Protein 4KJG (pdb70)

Secondary structure (DSSP, 8-state):
---GGGGSHHHHHHHHHHHHHHHHH---B-B--SEEEEEEETT--HHHHHHHHHHHHHHTTS-STTSPPSGGG-SEEEEEE---SSBSS--HHHHHHHHHHSS---TT-BSB-TTS-TT-GGGGTT-B---HHHHHHHTT-EEEEEEEEETTSHHHHTTT--BS-TT-SSGGGS-HHHHHTT---HHHHHHHSS--SEEEEE--GGGSBTTPPPSS-TT-TTSS--BSS---HHHHHHTTSTTEEEE-SHHHHHHHHH-TT--EEEEE-SSSSPPPGGG--TTTS--HHHHHHHHHHHHTT-TT-EEEEEEETHHHHHHHTT-HHHHHHHHHHHHHHHHHHHHHS-TTTEEEEEEES-EESEEE-S-PBTT--TTSB-SS--TTSS--BSEEEEEETT---BTTB-----HHHHTSTT----EEEE-SSPPEE-S-EEEEEESBTGGG--SEEETTHHHHHHHHHTT-TT-TT--PBPP-S-----/---GGGGSHHHHHHHHHHHHHHHHH---B-B--SEEEEEEETT--HHHHHHHHHHHHHHTTS-STTSPPSGGG-SEEEEEE---SSBSS--HHHHHHHHHHSS---TT-BSB-TTS-TT-GGGGTT-B---HHHHHHHTT-EEEEEEEEETTSHHHHTTT--BS-TT-SSGGGS-HHHHHTT---HHHHHHHSS--SEEEEE-GGGGSBTTPPPSS-TT-TTSS--BSS---HHHHHHTTSTTEEEE-SHHHHHHHHH-TT--EEEEE-SSSSPPPGGG--TTTS--HHHHHHHHHHHHTT-TT-EEEEEEETHHHHHHHTT-HHHHHHHHHHHHHHHHHHHHHS-TTTEEEEEEES-EESEEE-S-PBTT--TTSB-SS--TTSS--BSEEEEEETT---GGG------HHHHTSTT----EEEE-SSPPEE-S-EEEEEESBTGGG--SEEETTHHHHHHHHHTT-TT-TT--PBPP-S---

Solvent-accessible surface area: 29716 Å² total; per-residue (Å²): 100,48,14,117,98,5,34,77,36,101,62,0,53,86,62,2,90,94,23,4,65,64,5,106,49,27,81,53,0,103,6,11,3,63,11,0,0,0,0,0,0,4,0,4,0,1,6,3,1,6,0,0,1,0,14,56,2,44,119,54,71,99,48,0,4,34,28,70,3,13,0,14,94,4,0,27,4,0,0,0,13,2,6,2,0,24,50,3,0,0,8,6,0,0,0,0,0,1,1,0,6,0,4,1,1,4,26,59,0,0,0,0,1,0,34,0,72,87,78,105,5,103,24,7,98,76,34,55,12,95,5,1,0,59,22,0,43,87,53,33,15,12,0,0,0,0,0,11,1,34,0,0,29,0,0,0,0,1,0,7,1,32,4,0,10,28,64,6,26,0,10,46,66,16,63,93,66,3,76,94,81,30,11,114,6,0,0,9,9,0,7,68,59,16,19,0,10,0,0,0,0,0,0,2,44,9,0,30,31,160,46,45,84,6,54,43,70,86,84,55,92,108,46,14,6,35,1,111,60,84,85,54,0,5,95,59,4,49,78,71,95,177,21,28,79,44,1,70,24,65,71,64,0,54,55,0,8,132,37,121,72,2,70,41,0,0,0,0,1,8,6,37,28,8,63,28,37,59,88,64,69,67,93,25,2,1,6,6,14,41,0,0,58,5,0,2,102,8,0,54,108,40,120,102,0,2,1,0,0,0,1,3,2,32,0,11,37,0,0,36,31,1,4,0,49,17,0,0,17,12,0,24,36,0,0,36,0,2,76,60,2,46,112,68,28,78,43,50,34,2,0,12,0,0,0,1,0,0,2,4,3,4,7,0,0,3,43,4,72,2,28,52,53,1,13,8,51,9,66,138,90,7,111,54,52,40,10,11,6,3,0,2,2,3,1,0,40,4,44,64,63,108,76,26,71,9,41,88,18,67,95,84,90,1,34,71,54,109,35,83,3,12,6,7,0,9,19,93,49,1,4,8,0,4,2,1,0,6,1,1,0,36,0,0,4,0,37,1,2,17,2,20,15,18,0,1,2,1,1,5,0,0,0,6,0,9,33,1,106,72,24,102,127,20,80,42,56,104,44,60,111,78,71,0,81,94,102,57,29,126,60,10,34,77,39,102,66,0,53,84,62,2,92,95,23,4,44,92,4,106,158,37,43,58,1,116,15,12,3,64,10,0,0,0,0,0,0,4,0,4,0,0,6,3,1,5,0,0,2,1,14,56,1,43,120,53,72,99,48,0,4,33,29,69,2,14,0,14,115,4,13,27,4,0,0,0,13,2,6,2,0,24,49,2,0,0,8,6,0,0,0,0,0,2,1,0,5,0,4,1,0,4,25,60,0,0,0,0,2,0,34,0,72,85,76,96,5,102,22,7,104,76,36,54,12,94,5,1,0,43,21,0,43,141,53,33,16,14,0,0,0,0,0,12,1,34,0,0,28,0,1,0,0,1,0,6,1,30,4,0,10,29,64,6,26,0,10,41,64,16,61,76,62,3,78,149,86,41,11,104,4,0,0,2,8,0,7,69,58,15,19,0,10,0,0,0,0,0,0,2,43,9,0,29,32,157,46,46,84,6,54,44,68,88,85,56,97,102,46,12,6,37,2,110,61,86,74,54,0,5,48,63,4,56,89,74,95,175,22,28,80,45,2,70,24,65,137,59,0,54,53,0,15,141,37,122,73,2,70,39,0,0,0,0,0,8,5,35,27,8,67,28,37,60,89,61,80,65,94,30,2,2,6,5,13,40,0,0,46,4,0,2,114,9,1,54,112,34,119,104,0,2,1,0,0,0,0,3,2,32,0,11,36,0,0,35,31,1,4,0,50,17,0,0,15,10,0,24,35,0,0,35,0,2,76,59,2,44,111,52,28,77,48,60,32,2,0,12,0,0,1,2,0,0,2,4,3,5,6,0,0,3,44,4,75,2,27,53,52,2,13,8,51,9,65,138,88,7,114,58,50,51,11,12,5,2,1,2,1,3,1,0,43,7,47,52,48,92,98,20,88,10,43,89,18,67,94,86,91,1,37,73,57,111,32,82,3,11,6,7,0,10,20,93,53,1,4,7,0,4,1,1,0,6,1,1,0,37,0,0,4,0,36,0,3,13,2,21,15,17,1,1,3,1,1,5,0,0,0,6,0,9,33,1,79,79,29,101,103,18,81,44,55,104,48,68,83,54,48,39

CATH classification: 3.40.720.10

B-factor: mean 23.27, std 10.59, range [5.1, 88.35]

Radius of gyration: 28.43 Å; Cα contacts (8 Å, |Δi|>4): 2744; chains: 2; bounding box: 60×91×64 Å

Nearest PDB structures (foldseek):
  4kjg-assembly1_B  TM=1.002E+00  e=0.000E+00  Rattus norvegicus
  3mk0-assembly1_A  TM=9.983E-01  e=1.165E-90  Homo sapiens
  4kjd-assembly1_B  TM=9.950E-01  e=2.840E-85  Rattus norvegicus
  7yiv-assembly1_H  TM=9.861E-01  e=5.791E-73  Homo sapiens
  1k7h-assembly1_B  TM=9.470E-01  e=1.227E-57  Pandalus borealis

Sequence (970 aa):
VIPVEEENPVFWNQKAKEALDVAKKLQPIQTSAKNLILFLGDGMGVPTVTATRILKGQLGGHLGPETPLAMDHFPFTALSKTYNVDRQVPDSAGTATAYLCGVKANYKTIGVSAAARFNQCNSTFGNEVFSVMHRAKKAGKSVGVVTTTRVQHASPAGTYAHTVNRDWYSDADMPSSALQEGCKDIATQLISNMDIDVILGGGRKFMFPKGTPDPEYPGDSDQSGVRLDSRNLVEEWLAKYQGTRYVWNREQLMQASQDPAVTRLMGLFEPTEMKYDVNRNASADPSLAEMTEVAVRLLSRNPQGFYLFVEGGRIDQGHHAGTAYLALTEAVMFDSAIEKASQLTNEKDTLTLITADHSHVFAFGGYTLRGTSIFGLAPLNAQDGKSYTSILYGNGPGYVLNSGNRPNVTDAESGDVNYKQQAAVPLSSETHGGEDVAIFARGPQAHLVHGVQEQNYIAHVMAFAGCLEPYTDCGLAPPADEHHHHVIPVEEENPVFWNQKAKEALDVAKKLQPIQTSAKNLILFLGDGMGVPTVTATRILKGQLGGHLGPETPLAMDHFPFTALSKTYNVDRQVPDSAGTATAYLCGVKANYKTIGVSAAARFNQCNSTFGNEVFSVMHRAKKAGKSVGVVTTTRVQHASPAGTYAHTVNRDWYSDADMPSSALQEGCKDIATQLISNMDIDVILGGGRKFMFPKGTPDPEYPGDSDQSGVRLDSRNLVEEWLAKYQGTRYVWNREQLMQASQDPAVTRLMGLFEPTEMKYDVNRNASADPSLAEMTEVAVRLLSRNPQGFYLFVEGGRIDQGHHAGTAYLALTEAVMFDSAIEKASQLTNEKDTLTLITADHSHVFAFGGYTLRGTSIFGLAPLNAQDGKSYTSILYGNGPGYVLNSGNRPNVTDAESGDVNYKQQAAVPLSSETHGGEDVAIFARGPQAHLVHGVQEQNYIAHVMAFAGCLEPYTDCGLAPPADEHH

Foldseek 3Di:
DDDPCVVDVCSVVVVVVVVVVLVVLFDAQFFFFLAEEEQAEAQCFPQLVQLLQQVLQVVVVHLGNVHDFLLNPFPDKEWAQQQAPPGLQADLQQLLLQLFQLAGADHQWAQFHNQAAAPPLVSQPPGGTAGLQQLCVVLPAAEEEAEQWACLARNNLNNFDGGSHSQQQAVLSDDPVNVVSPDHGSLLSVQPRDQHQYAYYAAQQRQADQLAADPVGRPDNVLHRHHPVRHRNQVSNPVPDFQEDEAQWDVSLVVLLPDPSHLGYHYHHGSTGHDQPVPDDVRGHDALLRSLLSRLSNSVVRSSYYYYYRYLNCLQVCQQQLNNLSNSSSVNSSSSSSVSVPVSDDLLNYKYKYKYSFHFQKHFAQPDDRSDNQLAWRPAAPPVRAIAHRIEGQEEQLADCPPVDDDRDHRVQSPDRSHRHHHDYYDPTGGTDSDIRMMRITHHQSNVRDYHYHSSVNSVSSCLSSCTPPRVVSVGHHGDPDHGSD/DDDPCVVDVCSVVVVVVVVVVCVVPDDAQFFFFLAEEEQAEAQCFPQLLQLLQQVLQVVVVHLGNVHDFLLNPFDAKEWAQQQAPPGLQADLQQLLLQLFQLAGADHQWAQFHNQAAAPPLVSQPPGGTAGLQQLCVVLPAAEEEAEQWACLARNNLNNFDGGSHSQQQACLSDDPVNVVSPDHGSLLSVQPRDQHQYAYYAAQQRQADQLAADPVGRPDNVLHHDYPVRHRNQVSSPVPDFQEDEAQWDVSLVVLLPDPSHQGYHYHHGSTGHDQPVPDDVRTHDALLRSLLSRLSNSVPRPSYYYYYRYLNCLQVCVQLLNNLSNSSSVNSSSSSSVSVPVSDDQLRYKYKYKYSFHFQKHFAQPDDRSDNQLAWRPAADPVRAIAHRIEGAEEQQADPPVPDDDRDHRVQSPDRSHRHHHDYYDPTGGTDSDIRMMRITHHQSNVRDYHYHSSVNSVSSCLSSCTPPRVVSVGHHRDPDGD

Structure (mmCIF, N/CA/C/O backbone):
data_4KJG
#
_entry.id   4KJG
#
_cell.length_a   90.306
_cell.length_b   167.170
_cell.length_c   71.843
_cell.angle_alpha   90.00
_cell.angle_beta   90.00
_cell.angle_gamma   90.00
#
_symmetry.space_group_name_H-M   'P 21 21 21'
#
loop_
_entity.id
_entity.type
_entity.pdbx_description
1 polymer 'Intestinal-type alkaline phosphatase 1'
2 branched 2-acetamido-2-deoxy-beta-D-glucopyranose-(1-6)-2-acetamido-2-deoxy-beta-D-glucopyranose-(1-4)-2-acetamido-2-deoxy-beta-D-glucopyranose-(1-4)-2-acetamido-2-deoxy-beta-D-glucopyranose
3 branched 2-acetamido-2-deoxy-beta-D-glucopyranose-(1-4)-[2-acetamido-2-deoxy-beta-D-glucopyranose-(1-6)]2-acetamido-2-deoxy-beta-D-glucopyranose
4 non-polymer 'ZINC ION'
5 non-polymer 'MAGNESIUM ION'
6 non-polymer '4-NITROPHENYL PHOSPHATE'
7 non-polymer 2-acetamido-2-deoxy-beta-D-glucopyranose
8 water water
#
loop_
_atom_site.group_PDB
_atom_site.id
_atom_site.type_symbol
_atom_site.label_atom_id
_atom_site.label_alt_id
_atom_site.label_comp_id
_atom_site.label_asym_id
_atom_site.label_entity_id
_atom_site.label_seq_id
_atom_site.pdbx_PDB_ins_code
_atom_site.Cartn_x
_atom_site.Cartn_y
_atom_site.Cartn_z
_atom_site.occupancy
_atom_site.B_iso_or_equiv
_atom_site.auth_seq_id
_atom_site.auth_comp_id
_atom_site.auth_asym_id
_atom_site.auth_atom_id
_atom_site.pdbx_PDB_model_num
ATOM 1 N N . VAL A 1 1 ? -7.193 -49.252 -0.408 1.00 34.37 1 VAL A N 1
ATOM 2 C CA . VAL A 1 1 ? -8.516 -49.785 -0.704 1.00 33.67 1 VAL A CA 1
ATOM 3 C C . VAL A 1 1 ? -8.408 -50.780 -1.861 1.00 35.28 1 VAL A C 1
ATOM 4 O O . VAL A 1 1 ? -7.840 -50.441 -2.905 1.00 36.29 1 VAL A O 1
ATOM 8 N N . ILE A 1 2 ? -8.971 -51.997 -1.677 1.00 28.25 2 ILE A N 1
ATOM 9 C CA . ILE A 1 2 ? -9.021 -53.006 -2.731 1.00 26.00 2 ILE A CA 1
ATOM 10 C C . ILE A 1 2 ? -10.432 -53.066 -3.300 1.00 28.50 2 ILE A C 1
ATOM 11 O O . ILE A 1 2 ? -11.311 -53.712 -2.716 1.00 28.61 2 ILE A O 1
ATOM 16 N N . PRO A 1 3 ? -10.691 -52.400 -4.436 1.00 23.91 3 PRO A N 1
ATOM 17 C CA . PRO A 1 3 ? -12.039 -52.506 -5.024 1.00 23.83 3 PRO A CA 1
ATOM 18 C C . PRO A 1 3 ? -12.296 -53.961 -5.461 1.00 28.16 3 PRO A C 1
ATOM 19 O O . PRO A 1 3 ? -11.507 -54.522 -6.240 1.00 26.46 3 PRO A O 1
ATOM 23 N N . VAL A 1 4 ? -13.352 -54.589 -4.885 1.00 24.88 4 VAL A N 1
ATOM 24 C CA . VAL A 1 4 ? -13.747 -55.976 -5.152 1.00 25.00 4 VAL A CA 1
ATOM 25 C C . VAL A 1 4 ? -13.826 -56.334 -6.622 1.00 27.19 4 VAL A C 1
ATOM 26 O O . VAL A 1 4 ? -13.238 -57.327 -7.013 1.00 28.80 4 VAL A O 1
ATOM 30 N N . GLU A 1 5 ? -14.482 -55.526 -7.443 1.00 21.96 5 GLU A N 1
ATOM 31 C CA . GLU A 1 5 ? -14.574 -55.812 -8.883 1.00 22.27 5 GLU A CA 1
ATOM 32 C C . GLU A 1 5 ? -13.178 -56.083 -9.561 1.00 24.79 5 GLU A C 1
ATOM 33 O O . GLU A 1 5 ? -13.101 -56.885 -10.488 1.00 23.25 5 GLU A O 1
ATOM 39 N N . GLU A 1 6 ? -12.097 -55.427 -9.057 1.00 20.54 6 GLU A N 1
ATOM 40 C CA . GLU A 1 6 ? -10.716 -55.533 -9.555 1.00 19.61 6 GLU A CA 1
ATOM 41 C C . GLU A 1 6 ? -9.994 -56.797 -9.062 1.00 24.70 6 GLU A C 1
ATOM 42 O O . GLU A 1 6 ? -8.897 -57.122 -9.570 1.00 23.67 6 GLU A O 1
ATOM 48 N N . GLU A 1 7 ? -10.642 -57.542 -8.108 1.00 19.69 7 GLU A N 1
ATOM 49 C CA . GLU A 1 7 ? -10.102 -58.799 -7.587 1.00 19.34 7 GLU A CA 1
ATOM 50 C C . GLU A 1 7 ? -10.240 -59.937 -8.643 1.00 22.00 7 GLU A C 1
ATOM 51 O O . GLU A 1 7 ? -9.505 -60.916 -8.611 1.00 20.73 7 GLU A O 1
ATOM 57 N N . ASN A 1 8 ? -11.176 -59.783 -9.565 1.00 18.52 8 ASN A N 1
ATOM 58 C CA . ASN A 1 8 ? -11.481 -60.755 -10.586 1.00 19.23 8 ASN A CA 1
ATOM 59 C C . ASN A 1 8 ? -10.651 -60.527 -11.854 1.00 23.91 8 ASN A C 1
ATOM 60 O O . ASN A 1 8 ? -10.776 -59.459 -12.445 1.00 23.77 8 ASN A O 1
ATOM 65 N N . PRO A 1 9 ? -9.887 -61.537 -12.344 1.00 20.42 9 PRO A N 1
ATOM 66 C CA . PRO A 1 9 ? -9.124 -61.350 -13.605 1.00 19.97 9 PRO A CA 1
ATOM 67 C C . PRO A 1 9 ? -10.002 -60.979 -14.800 1.00 25.05 9 PRO A C 1
ATOM 68 O O . PRO A 1 9 ? -9.515 -60.302 -15.705 1.00 24.91 9 PRO A O 1
ATOM 72 N N . VAL A 1 10 ? -11.299 -61.422 -14.801 1.00 21.45 10 VAL A N 1
ATOM 73 C CA . VAL A 1 10 ? -12.282 -61.143 -15.868 1.00 21.42 10 VAL A CA 1
ATOM 74 C C . VAL A 1 10 ? -12.430 -59.626 -16.064 1.00 24.87 10 VAL A C 1
ATOM 75 O O . VAL A 1 10 ? -12.547 -59.178 -17.207 1.00 25.89 10 VAL A O 1
ATOM 79 N N . PHE A 1 11 ? -12.354 -58.838 -14.963 1.00 19.05 11 PHE A N 1
ATOM 80 C CA . PHE A 1 11 ? -12.442 -57.373 -15.013 1.00 18.55 11 PHE A CA 1
ATOM 81 C C . PHE A 1 11 ? -11.337 -56.784 -15.888 1.00 23.16 11 PHE A C 1
ATOM 82 O O . PHE A 1 11 ? -11.611 -55.953 -16.763 1.00 23.85 11 PHE A O 1
ATOM 90 N N . TRP A 1 12 ? -10.093 -57.244 -15.646 1.00 17.72 12 TRP A N 1
ATOM 91 C CA . TRP A 1 12 ? -8.899 -56.803 -16.356 1.00 16.73 12 TRP A CA 1
ATOM 92 C C . TRP A 1 12 ? -8.831 -57.312 -17.768 1.00 19.60 12 TRP A C 1
ATOM 93 O O . TRP A 1 12 ? -8.407 -56.569 -18.647 1.00 19.62 12 TRP A O 1
ATOM 104 N N . ASN A 1 13 ? -9.260 -58.568 -18.001 1.00 17.33 13 ASN A N 1
ATOM 105 C CA . ASN A 1 13 ? -9.248 -59.190 -19.326 1.00 17.78 13 ASN A CA 1
ATOM 106 C C . ASN A 1 13 ? -10.271 -58.553 -20.241 1.00 22.70 13 ASN A C 1
ATOM 107 O O . ASN A 1 13 ? -9.990 -58.341 -21.427 1.00 20.67 13 ASN A O 1
ATOM 112 N N . GLN A 1 14 ? -11.428 -58.163 -19.661 1.00 21.26 14 GLN A N 1
ATOM 113 C CA . GLN A 1 14 ? -12.503 -57.496 -20.396 1.00 21.05 14 GLN A CA 1
ATOM 114 C C . GLN A 1 14 ? -12.097 -56.066 -20.775 1.00 21.34 14 GLN A C 1
ATOM 115 O O . GLN A 1 14 ? -12.299 -55.652 -21.918 1.00 20.15 14 GLN A O 1
ATOM 121 N N . LYS A 1 15 ? -11.482 -55.338 -19.827 1.00 18.08 15 LYS A N 1
ATOM 122 C CA . LYS A 1 15 ? -10.999 -53.959 -20.029 1.00 17.09 15 LYS A CA 1
ATOM 123 C C . LYS A 1 15 ? -9.956 -53.907 -21.177 1.00 20.49 15 LYS A C 1
ATOM 124 O O . LYS A 1 15 ? -10.049 -53.045 -22.059 1.00 20.92 15 LYS A O 1
ATOM 130 N N . ALA A 1 16 ? -9.007 -54.859 -21.176 1.00 15.94 16 ALA A N 1
ATOM 131 C CA . ALA A 1 16 ? -7.935 -54.961 -22.168 1.00 15.98 16 ALA A CA 1
ATOM 132 C C . ALA A 1 16 ? -8.478 -55.336 -23.551 1.00 22.41 16 ALA A C 1
ATOM 133 O O . ALA A 1 16 ? -8.073 -54.729 -24.550 1.00 22.48 16 ALA A O 1
ATOM 135 N N . LYS A 1 17 ? -9.456 -56.273 -23.586 1.00 20.81 17 LYS A N 1
ATOM 136 C CA . LYS A 1 17 ? -10.191 -56.715 -24.781 1.00 20.30 17 LYS A CA 1
ATOM 137 C C . LYS A 1 17 ? -10.897 -55.516 -25.414 1.00 21.98 17 LYS A C 1
ATOM 138 O O . LYS A 1 17 ? -10.825 -55.347 -26.629 1.00 22.52 17 LYS A O 1
ATOM 144 N N . GLU A 1 18 ? -11.557 -54.671 -24.591 1.00 17.20 18 GLU A N 1
ATOM 145 C CA . GLU A 1 18 ? -12.238 -53.458 -25.055 1.00 16.43 18 GLU A CA 1
ATOM 146 C C . GLU A 1 18 ? -11.232 -52.452 -25.599 1.00 18.99 18 GLU A C 1
ATOM 147 O O . GLU A 1 18 ? -11.491 -51.846 -26.633 1.00 19.06 18 GLU A O 1
ATOM 153 N N . ALA A 1 19 ? -10.052 -52.311 -24.942 1.00 15.05 19 ALA A N 1
ATOM 154 C CA . ALA A 1 19 ? -9.008 -51.393 -25.407 1.00 13.36 19 ALA A CA 1
ATOM 155 C C . ALA A 1 19 ? -8.417 -51.874 -26.746 1.00 16.67 19 ALA A C 1
ATOM 156 O O . ALA A 1 19 ? -8.157 -51.054 -27.621 1.00 17.06 19 ALA A O 1
ATOM 158 N N . LEU A 1 20 ? -8.275 -53.193 -26.925 1.00 11.99 20 LEU A N 1
ATOM 159 C CA . LEU A 1 20 ? -7.808 -53.774 -28.178 1.00 13.37 20 LEU A CA 1
ATOM 160 C C . LEU A 1 20 ? -8.816 -53.501 -29.293 1.00 18.62 20 LEU A C 1
ATOM 161 O O . LEU A 1 20 ? -8.402 -53.214 -30.414 1.00 18.96 20 LEU A O 1
ATOM 166 N N . ASP A 1 21 ? -10.129 -53.581 -28.977 1.00 15.95 21 ASP A N 1
ATOM 167 C CA . ASP A 1 21 ? -11.184 -53.307 -29.950 1.00 17.13 21 ASP A CA 1
ATOM 168 C C . ASP A 1 21 ? -11.117 -51.857 -30.408 1.00 21.37 21 ASP A C 1
ATOM 169 O O . ASP A 1 21 ? -11.236 -51.595 -31.616 1.00 21.52 21 ASP A O 1
ATOM 174 N N . VAL A 1 22 ? -10.878 -50.919 -29.459 1.00 15.59 22 VAL A N 1
ATOM 175 C CA . VAL A 1 22 ? -10.729 -49.492 -29.789 1.00 14.63 22 VAL A CA 1
ATOM 176 C C . VAL A 1 22 ? -9.486 -49.312 -30.698 1.00 17.34 22 VAL A C 1
ATOM 177 O O . VAL A 1 22 ? -9.592 -48.717 -31.774 1.00 16.55 22 VAL A O 1
ATOM 181 N N . ALA A 1 23 ? -8.333 -49.886 -30.303 1.00 14.58 23 ALA A N 1
ATOM 182 C CA . ALA A 1 23 ? -7.087 -49.787 -31.082 1.00 14.08 23 ALA A CA 1
ATOM 183 C C . ALA A 1 23 ? -7.196 -50.357 -32.508 1.00 20.22 23 ALA A C 1
ATOM 184 O O . ALA A 1 23 ? -6.714 -49.728 -33.444 1.00 20.16 23 ALA A O 1
ATOM 186 N N . LYS A 1 24 ? -7.842 -51.536 -32.680 1.00 18.45 24 LYS A N 1
ATOM 187 C CA . LYS A 1 24 ? -8.019 -52.191 -33.988 1.00 17.32 24 LYS A CA 1
ATOM 188 C C . LYS A 1 24 ? -8.917 -51.399 -34.928 1.00 21.47 24 LYS A C 1
ATOM 189 O O . LYS A 1 24 ? -8.690 -51.419 -36.132 1.00 22.93 24 LYS A O 1
ATOM 195 N N . LYS A 1 25 ? -9.928 -50.721 -34.386 1.00 18.15 25 LYS A N 1
ATOM 196 C CA . LYS A 1 25 ? -10.892 -49.902 -35.136 1.00 18.40 25 LYS A CA 1
ATOM 197 C C . LYS A 1 25 ? -10.426 -48.448 -35.367 1.00 23.13 25 LYS A C 1
ATOM 198 O O . LYS A 1 25 ? -11.038 -47.754 -36.173 1.00 24.49 25 LYS A O 1
ATOM 200 N N . LEU A 1 26 ? -9.381 -47.987 -34.655 1.00 19.08 26 LEU A N 1
ATOM 201 C CA . LEU A 1 26 ? -8.836 -46.626 -34.766 1.00 18.01 26 LEU A CA 1
ATOM 202 C C . LEU A 1 26 ? -8.392 -46.287 -36.191 1.00 19.44 26 LEU A C 1
ATOM 203 O O . LEU A 1 26 ? -7.599 -47.013 -36.785 1.00 18.20 26 LEU A O 1
ATOM 208 N N . GLN A 1 27 ? -8.913 -45.174 -36.720 1.00 14.11 27 GLN A N 1
ATOM 209 C CA . GLN A 1 27 ? -8.571 -44.726 -38.047 1.00 13.81 27 GLN A CA 1
ATOM 210 C C . GLN A 1 27 ? -7.957 -43.341 -38.039 1.00 21.75 27 GLN A C 1
ATOM 211 O O . GLN A 1 27 ? -8.429 -42.438 -37.334 1.00 22.97 27 GLN A O 1
ATOM 217 N N . PRO A 1 28 ? -6.917 -43.132 -38.861 1.00 17.62 28 PRO A N 1
ATOM 218 C CA . PRO A 1 28 ? -6.370 -41.773 -39.002 1.00 17.04 28 PRO A CA 1
ATOM 219 C C . PRO A 1 28 ? -7.298 -40.889 -39.878 1.00 22.17 28 PRO A C 1
ATOM 220 O O . PRO A 1 28 ? -8.002 -41.418 -40.718 1.00 22.76 28 PRO A O 1
ATOM 224 N N . ILE A 1 29 ? -7.346 -39.561 -39.660 1.00 18.87 29 ILE A N 1
ATOM 225 C CA . ILE A 1 29 ? -8.151 -38.649 -40.490 1.00 17.36 29 ILE A CA 1
ATOM 226 C C . ILE A 1 29 ? -7.137 -38.041 -41.477 1.00 20.11 29 ILE A C 1
ATOM 227 O O . ILE A 1 29 ? -6.187 -37.365 -41.070 1.00 17.23 29 ILE A O 1
ATOM 232 N N . GLN A 1 30 ? -7.273 -38.410 -42.758 1.00 19.98 30 GLN A N 1
ATOM 233 C CA . GLN A 1 30 ? -6.313 -38.083 -43.820 1.00 20.11 30 GLN A CA 1
ATOM 234 C C . GLN A 1 30 ? -6.588 -36.808 -44.633 1.00 27.22 30 GLN A C 1
ATOM 235 O O . GLN A 1 30 ? -6.097 -36.661 -45.748 1.00 30.09 30 GLN A O 1
ATOM 241 N N . THR A 1 31 ? -7.315 -35.867 -44.062 1.00 23.20 31 THR A N 1
ATOM 242 C CA . THR A 1 31 ? -7.621 -34.585 -44.699 1.00 21.97 31 THR A CA 1
ATOM 243 C C . THR A 1 31 ? -6.796 -33.512 -43.988 1.00 25.47 31 THR A C 1
ATOM 244 O O . THR A 1 31 ? -6.094 -33.804 -43.013 1.00 25.91 31 THR A O 1
ATOM 248 N N . SER A 1 32 ? -6.894 -32.269 -44.460 1.00 20.46 32 SER A N 1
ATOM 249 C CA . SER A 1 32 ? -6.299 -31.122 -43.782 1.00 19.29 32 SER A CA 1
ATOM 250 C C . SER A 1 32 ? -7.240 -30.754 -42.619 1.00 23.99 32 SER A C 1
ATOM 251 O O . SER A 1 32 ? -8.368 -31.281 -42.527 1.00 25.27 32 SER A O 1
ATOM 254 N N . ALA A 1 33 ? -6.793 -29.843 -41.742 1.00 18.85 33 ALA A N 1
ATOM 255 C CA . ALA A 1 33 ? -7.631 -29.395 -40.630 1.00 17.73 33 ALA A CA 1
ATOM 256 C C . ALA A 1 33 ? -8.052 -27.964 -40.880 1.00 22.08 33 ALA A C 1
ATOM 257 O O . ALA A 1 33 ? -7.228 -27.116 -41.271 1.00 22.21 33 ALA A O 1
ATOM 259 N N . LYS A 1 34 ? -9.337 -27.693 -40.667 1.00 18.01 34 LYS A N 1
ATOM 260 C CA . LYS A 1 34 ? -9.912 -26.347 -40.791 1.00 16.72 34 LYS A CA 1
ATOM 261 C C . LYS A 1 34 ? -9.424 -25.548 -39.577 1.00 19.98 34 LYS A C 1
ATOM 262 O O . LYS A 1 34 ? -8.892 -24.442 -39.742 1.00 19.25 34 LYS A O 1
ATOM 268 N N . ASN A 1 35 ? -9.545 -26.151 -38.360 1.00 15.50 35 ASN A N 1
ATOM 269 C CA . ASN A 1 35 ? -9.150 -25.523 -37.098 1.00 14.89 35 ASN A CA 1
ATOM 270 C C . ASN A 1 35 ? -7.935 -26.187 -36.489 1.00 19.48 35 ASN A C 1
ATOM 271 O O . ASN A 1 35 ? -7.764 -27.405 -36.587 1.00 21.61 35 ASN A O 1
ATOM 276 N N . LEU A 1 36 ? -7.098 -25.388 -35.843 1.00 14.70 36 LEU A N 1
ATOM 277 C CA . LEU A 1 36 ? -5.866 -25.851 -35.191 1.00 13.81 36 LEU A CA 1
ATOM 278 C C . LEU A 1 36 ? -5.883 -25.372 -33.776 1.00 14.77 36 LEU A C 1
ATOM 279 O O . LEU A 1 36 ? -6.047 -24.178 -33.533 1.00 15.15 36 LEU A O 1
ATOM 284 N N . ILE A 1 37 ? -5.816 -26.300 -32.834 1.00 10.29 37 ILE A N 1
ATOM 285 C CA . ILE A 1 37 ? -5.881 -25.953 -31.418 1.00 9.94 37 ILE A CA 1
ATOM 286 C C . ILE A 1 37 ? -4.698 -26.546 -30.681 1.00 16.79 37 ILE A C 1
ATOM 287 O O . ILE A 1 37 ? -4.443 -27.751 -30.773 1.00 15.36 37 ILE A O 1
ATOM 292 N N . LEU A 1 38 ? -3.986 -25.697 -29.938 1.00 15.76 38 LEU A N 1
ATOM 293 C CA . LEU A 1 38 ? -2.892 -26.168 -29.112 1.00 16.53 38 LEU A CA 1
ATOM 294 C C . LEU A 1 38 ? -3.159 -25.816 -27.639 1.00 19.39 38 LEU A C 1
ATOM 295 O O . LEU A 1 38 ? -3.271 -24.632 -27.296 1.00 18.44 38 LEU A O 1
ATOM 300 N N . PHE A 1 39 ? -3.291 -26.855 -26.796 1.00 14.88 39 PHE A N 1
ATOM 301 C CA . PHE A 1 39 ? -3.452 -26.732 -25.340 1.00 14.58 39 PHE A CA 1
ATOM 302 C C . PHE A 1 39 ? -2.069 -26.990 -24.739 1.00 19.05 39 PHE A C 1
ATOM 303 O O . PHE A 1 39 ? -1.482 -28.046 -24.984 1.00 18.23 39 PHE A O 1
ATOM 311 N N . LEU A 1 40 ? -1.528 -26.004 -24.025 1.00 16.02 40 LEU A N 1
ATOM 312 C CA . LEU A 1 40 ? -0.206 -26.097 -23.411 1.00 16.13 40 LEU A CA 1
ATOM 313 C C . LEU A 1 40 ? -0.324 -26.051 -21.889 1.00 20.45 40 LEU A C 1
ATOM 314 O O . LEU A 1 40 ? -0.708 -25.024 -21.320 1.00 20.57 40 LEU A O 1
ATOM 319 N N . GLY A 1 41 ? 0.017 -27.159 -21.248 1.00 16.57 41 GLY A N 1
ATOM 320 C CA . GLY A 1 41 ? 0.054 -27.231 -19.797 1.00 16.48 41 GLY A CA 1
ATOM 321 C C . GLY A 1 41 ? 1.441 -26.778 -19.394 1.00 20.18 41 GLY A C 1
ATOM 322 O O . GLY A 1 41 ? 2.408 -27.519 -19.565 1.00 17.36 41 GLY A O 1
ATOM 323 N N . ASP A 1 42 ? 1.578 -25.526 -18.961 1.00 19.28 42 ASP A N 1
ATOM 324 C CA . ASP A 1 42 ? 2.902 -25.012 -18.609 1.00 19.49 42 ASP A CA 1
ATOM 325 C C . ASP A 1 42 ? 3.487 -25.743 -17.390 1.00 21.68 42 ASP A C 1
ATOM 326 O O . ASP A 1 42 ? 2.910 -25.707 -16.316 1.00 22.43 42 ASP A O 1
ATOM 331 N N . GLY A 1 43 ? 4.597 -26.427 -17.602 1.00 16.93 43 GLY A N 1
ATOM 332 C CA . GLY A 1 43 ? 5.275 -27.209 -16.574 1.00 16.69 43 GLY A CA 1
ATOM 333 C C . GLY A 1 43 ? 4.634 -28.552 -16.288 1.00 20.41 43 GLY A C 1
ATOM 334 O O . GLY A 1 43 ? 5.042 -29.234 -15.347 1.00 20.03 43 GLY A O 1
ATOM 335 N N . MET A 1 44 ? 3.618 -28.946 -17.096 1.00 17.15 44 MET A N 1
ATOM 336 C CA . MET A 1 44 ? 2.835 -30.175 -16.932 1.00 15.77 44 MET A CA 1
ATOM 337 C C . MET A 1 44 ? 3.521 -31.447 -17.501 1.00 20.61 44 MET A C 1
ATOM 338 O O . MET A 1 44 ? 3.049 -32.075 -18.473 1.00 21.01 44 MET A O 1
ATOM 343 N N . GLY A 1 45 ? 4.606 -31.848 -16.858 1.00 15.90 45 GLY A N 1
ATOM 344 C CA . GLY A 1 45 ? 5.307 -33.060 -17.256 1.00 16.43 45 GLY A CA 1
ATOM 345 C C . GLY A 1 45 ? 4.485 -34.293 -16.916 1.00 21.86 45 GLY A C 1
ATOM 346 O O . GLY A 1 45 ? 3.400 -34.193 -16.318 1.00 20.12 45 GLY A O 1
ATOM 347 N N . VAL A 1 46 ? 5.006 -35.474 -17.278 1.00 19.61 46 VAL A N 1
ATOM 348 C CA . VAL A 1 46 ? 4.348 -36.751 -16.984 1.00 18.35 46 VAL A CA 1
ATOM 349 C C . VAL A 1 46 ? 3.997 -36.918 -15.471 1.00 20.55 46 VAL A C 1
ATOM 350 O O . VAL A 1 46 ? 2.838 -37.266 -15.203 1.00 19.83 46 VAL A O 1
ATOM 354 N N . PRO A 1 47 ? 4.881 -36.583 -14.469 1.00 16.63 47 PRO A N 1
ATOM 355 C CA . PRO A 1 47 ? 4.454 -36.710 -13.049 1.00 16.18 47 PRO A CA 1
ATOM 356 C C . PRO A 1 47 ? 3.215 -35.870 -12.714 1.00 19.33 47 PRO A C 1
ATOM 357 O O . PRO A 1 47 ? 2.329 -36.360 -12.028 1.00 18.70 47 PRO A O 1
ATOM 361 N N . THR A 1 48 ? 3.131 -34.633 -13.253 1.00 15.85 48 THR A N 1
ATOM 362 C CA . THR A 1 48 ? 1.997 -33.736 -13.060 1.00 15.13 48 THR A CA 1
ATOM 363 C C . THR A 1 48 ? 0.739 -34.358 -13.652 1.00 17.63 48 THR A C 1
ATOM 364 O O . THR A 1 48 ? -0.287 -34.344 -12.983 1.00 16.97 48 THR A O 1
ATOM 368 N N . VAL A 1 49 ? 0.822 -34.939 -14.874 1.00 14.36 49 VAL A N 1
ATOM 369 C CA . VAL A 1 49 ? -0.329 -35.584 -15.534 1.00 14.35 49 VAL A CA 1
ATOM 370 C C . VAL A 1 49 ? -0.959 -36.672 -14.648 1.00 19.94 49 VAL A C 1
ATOM 371 O O . VAL A 1 49 ? -2.173 -36.649 -14.432 1.00 19.91 49 VAL A O 1
ATOM 375 N N . THR A 1 50 ? -0.131 -37.595 -14.109 1.00 17.04 50 THR A N 1
ATOM 376 C CA . THR A 1 50 ? -0.631 -38.675 -13.260 1.00 16.06 50 THR A CA 1
ATOM 377 C C . THR A 1 50 ? -1.222 -38.159 -11.968 1.00 19.35 50 THR A C 1
ATOM 378 O O . THR A 1 50 ? -2.324 -38.580 -11.623 1.00 20.34 50 THR A O 1
ATOM 382 N N . ALA A 1 51 ? -0.510 -37.259 -11.261 1.00 14.75 51 ALA A N 1
ATOM 383 C CA . ALA A 1 51 ? -0.970 -36.675 -10.000 1.00 14.93 51 ALA A CA 1
ATOM 384 C C . ALA A 1 51 ? -2.311 -35.912 -10.206 1.00 19.39 51 ALA A C 1
ATOM 385 O O . ALA A 1 51 ? -3.198 -36.000 -9.360 1.00 17.78 51 ALA A O 1
ATOM 387 N N . THR A 1 52 ? -2.472 -35.236 -11.372 1.00 16.69 52 THR A N 1
ATOM 388 C CA . THR A 1 52 ? -3.696 -34.522 -11.748 1.00 17.34 52 THR A CA 1
ATOM 389 C C . THR A 1 52 ? -4.815 -35.537 -11.996 1.00 22.18 52 THR A C 1
ATOM 390 O O . THR A 1 52 ? -5.965 -35.266 -11.625 1.00 23.00 52 THR A O 1
ATOM 394 N N . ARG A 1 53 ? -4.474 -36.711 -12.593 1.00 15.95 53 ARG A N 1
ATOM 395 C CA . ARG A 1 53 ? -5.463 -37.754 -12.865 1.00 15.01 53 ARG A CA 1
ATOM 396 C C . ARG A 1 53 ? -6.052 -38.274 -11.560 1.00 17.89 53 ARG A C 1
ATOM 397 O O . ARG A 1 53 ? -7.268 -38.422 -11.465 1.00 17.65 53 ARG A O 1
ATOM 405 N N . ILE A 1 54 ? -5.189 -38.515 -10.559 1.00 13.92 54 ILE A N 1
ATOM 406 C CA . ILE A 1 54 ? -5.555 -38.994 -9.237 1.00 14.24 54 ILE A CA 1
ATOM 407 C C . ILE A 1 54 ? -6.437 -37.956 -8.551 1.00 21.32 54 ILE A C 1
ATOM 408 O O . ILE A 1 54 ? -7.532 -38.295 -8.089 1.00 21.93 54 ILE A O 1
ATOM 413 N N . LEU A 1 55 ? -5.984 -36.687 -8.535 1.00 18.33 55 LEU A N 1
ATOM 414 C CA . LEU A 1 55 ? -6.731 -35.597 -7.922 1.00 17.29 55 LEU A CA 1
ATOM 415 C C . LEU A 1 55 ? -8.115 -35.409 -8.550 1.00 21.08 55 LEU A C 1
ATOM 416 O O . LEU A 1 55 ? -9.099 -35.420 -7.813 1.00 19.95 55 LEU A O 1
ATOM 421 N N . LYS A 1 56 ? -8.194 -35.247 -9.900 1.00 17.24 56 LYS A N 1
ATOM 422 C CA . LYS A 1 56 ? -9.464 -35.066 -10.592 1.00 15.81 56 LYS A CA 1
ATOM 423 C C . LYS A 1 56 ? -10.408 -36.260 -10.361 1.00 21.42 56 LYS A C 1
ATOM 424 O O . LYS A 1 56 ? -11.606 -36.055 -10.142 1.00 22.44 56 LYS A O 1
ATOM 430 N N . GLY A 1 57 ? -9.857 -37.476 -10.378 1.00 18.63 57 GLY A N 1
ATOM 431 C CA . GLY A 1 57 ? -10.603 -38.711 -10.131 1.00 19.31 57 GLY A CA 1
ATOM 432 C C . GLY A 1 57 ? -11.259 -38.745 -8.762 1.00 25.17 57 GLY A C 1
ATOM 433 O O . GLY A 1 57 ? -12.451 -39.061 -8.659 1.00 25.92 57 GLY A O 1
ATOM 434 N N . GLN A 1 58 ? -10.481 -38.383 -7.708 1.00 19.81 58 GLN A N 1
ATOM 435 C CA . GLN A 1 58 ? -10.922 -38.329 -6.321 1.00 19.30 58 GLN A CA 1
ATOM 436 C C . GLN A 1 58 ? -11.912 -37.213 -6.078 1.00 25.41 58 GLN A C 1
ATOM 437 O O . GLN A 1 58 ? -12.850 -37.419 -5.306 1.00 26.14 58 GLN A O 1
ATOM 443 N N . LEU A 1 59 ? -11.755 -36.049 -6.766 1.00 20.48 59 LEU A N 1
ATOM 444 C CA . LEU A 1 59 ? -12.716 -34.952 -6.649 1.00 18.19 59 LEU A CA 1
ATOM 445 C C . LEU A 1 59 ? -14.071 -35.391 -7.183 1.00 24.54 59 LEU A C 1
ATOM 446 O O . LEU A 1 59 ? -15.093 -34.942 -6.667 1.00 27.15 59 LEU A O 1
ATOM 451 N N . GLY A 1 60 ? -14.069 -36.285 -8.170 1.00 19.06 60 GLY A N 1
ATOM 452 C CA . GLY A 1 60 ? -15.282 -36.808 -8.789 1.00 18.71 60 GLY A CA 1
ATOM 453 C C . GLY A 1 60 ? -15.912 -38.002 -8.085 1.00 23.79 60 GLY A C 1
ATOM 454 O O . GLY A 1 60 ? -16.839 -38.616 -8.619 1.00 22.58 60 GLY A O 1
ATOM 455 N N . GLY A 1 61 ? -15.381 -38.353 -6.913 1.00 21.55 61 GLY A N 1
ATOM 456 C CA . GLY A 1 61 ? -15.859 -39.467 -6.111 1.00 22.02 61 GLY A CA 1
ATOM 457 C C . GLY A 1 61 ? -15.256 -40.818 -6.429 1.00 28.63 61 GLY A C 1
ATOM 458 O O . GLY A 1 61 ? -15.752 -41.825 -5.927 1.00 30.11 61 GLY A O 1
ATOM 459 N N . HIS A 1 62 ? -14.178 -40.870 -7.243 1.00 24.43 62 HIS A N 1
ATOM 460 C CA . HIS A 1 62 ? -13.529 -42.137 -7.594 1.00 22.47 62 HIS A CA 1
ATOM 461 C C . HIS A 1 62 ? -12.255 -42.359 -6.805 1.00 25.20 62 HIS A C 1
ATOM 462 O O . HIS A 1 62 ? -11.831 -41.473 -6.073 1.00 25.04 62 HIS A O 1
ATOM 469 N N . LEU A 1 63 ? -11.616 -43.538 -6.973 1.00 21.42 63 LEU A N 1
ATOM 470 C CA . LEU A 1 63 ? -10.379 -43.865 -6.273 1.00 19.63 63 LEU A CA 1
ATOM 471 C C . LEU A 1 63 ? -9.189 -43.053 -6.824 1.00 24.26 63 LEU A C 1
ATOM 472 O O . LEU A 1 63 ? -8.245 -42.768 -6.077 1.00 22.81 63 LEU A O 1
ATOM 477 N N . GLY A 1 64 ? -9.261 -42.679 -8.108 1.00 20.78 64 GLY A N 1
ATOM 478 C CA . GLY A 1 64 ? -8.274 -41.803 -8.726 1.00 20.44 64 GLY A CA 1
ATOM 479 C C . GLY A 1 64 ? -7.552 -42.261 -9.974 1.00 22.52 64 GLY A C 1
ATOM 480 O O . GLY A 1 64 ? -7.900 -41.815 -11.074 1.00 20.72 64 GLY A O 1
ATOM 481 N N . PRO A 1 65 ? -6.500 -43.109 -9.825 1.00 18.19 65 PRO A N 1
ATOM 482 C CA . PRO A 1 65 ? -5.660 -43.473 -10.991 1.00 17.62 65 PRO A CA 1
ATOM 483 C C . PRO A 1 65 ? -6.333 -44.192 -12.156 1.00 21.62 65 PRO A C 1
ATOM 484 O O . PRO A 1 65 ? -5.810 -44.160 -13.263 1.00 22.27 65 PRO A O 1
ATOM 488 N N . GLU A 1 66 ? -7.468 -44.831 -11.909 1.00 17.79 66 GLU A N 1
ATOM 489 C CA . GLU A 1 66 ? -8.227 -45.551 -12.924 1.00 18.34 66 GLU A CA 1
ATOM 490 C C . GLU A 1 66 ? -9.093 -44.627 -13.777 1.00 22.40 66 GLU A C 1
ATOM 491 O O . GLU A 1 66 ? -9.514 -45.031 -14.859 1.00 23.30 66 GLU A O 1
ATOM 497 N N . THR A 1 67 ? -9.410 -43.427 -13.261 1.00 18.31 67 THR A N 1
ATOM 498 C CA . THR A 1 67 ? -10.323 -42.466 -13.889 1.00 17.89 67 THR A CA 1
ATOM 499 C C . THR A 1 67 ? -9.659 -41.634 -14.990 1.00 22.18 67 THR A C 1
ATOM 500 O O . THR A 1 67 ? -8.751 -40.859 -14.709 1.00 21.76 67 THR A O 1
ATOM 504 N N . PRO A 1 68 ? -10.155 -41.732 -16.238 1.00 18.73 68 PRO A N 1
ATOM 505 C CA . PRO A 1 68 ? -9.523 -40.966 -17.324 1.00 17.75 68 PRO A CA 1
ATOM 506 C C . PRO A 1 68 ? -9.717 -39.460 -17.248 1.00 21.18 68 PRO A C 1
ATOM 507 O O . PRO A 1 68 ? -10.757 -38.968 -16.814 1.00 21.06 68 PRO A O 1
ATOM 511 N N . LEU A 1 69 ? -8.673 -38.734 -17.656 1.00 16.84 69 LEU A N 1
ATOM 512 C CA . LEU A 1 69 ? -8.682 -37.284 -17.805 1.00 15.74 69 LEU A CA 1
ATOM 513 C C . LEU A 1 69 ? -9.276 -37.048 -19.194 1.00 20.30 69 LEU A C 1
ATOM 514 O O . LEU A 1 69 ? -9.339 -37.997 -19.988 1.00 20.34 69 LEU A O 1
ATOM 519 N N . ALA A 1 70 ? -9.700 -35.801 -19.509 1.00 16.40 70 ALA A N 1
ATOM 520 C CA . ALA A 1 70 ? -10.196 -35.485 -20.861 1.00 15.89 70 ALA A CA 1
ATOM 521 C C . ALA A 1 70 ? -9.041 -35.767 -21.867 1.00 18.48 70 ALA A C 1
ATOM 522 O O . ALA A 1 70 ? -9.262 -36.411 -22.885 1.00 17.97 70 ALA A O 1
ATOM 524 N N . MET A 1 71 ? -7.796 -35.400 -21.499 1.00 15.07 71 MET A N 1
ATOM 525 C CA . MET A 1 71 ? -6.599 -35.660 -22.314 1.00 15.13 71 MET A CA 1
ATOM 526 C C . MET A 1 71 ? -6.283 -37.144 -22.540 1.00 17.85 71 MET A C 1
ATOM 527 O O . MET A 1 71 ? -5.707 -37.470 -23.569 1.00 19.24 71 MET A O 1
ATOM 532 N N . ASP A 1 72 ? -6.681 -38.039 -21.613 1.00 13.73 72 ASP A N 1
ATOM 533 C CA . ASP A 1 72 ? -6.439 -39.490 -21.729 1.00 14.21 72 ASP A CA 1
ATOM 534 C C . ASP A 1 72 ? -7.265 -40.133 -22.845 1.00 21.04 72 ASP A C 1
ATOM 535 O O . ASP A 1 72 ? -7.003 -41.281 -23.213 1.00 20.61 72 ASP A O 1
ATOM 540 N N . HIS A 1 73 ? -8.262 -39.400 -23.382 1.00 19.13 73 HIS A N 1
ATOM 541 C CA . HIS A 1 73 ? -9.125 -39.902 -24.446 1.00 19.23 73 HIS A CA 1
ATOM 542 C C . HIS A 1 73 ? -8.563 -39.626 -25.834 1.00 20.61 73 HIS A C 1
ATOM 543 O O . HIS A 1 73 ? -9.132 -40.080 -26.811 1.00 19.11 73 HIS A O 1
ATOM 550 N N . PHE A 1 74 ? -7.463 -38.859 -25.922 1.00 16.27 74 PHE A N 1
ATOM 551 C CA . PHE A 1 74 ? -6.818 -38.508 -27.195 1.00 14.48 74 PHE A CA 1
ATOM 552 C C . PHE A 1 74 ? -6.191 -39.772 -27.815 1.00 18.09 74 PHE A C 1
ATOM 553 O O . PHE A 1 74 ? -5.565 -40.549 -27.092 1.00 17.04 74 PHE A O 1
ATOM 561 N N . PRO A 1 75 ? -6.499 -40.094 -29.093 1.00 13.82 75 PRO A N 1
ATOM 562 C CA . PRO A 1 75 ? -6.009 -41.369 -29.662 1.00 12.46 75 PRO A CA 1
ATOM 563 C C . PRO A 1 75 ? -4.500 -41.501 -29.892 1.00 16.12 75 PRO A C 1
ATOM 564 O O . PRO A 1 75 ? -3.970 -42.608 -29.747 1.00 14.37 75 PRO A O 1
ATOM 568 N N . PHE A 1 76 ? -3.812 -40.393 -30.257 1.00 13.27 76 PHE A N 1
ATOM 569 C CA . PHE A 1 76 ? -2.378 -40.406 -30.606 1.00 12.90 76 PHE A CA 1
ATOM 570 C C . PHE A 1 76 ? -1.472 -39.722 -29.579 1.00 17.92 76 PHE A C 1
ATOM 571 O O . PHE A 1 76 ? -1.752 -38.614 -29.145 1.00 18.03 76 PHE A O 1
ATOM 579 N N . THR A 1 77 ? -0.407 -40.416 -29.188 1.00 16.55 77 THR A N 1
ATOM 580 C CA . THR A 1 77 ? 0.583 -40.042 -28.174 1.00 17.09 77 THR A CA 1
ATOM 581 C C . THR A 1 77 ? 2.008 -40.036 -28.745 1.00 19.66 77 THR A C 1
ATOM 582 O O . THR A 1 77 ? 2.346 -40.866 -29.583 1.00 19.21 77 THR A O 1
ATOM 586 N N . ALA A 1 78 ? 2.859 -39.146 -28.224 1.00 15.20 78 ALA A N 1
ATOM 587 C CA . ALA A 1 78 ? 4.282 -39.095 -28.542 1.00 13.49 78 ALA A CA 1
ATOM 588 C C . ALA A 1 78 ? 5.015 -38.450 -27.386 1.00 18.50 78 ALA A C 1
ATOM 589 O O . ALA A 1 78 ? 4.388 -37.873 -26.494 1.00 17.38 78 ALA A O 1
ATOM 591 N N . LEU A 1 79 ? 6.353 -38.581 -27.377 1.00 16.02 79 LEU A N 1
ATOM 592 C CA . LEU A 1 79 ? 7.209 -37.917 -26.413 1.00 14.12 79 LEU A CA 1
ATOM 593 C C . LEU A 1 79 ? 7.873 -36.744 -27.127 1.00 16.20 79 LEU A C 1
ATOM 594 O O . LEU A 1 79 ? 8.140 -36.818 -28.340 1.00 14.39 79 LEU A O 1
ATOM 599 N N . SER A 1 80 ? 8.048 -35.633 -26.390 1.00 11.85 80 SER A N 1
ATOM 600 C CA . SER A 1 80 ? 8.620 -34.405 -26.915 1.00 10.68 80 SER A CA 1
ATOM 601 C C . SER A 1 80 ? 9.923 -34.100 -26.178 1.00 16.72 80 SER A C 1
ATOM 602 O O . SER A 1 80 ? 9.926 -34.075 -24.948 1.00 17.74 80 SER A O 1
ATOM 605 N N . LYS A 1 81 ? 11.020 -33.895 -26.919 1.00 13.83 81 LYS A N 1
ATOM 606 C CA . LYS A 1 81 ? 12.363 -33.555 -26.389 1.00 14.29 81 LYS A CA 1
ATOM 607 C C . LYS A 1 81 ? 12.433 -32.037 -26.282 1.00 18.42 81 LYS A C 1
ATOM 608 O O . LYS A 1 81 ? 12.409 -31.355 -27.302 1.00 17.67 81 LYS A O 1
ATOM 614 N N . THR A 1 82 ? 12.485 -31.524 -25.049 1.00 16.35 82 THR A N 1
ATOM 615 C CA . THR A 1 82 ? 12.346 -30.105 -24.697 1.00 17.57 82 THR A CA 1
ATOM 616 C C . THR A 1 82 ? 13.576 -29.181 -24.658 1.00 22.06 82 THR A C 1
ATOM 617 O O . THR A 1 82 ? 13.416 -27.962 -24.540 1.00 23.15 82 THR A O 1
ATOM 621 N N . TYR A 1 83 ? 14.772 -29.733 -24.698 1.00 16.97 83 TYR A N 1
ATOM 622 C CA . TYR A 1 83 ? 15.997 -28.944 -24.586 1.00 15.22 83 TYR A CA 1
ATOM 623 C C . TYR A 1 83 ? 16.030 -27.676 -25.436 1.00 17.72 83 TYR A C 1
ATOM 624 O O . TYR A 1 83 ? 15.598 -27.680 -26.588 1.00 17.39 83 TYR A O 1
ATOM 633 N N . ASN A 1 84 ? 16.572 -26.596 -24.873 1.00 13.61 84 ASN A N 1
ATOM 634 C CA . ASN A 1 84 ? 16.824 -25.363 -25.612 1.00 12.99 84 ASN A CA 1
ATOM 635 C C . ASN A 1 84 ? 18.159 -25.591 -26.302 1.00 18.34 84 ASN A C 1
ATOM 636 O O . ASN A 1 84 ? 18.934 -26.452 -25.855 1.00 18.40 84 ASN A O 1
ATOM 641 N N . VAL A 1 85 ? 18.447 -24.822 -27.359 1.00 15.04 85 VAL A N 1
ATOM 642 C CA . VAL A 1 85 ? 19.721 -24.941 -28.066 1.00 15.72 85 VAL A CA 1
ATOM 643 C C . VAL A 1 85 ? 20.920 -24.813 -27.089 1.00 20.06 85 VAL A C 1
ATOM 644 O O . VAL A 1 85 ? 21.805 -25.675 -27.10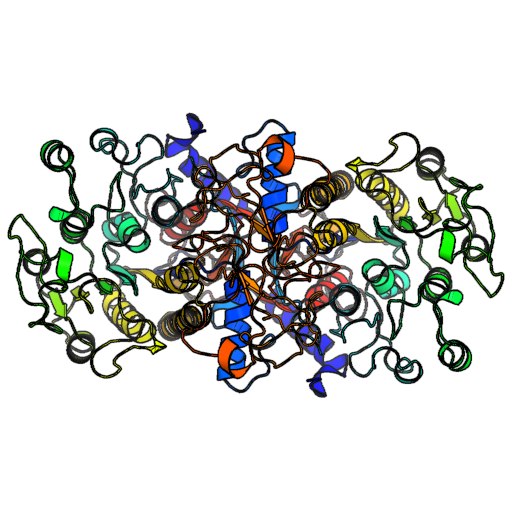7 1.00 19.68 85 VAL A O 1
ATOM 648 N N . ASP A 1 86 ? 20.881 -23.816 -26.193 1.00 17.22 86 ASP A N 1
ATOM 649 C CA . ASP A 1 86 ? 21.955 -23.513 -25.224 1.00 18.29 86 ASP A CA 1
ATOM 650 C C . ASP A 1 86 ? 21.790 -24.152 -23.830 1.00 22.74 86 ASP A C 1
ATOM 651 O O . ASP A 1 86 ? 22.753 -24.191 -23.079 1.00 23.32 86 ASP A O 1
ATOM 656 N N . ARG A 1 87 ? 20.584 -24.597 -23.462 1.00 20.10 87 ARG A N 1
ATOM 657 C CA . ARG A 1 87 ? 20.343 -25.188 -22.137 1.00 19.73 87 ARG A CA 1
ATOM 658 C C . ARG A 1 87 ? 19.577 -26.483 -22.231 1.00 23.47 87 ARG A C 1
ATOM 659 O O . ARG A 1 87 ? 18.496 -26.499 -22.812 1.00 23.41 87 ARG A O 1
ATOM 667 N N . G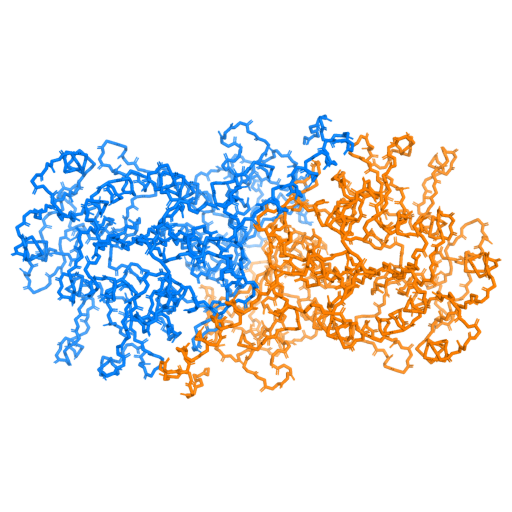LN A 1 88 ? 20.117 -27.565 -21.647 1.00 20.28 88 GLN A N 1
ATOM 668 C CA . GLN A 1 88 ? 19.440 -28.875 -21.641 1.00 19.73 88 GLN A CA 1
ATOM 669 C C . GLN A 1 88 ? 18.269 -28.955 -20.658 1.00 22.45 88 GLN A C 1
ATOM 670 O O . GLN A 1 88 ? 17.391 -29.787 -20.851 1.00 22.78 88 GLN A O 1
ATOM 676 N N . VAL A 1 89 ? 18.243 -28.087 -19.624 1.00 17.86 89 VAL A N 1
ATOM 677 C CA . VAL A 1 89 ? 17.079 -27.942 -18.734 1.00 16.16 89 VAL A CA 1
ATOM 678 C C . VAL A 1 89 ? 16.475 -26.582 -19.182 1.00 22.63 89 VAL A C 1
ATOM 679 O O . VAL A 1 89 ? 17.114 -25.544 -19.017 1.00 22.56 89 VAL A O 1
ATOM 683 N N . PRO A 1 90 ? 15.351 -26.605 -19.934 1.00 20.31 90 PRO A N 1
ATOM 684 C CA . PRO A 1 90 ? 14.876 -25.369 -20.580 1.00 19.52 90 PRO A CA 1
ATOM 685 C C . PRO A 1 90 ? 13.996 -24.419 -19.769 1.00 22.71 90 PRO A C 1
ATOM 686 O O . PRO A 1 90 ? 13.522 -24.757 -18.695 1.00 21.21 90 PRO A O 1
ATOM 690 N N . ASP A 1 91 ? 13.724 -23.247 -20.354 1.00 19.76 91 ASP A N 1
ATOM 691 C CA . ASP A 1 91 ? 12.814 -22.237 -19.817 1.00 19.53 91 ASP A CA 1
ATOM 692 C C . ASP A 1 91 ? 11.531 -22.183 -20.689 1.00 22.60 91 ASP A C 1
ATOM 693 O O . ASP A 1 91 ? 11.431 -22.916 -21.673 1.00 20.73 91 ASP A O 1
ATOM 698 N N . SER A 1 92 ? 10.558 -21.324 -20.313 1.00 19.48 92 SER A N 1
ATOM 699 C CA . SER A 1 92 ? 9.293 -21.149 -21.031 1.00 17.90 92 SER A CA 1
ATOM 700 C C . SER A 1 92 ? 9.446 -20.424 -22.357 1.00 20.32 92 SER A C 1
ATOM 701 O O . SER A 1 92 ? 8.690 -20.717 -23.272 1.00 20.60 92 SER A O 1
ATOM 704 N N . ALA A 1 93 ? 10.378 -19.456 -22.453 1.00 16.00 93 ALA A N 1
ATOM 705 C CA . ALA A 1 93 ? 10.587 -18.643 -23.655 1.00 15.61 93 ALA A CA 1
ATOM 706 C C . ALA A 1 93 ? 11.191 -19.435 -24.797 1.00 19.26 93 ALA A C 1
ATOM 707 O O . ALA A 1 93 ? 10.609 -19.453 -25.890 1.00 19.59 93 ALA A O 1
ATOM 709 N N . GLY A 1 94 ? 12.327 -20.105 -24.533 1.00 12.96 94 GLY A N 1
ATOM 710 C CA . GLY A 1 94 ? 13.012 -20.926 -25.520 1.00 12.47 94 GLY A CA 1
ATOM 711 C C . GLY A 1 94 ? 12.135 -22.048 -26.046 1.00 19.41 94 GLY A C 1
ATOM 712 O O . GLY A 1 94 ? 12.130 -22.320 -27.252 1.00 18.27 94 GLY A O 1
ATOM 713 N N . THR A 1 95 ? 11.368 -22.704 -25.140 1.00 17.67 95 THR A N 1
ATOM 714 C CA . THR A 1 95 ? 10.436 -23.770 -25.536 1.00 16.33 95 THR A CA 1
ATOM 715 C C . THR A 1 95 ? 9.302 -23.204 -26.392 1.00 17.47 95 THR A C 1
ATOM 716 O O . THR A 1 95 ? 8.975 -23.796 -27.406 1.00 17.13 95 THR A O 1
ATOM 720 N N . ALA A 1 96 ? 8.749 -22.027 -26.021 1.00 13.06 96 ALA A N 1
ATOM 721 C CA . ALA A 1 96 ? 7.666 -21.355 -26.772 1.00 12.20 96 ALA A CA 1
ATOM 722 C C . ALA A 1 96 ? 8.029 -21.191 -28.271 1.00 18.24 96 ALA A C 1
ATOM 723 O O . ALA A 1 96 ? 7.222 -21.516 -29.134 1.00 17.76 96 ALA A O 1
ATOM 725 N N . THR A 1 97 ? 9.266 -20.793 -28.569 1.00 15.95 97 THR A N 1
ATOM 726 C CA . THR A 1 97 ? 9.741 -20.655 -29.941 1.00 15.69 97 THR A CA 1
ATOM 727 C C . THR A 1 97 ? 9.682 -22.003 -30.684 1.00 19.69 97 THR A C 1
ATOM 728 O O . THR A 1 97 ? 9.317 -22.035 -31.874 1.00 18.48 97 THR A O 1
ATOM 732 N N . ALA A 1 98 ? 10.032 -23.110 -29.987 1.00 13.43 98 ALA A N 1
ATOM 733 C CA . ALA A 1 98 ? 9.997 -24.422 -30.605 1.00 12.73 98 ALA A CA 1
ATOM 734 C C . ALA A 1 98 ? 8.580 -24.890 -30.977 1.00 15.98 98 ALA A C 1
ATOM 735 O O . ALA A 1 98 ? 8.308 -25.070 -32.158 1.00 14.00 98 ALA A O 1
ATOM 737 N N . TYR A 1 99 ? 7.664 -25.035 -30.008 1.00 13.37 99 TYR A N 1
ATOM 738 C CA . TYR A 1 99 ? 6.312 -25.532 -30.348 1.00 12.76 99 TYR A CA 1
ATOM 739 C C . TYR A 1 99 ? 5.371 -24.532 -31.045 1.00 16.71 99 TYR A C 1
ATOM 740 O O . TYR A 1 99 ? 4.342 -24.950 -31.585 1.00 16.68 99 TYR A O 1
ATOM 749 N N . LEU A 1 100 ? 5.715 -23.227 -31.033 1.00 12.09 100 LEU A N 1
ATOM 750 C CA . LEU A 1 100 ? 4.898 -22.178 -31.666 1.00 11.88 100 LEU A CA 1
ATOM 751 C C . LEU A 1 100 ? 5.430 -21.656 -32.984 1.00 18.74 100 LEU A C 1
ATOM 752 O O . LEU A 1 100 ? 4.628 -21.234 -33.831 1.00 20.27 100 LEU A O 1
ATOM 757 N N . CYS A 1 101 ? 6.769 -21.693 -33.171 1.00 15.19 101 CYS A N 1
ATOM 758 C CA . CYS A 1 101 ? 7.438 -21.234 -34.391 1.00 14.99 101 CYS A CA 1
ATOM 759 C C . CYS A 1 101 ? 8.053 -22.359 -35.208 1.00 20.52 101 CYS A C 1
ATOM 760 O O . CYS A 1 101 ? 8.204 -22.204 -36.412 1.00 22.52 101 CYS A O 1
ATOM 763 N N . GLY A 1 102 ? 8.378 -23.476 -34.574 1.00 17.56 102 GLY A N 1
ATOM 764 C CA . GLY A 1 102 ? 8.947 -24.630 -35.267 1.00 18.02 102 GLY A CA 1
ATOM 765 C C . GLY A 1 102 ? 10.449 -24.595 -35.415 1.00 22.26 102 GLY A C 1
ATOM 766 O O . GLY A 1 102 ? 11.011 -25.330 -36.231 1.00 22.68 102 GLY A O 1
ATOM 767 N N . VAL A 1 103 ? 11.101 -23.755 -34.598 1.00 18.90 103 VAL A N 1
ATOM 768 C CA . VAL A 1 103 ? 12.547 -23.551 -34.559 1.00 18.65 103 VAL A CA 1
ATOM 769 C C . VAL A 1 103 ? 12.990 -23.584 -33.104 1.00 20.46 103 VAL A C 1
ATOM 770 O O . VAL A 1 103 ? 12.429 -22.856 -32.292 1.00 18.41 103 VAL A O 1
ATOM 774 N N . LYS A 1 104 ? 14.012 -24.401 -32.775 1.00 16.93 104 LYS A N 1
ATOM 775 C CA . LYS A 1 104 ? 14.530 -24.413 -31.414 1.00 16.40 104 LYS A CA 1
ATOM 776 C C . LYS A 1 104 ? 15.367 -23.165 -31.182 1.00 20.64 104 LYS A C 1
ATOM 777 O O . LYS A 1 104 ? 15.911 -22.585 -32.129 1.00 18.71 104 LYS A O 1
ATOM 783 N N . ALA A 1 105 ? 15.370 -22.677 -29.944 1.00 17.48 105 ALA A N 1
ATOM 784 C CA . ALA A 1 105 ? 16.021 -21.413 -29.675 1.00 16.57 105 ALA A CA 1
ATOM 785 C C . ALA A 1 105 ? 16.764 -21.398 -28.354 1.00 19.51 105 ALA A C 1
ATOM 786 O O . ALA A 1 105 ? 16.834 -22.414 -27.655 1.00 20.15 105 ALA A O 1
ATOM 788 N N . ASN A 1 106 ? 17.315 -20.225 -28.021 1.00 14.30 106 ASN A N 1
ATOM 789 C CA . ASN A 1 106 ? 18.062 -20.016 -26.807 1.00 14.33 106 ASN A CA 1
ATOM 790 C C . ASN A 1 106 ? 17.170 -19.603 -25.684 1.00 16.90 106 ASN A C 1
ATOM 791 O O . ASN A 1 106 ? 16.206 -18.870 -25.886 1.00 15.16 106 ASN A O 1
ATOM 796 N N . TYR A 1 107 ? 17.513 -20.100 -24.488 1.00 12.90 107 TYR A N 1
ATOM 797 C CA . TYR A 1 107 ? 16.962 -19.836 -23.167 1.00 12.29 107 TYR A CA 1
ATOM 798 C C . TYR A 1 107 ? 16.699 -18.306 -22.980 1.00 18.22 107 TYR A C 1
ATOM 799 O O . TYR A 1 107 ? 17.579 -17.476 -23.276 1.00 17.00 107 TYR A O 1
ATOM 808 N N . LYS A 1 108 ? 15.475 -17.953 -22.535 1.00 15.64 108 LYS A N 1
ATOM 809 C CA . LYS A 1 108 ? 14.998 -16.574 -22.259 1.00 15.60 108 LYS A CA 1
ATOM 810 C C . LYS A 1 108 ? 14.698 -15.647 -23.454 1.00 20.28 108 LYS A C 1
ATOM 811 O O . LYS A 1 108 ? 14.355 -14.479 -23.251 1.00 20.60 108 LYS A O 1
ATOM 817 N N . THR A 1 109 ? 14.750 -16.175 -24.689 1.00 17.37 109 THR A N 1
ATOM 818 C CA . THR A 1 109 ? 14.448 -15.402 -25.908 1.00 16.27 109 THR A CA 1
ATOM 819 C C . THR A 1 109 ? 13.160 -15.944 -26.520 1.00 20.93 109 THR A C 1
ATOM 820 O O . THR A 1 109 ? 12.878 -17.136 -26.365 1.00 21.50 109 THR A O 1
ATOM 824 N N . ILE A 1 110 ? 12.392 -15.089 -27.249 1.00 16.55 110 ILE A N 1
ATOM 825 C CA . ILE A 1 110 ? 11.107 -15.472 -27.869 1.00 15.22 110 ILE A CA 1
ATOM 826 C C . ILE A 1 110 ? 11.064 -15.108 -29.368 1.00 19.24 110 ILE A C 1
ATOM 827 O O . ILE A 1 110 ? 11.416 -13.996 -29.713 1.00 20.05 110 ILE A O 1
ATOM 832 N N . GLY A 1 111 ? 10.550 -16.010 -30.212 1.00 14.51 111 GLY A N 1
ATOM 833 C CA . GLY A 1 111 ? 10.370 -15.783 -31.644 1.00 14.13 111 GLY A CA 1
ATOM 834 C C . GLY A 1 111 ? 11.599 -15.361 -32.420 1.00 19.02 111 GLY A C 1
ATOM 835 O O . GLY A 1 111 ? 11.496 -14.663 -33.427 1.00 19.94 111 GLY A O 1
ATOM 836 N N . VAL A 1 112 ? 12.769 -15.806 -31.969 1.00 15.55 112 VAL A N 1
ATOM 837 C CA . VAL A 1 112 ? 14.058 -15.539 -32.625 1.00 14.46 112 VAL A CA 1
ATOM 838 C C . VAL A 1 112 ? 14.837 -16.858 -32.725 1.00 19.55 112 VAL A C 1
ATOM 839 O O . VAL A 1 112 ? 14.695 -17.721 -31.855 1.00 18.89 112 VAL A O 1
ATOM 843 N N . SER A 1 113 ? 15.648 -17.021 -33.779 1.00 16.69 113 SER A N 1
ATOM 844 C CA . SER A 1 113 ? 16.495 -18.210 -33.919 1.00 16.11 113 SER A CA 1
ATOM 845 C C . SER A 1 113 ? 17.621 -18.204 -32.837 1.00 20.59 113 SER A C 1
ATOM 846 O O . SER A 1 113 ? 17.844 -17.177 -32.166 1.00 19.87 113 SER A O 1
ATOM 849 N N . ALA A 1 114 ? 18.361 -19.328 -32.706 1.00 16.31 114 ALA A N 1
ATOM 850 C CA . ALA A 1 114 ? 19.459 -19.395 -31.742 1.00 15.68 114 ALA A CA 1
ATOM 851 C C . ALA A 1 114 ? 20.705 -18.573 -32.186 1.00 20.99 114 ALA A C 1
ATOM 852 O O . ALA A 1 114 ? 21.700 -18.528 -31.457 1.00 21.28 114 ALA A O 1
ATOM 854 N N . ALA A 1 115 ? 20.614 -17.847 -33.337 1.00 17.50 115 ALA A N 1
ATOM 855 C CA . ALA A 1 115 ? 21.645 -16.908 -33.810 1.00 17.35 115 ALA A CA 1
ATOM 856 C C . ALA A 1 115 ? 21.579 -15.654 -32.933 1.00 23.73 115 ALA A C 1
ATOM 857 O O . ALA A 1 115 ? 22.577 -14.944 -32.774 1.00 25.40 115 ALA A O 1
ATOM 859 N N . ALA A 1 116 ? 20.399 -15.401 -32.335 1.00 19.72 116 ALA A N 1
ATOM 860 C CA . ALA A 1 116 ? 20.190 -14.280 -31.435 1.00 17.67 116 ALA A CA 1
ATOM 861 C C . ALA A 1 116 ? 20.838 -14.560 -30.081 1.00 20.39 116 ALA A C 1
ATOM 862 O O . ALA A 1 116 ? 21.175 -15.703 -29.776 1.00 19.37 116 ALA A O 1
ATOM 864 N N . ARG A 1 117 ? 21.079 -13.510 -29.296 1.00 16.68 117 ARG A N 1
ATOM 865 C CA . ARG A 1 117 ? 21.700 -13.660 -28.001 1.00 16.80 117 ARG A CA 1
ATOM 866 C C . ARG A 1 117 ? 20.855 -12.972 -26.973 1.00 21.91 117 ARG A C 1
ATOM 867 O O . ARG A 1 117 ? 20.395 -11.850 -27.202 1.00 23.34 117 ARG A O 1
ATOM 875 N N . PHE A 1 118 ? 20.647 -13.639 -25.836 1.00 18.28 118 PHE A N 1
ATOM 876 C CA . PHE A 1 118 ? 19.860 -13.116 -24.723 1.00 18.29 118 PHE A CA 1
ATOM 877 C C . PHE A 1 118 ? 20.332 -11.711 -24.318 1.00 25.12 118 PHE A C 1
ATOM 878 O O . PHE A 1 118 ? 21.550 -11.475 -24.195 1.00 24.50 118 PHE A O 1
ATOM 886 N N . ASN A 1 119 ? 19.358 -10.789 -24.129 1.00 22.38 119 ASN A N 1
ATOM 887 C CA . ASN A 1 119 ? 19.581 -9.399 -23.697 1.00 23.52 119 ASN A CA 1
ATOM 888 C C . ASN A 1 119 ? 20.499 -8.549 -24.616 1.00 26.89 119 ASN A C 1
ATOM 889 O O . ASN A 1 119 ? 21.026 -7.535 -24.177 1.00 27.37 119 ASN A O 1
ATOM 894 N N . GLN A 1 120 ? 20.676 -8.961 -25.874 1.00 23.24 120 GLN A N 1
ATOM 895 C CA . GLN A 1 120 ? 21.460 -8.237 -26.877 1.00 23.29 120 GLN A CA 1
ATOM 896 C C . GLN A 1 120 ? 20.477 -7.838 -27.981 1.00 29.39 120 GLN A C 1
ATOM 897 O O . GLN A 1 120 ? 20.244 -8.606 -28.921 1.00 28.82 120 GLN A O 1
ATOM 903 N N . CYS A 1 121 ? 19.852 -6.656 -27.820 1.00 27.96 121 CYS A N 1
ATOM 904 C CA . CYS A 1 121 ? 18.846 -6.108 -28.730 1.00 29.07 121 CYS A CA 1
ATOM 905 C C . CYS A 1 121 ? 19.220 -6.166 -30.208 1.00 31.56 121 CYS A C 1
ATOM 906 O O . CYS A 1 121 ? 18.372 -6.549 -31.012 1.00 30.30 121 CYS A O 1
ATOM 909 N N . ASN A 1 122 ? 20.481 -5.853 -30.563 1.00 29.59 122 ASN A N 1
ATOM 910 C CA . ASN A 1 122 ? 20.939 -5.888 -31.959 1.00 29.98 122 ASN A CA 1
ATOM 911 C C . ASN A 1 122 ? 20.894 -7.261 -32.621 1.00 31.79 122 ASN A C 1
ATOM 912 O O . ASN A 1 122 ? 20.713 -7.340 -33.840 1.00 32.88 122 ASN A O 1
ATOM 917 N N . SER A 1 123 ? 21.023 -8.348 -31.825 1.00 24.93 123 SER A N 1
ATOM 918 C CA . SER A 1 123 ? 20.977 -9.730 -32.332 1.00 24.29 123 SER A CA 1
ATOM 919 C C . SER A 1 123 ? 19.561 -10.184 -32.790 1.00 28.90 123 SER A C 1
ATOM 920 O O . SER A 1 123 ? 19.442 -11.251 -33.411 1.00 28.12 123 SER A O 1
ATOM 923 N N . THR A 1 124 ? 18.506 -9.353 -32.524 1.00 24.66 124 THR A N 1
ATOM 924 C CA . THR A 1 124 ? 17.121 -9.651 -32.933 1.00 24.61 124 THR A CA 1
ATOM 925 C C . THR A 1 124 ? 16.971 -9.641 -34.456 1.00 28.42 124 THR A C 1
ATOM 926 O O . THR A 1 124 ? 16.425 -10.589 -35.034 1.00 27.87 124 THR A O 1
ATOM 930 N N . PHE A 1 125 ? 17.424 -8.534 -35.080 1.00 24.53 125 PHE A N 1
ATOM 931 C CA . PHE A 1 125 ? 17.248 -8.183 -36.494 1.00 23.45 125 PHE A CA 1
ATOM 932 C C . PHE A 1 125 ? 17.873 -9.132 -37.491 1.00 27.06 125 PHE A C 1
ATOM 933 O O . PHE A 1 125 ? 19.082 -9.355 -37.480 1.00 28.75 125 PHE A O 1
ATOM 941 N N . GLY A 1 126 ? 17.009 -9.733 -38.296 1.00 20.91 126 GLY A N 1
ATOM 942 C CA . GLY A 1 126 ? 17.358 -10.749 -39.273 1.00 20.18 126 GLY A CA 1
ATOM 943 C C . GLY A 1 126 ? 17.211 -12.154 -38.705 1.00 25.64 126 GLY A C 1
ATOM 944 O O . GLY A 1 126 ? 17.259 -13.135 -39.461 1.00 25.05 126 GLY A O 1
ATOM 945 N N . ASN A 1 127 ? 17.024 -12.267 -37.361 1.00 21.01 127 ASN A N 1
ATOM 946 C CA . ASN A 1 127 ? 16.916 -13.553 -36.676 1.00 20.75 127 ASN A CA 1
ATOM 947 C C . ASN A 1 127 ? 15.513 -13.931 -36.208 1.00 25.37 127 ASN A C 1
ATOM 948 O O . ASN A 1 127 ? 15.354 -14.949 -35.532 1.00 24.90 127 ASN A O 1
ATOM 953 N N . GLU A 1 128 ? 14.496 -13.128 -36.579 1.00 21.11 128 GLU A N 1
ATOM 954 C CA . GLU A 1 128 ? 13.108 -13.365 -36.194 1.00 19.50 128 GLU A CA 1
ATOM 955 C C . GLU A 1 128 ? 12.602 -14.618 -36.884 1.00 23.41 128 GLU A C 1
ATOM 956 O O . GLU A 1 128 ? 12.932 -14.852 -38.047 1.00 23.63 128 GLU A O 1
ATOM 962 N N . VAL A 1 129 ? 11.797 -15.415 -36.176 1.00 18.54 129 VAL A N 1
ATOM 963 C CA . VAL A 1 129 ? 11.124 -16.595 -36.726 1.00 18.04 129 VAL A CA 1
ATOM 964 C C . VAL A 1 129 ? 9.624 -16.380 -36.538 1.00 22.69 129 VAL A C 1
ATOM 965 O O . VAL A 1 129 ? 9.217 -15.711 -35.587 1.00 23.03 129 VAL A O 1
ATOM 969 N N . PHE A 1 130 ? 8.815 -16.865 -37.472 1.00 19.09 130 PHE A N 1
ATOM 970 C CA . PHE A 1 130 ? 7.384 -16.596 -37.449 1.00 17.89 130 PHE A CA 1
ATOM 971 C C . PHE A 1 130 ? 6.539 -17.746 -37.000 1.00 20.57 130 PHE A C 1
ATOM 972 O O . PHE A 1 130 ? 6.725 -18.883 -37.435 1.00 20.47 130 PHE A O 1
ATOM 980 N N . SER A 1 131 ? 5.589 -17.441 -36.118 1.00 16.95 131 SER A N 1
ATOM 981 C CA . SER A 1 131 ? 4.705 -18.441 -35.541 1.00 16.17 131 SER A CA 1
ATOM 982 C C . SER A 1 131 ? 3.715 -19.026 -36.540 1.00 18.53 131 SER A C 1
ATOM 983 O O . SER A 1 131 ? 3.444 -18.430 -37.591 1.00 16.25 131 SER A O 1
ATOM 986 N N . VAL A 1 132 ? 3.198 -20.222 -36.200 1.00 15.39 132 VAL A N 1
ATOM 987 C CA . VAL A 1 132 ? 2.147 -20.918 -36.930 1.00 15.08 132 VAL A CA 1
ATOM 988 C C . VAL A 1 132 ? 0.911 -20.026 -36.851 1.00 18.65 132 VAL A C 1
ATOM 989 O O . VAL A 1 132 ? 0.196 -19.919 -37.850 1.00 18.32 132 VAL A O 1
ATOM 993 N N . MET A 1 133 ? 0.699 -19.334 -35.694 1.00 14.95 133 MET A N 1
ATOM 994 C CA . MET A 1 133 ? -0.431 -18.417 -35.540 1.00 14.60 133 MET A CA 1
ATOM 995 C C . MET A 1 133 ? -0.341 -17.257 -36.552 1.00 17.94 133 MET A C 1
ATOM 996 O O . MET A 1 133 ? -1.340 -16.951 -37.209 1.00 15.58 133 MET A O 1
ATOM 1001 N N . HIS A 1 134 ? 0.868 -16.663 -36.710 1.00 15.71 134 HIS A N 1
ATOM 1002 C CA . HIS A 1 134 ? 1.120 -15.594 -37.681 1.00 16.49 134 HIS A CA 1
ATOM 1003 C C . HIS A 1 134 ? 0.776 -16.118 -39.094 1.00 19.52 134 HIS A C 1
ATOM 1004 O O . HIS A 1 134 ? 0.033 -15.475 -39.835 1.00 18.98 134 HIS A O 1
ATOM 1011 N N . ARG A 1 135 ? 1.290 -17.311 -39.430 1.00 16.10 135 ARG A N 1
ATOM 1012 C CA . ARG A 1 135 ? 1.072 -17.979 -40.710 1.00 15.84 135 ARG A CA 1
ATOM 1013 C C . ARG A 1 135 ? -0.402 -18.366 -40.944 1.00 21.53 135 ARG A C 1
ATOM 1014 O O . ARG A 1 135 ? -0.860 -18.271 -42.084 1.00 21.53 135 ARG A O 1
ATOM 1022 N N . ALA A 1 136 ? -1.157 -18.716 -39.857 1.00 17.73 136 ALA A N 1
ATOM 1023 C CA . ALA A 1 136 ? -2.594 -19.035 -39.904 1.00 16.82 136 ALA A CA 1
ATOM 1024 C C . ALA A 1 136 ? -3.362 -17.777 -40.291 1.00 20.75 136 ALA A C 1
ATOM 1025 O O . ALA A 1 136 ? -4.264 -17.832 -41.132 1.00 18.59 136 ALA A O 1
ATOM 1027 N N . LYS A 1 137 ? -2.978 -16.637 -39.682 1.00 17.34 137 LYS A N 1
ATOM 1028 C CA . LYS A 1 137 ? -3.566 -15.339 -39.968 1.00 16.94 137 LYS A CA 1
ATOM 1029 C C . LYS A 1 137 ? -3.351 -14.959 -41.459 1.00 21.54 137 LYS A C 1
ATOM 1030 O O . LYS A 1 137 ? -4.309 -14.579 -42.117 1.00 23.82 137 LYS A O 1
ATOM 1036 N N . LYS A 1 138 ? -2.115 -15.095 -41.982 1.00 16.41 138 LYS A N 1
ATOM 1037 C CA . LYS A 1 138 ? -1.776 -14.805 -43.382 1.00 15.63 138 LYS A CA 1
ATOM 1038 C C . LYS A 1 138 ? -2.651 -15.607 -44.351 1.00 20.60 138 LYS A C 1
ATOM 1039 O O . LYS A 1 138 ? -3.009 -15.092 -45.397 1.00 20.93 138 LYS A O 1
ATOM 1041 N N . ALA A 1 139 ? -3.034 -16.841 -43.966 1.00 17.03 139 ALA A N 1
ATOM 1042 C CA . ALA A 1 139 ? -3.882 -17.714 -44.756 1.00 17.48 139 ALA A CA 1
ATOM 1043 C C . ALA A 1 139 ? -5.392 -17.387 -44.630 1.00 22.54 139 ALA A C 1
ATOM 1044 O O . ALA A 1 139 ? -6.217 -18.079 -45.228 1.00 24.97 139 ALA A O 1
ATOM 1046 N N . GLY A 1 140 ? -5.738 -16.360 -43.858 1.00 17.82 140 GLY A N 1
ATOM 1047 C CA . GLY A 1 140 ? -7.125 -15.943 -43.667 1.00 17.85 140 GLY A CA 1
ATOM 1048 C C . GLY A 1 140 ? -7.869 -16.584 -42.502 1.00 20.96 140 GLY A C 1
ATOM 1049 O O . GLY A 1 140 ? -9.070 -16.365 -42.347 1.00 20.88 140 GLY A O 1
ATOM 1050 N N . LYS A 1 141 ? -7.184 -17.353 -41.655 1.00 15.51 141 LYS A N 1
ATOM 1051 C CA . LYS A 1 141 ? -7.844 -17.947 -40.494 1.00 15.18 141 LYS A CA 1
ATOM 1052 C C . LYS A 1 141 ? -7.964 -16.919 -39.387 1.00 18.67 141 LYS A C 1
ATOM 1053 O O . LYS A 1 141 ? -7.220 -15.939 -39.384 1.00 17.79 141 LYS A O 1
ATOM 1059 N N . SER A 1 142 ? -8.900 -17.135 -38.441 1.00 15.11 142 SER A N 1
ATOM 1060 C CA . SER A 1 142 ? -9.029 -16.271 -37.267 1.00 12.95 142 SER A CA 1
ATOM 1061 C C . SER A 1 142 ? -8.047 -16.806 -36.233 1.00 16.17 142 SER A C 1
ATOM 1062 O O . SER A 1 142 ? -7.741 -17.993 -36.261 1.00 14.76 142 SER A O 1
ATOM 1065 N N . VAL A 1 143 ? -7.458 -15.935 -35.402 1.00 14.41 143 VAL A N 1
ATOM 1066 C CA . VAL A 1 143 ? -6.449 -16.370 -34.426 1.00 13.82 143 VAL A CA 1
ATOM 1067 C C . VAL A 1 143 ? -6.764 -15.957 -32.980 1.00 17.56 143 VAL A C 1
ATOM 1068 O O . VAL A 1 143 ? -7.300 -14.870 -32.743 1.00 17.69 143 VAL A O 1
ATOM 1072 N N . GLY A 1 144 ? -6.447 -16.835 -32.041 1.00 11.88 144 GLY A N 1
ATOM 1073 C CA . GLY A 1 144 ? -6.748 -16.609 -30.638 1.00 11.96 144 GLY A CA 1
ATOM 1074 C C . GLY A 1 144 ? -5.680 -17.067 -29.672 1.00 17.47 144 GLY A C 1
ATOM 1075 O O . GLY A 1 144 ? -5.036 -18.084 -29.900 1.00 16.57 144 GLY A O 1
ATOM 1076 N N . VAL A 1 145 ? -5.506 -16.309 -28.583 1.00 16.68 145 VAL A N 1
ATOM 1077 C CA . VAL A 1 145 ? -4.545 -16.558 -27.499 1.00 18.00 145 VAL A CA 1
ATOM 1078 C C . VAL A 1 145 ? -5.310 -16.499 -26.169 1.00 19.41 145 VAL A C 1
ATOM 1079 O O . VAL A 1 145 ? -5.895 -15.471 -25.837 1.00 18.21 145 VAL A O 1
ATOM 1083 N N . VAL A 1 146 ? -5.312 -17.607 -25.431 1.00 15.13 146 VAL A N 1
ATOM 1084 C CA . VAL A 1 146 ? -5.984 -17.729 -24.137 1.00 14.93 146 VAL A CA 1
ATOM 1085 C C . VAL A 1 146 ? -4.964 -18.230 -23.117 1.00 19.97 146 VAL A C 1
ATOM 1086 O O . VAL A 1 146 ? -4.326 -19.259 -23.336 1.00 20.27 146 VAL A O 1
ATOM 1090 N N . THR A 1 147 ? -4.805 -17.502 -22.008 1.00 16.72 147 THR A N 1
ATOM 1091 C CA . THR A 1 147 ? -3.875 -17.893 -20.941 1.00 16.11 147 THR A CA 1
ATOM 1092 C C . THR A 1 147 ? -4.346 -17.453 -19.548 1.00 19.71 147 THR A C 1
ATOM 1093 O O . THR A 1 147 ? -5.195 -16.573 -19.429 1.00 18.51 147 THR A O 1
ATOM 1097 N N . THR A 1 148 ? -3.798 -18.085 -18.503 1.00 16.26 148 THR A N 1
ATOM 1098 C CA . THR A 1 148 ? -4.102 -17.759 -17.110 1.00 15.74 148 THR A CA 1
ATOM 1099 C C . THR A 1 148 ? -3.005 -16.846 -16.518 1.00 21.50 148 THR A C 1
ATOM 1100 O O . THR A 1 148 ? -3.120 -16.354 -15.393 1.00 22.03 148 THR A O 1
ATOM 1104 N N . THR A 1 149 ? -1.945 -16.604 -17.284 1.00 18.38 149 THR A N 1
ATOM 1105 C CA . THR A 1 149 ? -0.897 -15.683 -16.851 1.00 17.53 149 THR A CA 1
ATOM 1106 C C . THR A 1 149 ? -1.163 -14.378 -17.597 1.00 19.54 149 THR A C 1
ATOM 1107 O O . THR A 1 149 ? -2.135 -14.289 -18.366 1.00 18.64 149 THR A O 1
ATOM 1111 N N . ARG A 1 150 ? -0.263 -13.391 -17.444 1.00 15.57 150 ARG A N 1
ATOM 1112 C CA . ARG A 1 150 ? -0.347 -12.169 -18.235 1.00 15.22 150 ARG A CA 1
ATOM 1113 C C . ARG A 1 150 ? -0.220 -12.584 -19.725 1.00 18.41 150 ARG A C 1
ATOM 1114 O O . ARG A 1 150 ? 0.497 -13.536 -20.045 1.00 19.60 150 ARG A O 1
ATOM 1122 N N . VAL A 1 151 ? -0.929 -11.905 -20.615 1.00 13.77 151 VAL A N 1
ATOM 1123 C CA . VAL A 1 151 ? -0.881 -12.224 -22.055 1.00 13.58 151 VAL A CA 1
ATOM 1124 C C . VAL A 1 151 ? 0.490 -11.909 -22.690 1.00 17.53 151 VAL A C 1
ATOM 1125 O O . VAL A 1 151 ? 0.760 -12.331 -23.809 1.00 17.87 151 VAL A O 1
ATOM 1129 N N . GLN A 1 152 ? 1.352 -11.200 -21.940 1.00 13.87 152 GLN A N 1
ATOM 1130 C CA . GLN A 1 152 ? 2.695 -10.785 -22.335 1.00 13.20 152 GLN A CA 1
ATOM 1131 C C . GLN A 1 152 ? 3.754 -11.778 -21.819 1.00 19.01 152 GLN A C 1
ATOM 1132 O O . GLN A 1 152 ? 4.950 -11.551 -22.019 1.00 18.72 152 GLN A O 1
ATOM 1138 N N . HIS A 1 153 ? 3.320 -12.883 -21.167 1.00 15.40 153 HIS A N 1
ATOM 1139 C CA . HIS A 1 153 ? 4.228 -13.921 -20.663 1.00 14.47 153 HIS A CA 1
ATOM 1140 C C . HIS A 1 153 ? 4.841 -14.716 -21.816 1.00 17.64 153 HIS A C 1
ATOM 1141 O O . HIS A 1 153 ? 4.322 -14.674 -22.932 1.00 15.80 153 HIS A O 1
ATOM 1148 N N . ALA A 1 154 ? 5.964 -15.402 -21.555 1.00 15.21 154 ALA A N 1
ATOM 1149 C CA . ALA A 1 154 ? 6.742 -16.127 -22.564 1.00 15.07 154 ALA A CA 1
ATOM 1150 C C . ALA A 1 154 ? 5.968 -17.050 -23.485 1.00 18.14 154 ALA A C 1
ATOM 1151 O O . ALA A 1 154 ? 6.162 -16.966 -24.708 1.00 17.42 154 ALA A O 1
ATOM 1153 N N . SER A 1 155 ? 5.106 -17.923 -22.922 1.00 14.01 155 SER A N 1
ATOM 1154 C CA . SER A 1 155 ? 4.318 -18.866 -23.730 1.00 14.47 155 SER A CA 1
ATOM 1155 C C . SER A 1 155 ? 3.353 -18.148 -24.686 1.00 19.34 155 SER A C 1
ATOM 1156 O O . SER A 1 155 ? 3.553 -18.298 -25.887 1.00 18.87 155 SER A O 1
ATOM 1159 N N . PRO A 1 156 ? 2.365 -17.327 -24.228 1.00 16.25 156 PRO A N 1
ATOM 1160 C CA . PRO A 1 156 ? 1.501 -16.632 -25.195 1.00 16.66 156 PRO A CA 1
ATOM 1161 C C . PRO A 1 156 ? 2.296 -15.686 -26.122 1.00 20.60 156 PRO A C 1
ATOM 1162 O O . PRO A 1 156 ? 1.986 -15.627 -27.306 1.00 18.81 156 PRO A O 1
ATOM 1166 N N . ALA A 1 157 ? 3.371 -15.028 -25.607 1.00 17.78 157 ALA A N 1
ATOM 1167 C CA . ALA A 1 157 ? 4.215 -14.134 -26.417 1.00 17.98 157 ALA A CA 1
ATOM 1168 C C . ALA A 1 157 ? 4.841 -14.841 -27.624 1.00 23.24 157 ALA A C 1
ATOM 1169 O O . ALA A 1 157 ? 5.029 -14.198 -28.653 1.00 23.96 157 ALA A O 1
ATOM 1171 N N . GLY A 1 158 ? 5.076 -16.154 -27.516 1.00 17.82 158 GLY A N 1
ATOM 1172 C CA . GLY A 1 158 ? 5.643 -16.953 -28.597 1.00 17.29 158 GLY A CA 1
ATOM 1173 C C . GLY A 1 158 ? 4.807 -16.985 -29.865 1.00 21.03 158 GLY A C 1
ATOM 1174 O O . GLY A 1 158 ? 5.327 -17.275 -30.945 1.00 19.63 158 GLY A O 1
ATOM 1175 N N . THR A 1 159 ? 3.490 -16.707 -29.741 1.00 17.23 159 THR A N 1
ATOM 1176 C CA . THR A 1 159 ? 2.591 -16.698 -30.891 1.00 15.92 159 THR A CA 1
ATOM 1177 C C . THR A 1 159 ? 2.708 -15.412 -31.693 1.00 17.53 159 THR A C 1
ATOM 1178 O O . THR A 1 159 ? 2.287 -15.407 -32.842 1.00 14.63 159 THR A O 1
ATOM 1182 N N . TYR A 1 160 ? 3.252 -14.321 -31.103 1.00 16.76 160 TYR A N 1
ATOM 1183 C CA . TYR A 1 160 ? 3.288 -13.012 -31.804 1.00 17.33 160 TYR A CA 1
ATOM 1184 C C . TYR A 1 160 ? 4.566 -12.201 -31.728 1.00 21.14 160 TYR A C 1
ATOM 1185 O O . TYR A 1 160 ? 4.774 -11.348 -32.595 1.00 20.81 160 TYR A O 1
ATOM 1194 N N . ALA A 1 161 ? 5.349 -12.373 -30.646 1.00 17.25 161 ALA A N 1
ATOM 1195 C CA . ALA A 1 161 ? 6.540 -11.563 -30.353 1.00 16.38 161 ALA A CA 1
ATOM 1196 C C . ALA A 1 161 ? 7.880 -12.125 -30.789 1.00 19.32 161 ALA A C 1
ATOM 1197 O O . ALA A 1 161 ? 8.038 -13.340 -30.973 1.00 17.46 161 ALA A O 1
ATOM 1199 N N . HIS A 1 162 ? 8.838 -11.192 -30.964 1.00 16.46 162 HIS A N 1
ATOM 1200 C CA . HIS A 1 162 ? 10.241 -11.422 -31.306 1.00 16.77 162 HIS A CA 1
ATOM 1201 C C . HIS A 1 162 ? 11.057 -10.596 -30.327 1.00 22.45 162 HIS A C 1
ATOM 1202 O O . HIS A 1 162 ? 11.109 -9.364 -30.460 1.00 23.66 162 HIS A O 1
ATOM 1209 N N . THR A 1 163 ? 11.625 -11.251 -29.294 1.00 17.00 163 THR A N 1
ATOM 1210 C CA . THR A 1 163 ? 12.410 -10.558 -28.264 1.00 16.61 163 THR A CA 1
ATOM 1211 C C . THR A 1 163 ? 13.592 -11.404 -27.769 1.00 20.59 163 THR A C 1
ATOM 1212 O O . THR A 1 163 ? 13.481 -12.617 -27.660 1.00 18.45 163 THR A O 1
ATOM 1216 N N . VAL A 1 164 ? 14.706 -10.740 -27.453 1.00 17.10 164 VAL A N 1
ATOM 1217 C CA . VAL A 1 164 ? 15.919 -11.366 -26.928 1.00 16.33 164 VAL A CA 1
ATOM 1218 C C . VAL A 1 164 ? 15.873 -11.367 -25.402 1.00 22.40 164 VAL A C 1
ATOM 1219 O O . VAL A 1 164 ? 16.788 -11.878 -24.764 1.00 24.98 164 VAL A O 1
ATOM 1223 N N . ASN A 1 165 ? 14.820 -10.781 -24.811 1.00 18.89 165 ASN A N 1
ATOM 1224 C CA . ASN A 1 165 ? 14.657 -10.775 -23.356 1.00 19.35 165 ASN A CA 1
ATOM 1225 C C . ASN A 1 165 ? 13.175 -10.884 -22.979 1.00 23.87 165 ASN A C 1
ATOM 1226 O O . ASN A 1 165 ? 12.412 -9.942 -23.159 1.00 23.06 165 ASN A O 1
ATOM 1231 N N . ARG A 1 166 ? 12.778 -12.054 -22.450 1.00 22.01 166 ARG A N 1
ATOM 1232 C CA . ARG A 1 166 ? 11.394 -12.339 -22.044 1.00 20.84 166 ARG A CA 1
ATOM 1233 C C . ARG A 1 166 ? 10.868 -11.450 -20.909 1.00 22.61 166 ARG A C 1
ATOM 1234 O O . ARG A 1 166 ? 9.663 -11.417 -20.698 1.00 23.34 166 ARG A O 1
ATOM 1242 N N . ASP A 1 167 ? 11.749 -10.730 -20.195 1.00 19.57 167 ASP A N 1
ATOM 1243 C CA . ASP A 1 167 ? 11.360 -9.839 -19.081 1.00 19.56 167 ASP A CA 1
ATOM 1244 C C . ASP A 1 167 ? 10.876 -8.465 -19.531 1.00 22.61 167 ASP A C 1
ATOM 1245 O O . ASP A 1 167 ? 10.495 -7.659 -18.679 1.00 23.55 167 ASP A O 1
ATOM 1250 N N . TRP A 1 168 ? 10.901 -8.187 -20.851 1.00 17.63 168 TRP A N 1
ATOM 1251 C CA . TRP A 1 168 ? 10.525 -6.888 -21.419 1.00 17.69 168 TRP A CA 1
ATOM 1252 C C . TRP A 1 168 ? 9.021 -6.755 -21.691 1.00 22.34 168 TRP A C 1
ATOM 1253 O O . TRP A 1 168 ? 8.617 -6.568 -22.842 1.00 22.60 168 TRP A O 1
ATOM 1264 N N . TYR A 1 169 ? 8.197 -6.844 -20.618 1.00 18.49 169 TYR A N 1
ATOM 1265 C CA . TYR A 1 169 ? 6.729 -6.802 -20.684 1.00 18.29 169 TYR A CA 1
ATOM 1266 C C . TYR A 1 169 ? 6.208 -5.464 -21.163 1.00 21.71 169 TYR A C 1
ATOM 1267 O O . TYR A 1 169 ? 5.353 -5.433 -22.041 1.00 21.57 169 TYR A O 1
ATOM 1276 N N . SER A 1 170 ? 6.741 -4.368 -20.607 1.00 17.56 170 SER A N 1
ATOM 1277 C CA . SER A 1 170 ? 6.402 -3.002 -20.982 1.00 17.28 170 SER A CA 1
ATOM 1278 C C . SER A 1 170 ? 7.720 -2.266 -21.180 1.00 24.30 170 SER A C 1
ATOM 1279 O O . SER A 1 170 ? 8.788 -2.849 -20.950 1.00 24.83 170 SER A O 1
ATOM 1282 N N . ASP A 1 171 ? 7.646 -0.997 -21.633 1.00 22.36 171 ASP A N 1
ATOM 1283 C CA . ASP A 1 171 ? 8.800 -0.116 -21.865 1.00 22.56 171 ASP A CA 1
ATOM 1284 C C . ASP A 1 171 ? 9.498 0.222 -20.549 1.00 25.49 171 ASP A C 1
ATOM 1285 O O . ASP A 1 171 ? 10.692 0.478 -20.561 1.00 27.76 171 ASP A O 1
ATOM 1290 N N . ALA A 1 172 ? 8.769 0.164 -19.420 1.00 19.73 172 ALA A N 1
ATOM 1291 C CA . ALA A 1 172 ? 9.292 0.373 -18.060 1.00 18.97 172 ALA A CA 1
ATOM 1292 C C . ALA A 1 172 ? 10.335 -0.709 -17.664 1.00 24.83 172 ALA A C 1
ATOM 1293 O O . ALA A 1 172 ? 11.201 -0.449 -16.822 1.00 25.39 172 ALA A O 1
ATOM 1295 N N . ASP A 1 173 ? 10.256 -1.907 -18.273 1.00 20.41 173 ASP A N 1
ATOM 1296 C CA . ASP A 1 173 ? 11.172 -3.024 -18.006 1.00 19.69 173 ASP A CA 1
ATOM 1297 C C . ASP A 1 173 ? 12.432 -2.985 -18.877 1.00 25.05 173 ASP A C 1
ATOM 1298 O O . ASP A 1 173 ? 13.345 -3.784 -18.675 1.00 24.52 173 ASP A O 1
ATOM 1303 N N . MET A 1 174 ? 12.478 -2.077 -19.853 1.00 23.34 174 MET A N 1
ATOM 1304 C CA . MET A 1 174 ? 13.575 -2.029 -20.811 1.00 23.94 174 MET A CA 1
ATOM 1305 C C . MET A 1 174 ? 14.678 -1.030 -20.539 1.00 31.66 174 MET A C 1
ATOM 1306 O O . MET A 1 174 ? 14.392 0.117 -20.174 1.00 32.30 174 MET A O 1
ATOM 1311 N N . PRO A 1 175 ? 15.951 -1.421 -20.820 1.00 28.66 175 PRO A N 1
ATOM 1312 C CA . PRO A 1 175 ? 17.043 -0.443 -20.720 1.00 28.01 175 PRO A CA 1
ATOM 1313 C C . PRO A 1 175 ? 16.890 0.554 -21.875 1.00 32.20 175 PRO A C 1
ATOM 1314 O O . PRO A 1 175 ? 16.285 0.215 -22.904 1.00 30.50 175 PRO A O 1
ATOM 1318 N N . SER A 1 176 ? 17.391 1.794 -21.689 1.00 30.16 176 SER A N 1
ATOM 1319 C CA . SER A 1 176 ? 17.297 2.871 -22.681 1.00 30.13 176 SER A CA 1
ATOM 1320 C C . SER A 1 176 ? 17.976 2.513 -23.999 1.00 33.00 176 SER A C 1
ATOM 1321 O O . SER A 1 176 ? 17.447 2.849 -25.065 1.00 32.12 176 SER A O 1
ATOM 1324 N N . SER A 1 177 ? 19.114 1.785 -23.927 1.00 29.71 177 SER A N 1
ATOM 1325 C CA . SER A 1 177 ? 19.868 1.330 -25.107 1.00 29.42 177 SER A CA 1
ATOM 1326 C C . SER A 1 177 ? 19.035 0.446 -26.024 1.00 34.04 177 SER A C 1
ATOM 1327 O O . SER A 1 177 ? 19.126 0.609 -27.244 1.00 33.89 177 SER A O 1
ATOM 1330 N N . ALA A 1 178 ? 18.209 -0.474 -25.442 1.00 29.32 178 ALA A N 1
ATOM 1331 C CA . ALA A 1 178 ? 17.347 -1.391 -26.197 1.00 28.38 178 ALA A CA 1
ATOM 1332 C C . ALA A 1 178 ? 16.215 -0.624 -26.870 1.00 31.69 178 ALA A C 1
ATOM 1333 O O . ALA A 1 178 ? 15.922 -0.879 -28.040 1.00 31.35 178 ALA A O 1
ATOM 1335 N N . LEU A 1 179 ? 15.620 0.354 -26.156 1.00 29.55 179 LEU A N 1
ATOM 1336 C CA . LEU A 1 179 ? 14.561 1.224 -26.699 1.00 29.58 179 LEU A CA 1
ATOM 1337 C C . LEU A 1 179 ? 15.082 2.025 -27.888 1.00 34.72 179 LEU A C 1
ATOM 1338 O O . LEU A 1 179 ? 14.423 2.053 -28.925 1.00 34.41 179 LEU A O 1
ATOM 1343 N N . GLN A 1 180 ? 16.298 2.607 -27.751 1.00 33.04 180 GLN A N 1
ATOM 1344 C CA . GLN A 1 180 ? 16.993 3.383 -28.789 1.00 33.67 180 GLN A CA 1
ATOM 1345 C C . GLN A 1 180 ? 17.432 2.524 -29.993 1.00 37.93 180 GLN A C 1
ATOM 1346 O O . GLN A 1 180 ? 17.349 3.002 -31.132 1.00 37.44 180 GLN A O 1
ATOM 1348 N N . GLU A 1 181 ? 17.875 1.256 -29.750 1.00 34.06 181 GLU A N 1
ATOM 1349 C CA . GLU A 1 181 ? 18.308 0.329 -30.815 1.00 33.10 181 GLU A CA 1
ATOM 1350 C C . GLU A 1 181 ? 17.145 -0.233 -31.654 1.00 34.91 181 GLU A C 1
ATOM 1351 O O . GLU A 1 181 ? 17.386 -0.950 -32.631 1.00 33.56 181 GLU A O 1
ATOM 1357 N N . GLY A 1 182 ? 15.908 0.096 -31.264 1.00 31.83 182 GLY A N 1
ATOM 1358 C CA . GLY A 1 182 ? 14.698 -0.301 -31.984 1.00 31.46 182 GLY A CA 1
ATOM 1359 C C . GLY A 1 182 ? 13.897 -1.475 -31.455 1.00 34.20 182 GLY A C 1
ATOM 1360 O O . GLY A 1 182 ? 12.946 -1.905 -32.119 1.00 32.54 182 GLY A O 1
ATOM 1361 N N . CYS A 1 183 ? 14.257 -2.003 -30.263 1.00 30.46 183 CYS A N 1
ATOM 1362 C CA . CYS A 1 183 ? 13.519 -3.113 -29.661 1.00 30.03 183 CYS A CA 1
ATOM 1363 C C . CYS A 1 183 ? 12.207 -2.648 -29.064 1.00 30.39 183 CYS A C 1
ATOM 1364 O O . CYS A 1 183 ? 12.110 -1.535 -28.552 1.00 29.66 183 CYS A O 1
ATOM 1367 N N . LYS A 1 184 ? 11.185 -3.488 -29.181 1.00 23.98 184 LYS A N 1
ATOM 1368 C CA . LYS A 1 184 ? 9.858 -3.193 -28.692 1.00 22.52 184 LYS A CA 1
ATOM 1369 C C . LYS A 1 184 ? 9.490 -4.110 -27.538 1.00 24.17 184 LYS A C 1
ATOM 1370 O O . LYS A 1 184 ? 9.782 -5.306 -27.561 1.00 24.14 184 LYS A O 1
ATOM 1376 N N . ASP A 1 185 ? 8.827 -3.547 -26.541 1.00 19.03 185 ASP A N 1
ATOM 1377 C CA . ASP A 1 185 ? 8.334 -4.284 -25.392 1.00 18.73 185 ASP A CA 1
ATOM 1378 C C . ASP A 1 185 ? 7.210 -5.236 -25.864 1.00 23.47 185 ASP A C 1
ATOM 1379 O O . ASP A 1 185 ? 6.564 -4.965 -26.879 1.00 23.08 185 ASP A O 1
ATOM 1384 N N . ILE A 1 186 ? 7.030 -6.369 -25.162 1.00 20.07 186 ILE A N 1
ATOM 1385 C CA . ILE A 1 186 ? 6.062 -7.418 -25.502 1.00 18.93 186 ILE A CA 1
ATOM 1386 C C . ILE A 1 186 ? 4.624 -6.887 -25.638 1.00 19.72 186 ILE A C 1
ATOM 1387 O O . ILE A 1 186 ? 3.974 -7.194 -26.623 1.00 19.47 186 ILE A O 1
ATOM 1392 N N . ALA A 1 187 ? 4.170 -6.047 -24.694 1.00 14.48 187 ALA A N 1
ATOM 1393 C CA . ALA A 1 187 ? 2.844 -5.431 -24.719 1.00 12.96 187 ALA A CA 1
ATOM 1394 C C . ALA A 1 187 ? 2.568 -4.691 -26.029 1.00 15.35 187 ALA A C 1
ATOM 1395 O O . ALA A 1 187 ? 1.474 -4.817 -26.572 1.00 12.87 187 ALA A O 1
ATOM 1397 N N . THR A 1 188 ? 3.566 -3.961 -26.554 1.00 14.09 188 THR A N 1
ATOM 1398 C CA . THR A 1 188 ? 3.458 -3.231 -27.830 1.00 14.88 188 THR A CA 1
ATOM 1399 C C . THR A 1 188 ? 3.393 -4.222 -29.011 1.00 19.29 188 THR A C 1
ATOM 1400 O O . THR A 1 188 ? 2.590 -4.038 -29.924 1.00 20.07 188 THR A O 1
ATOM 1404 N N . GLN A 1 189 ? 4.228 -5.270 -28.978 1.00 16.07 189 GLN A N 1
ATOM 1405 C CA . GLN A 1 189 ? 4.260 -6.307 -30.022 1.00 15.91 189 GLN A CA 1
ATOM 1406 C C . GLN A 1 189 ? 2.922 -7.042 -30.127 1.00 19.18 189 GLN A C 1
ATOM 1407 O O . GLN A 1 189 ? 2.511 -7.429 -31.225 1.00 20.57 189 GLN A O 1
ATOM 1413 N N . LEU A 1 190 ? 2.233 -7.174 -28.991 1.00 13.17 190 LEU A N 1
ATOM 1414 C CA . LEU A 1 190 ? 0.915 -7.789 -28.857 1.00 13.11 190 LEU A CA 1
ATOM 1415 C C . LEU A 1 190 ? -0.119 -7.146 -29.761 1.00 17.63 190 LEU A C 1
ATOM 1416 O O . LEU A 1 190 ? -0.886 -7.853 -30.414 1.00 19.39 190 LEU A O 1
ATOM 1421 N N . ILE A 1 191 ? -0.132 -5.809 -29.807 1.00 14.55 191 ILE A N 1
ATOM 1422 C CA . ILE A 1 191 ? -1.096 -5.039 -30.585 1.00 14.87 191 ILE A CA 1
ATOM 1423 C C . ILE A 1 191 ? -0.577 -4.671 -31.984 1.00 19.08 191 ILE A C 1
ATOM 1424 O O . ILE A 1 191 ? -1.373 -4.357 -32.869 1.00 17.13 191 ILE A O 1
ATOM 1429 N N . SER A 1 192 ? 0.742 -4.698 -32.196 1.00 17.59 192 SER A N 1
ATOM 1430 C CA . SER A 1 192 ? 1.239 -4.242 -33.487 1.00 17.94 192 SER A CA 1
ATOM 1431 C C . SER A 1 192 ? 1.810 -5.212 -34.496 1.00 21.85 192 SER A C 1
ATOM 1432 O O . SER A 1 192 ? 1.710 -4.912 -35.683 1.00 22.55 192 SER A O 1
ATOM 1435 N N . ASN A 1 193 ? 2.421 -6.327 -34.071 1.00 17.56 193 ASN A N 1
ATOM 1436 C CA . ASN A 1 193 ? 3.037 -7.258 -35.023 1.00 17.48 193 ASN A CA 1
ATOM 1437 C C . ASN A 1 193 ? 2.058 -7.887 -35.987 1.00 20.19 193 ASN A C 1
ATOM 1438 O O . ASN A 1 193 ? 2.380 -8.055 -37.160 1.00 22.65 193 ASN A O 1
ATOM 1443 N N . MET A 1 194 ? 0.876 -8.256 -35.495 1.00 13.25 194 MET A N 1
ATOM 1444 C CA . MET A 1 194 ? -0.140 -8.948 -36.285 1.00 11.61 194 MET A CA 1
ATOM 1445 C C . MET A 1 194 ? -1.515 -8.696 -35.723 1.00 15.40 194 MET A C 1
ATOM 1446 O O . MET A 1 194 ? -1.665 -8.187 -34.603 1.00 15.51 194 MET A O 1
ATOM 1451 N N . ASP A 1 195 ? -2.523 -9.106 -36.499 1.00 10.62 195 ASP A N 1
ATOM 1452 C CA . ASP A 1 195 ? -3.915 -9.018 -36.133 1.00 9.66 195 ASP A CA 1
ATOM 1453 C C . ASP A 1 195 ? -4.258 -10.256 -35.304 1.00 16.82 195 ASP A C 1
ATOM 1454 O O . ASP A 1 195 ? -4.129 -11.379 -35.803 1.00 17.39 195 ASP A O 1
ATOM 1459 N N . ILE A 1 196 ? -4.655 -10.059 -34.037 1.00 12.61 196 ILE A N 1
ATOM 1460 C CA . ILE A 1 196 ? -5.087 -11.159 -33.177 1.00 12.22 196 ILE A CA 1
ATOM 1461 C C . ILE A 1 196 ? -6.575 -10.931 -32.865 1.00 16.38 196 ILE A C 1
ATOM 1462 O O . ILE A 1 196 ? -6.939 -9.887 -32.327 1.00 16.59 196 ILE A O 1
ATOM 1467 N N . ASP A 1 197 ? -7.434 -11.889 -33.245 1.00 12.25 197 ASP A N 1
ATOM 1468 C CA . ASP A 1 197 ? -8.897 -11.772 -33.074 1.00 11.59 197 ASP A CA 1
ATOM 1469 C C . ASP A 1 197 ? -9.336 -11.882 -31.631 1.00 14.52 197 ASP A C 1
ATOM 1470 O O . ASP A 1 197 ? -10.194 -11.122 -31.201 1.00 15.48 197 ASP A O 1
ATOM 1475 N N . VAL A 1 198 ? -8.763 -12.826 -30.888 1.00 10.04 198 VAL A N 1
ATOM 1476 C CA . VAL A 1 198 ? -9.093 -13.060 -29.489 1.00 9.75 198 VAL A CA 1
ATOM 1477 C C . VAL A 1 198 ? -7.825 -13.091 -28.616 1.00 14.99 198 VAL A C 1
ATOM 1478 O O . VAL A 1 198 ? -6.904 -13.877 -28.875 1.00 14.58 198 VAL A O 1
ATOM 1482 N N . ILE A 1 199 ? -7.791 -12.235 -27.580 1.00 12.09 199 ILE A N 1
ATOM 1483 C CA . ILE A 1 199 ? -6.710 -12.152 -26.584 1.00 11.25 199 ILE A CA 1
ATOM 1484 C C . ILE A 1 199 ? -7.387 -12.252 -25.234 1.00 16.89 199 ILE A C 1
ATOM 1485 O O . ILE A 1 199 ? -8.169 -11.369 -24.893 1.00 18.94 199 ILE A O 1
ATOM 1490 N N . LEU A 1 200 ? -7.154 -13.333 -24.489 1.00 12.67 200 LEU A N 1
ATOM 1491 C CA . LEU A 1 200 ? -7.785 -13.510 -23.178 1.00 12.70 200 LEU A CA 1
ATOM 1492 C C . LEU A 1 200 ? -6.779 -13.975 -22.138 1.00 16.83 200 LEU A C 1
ATOM 1493 O O . LEU A 1 200 ? -6.049 -14.950 -22.368 1.00 16.48 200 LEU A O 1
ATOM 1498 N N . GLY A 1 201 ? -6.772 -13.295 -20.998 1.00 11.97 201 GLY A N 1
ATOM 1499 C CA . GLY A 1 201 ? -5.879 -13.605 -19.882 1.00 11.08 201 GLY A CA 1
ATOM 1500 C C . GLY A 1 201 ? -5.651 -12.410 -18.998 1.00 15.43 201 GLY A C 1
ATOM 1501 O O . GLY A 1 201 ? -6.548 -11.581 -18.868 1.00 15.82 201 GLY A O 1
ATOM 1502 N N . GLY A 1 202 ? -4.479 -12.328 -18.370 1.00 12.07 202 GLY A N 1
ATOM 1503 C CA . GLY A 1 202 ? -4.151 -11.200 -17.508 1.00 12.27 202 GLY A CA 1
ATOM 1504 C C . GLY A 1 202 ? -3.237 -10.207 -18.206 1.00 17.64 202 GLY A C 1
ATOM 1505 O O . GLY A 1 202 ? -3.051 -10.286 -19.420 1.00 17.86 202 GLY A O 1
ATOM 1506 N N . GLY A 1 203 ? -2.626 -9.300 -17.449 1.00 14.17 203 GLY A N 1
ATOM 1507 C CA . GLY A 1 203 ? -1.673 -8.349 -18.009 1.00 14.05 203 GLY A CA 1
ATOM 1508 C C . GLY A 1 203 ? -2.178 -6.955 -18.340 1.00 17.68 203 GLY A C 1
ATOM 1509 O O . GLY A 1 203 ? -1.628 -6.324 -19.236 1.00 17.72 203 GLY A O 1
ATOM 1510 N N . ARG A 1 204 ? -3.186 -6.447 -17.611 1.00 14.06 204 ARG A N 1
ATOM 1511 C CA . ARG A 1 204 ? -3.710 -5.089 -17.776 1.00 14.23 204 ARG A CA 1
ATOM 1512 C C . ARG A 1 204 ? -2.641 -4.009 -17.572 1.00 19.66 204 ARG A C 1
ATOM 1513 O O . ARG A 1 204 ? -2.541 -3.114 -18.397 1.00 19.69 204 ARG A O 1
ATOM 1521 N N . LYS A 1 205 ? -1.858 -4.062 -16.472 1.00 17.45 205 LYS A N 1
ATOM 1522 C CA . LYS A 1 205 ? -0.911 -2.986 -16.138 1.00 16.73 205 LYS A CA 1
ATOM 1523 C C . LYS A 1 205 ? 0.114 -2.577 -17.178 1.00 21.14 205 LYS A C 1
ATOM 1524 O O . LYS A 1 205 ? 0.490 -1.407 -17.218 1.00 22.67 205 LYS A O 1
ATOM 1530 N N . PHE A 1 206 ? 0.527 -3.513 -18.039 1.00 17.08 206 PHE A N 1
ATOM 1531 C CA . PHE A 1 206 ? 1.520 -3.282 -19.095 1.00 16.48 206 PHE A CA 1
ATOM 1532 C C . PHE A 1 206 ? 0.928 -2.611 -20.335 1.00 20.04 206 PHE A C 1
ATOM 1533 O O . PHE A 1 206 ? 1.669 -2.266 -21.249 1.00 20.77 206 PHE A O 1
ATOM 1541 N N . MET A 1 207 ? -0.396 -2.399 -20.356 1.00 15.89 207 MET A N 1
ATOM 1542 C CA . MET A 1 207 ? -1.135 -1.840 -21.496 1.00 14.08 207 MET A CA 1
ATOM 1543 C C . MET A 1 207 ? -1.553 -0.382 -21.286 1.00 20.25 207 MET A C 1
ATOM 1544 O O . MET A 1 207 ? -2.016 0.265 -22.232 1.00 21.10 207 MET A O 1
ATOM 1549 N N . PHE A 1 208 ? -1.450 0.121 -20.050 1.00 16.57 208 PHE A N 1
ATOM 1550 C CA . PHE A 1 208 ? -1.942 1.457 -19.695 1.00 15.70 208 PHE A CA 1
ATOM 1551 C C . PHE A 1 208 ? -0.885 2.426 -19.216 1.00 19.99 208 PHE A C 1
ATOM 1552 O O . PHE A 1 208 ? 0.102 1.976 -18.644 1.00 19.77 208 PHE A O 1
ATOM 1560 N N . PRO A 1 209 ? -1.049 3.754 -19.454 1.00 18.20 209 PRO A N 1
ATOM 1561 C CA . PRO A 1 209 ? -0.030 4.726 -18.979 1.00 18.28 209 PRO A CA 1
ATOM 1562 C C . PRO A 1 209 ? 0.241 4.683 -17.465 1.00 21.05 209 PRO A C 1
ATOM 1563 O O . PRO A 1 209 ? -0.640 4.296 -16.698 1.00 18.87 209 PRO A O 1
ATOM 1567 N N . LYS A 1 210 ? 1.439 5.116 -17.040 1.00 18.49 210 LYS A N 1
ATOM 1568 C CA . LYS A 1 210 ? 1.816 5.147 -15.625 1.00 18.92 210 LYS A CA 1
ATOM 1569 C C . LYS A 1 210 ? 0.759 5.845 -14.752 1.00 24.06 210 LYS A C 1
ATOM 1570 O O . LYS A 1 210 ? 0.343 6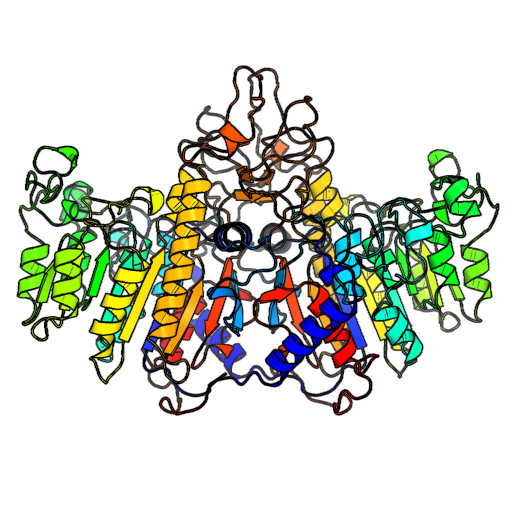.963 -15.052 1.00 22.71 210 LYS A O 1
ATOM 1576 N N . GLY A 1 211 ? 0.300 5.136 -13.725 1.00 21.39 211 GLY A N 1
ATOM 1577 C CA . GLY A 1 211 ? -0.682 5.647 -12.777 1.00 20.66 211 GLY A CA 1
ATOM 1578 C C . GLY A 1 211 ? -2.140 5.434 -13.095 1.00 22.98 211 GLY A C 1
ATOM 1579 O O . GLY A 1 211 ? -2.981 5.796 -12.273 1.00 24.81 211 GLY A O 1
ATOM 1580 N N . THR A 1 212 ? -2.465 4.877 -14.278 1.00 17.70 212 THR A N 1
ATOM 1581 C CA . THR A 1 212 ? -3.856 4.619 -14.678 1.00 17.48 212 THR A CA 1
ATOM 1582 C C . THR A 1 212 ? -4.426 3.644 -13.643 1.00 20.56 212 THR A C 1
ATOM 1583 O O . THR A 1 212 ? -3.870 2.555 -13.488 1.00 18.87 212 THR A O 1
ATOM 1587 N N . PRO A 1 213 ? -5.463 4.034 -12.865 1.00 17.70 213 PRO A N 1
ATOM 1588 C CA . PRO A 1 213 ? -6.001 3.100 -11.848 1.00 16.36 213 PRO A CA 1
ATOM 1589 C C . PRO A 1 213 ? -6.539 1.837 -12.487 1.00 19.49 213 PRO A C 1
ATOM 1590 O O . PRO A 1 213 ? -7.171 1.891 -13.559 1.00 20.22 213 PRO A O 1
ATOM 1594 N N . ASP A 1 214 ? -6.276 0.703 -11.831 1.00 14.40 214 ASP A N 1
ATOM 1595 C CA . ASP A 1 214 ? -6.751 -0.589 -12.278 1.00 14.50 214 ASP A CA 1
ATOM 1596 C C . ASP A 1 214 ? -8.257 -0.630 -12.019 1.00 20.82 214 ASP A C 1
ATOM 1597 O O . ASP A 1 214 ? -8.692 -0.169 -10.955 1.00 19.58 214 ASP A O 1
ATOM 1602 N N . PRO A 1 215 ? -9.078 -1.152 -12.958 1.00 18.92 215 PRO A N 1
ATOM 1603 C CA . PRO A 1 215 ? -10.528 -1.161 -12.716 1.00 18.88 215 PRO A CA 1
ATOM 1604 C C . PRO A 1 215 ? -10.966 -1.989 -11.516 1.00 23.93 215 PRO A C 1
ATOM 1605 O O . PRO A 1 215 ? -12.006 -1.705 -10.937 1.00 25.27 215 PRO A O 1
ATOM 1609 N N . GLU A 1 216 ? -10.190 -3.014 -11.148 1.00 18.94 216 GLU A N 1
ATOM 1610 C CA . GLU A 1 216 ? -10.517 -3.874 -10.010 1.00 18.13 216 GLU A CA 1
ATOM 1611 C C . GLU A 1 216 ? -9.871 -3.441 -8.683 1.00 22.16 216 GLU A C 1
ATOM 1612 O O . GLU A 1 216 ? -10.459 -3.666 -7.632 1.00 22.58 216 GLU A O 1
ATOM 1618 N N . TYR A 1 217 ? -8.675 -2.831 -8.730 1.00 19.54 217 TYR A N 1
ATOM 1619 C CA . TYR A 1 217 ? -7.922 -2.372 -7.565 1.00 20.45 217 TYR A CA 1
ATOM 1620 C C . TYR A 1 217 ? -7.537 -0.880 -7.743 1.00 29.69 217 TYR A C 1
ATOM 1621 O O . TYR A 1 217 ? -6.343 -0.569 -7.840 1.00 30.99 217 TYR A O 1
ATOM 1630 N N . PRO A 1 218 ? -8.515 0.064 -7.817 1.00 27.29 218 PRO A N 1
ATOM 1631 C CA . PRO A 1 218 ? -8.152 1.483 -8.051 1.00 27.83 218 PRO A CA 1
ATOM 1632 C C . PRO A 1 218 ? -7.300 2.157 -6.979 1.00 35.92 218 PRO A C 1
ATOM 1633 O O . PRO A 1 218 ? -6.523 3.059 -7.302 1.00 37.88 218 PRO A O 1
ATOM 1637 N N . GLY A 1 219 ? -7.450 1.729 -5.731 1.00 32.87 219 GLY A N 1
ATOM 1638 C CA . GLY A 1 219 ? -6.715 2.294 -4.605 1.00 32.76 219 GLY A CA 1
ATOM 1639 C C . GLY A 1 219 ? -5.319 1.748 -4.388 1.00 38.72 219 GLY A C 1
ATOM 1640 O O . GLY A 1 219 ? -4.619 2.226 -3.494 1.00 41.42 219 GLY A O 1
ATOM 1641 N N . ASP A 1 220 ? -4.894 0.743 -5.183 1.00 32.72 220 ASP A N 1
ATOM 1642 C CA . ASP A 1 220 ? -3.571 0.135 -5.047 1.00 30.52 220 ASP A CA 1
ATOM 1643 C C . ASP A 1 220 ? -2.645 0.571 -6.192 1.00 33.30 220 ASP A C 1
ATOM 1644 O O . ASP A 1 220 ? -2.820 0.158 -7.340 1.00 34.49 220 ASP A O 1
ATOM 1649 N N . SER A 1 221 ? -1.655 1.407 -5.861 1.00 28.71 221 SER A N 1
ATOM 1650 C CA . SER A 1 221 ? -0.649 1.967 -6.779 1.00 27.93 221 SER A CA 1
ATOM 1651 C C . SER A 1 221 ? 0.203 0.876 -7.444 1.00 30.55 221 SER A C 1
ATOM 1652 O O . SER A 1 221 ? 0.748 1.102 -8.531 1.00 28.99 221 SER A O 1
ATOM 1654 N N . ASP A 1 222 ? 0.324 -0.294 -6.783 1.00 27.53 222 ASP A N 1
ATOM 1655 C CA . ASP A 1 222 ? 1.090 -1.435 -7.286 1.00 27.70 222 ASP A CA 1
ATOM 1656 C C . ASP A 1 222 ? 0.348 -2.169 -8.405 1.00 29.27 222 ASP A C 1
ATOM 1657 O O . ASP A 1 222 ? 0.966 -2.945 -9.131 1.00 28.95 222 ASP A O 1
ATOM 1662 N N . GLN A 1 223 ? -0.960 -1.883 -8.577 1.00 24.02 223 GLN A N 1
ATOM 1663 C CA . GLN A 1 223 ? -1.791 -2.493 -9.623 1.00 23.21 223 GLN A CA 1
ATOM 1664 C C . GLN A 1 223 ? -2.012 -1.563 -10.819 1.00 27.56 223 GLN A C 1
ATOM 1665 O O . GLN A 1 223 ? -2.525 -1.997 -11.856 1.00 27.28 223 GLN A O 1
ATOM 1671 N N . SER A 1 224 ? -1.608 -0.284 -10.673 1.00 23.29 224 SER A N 1
ATOM 1672 C CA . SER A 1 224 ? -1.778 0.762 -11.687 1.00 22.22 224 SER A CA 1
ATOM 1673 C C . SER A 1 224 ? -0.988 0.510 -12.955 1.00 22.82 224 SER A C 1
ATOM 1674 O O . SER A 1 224 ? -0.015 -0.231 -12.930 1.00 22.40 224 SER A O 1
ATOM 1677 N N . GLY A 1 225 ? -1.395 1.162 -14.034 1.00 18.49 225 GLY A N 1
ATOM 1678 C CA . GLY A 1 225 ? -0.686 1.134 -15.306 1.00 18.60 225 GLY A CA 1
ATOM 1679 C C . GLY A 1 225 ? 0.767 1.504 -15.066 1.00 23.68 225 GLY A C 1
ATOM 1680 O O . GLY A 1 225 ? 1.068 2.256 -14.137 1.00 22.51 225 GLY A O 1
ATOM 1681 N N . VAL A 1 226 ? 1.685 0.942 -15.848 1.00 20.77 226 VAL A N 1
ATOM 1682 C CA . VAL A 1 226 ? 3.119 1.176 -15.644 1.00 19.83 226 VAL A CA 1
ATOM 1683 C C . VAL A 1 226 ? 3.821 1.860 -16.827 1.00 21.62 226 VAL A C 1
ATOM 1684 O O . VAL A 1 226 ? 4.981 2.238 -16.689 1.00 21.77 226 VAL A O 1
ATOM 1688 N N . ARG A 1 227 ? 3.174 1.923 -17.990 1.00 18.07 227 ARG A N 1
ATOM 1689 C CA . ARG A 1 227 ? 3.776 2.460 -19.215 1.00 19.46 227 ARG A CA 1
ATOM 1690 C C . ARG A 1 227 ? 4.374 3.832 -19.051 1.00 27.20 227 ARG A C 1
ATOM 1691 O O . ARG A 1 227 ? 3.762 4.715 -18.452 1.00 27.44 227 ARG A O 1
ATOM 1699 N N . LEU A 1 228 ? 5.582 3.998 -19.589 1.00 25.94 228 LEU A N 1
ATOM 1700 C CA . LEU A 1 228 ? 6.357 5.240 -19.534 1.00 25.84 228 LEU A CA 1
ATOM 1701 C C . LEU A 1 228 ? 6.117 6.134 -20.771 1.00 30.22 228 LEU A C 1
ATOM 1702 O O . LEU A 1 228 ? 6.336 7.343 -20.703 1.00 30.12 228 LEU A O 1
ATOM 1707 N N . ASP A 1 229 ? 5.644 5.541 -21.884 1.00 26.79 229 ASP A N 1
ATOM 1708 C CA . ASP A 1 229 ? 5.376 6.245 -23.142 1.00 25.84 229 ASP A CA 1
ATOM 1709 C C . ASP A 1 229 ? 3.971 6.851 -23.201 1.00 29.53 229 ASP A C 1
ATOM 1710 O O . ASP A 1 229 ? 3.594 7.410 -24.231 1.00 30.07 229 ASP A O 1
ATOM 1715 N N . SER A 1 230 ? 3.184 6.713 -22.108 1.00 25.55 230 SER A N 1
ATOM 1716 C CA . SER A 1 230 ? 1.811 7.219 -21.994 1.00 25.65 230 SER A CA 1
ATOM 1717 C C . SER A 1 230 ? 0.814 6.651 -23.024 1.00 27.83 230 SER A C 1
ATOM 1718 O O . SER A 1 230 ? -0.281 7.203 -23.190 1.00 27.24 230 SER A O 1
ATOM 1721 N N . ARG A 1 231 ? 1.182 5.550 -23.707 1.00 20.89 231 ARG A N 1
ATOM 1722 C CA . ARG A 1 231 ? 0.301 4.940 -24.693 1.00 19.40 231 ARG A CA 1
ATOM 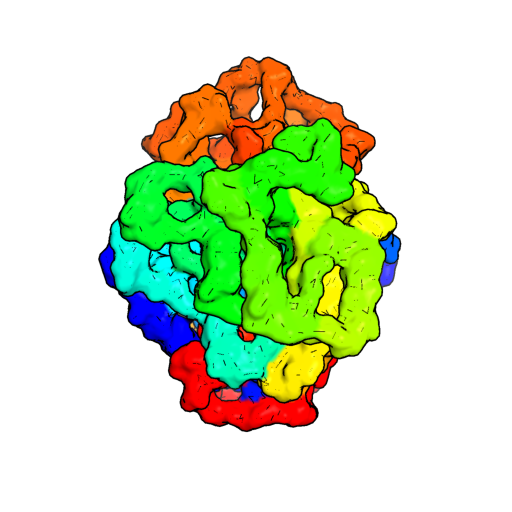1723 C C . ARG A 1 231 ? -0.730 4.054 -24.011 1.00 21.12 231 ARG A C 1
ATOM 1724 O O . ARG A 1 231 ? -0.428 3.377 -23.017 1.00 19.11 231 ARG A O 1
ATOM 1732 N N . ASN A 1 232 ? -1.952 4.068 -24.540 1.00 16.54 232 ASN A N 1
ATOM 1733 C CA . ASN A 1 232 ? -3.013 3.193 -24.078 1.00 16.35 232 ASN A CA 1
ATOM 1734 C C . ASN A 1 232 ? -3.083 2.137 -25.164 1.00 20.31 232 ASN A C 1
ATOM 1735 O O . ASN A 1 232 ? -3.720 2.339 -26.211 1.00 21.28 232 ASN A O 1
ATOM 1740 N N . LEU A 1 233 ? -2.385 1.023 -24.935 1.00 16.63 233 LEU A N 1
ATOM 1741 C CA . LEU A 1 233 ? -2.308 -0.083 -25.902 1.00 15.91 233 LEU A CA 1
ATOM 1742 C C . LEU A 1 233 ? -3.626 -0.816 -26.178 1.00 17.91 233 LEU A C 1
ATOM 1743 O O . LEU A 1 233 ? -3.804 -1.395 -27.256 1.00 16.96 233 LEU A O 1
ATOM 1748 N N . VAL A 1 234 ? -4.554 -0.755 -25.217 1.00 14.71 234 VAL A N 1
ATOM 1749 C CA . VAL A 1 234 ? -5.887 -1.323 -25.364 1.00 15.02 234 VAL A CA 1
ATOM 1750 C C . VAL A 1 234 ? -6.658 -0.467 -26.400 1.00 18.85 234 VAL A C 1
ATOM 1751 O O . VAL A 1 234 ? -7.174 -1.016 -27.391 1.00 17.09 234 VAL A O 1
ATOM 1755 N N . GLU A 1 235 ? -6.640 0.879 -26.219 1.00 15.58 235 GLU A N 1
ATOM 1756 C CA . GLU A 1 235 ? -7.264 1.832 -27.130 1.00 16.13 235 GLU A CA 1
ATOM 1757 C C . GLU A 1 235 ? -6.719 1.650 -28.542 1.00 24.25 235 GLU A C 1
ATOM 1758 O O . GLU A 1 235 ? -7.498 1.574 -29.495 1.00 25.46 235 GLU A O 1
ATOM 1764 N N . GLU A 1 236 ? -5.382 1.574 -28.679 1.00 20.46 236 GLU A N 1
ATOM 1765 C CA . GLU A 1 236 ? -4.751 1.386 -29.984 1.00 20.27 236 GLU A CA 1
ATOM 1766 C C . GLU A 1 236 ? -5.170 0.080 -30.649 1.00 23.72 236 GLU A C 1
ATOM 1767 O O . GLU A 1 236 ? -5.343 0.063 -31.855 1.00 25.00 236 GLU A O 1
ATOM 1773 N N . TRP A 1 237 ? -5.361 -0.992 -29.872 1.00 18.93 237 TRP A N 1
ATOM 1774 C CA . TRP A 1 237 ? -5.792 -2.281 -30.415 1.00 18.38 237 TRP A CA 1
ATOM 1775 C C . TRP A 1 237 ? -7.255 -2.209 -30.875 1.00 21.48 237 TRP A C 1
ATOM 1776 O O . TRP A 1 237 ? -7.566 -2.748 -31.928 1.00 21.62 237 TRP A O 1
ATOM 1787 N N . LEU A 1 238 ? -8.140 -1.536 -30.088 1.00 16.62 238 LEU A N 1
ATOM 1788 C CA . LEU A 1 238 ? -9.561 -1.390 -30.413 1.00 16.50 238 LEU A CA 1
ATOM 1789 C C . LEU A 1 238 ? -9.755 -0.662 -31.737 1.00 19.80 238 LEU A C 1
ATOM 1790 O O . LEU A 1 238 ? -10.569 -1.093 -32.547 1.00 16.90 238 LEU A O 1
ATOM 1795 N N . ALA A 1 239 ? -8.956 0.395 -31.967 1.00 17.24 239 ALA A N 1
ATOM 1796 C CA . ALA A 1 239 ? -8.977 1.272 -33.136 1.00 18.02 239 ALA A CA 1
ATOM 1797 C C . ALA A 1 239 ? -8.513 0.605 -34.451 1.00 24.27 239 ALA A C 1
ATOM 1798 O O . ALA A 1 239 ? -8.759 1.150 -35.530 1.00 25.40 239 ALA A O 1
ATOM 1800 N N . LYS A 1 240 ? -7.848 -0.546 -34.371 1.00 20.15 240 LYS A N 1
ATOM 1801 C CA . LYS A 1 240 ? -7.351 -1.270 -35.556 1.00 19.37 240 LYS A CA 1
ATOM 1802 C C . LYS A 1 240 ? -8.456 -1.758 -36.514 1.00 23.20 240 LYS A C 1
ATOM 1803 O O . LYS A 1 240 ? -8.236 -1.798 -37.707 1.00 24.81 240 LYS A O 1
ATOM 1809 N N . TYR A 1 241 ? -9.608 -2.188 -35.994 1.00 18.70 241 TYR A N 1
ATOM 1810 C CA . TYR A 1 241 ? -10.688 -2.764 -36.783 1.00 18.69 241 TYR A CA 1
ATOM 1811 C C . TYR A 1 241 ? -12.026 -2.421 -36.183 1.00 23.45 241 TYR A C 1
ATOM 1812 O O . TYR A 1 241 ? -12.126 -2.187 -34.977 1.00 22.33 241 TYR A O 1
ATOM 1821 N N . GLN A 1 242 ? -13.079 -2.484 -37.011 1.00 20.54 242 GLN A N 1
ATOM 1822 C CA . GLN A 1 242 ? -14.455 -2.345 -36.567 1.00 20.32 242 GLN A CA 1
ATOM 1823 C C . GLN A 1 242 ? -14.834 -3.672 -35.878 1.00 21.02 242 GLN A C 1
ATOM 1824 O O . GLN A 1 242 ? -14.377 -4.736 -36.309 1.00 20.45 242 GLN A O 1
ATOM 1830 N N . GLY A 1 243 ? -15.653 -3.599 -34.834 1.00 15.72 243 GLY A N 1
ATOM 1831 C CA . GLY A 1 243 ? -16.142 -4.773 -34.108 1.00 14.86 243 GLY A CA 1
ATOM 1832 C C . GLY A 1 243 ? -15.290 -5.293 -32.963 1.00 18.92 243 GLY A C 1
ATOM 1833 O O . GLY A 1 243 ? -15.529 -6.400 -32.465 1.00 19.79 243 GLY A O 1
ATOM 1834 N N . THR A 1 244 ? -14.288 -4.514 -32.546 1.00 16.32 244 THR A N 1
ATOM 1835 C CA . THR A 1 244 ? -13.386 -4.879 -31.441 1.00 15.93 244 THR A CA 1
ATOM 1836 C C . THR A 1 244 ? -14.058 -4.530 -30.151 1.00 20.03 244 THR A C 1
ATOM 1837 O O . THR A 1 244 ? -14.847 -3.572 -30.107 1.00 18.67 244 THR A O 1
ATOM 1841 N N . ARG A 1 245 ? -13.759 -5.297 -29.097 1.00 17.47 245 ARG A N 1
ATOM 1842 C CA . ARG A 1 245 ? -14.314 -5.073 -27.761 1.00 15.98 245 ARG A CA 1
ATOM 1843 C C . ARG A 1 245 ? -13.260 -5.403 -26.696 1.00 19.41 245 ARG A C 1
ATOM 1844 O O . ARG A 1 245 ? -12.526 -6.384 -26.835 1.00 17.94 245 ARG A O 1
ATOM 1852 N N . TYR A 1 246 ? -13.218 -4.592 -25.625 1.00 14.83 246 TYR A N 1
ATOM 1853 C CA . TYR A 1 246 ? -12.346 -4.788 -24.482 1.00 13.82 246 TYR A CA 1
ATOM 1854 C C . TYR A 1 246 ? -13.179 -5.040 -23.230 1.00 18.27 246 TYR A C 1
ATOM 1855 O O . TYR A 1 246 ? -14.110 -4.279 -22.925 1.00 15.81 246 TYR A O 1
ATOM 1864 N N . VAL A 1 247 ? -12.826 -6.125 -22.503 1.00 14.56 247 VAL A N 1
ATOM 1865 C CA . VAL A 1 247 ? -13.476 -6.528 -21.258 1.00 13.19 247 VAL A CA 1
ATOM 1866 C C . VAL A 1 247 ? -12.407 -6.730 -20.176 1.00 17.43 247 VAL A C 1
ATOM 1867 O O . VAL A 1 247 ? -11.260 -7.032 -20.498 1.00 16.00 247 VAL A O 1
ATOM 1871 N N . TRP A 1 248 ? -12.762 -6.525 -18.906 1.00 15.77 248 TRP A N 1
ATOM 1872 C CA . TRP A 1 248 ? -11.819 -6.705 -17.803 1.00 15.60 248 TRP A CA 1
ATOM 1873 C C . TRP A 1 248 ? -12.420 -7.532 -16.667 1.00 19.18 248 TRP A C 1
ATOM 1874 O O . TRP A 1 248 ? -11.762 -7.740 -15.627 1.00 18.72 248 TRP A O 1
ATOM 1885 N N . ASN A 1 249 ? -13.674 -8.003 -16.864 1.00 13.37 249 ASN A N 1
ATOM 1886 C CA . ASN A 1 249 ? -14.341 -8.855 -15.883 1.00 13.68 249 ASN A CA 1
ATOM 1887 C C . ASN A 1 249 ? -15.220 -9.896 -16.557 1.00 19.17 249 ASN A C 1
ATOM 1888 O O . ASN A 1 249 ? -15.521 -9.769 -17.751 1.00 19.10 249 ASN A O 1
ATOM 1893 N N . ARG A 1 250 ? -15.664 -10.906 -15.776 1.00 15.98 250 ARG A N 1
ATOM 1894 C CA . ARG A 1 250 ? -16.500 -12.025 -16.217 1.00 15.15 250 ARG A CA 1
ATOM 1895 C C . ARG A 1 250 ? -17.862 -11.600 -16.813 1.00 21.80 250 ARG A C 1
ATOM 1896 O O . ARG A 1 250 ? -18.215 -12.089 -17.887 1.00 23.71 250 ARG A O 1
ATOM 1904 N N . GLU A 1 251 ? -18.614 -10.699 -16.140 1.00 17.87 251 GLU A N 1
ATOM 1905 C CA . GLU A 1 251 ? -19.916 -10.205 -16.642 1.00 18.15 251 GLU A CA 1
ATOM 1906 C C . GLU A 1 251 ? -19.798 -9.564 -18.047 1.00 20.39 251 GLU A C 1
ATOM 1907 O O . GLU A 1 251 ? -20.589 -9.871 -18.941 1.00 19.98 251 GLU A O 1
ATOM 1909 N N . GLN A 1 252 ? -18.772 -8.725 -18.245 1.00 16.69 252 GLN A N 1
ATOM 1910 C CA . GLN A 1 252 ? -18.481 -8.082 -19.535 1.00 15.29 252 GLN A CA 1
ATOM 1911 C C . GLN A 1 252 ? -18.118 -9.124 -20.585 1.00 19.14 252 GLN A C 1
ATOM 1912 O O . GLN A 1 252 ? -18.555 -9.007 -21.734 1.00 17.18 252 GLN A O 1
ATOM 1918 N N . LEU A 1 253 ? -17.356 -10.177 -20.179 1.00 17.78 253 LEU A N 1
ATOM 1919 C CA . LEU A 1 253 ? -16.959 -11.273 -21.069 1.00 16.90 253 LEU A CA 1
ATOM 1920 C C . LEU A 1 253 ? -18.183 -12.056 -21.580 1.00 22.76 253 LEU A C 1
ATOM 1921 O O . LEU A 1 253 ? -18.300 -12.275 -22.793 1.00 21.36 253 LEU A O 1
ATOM 1926 N N . MET A 1 254 ? -19.083 -12.464 -20.656 1.00 20.62 254 MET A N 1
ATOM 1927 C CA . MET A 1 254 ? -20.311 -13.182 -20.992 1.00 22.66 254 MET A CA 1
ATOM 1928 C C . MET A 1 254 ? -21.202 -12.370 -21.932 1.00 26.63 254 MET A C 1
ATOM 1929 O O . MET A 1 254 ? -21.714 -12.921 -22.908 1.00 26.22 254 MET A O 1
ATOM 1934 N N . GLN A 1 255 ? -21.340 -11.056 -21.668 1.00 23.32 255 GLN A N 1
ATOM 1935 C CA . GLN A 1 255 ? -22.135 -10.164 -22.509 1.00 22.94 255 GLN A CA 1
ATOM 1936 C C . GLN A 1 255 ? -21.495 -10.039 -23.901 1.00 26.95 255 GLN A C 1
ATOM 1937 O O . GLN A 1 255 ? -22.202 -10.135 -24.902 1.00 26.86 255 GLN A O 1
ATOM 1939 N N . ALA A 1 256 ? -20.146 -9.916 -23.958 1.00 23.05 256 ALA A N 1
ATOM 1940 C CA . ALA A 1 256 ? -19.392 -9.799 -25.212 1.00 22.44 256 ALA A CA 1
ATOM 1941 C C . ALA A 1 256 ? -19.555 -11.057 -26.077 1.00 26.77 256 ALA A C 1
ATOM 1942 O O . ALA A 1 256 ? -19.785 -10.951 -27.279 1.00 26.00 256 ALA A O 1
ATOM 1944 N N . SER A 1 257 ? -19.482 -12.233 -25.445 1.00 23.83 257 SER A N 1
ATOM 1945 C CA . SER A 1 257 ? -19.655 -13.544 -26.067 1.00 24.74 257 SER A CA 1
ATOM 1946 C C . SER A 1 257 ? -20.992 -13.673 -26.845 1.00 30.78 257 SER A C 1
ATOM 1947 O O . SER A 1 257 ? -21.036 -14.354 -27.876 1.00 29.04 257 SER A O 1
ATOM 1950 N N . GLN A 1 258 ? -22.070 -13.031 -26.336 1.00 28.93 258 GLN A N 1
ATOM 1951 C CA . GLN A 1 258 ? -23.403 -13.079 -26.937 1.00 29.76 258 GLN A CA 1
ATOM 1952 C C . GLN A 1 258 ? -23.691 -11.908 -27.888 1.00 32.58 258 GLN A C 1
ATOM 1953 O O . GLN A 1 258 ? -24.681 -11.943 -28.608 1.00 32.30 258 GLN A O 1
ATOM 1959 N N . ASP A 1 259 ? -22.864 -10.858 -27.845 1.00 28.48 259 ASP A N 1
ATOM 1960 C CA . ASP A 1 259 ? -23.038 -9.655 -28.653 1.00 27.27 259 ASP A CA 1
ATOM 1961 C C . ASP A 1 259 ? -22.649 -9.894 -30.116 1.00 32.07 259 ASP A C 1
ATOM 1962 O O . ASP A 1 259 ? -21.499 -10.204 -30.390 1.00 30.15 259 ASP A O 1
ATOM 1967 N N . PRO A 1 260 ? -23.604 -9.759 -31.068 1.00 31.94 260 PRO A N 1
ATOM 1968 C CA . PRO A 1 260 ? -23.269 -9.981 -32.488 1.00 31.38 260 PRO A CA 1
ATOM 1969 C C . PRO A 1 260 ? -22.386 -8.880 -33.119 1.00 33.71 260 PRO A C 1
ATOM 1970 O O . PRO A 1 260 ? -21.720 -9.122 -34.127 1.00 34.44 260 PRO A O 1
ATOM 1974 N N . ALA A 1 261 ? -22.339 -7.698 -32.502 1.00 26.67 261 ALA A N 1
ATOM 1975 C CA . ALA A 1 261 ? -21.483 -6.594 -32.953 1.00 25.69 261 ALA A CA 1
ATOM 1976 C C . ALA A 1 261 ? -19.978 -6.834 -32.615 1.00 27.92 261 ALA A C 1
ATOM 1977 O O . ALA A 1 261 ? -19.094 -6.170 -33.168 1.00 27.83 261 ALA A O 1
ATOM 1979 N N . VAL A 1 262 ? -19.700 -7.785 -31.724 1.00 22.71 262 VAL A N 1
ATOM 1980 C CA . VAL A 1 262 ? -18.343 -8.131 -31.316 1.00 21.79 262 VAL A CA 1
ATOM 1981 C C . VAL A 1 262 ? -17.799 -9.231 -32.219 1.00 24.21 262 VAL A C 1
ATOM 1982 O O . VAL A 1 262 ? -18.385 -10.311 -32.286 1.00 22.95 262 VAL A O 1
ATOM 1986 N N . THR A 1 263 ? -16.687 -8.949 -32.917 1.00 20.63 263 THR A N 1
ATOM 1987 C CA . THR A 1 263 ? -16.025 -9.931 -33.790 1.00 20.46 263 THR A CA 1
ATOM 1988 C C . THR A 1 263 ? -14.585 -10.181 -33.345 1.00 24.78 263 THR A C 1
ATOM 1989 O O . THR A 1 263 ? -14.039 -11.239 -33.653 1.00 24.48 263 THR A O 1
ATOM 1993 N N . ARG A 1 264 ? -13.969 -9.192 -32.638 1.00 19.96 264 ARG A N 1
ATOM 1994 C CA . ARG A 1 264 ? -12.629 -9.281 -32.052 1.00 18.31 264 ARG A CA 1
ATOM 1995 C C . ARG A 1 264 ? -12.749 -8.926 -30.579 1.00 19.05 264 ARG A C 1
ATOM 1996 O O . ARG A 1 264 ? -13.463 -7.987 -30.230 1.00 16.21 264 ARG A O 1
ATOM 2004 N N . LEU A 1 265 ? -12.072 -9.695 -29.713 1.00 13.55 265 LEU A N 1
ATOM 2005 C CA . LEU A 1 265 ? -12.191 -9.479 -28.298 1.00 12.47 265 LEU A CA 1
ATOM 2006 C C . LEU A 1 265 ? -10.877 -9.543 -27.561 1.00 15.45 265 LEU A C 1
ATOM 2007 O O . LEU A 1 265 ? -10.128 -10.510 -27.708 1.00 15.02 265 LEU A O 1
ATOM 2012 N N . MET A 1 266 ? -10.628 -8.529 -26.723 1.00 11.57 266 MET A N 1
ATOM 2013 C CA . MET A 1 266 ? -9.497 -8.494 -25.808 1.00 11.50 266 MET A CA 1
ATOM 2014 C C . MET A 1 266 ? -10.071 -8.476 -24.378 1.00 15.70 266 MET A C 1
ATOM 2015 O O . MET A 1 266 ? -10.820 -7.563 -24.012 1.00 13.09 266 MET A O 1
ATOM 2020 N N . GLY A 1 267 ? -9.722 -9.483 -23.596 1.00 14.13 267 GLY A N 1
ATOM 2021 C CA . GLY A 1 267 ? -10.156 -9.595 -22.209 1.00 14.29 267 GLY A CA 1
ATOM 2022 C C . GLY A 1 267 ? -8.971 -9.742 -21.287 1.00 21.02 267 GLY A C 1
ATOM 2023 O O . GLY A 1 267 ? -8.271 -10.753 -21.354 1.00 22.42 267 GLY A O 1
ATOM 2024 N N . LEU A 1 268 ? -8.711 -8.716 -20.453 1.00 17.13 268 LEU A N 1
ATOM 2025 C CA . LEU A 1 268 ? -7.579 -8.672 -19.513 1.00 16.27 268 LEU A CA 1
ATOM 2026 C C . LEU A 1 268 ? -8.143 -8.610 -18.103 1.00 19.89 268 LEU A C 1
ATOM 2027 O O . LEU A 1 268 ? -8.699 -7.587 -17.693 1.00 20.17 268 LEU A O 1
ATOM 2032 N N . PHE A 1 269 ? -8.061 -9.740 -17.398 1.00 14.65 269 PHE A N 1
ATOM 2033 C CA . PHE A 1 269 ? -8.743 -9.976 -16.146 1.00 14.10 269 PHE A CA 1
ATOM 2034 C C . PHE A 1 269 ? -8.004 -9.713 -14.844 1.00 18.89 269 PHE A C 1
ATOM 2035 O O . PHE A 1 269 ? -8.600 -9.851 -13.783 1.00 18.73 269 PHE A O 1
ATOM 2043 N N . GLU A 1 270 ? -6.735 -9.308 -14.908 1.00 16.52 270 GLU A N 1
ATOM 2044 C CA . GLU A 1 270 ? -5.939 -8.983 -13.714 1.00 16.18 270 GLU A CA 1
ATOM 2045 C C . GLU A 1 270 ? -4.820 -8.015 -14.076 1.00 20.84 270 GLU A C 1
ATOM 2046 O O . GLU A 1 270 ? -4.430 -7.966 -15.245 1.00 21.07 270 GLU A O 1
ATOM 2052 N N . PRO A 1 271 ? -4.244 -7.273 -13.104 1.00 18.71 271 PRO A N 1
ATOM 2053 C CA . PRO A 1 271 ? -3.097 -6.408 -13.433 1.00 19.60 271 PRO A CA 1
ATOM 2054 C C . PRO A 1 271 ? -1.965 -7.224 -14.064 1.00 23.45 271 PRO A C 1
ATOM 2055 O O . PRO A 1 271 ? -1.407 -6.793 -15.074 1.00 23.68 271 PRO A O 1
ATOM 2059 N N . THR A 1 272 ? -1.635 -8.405 -13.476 1.00 19.07 272 THR A N 1
ATOM 2060 C CA . THR A 1 272 ? -0.626 -9.337 -14.017 1.00 19.11 272 THR A CA 1
ATOM 2061 C C . THR A 1 272 ? -1.283 -10.720 -14.250 1.00 22.73 272 THR A C 1
ATOM 2062 O O . THR A 1 272 ? -2.240 -10.793 -15.022 1.00 22.64 272 THR A O 1
ATOM 2066 N N . GLU A 1 273 ? -0.828 -11.783 -13.550 1.00 16.97 273 GLU A N 1
ATOM 2067 C CA . GLU A 1 273 ? -1.376 -13.143 -13.662 1.00 16.06 273 GLU A CA 1
ATOM 2068 C C . GLU A 1 273 ? -2.774 -13.186 -13.119 1.00 19.36 273 GLU A C 1
ATOM 2069 O O . GLU A 1 273 ? -3.095 -12.452 -12.176 1.00 19.03 273 GLU A O 1
ATOM 2075 N N . MET A 1 274 ? -3.590 -14.094 -13.663 1.00 15.26 274 MET A N 1
ATOM 2076 C CA . MET A 1 274 ? -4.930 -14.318 -13.151 1.00 14.61 274 MET A CA 1
ATOM 2077 C C . MET A 1 274 ? -4.790 -15.064 -11.821 1.00 20.62 274 MET A C 1
ATOM 2078 O O . MET A 1 274 ? -3.788 -15.748 -11.586 1.00 21.47 274 MET A O 1
ATOM 2083 N N . LYS A 1 275 ? -5.754 -14.898 -10.930 1.00 17.45 275 LYS A N 1
ATOM 2084 C CA . LYS A 1 275 ? -5.710 -15.587 -9.646 1.00 17.07 275 LYS A CA 1
ATOM 2085 C C . LYS A 1 275 ? -5.705 -17.099 -9.890 1.00 20.39 275 LYS A C 1
ATOM 2086 O O . LYS A 1 275 ? -6.259 -17.580 -10.895 1.00 18.19 275 LYS A O 1
ATOM 2092 N N . TYR A 1 276 ? -5.094 -17.856 -8.962 1.00 17.55 276 TYR A N 1
ATOM 2093 C CA . TYR A 1 276 ? -5.151 -19.320 -9.028 1.00 16.95 276 TYR A CA 1
ATOM 2094 C C . TYR A 1 276 ? -6.635 -19.669 -8.943 1.00 22.63 276 TYR A C 1
ATOM 2095 O O . TYR A 1 276 ? -7.361 -18.972 -8.229 1.00 23.55 276 TYR A O 1
ATOM 2104 N N . ASP A 1 277 ? -7.092 -20.693 -9.690 1.00 18.50 277 ASP A N 1
ATOM 2105 C CA . ASP A 1 277 ? -8.495 -21.085 -9.722 1.00 18.81 277 ASP A CA 1
ATOM 2106 C C . ASP A 1 277 ? -9.148 -21.252 -8.349 1.00 23.45 277 ASP A C 1
ATOM 2107 O O . ASP A 1 277 ? -10.270 -20.805 -8.166 1.00 24.88 277 ASP A O 1
ATOM 2112 N N . VAL A 1 278 ? -8.432 -21.815 -7.382 1.00 20.62 278 VAL A N 1
ATOM 2113 C CA . VAL A 1 278 ? -8.938 -22.006 -6.016 1.00 21.52 278 VAL A CA 1
ATOM 2114 C C . VAL A 1 278 ? -9.163 -20.678 -5.255 1.00 28.16 278 VAL A C 1
ATOM 2115 O O . VAL A 1 278 ? -9.892 -20.666 -4.266 1.00 28.54 278 VAL A O 1
ATOM 2119 N N . ASN A 1 279 ? -8.536 -19.579 -5.729 1.00 24.86 279 ASN A N 1
ATOM 2120 C CA . ASN A 1 279 ? -8.636 -18.233 -5.142 1.00 23.99 279 ASN A CA 1
ATOM 2121 C C . ASN A 1 279 ? -9.482 -17.296 -5.995 1.00 25.57 279 ASN A C 1
ATOM 2122 O O . ASN A 1 279 ? -9.657 -16.130 -5.649 1.00 26.14 279 ASN A O 1
ATOM 2127 N N . ARG A 1 280 ? -9.981 -17.810 -7.111 1.00 21.13 280 ARG A N 1
ATOM 2128 C CA . ARG A 1 280 ? -10.769 -17.083 -8.099 1.00 21.42 280 ARG A CA 1
ATOM 2129 C C . ARG A 1 280 ? -12.025 -16.478 -7.532 1.00 24.66 280 ARG A C 1
ATOM 2130 O O . ARG A 1 280 ? -12.738 -17.110 -6.761 1.00 25.51 280 ARG A O 1
ATOM 2138 N N . ASN A 1 281 ? -12.302 -15.262 -7.954 1.00 21.54 281 ASN A N 1
ATOM 2139 C CA . ASN A 1 281 ? -13.521 -14.558 -7.613 1.00 20.91 281 ASN A CA 1
ATOM 2140 C C . ASN A 1 281 ? -14.546 -14.954 -8.671 1.00 24.59 281 ASN A C 1
ATOM 2141 O O . ASN A 1 281 ? -14.528 -14.390 -9.755 1.00 23.30 281 ASN A O 1
ATOM 2146 N N . ALA A 1 282 ? -15.410 -15.941 -8.378 1.00 23.01 282 ALA A N 1
ATOM 2147 C CA . ALA A 1 282 ? -16.360 -16.478 -9.352 1.00 23.80 282 ALA A CA 1
ATOM 2148 C C . ALA A 1 282 ? -17.320 -15.476 -10.003 1.00 31.23 282 ALA A C 1
ATOM 2149 O O . ALA A 1 282 ? -17.817 -15.742 -11.102 1.00 33.94 282 ALA A O 1
ATOM 2151 N N . SER A 1 283 ? -17.573 -14.340 -9.357 1.00 27.99 283 SER A N 1
ATOM 2152 C CA . SER A 1 283 ? -18.459 -13.321 -9.949 1.00 27.88 283 SER A CA 1
ATOM 2153 C C . SER A 1 283 ? -17.655 -12.347 -10.839 1.00 28.99 283 SER A C 1
ATOM 2154 O O . SER A 1 283 ? -18.161 -11.907 -11.876 1.00 27.76 283 SER A O 1
ATOM 2157 N N . ALA A 1 284 ? -16.391 -12.062 -10.450 1.00 23.85 284 ALA A N 1
ATOM 2158 C CA . ALA A 1 284 ? -15.500 -11.161 -11.200 1.00 23.63 284 ALA A CA 1
ATOM 2159 C C . ALA A 1 284 ? -14.589 -11.836 -12.231 1.00 26.54 284 ALA A C 1
ATOM 2160 O O . ALA A 1 284 ? -14.374 -11.265 -13.300 1.00 27.69 284 ALA A O 1
ATOM 2162 N N . ASP A 1 285 ? -14.035 -13.012 -11.909 1.00 19.89 285 ASP A N 1
ATOM 2163 C CA . ASP A 1 285 ? -13.041 -13.704 -12.746 1.00 18.17 285 ASP A CA 1
ATOM 2164 C C . ASP A 1 285 ? -13.546 -14.881 -13.525 1.00 21.29 285 ASP A C 1
ATOM 2165 O O . ASP A 1 285 ? -14.121 -15.796 -12.940 1.00 22.73 285 ASP A O 1
ATOM 2170 N N . PRO A 1 286 ? -13.300 -14.918 -14.846 1.00 17.58 286 PRO A N 1
ATOM 2171 C CA . PRO A 1 286 ? -13.712 -16.101 -15.617 1.00 17.11 286 PRO A CA 1
ATOM 2172 C C . PRO A 1 286 ? -12.736 -17.264 -15.381 1.00 19.80 286 PRO A C 1
ATOM 2173 O O . PRO A 1 286 ? -11.565 -17.019 -15.080 1.00 18.46 286 PRO A O 1
ATOM 2177 N N . SER A 1 287 ? -13.213 -18.520 -15.505 1.00 15.58 287 SER A N 1
ATOM 2178 C CA . SER A 1 287 ? -12.345 -19.693 -15.365 1.00 15.40 287 SER A CA 1
ATOM 2179 C C . SER A 1 287 ? -11.652 -19.901 -16.699 1.00 19.83 287 SER A C 1
ATOM 2180 O O . SER A 1 287 ? -12.076 -19.326 -17.710 1.00 18.51 287 SER A O 1
ATOM 2183 N N . LEU A 1 288 ? -10.645 -20.775 -16.726 1.00 16.45 288 LEU A N 1
ATOM 2184 C CA . LEU A 1 288 ? -9.982 -21.086 -17.975 1.00 15.24 288 LEU A CA 1
ATOM 2185 C C . LEU A 1 288 ? -10.959 -21.755 -18.966 1.00 17.31 288 LEU A C 1
ATOM 2186 O O . LEU A 1 288 ? -10.991 -21.352 -20.112 1.00 17.81 288 LEU A O 1
ATOM 2191 N N . ALA A 1 289 ? -11.836 -22.644 -18.501 1.00 13.29 289 ALA A N 1
ATOM 2192 C CA . ALA A 1 289 ? -12.815 -23.301 -19.358 1.00 13.07 289 ALA A CA 1
ATOM 2193 C C . ALA A 1 289 ? -13.821 -22.302 -19.961 1.00 17.45 289 ALA A C 1
ATOM 2194 O O . ALA A 1 289 ? -14.187 -22.433 -21.127 1.00 16.87 289 ALA A O 1
ATOM 2196 N N . GLU A 1 290 ? -14.209 -21.271 -19.190 1.00 14.75 290 GLU A N 1
ATOM 2197 C CA . GLU A 1 290 ? -15.106 -20.204 -19.670 1.00 13.92 290 GLU A CA 1
ATOM 2198 C C . GLU A 1 290 ? -14.431 -19.381 -20.755 1.00 17.63 290 GLU A C 1
ATOM 2199 O O . GLU A 1 290 ? -15.037 -19.123 -21.788 1.00 18.77 290 GLU A O 1
ATOM 2205 N N . MET A 1 291 ? -13.162 -19.018 -20.550 1.00 14.70 291 MET A N 1
ATOM 2206 C CA . MET A 1 291 ? -12.382 -18.239 -21.531 1.00 14.27 291 MET A CA 1
ATOM 2207 C C . MET A 1 291 ? -12.231 -19.023 -22.821 1.00 17.16 291 MET A C 1
ATOM 2208 O O . MET A 1 291 ? -12.415 -18.456 -23.894 1.00 14.59 291 MET A O 1
ATOM 2213 N N . THR A 1 292 ? -11.985 -20.350 -22.708 1.00 16.03 292 THR A N 1
ATOM 2214 C CA . THR A 1 292 ? -11.850 -21.196 -23.885 1.00 15.88 292 THR A CA 1
ATOM 2215 C C . THR A 1 292 ? -13.116 -21.336 -24.626 1.00 17.56 292 THR A C 1
ATOM 2216 O O . THR A 1 292 ? -13.061 -21.270 -25.852 1.00 17.15 292 THR A O 1
ATOM 2220 N N . GLU A 1 293 ? -14.257 -21.408 -23.915 1.00 15.59 293 GLU A N 1
ATOM 2221 C CA . GLU A 1 293 ? -15.566 -21.464 -24.569 1.00 16.48 293 GLU A CA 1
ATOM 2222 C C . GLU A 1 293 ? -15.833 -20.198 -25.381 1.00 21.52 293 GLU A C 1
ATOM 2223 O O . GLU A 1 293 ? -16.202 -20.308 -26.562 1.00 20.94 293 GLU A O 1
ATOM 2229 N N . VAL A 1 294 ? -15.611 -19.005 -24.768 1.00 19.13 294 VAL A N 1
ATOM 2230 C CA . VAL A 1 294 ? -15.829 -17.712 -25.445 1.00 18.54 294 VAL A CA 1
ATOM 2231 C C . VAL A 1 294 ? -14.910 -17.611 -26.659 1.00 21.03 294 VAL A C 1
ATOM 2232 O O . VAL A 1 294 ? -15.383 -17.280 -27.743 1.00 21.38 294 VAL A O 1
ATOM 2236 N N . ALA A 1 295 ? -13.624 -17.991 -26.493 1.00 15.71 295 ALA A N 1
ATOM 2237 C CA . ALA A 1 295 ? -12.649 -17.961 -27.593 1.00 15.16 295 ALA A CA 1
ATOM 2238 C C . ALA A 1 295 ? -13.092 -18.829 -28.772 1.00 18.23 295 ALA A C 1
ATOM 2239 O O . ALA A 1 295 ? -13.087 -18.333 -29.892 1.00 18.46 295 ALA A O 1
ATOM 2241 N N . VAL A 1 296 ? -13.492 -20.102 -28.523 1.00 12.92 296 VAL A N 1
ATOM 2242 C CA . VAL A 1 296 ? -13.950 -21.009 -29.570 1.00 13.02 296 VAL A CA 1
ATOM 2243 C C . VAL A 1 296 ? -15.205 -20.442 -30.267 1.00 20.44 296 VAL A C 1
ATOM 2244 O O . VAL A 1 296 ? -15.251 -20.432 -31.490 1.00 20.55 296 VAL A O 1
ATOM 2248 N N . ARG A 1 297 ? -16.199 -19.952 -29.498 1.00 20.03 297 ARG A N 1
ATOM 2249 C CA . ARG A 1 297 ? -17.437 -19.370 -30.052 1.00 20.54 297 ARG A CA 1
ATOM 2250 C C . ARG A 1 297 ? -17.167 -18.207 -31.010 1.00 25.74 297 ARG A C 1
ATOM 2251 O O . ARG A 1 297 ? -17.735 -18.174 -32.104 1.00 26.99 297 ARG A O 1
ATOM 2259 N N . LEU A 1 298 ? -16.257 -17.295 -30.630 1.00 19.37 298 LEU A N 1
ATOM 2260 C CA . LEU A 1 298 ? -15.915 -16.155 -31.465 1.00 18.22 298 LEU A CA 1
ATOM 2261 C C . LEU A 1 298 ? -15.109 -16.518 -32.691 1.00 20.94 298 LEU A C 1
ATOM 2262 O O . LEU A 1 298 ? -15.371 -15.978 -33.781 1.00 19.27 298 LEU A O 1
ATOM 2267 N N . LEU A 1 299 ? -14.098 -17.401 -32.512 1.00 16.29 299 LEU A N 1
ATOM 2268 C CA . LEU A 1 299 ? -13.196 -17.814 -33.586 1.00 14.67 299 LEU A CA 1
ATOM 2269 C C . LEU A 1 299 ? -13.875 -18.703 -34.633 1.00 16.92 299 LEU A C 1
ATOM 2270 O O . LEU A 1 299 ? -13.487 -18.690 -35.806 1.00 16.68 299 LEU A O 1
ATOM 2275 N N . SER A 1 300 ? -14.879 -19.457 -34.204 1.00 12.87 300 SER A N 1
ATOM 2276 C CA . SER A 1 300 ? -15.686 -20.392 -35.001 1.00 13.03 300 SER A CA 1
ATOM 2277 C C . SER A 1 300 ? -16.477 -19.741 -36.112 1.00 19.72 300 SER A C 1
ATOM 2278 O O . SER A 1 300 ? -16.934 -20.448 -37.020 1.00 18.59 300 SER A O 1
ATOM 2281 N N . ARG A 1 301 ? -16.731 -18.418 -35.983 1.00 17.26 301 ARG A N 1
ATOM 2282 C CA . ARG A 1 301 ? -17.560 -17.658 -36.906 1.00 17.36 301 ARG A CA 1
ATOM 2283 C C . ARG A 1 301 ? -16.926 -17.499 -38.259 1.00 22.52 301 ARG A C 1
ATOM 2284 O O . ARG A 1 301 ? -17.646 -17.315 -39.238 1.00 22.38 301 ARG A O 1
ATOM 2292 N N . ASN A 1 302 ? -15.575 -17.528 -38.307 1.00 19.47 302 ASN A N 1
ATOM 2293 C CA . ASN A 1 302 ? -14.813 -17.381 -39.551 1.00 18.48 302 ASN A CA 1
ATOM 2294 C C . ASN A 1 302 ? -14.855 -18.745 -40.280 1.00 22.07 302 ASN A C 1
ATOM 2295 O O . ASN A 1 302 ? -14.221 -19.677 -39.805 1.00 21.15 302 ASN A O 1
ATOM 2300 N N . PRO A 1 303 ? -15.546 -18.876 -41.442 1.00 18.30 303 PRO A N 1
ATOM 2301 C CA . PRO A 1 303 ? -15.596 -20.193 -42.118 1.00 17.88 303 PRO A CA 1
ATOM 2302 C C . PRO A 1 303 ? -14.279 -20.705 -42.738 1.00 22.22 303 PRO A C 1
ATOM 2303 O O . PRO A 1 303 ? -14.184 -21.859 -43.173 1.00 20.81 303 PRO A O 1
ATOM 2307 N N . GLN A 1 304 ? -13.236 -19.882 -42.689 1.00 18.45 304 GLN A N 1
ATOM 2308 C CA . GLN A 1 304 ? -11.889 -20.227 -43.147 1.00 17.73 304 GLN A CA 1
ATOM 2309 C C . GLN A 1 304 ? -11.168 -21.140 -42.107 1.00 20.25 304 GLN A C 1
ATOM 2310 O O . GLN A 1 304 ? -10.246 -21.899 -42.446 1.00 18.62 304 GLN A O 1
ATOM 2316 N N . GLY A 1 305 ? -11.628 -21.048 -40.859 1.00 15.50 305 GLY A N 1
ATOM 2317 C CA . GLY A 1 305 ? -11.097 -21.775 -39.726 1.00 13.80 305 GLY A CA 1
ATOM 2318 C C . GLY A 1 305 ? -10.349 -20.876 -38.766 1.00 14.39 305 GLY A C 1
ATOM 2319 O O . GLY A 1 305 ? -10.254 -19.656 -38.960 1.00 13.57 305 GLY A O 1
ATOM 2320 N N . PHE A 1 306 ? -9.816 -21.474 -37.712 1.00 9.82 306 PHE A N 1
ATOM 2321 C CA . PHE A 1 306 ? -9.065 -20.709 -36.739 1.00 10.93 306 PHE A CA 1
ATOM 2322 C C . PHE A 1 306 ? -7.874 -21.464 -36.155 1.00 17.37 306 PHE A C 1
ATOM 2323 O O . PHE A 1 306 ? -7.837 -22.687 -36.188 1.00 16.23 306 PHE A O 1
ATOM 2331 N N . TYR A 1 307 ? -6.903 -20.711 -35.610 1.00 15.05 307 TYR A N 1
ATOM 2332 C CA . TYR A 1 307 ? -5.787 -21.259 -34.853 1.00 14.39 307 TYR A CA 1
ATOM 2333 C C . TYR A 1 307 ? -6.023 -20.746 -33.444 1.00 16.60 307 TYR A C 1
ATOM 2334 O O . TYR A 1 307 ? -6.170 -19.537 -33.266 1.00 18.29 307 TYR A O 1
ATOM 2343 N N . LEU A 1 308 ? -6.032 -21.637 -32.455 1.00 9.74 308 LEU A N 1
ATOM 2344 C CA . LEU A 1 308 ? -6.235 -21.235 -31.071 1.00 10.49 308 LEU A CA 1
ATOM 2345 C C . LEU A 1 308 ? -5.157 -21.809 -30.147 1.00 15.12 308 LEU A C 1
ATOM 2346 O O . LEU A 1 308 ? -4.919 -23.014 -30.148 1.00 14.53 308 LEU A O 1
ATOM 2351 N N . PHE A 1 309 ? -4.523 -20.939 -29.363 1.00 13.07 309 PHE A N 1
ATOM 2352 C CA . PHE A 1 309 ? -3.546 -21.334 -28.351 1.00 14.37 309 PHE A CA 1
ATOM 2353 C C . PHE A 1 309 ? -4.170 -21.154 -26.947 1.00 16.06 309 PHE A C 1
ATOM 2354 O O . PHE A 1 309 ? -4.569 -20.040 -26.615 1.00 14.02 309 PHE A O 1
ATOM 2362 N N . VAL A 1 310 ? -4.290 -22.247 -26.159 1.00 11.82 310 VAL A N 1
ATOM 2363 C CA . VAL A 1 310 ? -4.822 -22.224 -24.781 1.00 12.14 310 VAL A CA 1
ATOM 2364 C C . VAL A 1 310 ? -3.738 -22.682 -23.817 1.00 18.02 310 VAL A C 1
ATOM 2365 O O . VAL A 1 310 ? -3.235 -23.811 -23.942 1.00 18.50 310 VAL A O 1
ATOM 2369 N N . GLU A 1 311 ? -3.421 -21.839 -22.833 1.00 15.04 311 GLU A N 1
ATOM 2370 C CA . GLU A 1 311 ? -2.371 -22.132 -21.869 1.00 15.81 311 GLU A CA 1
ATOM 2371 C C . GLU A 1 311 ? -2.791 -22.209 -20.406 1.00 21.74 311 GLU A C 1
ATOM 2372 O O . GLU A 1 311 ? -3.279 -21.234 -19.858 1.00 23.04 311 GLU A O 1
ATOM 2378 N N . GLY A 1 312 ? -2.512 -23.344 -19.765 1.00 18.63 312 GLY A N 1
ATOM 2379 C CA . GLY A 1 312 ? -2.691 -23.521 -18.328 1.00 17.32 312 GLY A CA 1
ATOM 2380 C C . GLY A 1 312 ? -1.371 -23.084 -17.736 1.00 19.91 312 GLY A C 1
ATOM 2381 O O . GLY A 1 312 ? -0.529 -23.923 -17.404 1.00 19.38 312 GLY A O 1
ATOM 2382 N N . GLY A 1 313 ? -1.146 -21.767 -17.730 1.00 16.55 313 GLY A N 1
ATOM 2383 C CA . GLY A 1 313 ? 0.130 -21.166 -17.352 1.00 15.29 313 GLY A CA 1
ATOM 2384 C C . GLY A 1 313 ? 0.498 -21.167 -15.890 1.00 19.35 313 GLY A C 1
ATOM 2385 O O . GLY A 1 313 ? 1.674 -20.947 -15.556 1.00 19.16 313 GLY A O 1
ATOM 2386 N N . ARG A 1 314 ? -0.495 -21.366 -15.004 1.00 14.83 314 ARG A N 1
ATOM 2387 C CA . ARG A 1 314 ? -0.249 -21.327 -13.556 1.00 14.75 314 ARG A CA 1
ATOM 2388 C C . ARG A 1 314 ? 0.097 -22.664 -12.906 1.00 18.69 314 ARG A C 1
ATOM 2389 O O . ARG A 1 314 ? 0.473 -22.691 -11.734 1.00 18.52 314 ARG A O 1
ATOM 2397 N N . ILE A 1 315 ? 0.063 -23.754 -13.696 1.00 14.66 315 ILE A N 1
ATOM 2398 C CA . ILE A 1 315 ? 0.501 -25.081 -13.276 1.00 13.78 315 ILE A CA 1
ATOM 2399 C C . ILE A 1 315 ? 2.000 -24.903 -12.922 1.00 21.32 315 ILE A C 1
ATOM 2400 O O . ILE A 1 315 ? 2.440 -25.255 -11.818 1.00 21.90 315 ILE A O 1
ATOM 2405 N N . ASP A 1 316 ? 2.743 -24.274 -13.853 1.00 17.70 316 ASP A N 1
ATOM 2406 C CA . ASP A 1 316 ? 4.155 -23.947 -13.720 1.00 16.90 316 ASP A CA 1
ATOM 2407 C C . ASP A 1 316 ? 4.434 -23.162 -12.412 1.00 21.47 316 ASP A C 1
ATOM 2408 O O . ASP A 1 316 ? 5.280 -23.572 -11.609 1.00 22.30 316 ASP A O 1
ATOM 2413 N N . GLN A 1 317 ? 3.688 -22.070 -12.196 1.00 16.30 317 GLN A N 1
ATOM 2414 C CA . GLN A 1 317 ? 3.838 -21.173 -11.045 1.00 14.99 317 GLN A CA 1
ATOM 2415 C C . GLN A 1 317 ? 3.559 -21.822 -9.684 1.00 19.28 317 GLN A C 1
ATOM 2416 O O . GLN A 1 317 ? 4.244 -21.495 -8.720 1.00 19.01 317 GLN A O 1
ATOM 2422 N N . GLY A 1 318 ? 2.604 -22.763 -9.641 1.00 16.65 318 GLY A N 1
ATOM 2423 C CA . GLY A 1 318 ? 2.282 -23.568 -8.461 1.00 16.32 318 GLY A CA 1
ATOM 2424 C C . GLY A 1 318 ? 3.488 -24.410 -8.086 1.00 20.59 318 GLY A C 1
ATOM 2425 O O . GLY A 1 318 ? 3.930 -24.386 -6.929 1.00 20.65 318 GLY A O 1
ATOM 2426 N N . HIS A 1 319 ? 4.089 -25.089 -9.099 1.00 16.04 319 HIS A N 1
ATOM 2427 C CA . HIS A 1 319 ? 5.310 -25.887 -8.936 1.00 14.88 319 HIS A CA 1
ATOM 2428 C C . HIS A 1 319 ? 6.500 -25.017 -8.556 1.00 17.86 319 HIS A C 1
ATOM 2429 O O . HIS A 1 319 ? 7.271 -25.429 -7.696 1.00 18.49 319 HIS A O 1
ATOM 2436 N N . HIS A 1 320 ? 6.646 -23.818 -9.159 1.00 13.83 320 HIS A N 1
ATOM 2437 C CA . HIS A 1 320 ? 7.734 -22.894 -8.783 1.00 15.15 320 HIS A CA 1
ATOM 2438 C C . HIS A 1 320 ? 7.654 -22.501 -7.292 1.00 20.98 320 HIS A C 1
ATOM 2439 O O . HIS A 1 320 ? 8.683 -22.413 -6.641 1.00 21.02 320 HIS A O 1
ATOM 2446 N N . ALA A 1 321 ? 6.427 -22.357 -6.757 1.00 17.31 321 ALA A N 1
ATOM 2447 C CA . ALA A 1 321 ? 6.143 -22.005 -5.367 1.00 17.43 321 ALA A CA 1
ATOM 2448 C C . ALA A 1 321 ? 6.201 -23.220 -4.428 1.00 22.50 321 ALA A C 1
ATOM 2449 O O . ALA A 1 321 ? 5.854 -23.097 -3.243 1.00 21.99 321 ALA A O 1
ATOM 2451 N N . GLY A 1 322 ? 6.616 -24.375 -4.970 1.00 18.62 322 GLY A N 1
ATOM 2452 C CA . GLY A 1 322 ? 6.668 -25.646 -4.256 1.00 17.38 322 GLY A CA 1
ATOM 2453 C C . GLY A 1 322 ? 5.336 -26.041 -3.637 1.00 20.91 322 GLY A C 1
ATOM 2454 O O . GLY A 1 322 ? 5.306 -26.839 -2.706 1.00 19.84 322 GLY A O 1
ATOM 2455 N N . THR A 1 323 ? 4.221 -25.458 -4.126 1.00 19.29 323 THR A N 1
ATOM 2456 C CA . THR A 1 323 ? 2.867 -25.685 -3.601 1.00 18.79 323 THR A CA 1
ATOM 2457 C C . THR A 1 323 ? 2.069 -26.563 -4.558 1.00 20.94 323 THR A C 1
ATOM 2458 O O . THR A 1 323 ? 1.308 -26.056 -5.387 1.00 21.75 323 THR A O 1
ATOM 2462 N N . ALA A 1 324 ? 2.213 -27.880 -4.410 1.00 15.46 324 ALA A N 1
ATOM 2463 C CA . ALA A 1 324 ? 1.576 -28.859 -5.289 1.00 15.47 324 ALA A CA 1
ATOM 2464 C C . ALA A 1 324 ? 0.061 -28.754 -5.381 1.00 19.59 324 ALA A C 1
ATOM 2465 O O . ALA A 1 324 ? -0.496 -29.061 -6.437 1.00 18.57 324 ALA A O 1
ATOM 2467 N N . TYR A 1 325 ? -0.603 -28.270 -4.314 1.00 16.83 325 TYR A N 1
ATOM 2468 C CA . TYR A 1 325 ? -2.052 -28.095 -4.336 1.00 17.67 325 TYR A CA 1
ATOM 2469 C C . TYR A 1 325 ? -2.442 -27.112 -5.441 1.00 21.98 325 TYR A C 1
ATOM 2470 O O . TYR A 1 325 ? -3.397 -27.369 -6.170 1.00 20.13 325 TYR A O 1
ATOM 2479 N N . LEU A 1 326 ? -1.672 -26.006 -5.579 1.00 19.25 326 LEU A N 1
ATOM 2480 C CA . LEU A 1 326 ? -1.927 -24.981 -6.589 1.00 18.12 326 LEU A CA 1
ATOM 2481 C C . LEU A 1 326 ? -1.609 -25.497 -7.983 1.00 18.08 326 LEU A C 1
ATOM 2482 O O . LEU A 1 326 ? -2.425 -25.337 -8.891 1.00 16.66 326 LEU A O 1
ATOM 2487 N N . ALA A 1 327 ? -0.452 -26.148 -8.142 1.00 14.18 327 ALA A N 1
ATOM 2488 C CA . ALA A 1 327 ? -0.036 -26.696 -9.429 1.00 14.39 327 ALA A CA 1
ATOM 2489 C C . ALA A 1 327 ? -1.054 -27.690 -9.982 1.00 17.53 327 ALA A C 1
ATOM 2490 O O . ALA A 1 327 ? -1.477 -27.541 -11.129 1.00 17.72 327 ALA A O 1
ATOM 2492 N N . LEU A 1 328 ? -1.503 -28.643 -9.145 1.00 14.35 328 LEU A N 1
ATOM 2493 C CA . LEU A 1 328 ? -2.439 -29.701 -9.520 1.00 14.98 328 LEU A CA 1
ATOM 2494 C C . LEU A 1 328 ? -3.871 -29.231 -9.734 1.00 19.39 328 LEU A C 1
ATOM 2495 O O . LEU A 1 328 ? -4.530 -29.723 -10.659 1.00 18.86 328 LEU A O 1
ATOM 2500 N N . THR A 1 329 ? -4.350 -28.263 -8.911 1.00 15.08 329 THR A N 1
ATOM 2501 C CA . THR A 1 329 ? -5.697 -27.710 -9.081 1.00 14.75 329 THR A CA 1
ATOM 2502 C C . THR A 1 329 ? -5.796 -26.918 -10.390 1.00 20.00 329 THR A C 1
ATOM 2503 O O . THR A 1 329 ? -6.847 -26.933 -11.031 1.00 20.83 329 THR A O 1
ATOM 2507 N N . GLU A 1 330 ? -4.684 -26.258 -10.802 1.00 16.14 330 GLU A N 1
ATOM 2508 C CA . GLU A 1 330 ? -4.609 -25.516 -12.060 1.00 14.99 330 GLU A CA 1
ATOM 2509 C C . GLU A 1 330 ? -4.716 -26.499 -13.233 1.00 19.20 330 GLU A C 1
ATOM 2510 O O . GLU A 1 330 ? -5.443 -26.231 -14.192 1.00 18.44 330 GLU A O 1
ATOM 2516 N N . ALA A 1 331 ? -4.033 -27.664 -13.111 1.00 14.87 331 ALA A N 1
ATOM 2517 C CA . ALA A 1 331 ? -4.017 -28.727 -14.110 1.00 13.42 331 ALA A CA 1
ATOM 2518 C C . ALA A 1 331 ? -5.399 -29.370 -14.225 1.00 17.76 331 ALA A C 1
ATOM 2519 O O . ALA A 1 331 ? -5.822 -29.679 -15.335 1.00 17.69 331 ALA A O 1
ATOM 2521 N N . VAL A 1 332 ? -6.137 -29.483 -13.104 1.00 14.23 332 VAL A N 1
ATOM 2522 C CA . VAL A 1 332 ? -7.518 -29.989 -13.105 1.00 13.79 332 VAL A CA 1
ATOM 2523 C C . VAL A 1 332 ? -8.356 -29.076 -14.009 1.00 17.00 332 VAL A C 1
ATOM 2524 O O . VAL A 1 332 ? -9.004 -29.575 -14.930 1.00 17.10 332 VAL A O 1
ATOM 2528 N N . MET A 1 333 ? -8.271 -27.734 -13.795 1.00 13.68 333 MET A N 1
ATOM 2529 C CA . MET A 1 333 ? -8.991 -26.742 -14.593 1.00 13.52 333 MET A CA 1
ATOM 2530 C C . MET A 1 333 ? -8.533 -26.762 -16.068 1.00 19.57 333 MET A C 1
ATOM 2531 O O . MET A 1 333 ? -9.368 -26.638 -16.971 1.00 23.24 333 MET A O 1
ATOM 2536 N N . PHE A 1 334 ? -7.227 -26.998 -16.308 1.00 12.64 334 PHE A N 1
ATOM 2537 C CA . PHE A 1 334 ? -6.671 -27.116 -17.646 1.00 11.46 334 PHE A CA 1
ATOM 2538 C C . PHE A 1 334 ? -7.344 -28.289 -18.383 1.00 14.19 334 PHE A C 1
ATOM 2539 O O . PHE A 1 334 ? -7.822 -28.131 -19.503 1.00 12.74 334 PHE A O 1
ATOM 2547 N N . ASP A 1 335 ? -7.462 -29.433 -17.711 1.00 13.21 335 ASP A N 1
ATOM 2548 C CA . ASP A 1 335 ? -8.132 -30.620 -18.257 1.00 13.09 335 ASP A CA 1
ATOM 2549 C C . ASP A 1 335 ? -9.616 -30.358 -18.563 1.00 17.37 335 ASP A C 1
ATOM 2550 O O . ASP A 1 335 ? -10.109 -30.867 -19.564 1.00 17.67 335 ASP A O 1
ATOM 2555 N N . SER A 1 336 ? -10.296 -29.510 -17.760 1.00 13.61 336 SER A N 1
ATOM 2556 C CA . SER A 1 336 ? -11.699 -29.135 -17.993 1.00 13.65 336 SER A CA 1
ATOM 2557 C C . SER A 1 336 ? -11.847 -28.227 -19.201 1.00 17.96 336 SER A C 1
ATOM 2558 O O . SER A 1 336 ? -12.843 -28.315 -19.922 1.00 17.05 336 SER A O 1
ATOM 2561 N N . ALA A 1 337 ? -10.826 -27.404 -19.474 1.00 16.28 337 ALA A N 1
ATOM 2562 C CA . ALA A 1 337 ? -10.814 -26.531 -20.649 1.00 15.53 337 ALA A CA 1
ATOM 2563 C C . ALA A 1 337 ? -10.645 -27.389 -21.913 1.00 18.84 337 ALA A C 1
ATOM 2564 O O . ALA A 1 337 ? -11.262 -27.090 -22.933 1.00 19.05 337 ALA A O 1
ATOM 2566 N N . ILE A 1 338 ? -9.860 -28.492 -21.829 1.00 15.43 338 ILE A N 1
ATOM 2567 C CA . ILE A 1 338 ? -9.673 -29.451 -22.943 1.00 15.04 338 ILE A CA 1
ATOM 2568 C C . ILE A 1 338 ? -11.040 -30.078 -23.273 1.00 18.78 338 ILE A C 1
ATOM 2569 O O . ILE A 1 338 ? -11.458 -30.082 -24.437 1.00 17.68 338 ILE A O 1
ATOM 2574 N N . GLU A 1 339 ? -11.742 -30.550 -22.232 1.00 16.00 339 GLU A N 1
ATOM 2575 C CA . GLU A 1 339 ? -13.087 -31.123 -22.323 1.00 17.60 339 GLU A CA 1
ATOM 2576 C C . GLU A 1 339 ? -14.093 -30.149 -23.003 1.00 20.27 339 GLU A C 1
ATOM 2577 O O . GLU A 1 339 ? -14.803 -30.566 -23.908 1.00 19.63 339 GLU A O 1
ATOM 2583 N N . LYS A 1 340 ? -14.126 -28.869 -22.583 1.00 17.54 340 LYS A N 1
ATOM 2584 C CA . LYS A 1 340 ? -15.028 -27.844 -23.136 1.00 18.06 340 LYS A CA 1
ATOM 2585 C C . LYS A 1 340 ? -14.805 -27.649 -24.627 1.00 23.81 340 LYS A C 1
ATOM 2586 O O . LYS A 1 340 ? -15.776 -27.666 -25.378 1.00 25.44 340 LYS A O 1
ATOM 2592 N N . ALA A 1 341 ? -13.535 -27.488 -25.062 1.00 20.01 341 ALA A N 1
ATOM 2593 C CA . ALA A 1 341 ? -13.177 -27.343 -26.485 1.00 18.57 341 ALA A CA 1
ATOM 2594 C C . ALA A 1 341 ? -13.588 -28.590 -27.284 1.00 20.43 341 ALA A C 1
ATOM 2595 O O . ALA A 1 341 ? -14.013 -28.467 -28.436 1.00 20.34 341 ALA A O 1
ATOM 2597 N N . SER A 1 342 ? -13.499 -29.769 -26.666 1.00 15.37 342 SER A N 1
ATOM 2598 C CA . SER A 1 342 ? -13.884 -31.043 -27.291 1.00 15.73 342 SER A CA 1
ATOM 2599 C C . SER A 1 342 ? -15.395 -31.059 -27.578 1.00 19.48 342 SER A C 1
ATOM 2600 O O . SER A 1 342 ? -15.804 -31.529 -28.635 1.00 17.48 342 SER A O 1
ATOM 2603 N N . GLN A 1 343 ? -16.203 -30.510 -26.655 1.00 17.24 343 GLN A N 1
ATOM 2604 C CA . GLN A 1 343 ? -17.658 -30.398 -26.788 1.00 18.07 343 GLN A CA 1
ATOM 2605 C C . GLN A 1 343 ? -18.056 -29.418 -27.895 1.00 22.40 343 GLN A C 1
ATOM 2606 O O . GLN A 1 343 ? -19.115 -29.585 -28.495 1.00 22.51 343 GLN A O 1
ATOM 2612 N N . LEU A 1 344 ? -17.219 -28.400 -28.148 1.00 18.39 344 LEU A N 1
ATOM 2613 C CA . LEU A 1 344 ? -17.487 -27.325 -29.103 1.00 17.08 344 LEU A CA 1
ATOM 2614 C C . LEU A 1 344 ? -16.856 -27.511 -30.474 1.00 21.32 344 LEU A C 1
ATOM 2615 O O . LEU A 1 344 ? -17.143 -26.717 -31.373 1.00 19.75 344 LEU A O 1
ATOM 2620 N N . THR A 1 345 ? -15.961 -28.511 -30.633 1.00 17.35 345 THR A N 1
ATOM 2621 C CA . THR A 1 345 ? -15.285 -28.718 -31.913 1.00 16.87 345 THR A CA 1
ATOM 2622 C C . THR A 1 345 ? -15.431 -30.155 -32.380 1.00 20.31 345 THR A C 1
ATOM 2623 O O . THR A 1 345 ? -15.620 -31.047 -31.558 1.00 19.99 345 THR A O 1
ATOM 2627 N N . ASN A 1 346 ? -15.299 -30.388 -33.695 1.00 16.26 346 ASN A N 1
ATOM 2628 C CA . ASN A 1 346 ? -15.361 -31.737 -34.231 1.00 15.73 346 ASN A CA 1
ATOM 2629 C C . ASN A 1 346 ? -13.971 -32.203 -34.709 1.00 19.45 346 ASN A C 1
ATOM 2630 O O . ASN A 1 346 ? -13.270 -31.473 -35.418 1.00 18.43 346 ASN A O 1
ATOM 2635 N N . GLU A 1 347 ? -13.621 -33.452 -34.390 1.00 15.84 347 GLU A N 1
ATOM 2636 C CA . GLU A 1 347 ? -12.354 -34.042 -34.819 1.00 15.83 347 GLU A CA 1
ATOM 2637 C C . GLU A 1 347 ? -12.268 -34.125 -36.334 1.00 20.68 347 GLU A C 1
ATOM 2638 O O . GLU A 1 347 ? -11.155 -34.149 -36.847 1.00 19.80 347 GLU A O 1
ATOM 2644 N N . LYS A 1 348 ? -13.439 -34.130 -37.056 1.00 18.28 348 LYS A N 1
ATOM 2645 C CA . LYS A 1 348 ? -13.516 -34.201 -38.532 1.00 17.17 348 LYS A CA 1
ATOM 2646 C C . LYS A 1 348 ? -12.752 -33.068 -39.236 1.00 18.41 348 LYS A C 1
ATOM 2647 O O . LYS A 1 348 ? -12.237 -33.266 -40.334 1.00 15.01 348 LYS A O 1
ATOM 2653 N N . ASP A 1 349 ? -12.731 -31.875 -38.611 1.00 15.15 349 ASP A N 1
ATOM 2654 C CA . ASP A 1 349 ? -12.103 -30.684 -39.161 1.00 14.87 349 ASP A CA 1
ATOM 2655 C C . ASP A 1 349 ? -11.162 -29.949 -38.196 1.00 18.67 349 ASP A C 1
ATOM 2656 O O . ASP A 1 349 ? -10.610 -28.913 -38.569 1.00 20.13 349 ASP A O 1
ATOM 2661 N N . THR A 1 350 ? -10.996 -30.466 -36.963 1.00 13.10 350 THR A N 1
ATOM 2662 C CA . THR A 1 350 ? -10.171 -29.834 -35.940 1.00 12.00 350 THR A CA 1
ATOM 2663 C C . THR A 1 350 ? -9.020 -30.704 -35.437 1.00 16.61 350 THR A C 1
ATOM 2664 O O . THR A 1 350 ? -9.231 -31.802 -34.903 1.00 16.57 350 THR A O 1
ATOM 2668 N N . LEU A 1 351 ? -7.796 -30.183 -35.574 1.00 12.19 351 LEU A N 1
ATOM 2669 C CA . LEU A 1 351 ? -6.618 -30.829 -35.031 1.00 11.43 351 LEU A CA 1
ATOM 2670 C C . LEU A 1 351 ? -6.360 -30.166 -33.663 1.00 17.06 351 LEU A C 1
ATOM 2671 O O . LEU A 1 351 ? -6.081 -28.967 -33.609 1.00 18.27 351 LEU A O 1
ATOM 2676 N N . THR A 1 352 ? -6.460 -30.943 -32.571 1.00 11.81 352 THR A N 1
ATOM 2677 C CA . THR A 1 352 ? -6.190 -30.489 -31.213 1.00 9.41 352 THR A CA 1
ATOM 2678 C C . THR A 1 352 ? -4.984 -31.240 -30.693 1.00 11.78 352 THR A C 1
ATOM 2679 O O . THR A 1 352 ? -4.991 -32.479 -30.688 1.00 10.15 352 THR A O 1
ATOM 2683 N N . LEU A 1 353 ? -3.957 -30.502 -30.238 1.00 10.50 353 LEU A N 1
ATOM 2684 C CA . LEU A 1 353 ? -2.783 -31.112 -29.606 1.00 12.32 353 LEU A CA 1
ATOM 2685 C C . LEU A 1 353 ? -2.771 -30.668 -28.157 1.00 17.84 353 LEU A C 1
ATOM 2686 O O . LEU A 1 353 ? -3.111 -29.514 -27.853 1.00 18.35 353 LEU A O 1
ATOM 2691 N N . ILE A 1 354 ? -2.339 -31.568 -27.271 1.00 13.84 354 ILE A N 1
ATOM 2692 C CA . ILE A 1 354 ? -2.119 -31.271 -25.859 1.00 13.22 354 ILE A CA 1
ATOM 2693 C C . ILE A 1 354 ? -0.664 -31.625 -25.603 1.00 19.02 354 ILE A C 1
ATOM 2694 O O . ILE A 1 354 ? -0.227 -32.706 -25.991 1.00 19.29 354 ILE A O 1
ATOM 2699 N N . THR A 1 355 ? 0.072 -30.724 -24.935 1.00 16.21 355 THR A N 1
ATOM 2700 C CA . THR A 1 355 ? 1.457 -30.940 -24.548 1.00 15.64 355 THR A CA 1
ATOM 2701 C C . THR A 1 355 ? 1.833 -30.011 -23.383 1.00 19.59 355 THR A C 1
ATOM 2702 O O . THR A 1 355 ? 0.995 -29.265 -22.849 1.00 17.81 355 THR A O 1
ATOM 2706 N N . ALA A 1 356 ? 3.105 -30.082 -22.995 1.00 16.08 356 ALA A N 1
ATOM 2707 C CA . ALA A 1 356 ? 3.709 -29.250 -21.972 1.00 14.94 356 ALA A CA 1
ATOM 2708 C C . ALA A 1 356 ? 4.927 -28.633 -22.641 1.00 18.27 356 ALA A C 1
ATOM 2709 O O . ALA A 1 356 ? 5.411 -29.168 -23.640 1.00 17.74 356 ALA A O 1
ATOM 2711 N N . ASP A 1 357 ? 5.411 -27.513 -22.131 1.00 14.96 357 ASP A N 1
ATOM 2712 C CA . ASP A 1 357 ? 6.625 -26.914 -22.687 1.00 14.45 357 ASP A CA 1
ATOM 2713 C C . ASP A 1 357 ? 7.859 -27.605 -22.098 1.00 17.98 357 ASP A C 1
ATOM 2714 O O . ASP A 1 357 ? 8.877 -27.743 -22.775 1.00 16.65 357 ASP A O 1
ATOM 2719 N N . HIS A 1 358 ? 7.746 -28.060 -20.837 1.00 13.93 358 HIS A N 1
ATOM 2720 C CA . HIS A 1 358 ? 8.798 -28.742 -20.063 1.00 12.85 358 HIS A CA 1
ATOM 2721 C C . HIS A 1 358 ? 8.148 -29.301 -18.794 1.00 18.25 358 HIS A C 1
ATOM 2722 O O . HIS A 1 358 ? 6.977 -29.015 -18.486 1.00 18.09 358 HIS A O 1
ATOM 2729 N N . SER A 1 359 ? 8.946 -30.005 -18.018 1.00 14.79 359 SER A N 1
ATOM 2730 C CA . SER A 1 359 ? 8.519 -30.619 -16.766 1.00 14.15 359 SER A CA 1
ATOM 2731 C C . SER A 1 359 ? 9.085 -29.839 -15.553 1.00 17.10 359 SER A C 1
ATOM 2732 O O . SER A 1 359 ? 9.611 -28.731 -15.718 1.00 16.48 359 SER A O 1
ATOM 2735 N N . HIS A 1 360 ? 8.976 -30.422 -14.345 1.00 12.45 360 HIS A N 1
ATOM 2736 C CA . HIS A 1 360 ? 9.510 -29.880 -13.097 1.00 12.28 360 HIS A CA 1
ATOM 2737 C C . HIS A 1 360 ? 10.329 -30.944 -12.358 1.00 17.65 360 HIS A C 1
ATOM 2738 O O . HIS A 1 360 ? 10.544 -32.030 -12.890 1.00 18.13 360 HIS A O 1
ATOM 2745 N N . VAL A 1 361 ? 10.780 -30.650 -11.143 1.00 14.51 361 VAL A N 1
ATOM 2746 C CA . VAL A 1 361 ? 11.500 -31.634 -10.321 1.00 13.44 361 VAL A CA 1
ATOM 2747 C C . VAL A 1 361 ? 10.512 -32.154 -9.237 1.00 18.03 361 VAL A C 1
ATOM 2748 O O . VAL A 1 361 ? 10.885 -32.465 -8.105 1.00 19.20 361 VAL A O 1
ATOM 2752 N N . PHE A 1 362 ? 9.231 -32.218 -9.626 1.00 14.21 362 PHE A N 1
ATOM 2753 C CA . PHE A 1 362 ? 8.099 -32.699 -8.841 1.00 13.60 362 PHE A CA 1
ATOM 2754 C C . PHE A 1 362 ? 7.961 -34.207 -9.008 1.00 17.50 362 PHE A C 1
ATOM 2755 O O . PHE A 1 362 ? 7.969 -34.707 -10.132 1.00 17.68 362 PHE A O 1
ATOM 2763 N N . ALA A 1 363 ? 7.745 -34.914 -7.910 1.00 13.44 363 ALA A N 1
ATOM 2764 C CA . ALA A 1 363 ? 7.470 -36.343 -7.966 1.00 13.30 363 ALA A CA 1
ATOM 2765 C C . ALA A 1 363 ? 6.596 -36.772 -6.784 1.00 15.50 363 ALA A C 1
ATOM 2766 O O . ALA A 1 363 ? 6.491 -36.043 -5.795 1.00 14.37 363 ALA A O 1
ATOM 2768 N N . PHE A 1 364 ? 5.961 -37.939 -6.904 1.00 12.71 364 PHE A N 1
ATOM 2769 C CA . PHE A 1 364 ? 5.144 -38.543 -5.855 1.00 14.18 364 PHE A CA 1
ATOM 2770 C C . PHE A 1 364 ? 5.481 -40.028 -5.737 1.00 18.99 364 PHE A C 1
ATOM 2771 O O . PHE A 1 364 ? 5.510 -40.733 -6.751 1.00 17.03 364 PHE A O 1
ATOM 2779 N N . GLY A 1 365 ? 5.817 -40.454 -4.512 1.00 16.45 365 GLY A N 1
ATOM 2780 C CA . GLY A 1 365 ? 6.181 -41.828 -4.201 1.00 15.92 365 GLY A CA 1
ATOM 2781 C C . GLY A 1 365 ? 5.680 -42.274 -2.845 1.00 21.56 365 GLY A C 1
ATOM 2782 O O . GLY A 1 365 ? 4.572 -41.923 -2.456 1.00 20.35 365 GLY A O 1
ATOM 2783 N N . GLY A 1 366 ? 6.489 -43.071 -2.142 1.00 20.09 366 GLY A N 1
ATOM 2784 C CA . GLY A 1 366 ? 6.179 -43.560 -0.803 1.00 19.25 366 GLY A CA 1
ATOM 2785 C C . GLY A 1 366 ? 5.234 -44.736 -0.695 1.00 22.31 366 GLY A C 1
ATOM 2786 O O . GLY A 1 366 ? 4.743 -45.017 0.403 1.00 21.55 366 GLY A O 1
ATOM 2787 N N . TYR A 1 367 ? 4.963 -45.442 -1.817 1.00 16.75 367 TYR A N 1
ATOM 2788 C CA . TYR A 1 367 ? 4.104 -46.646 -1.832 1.00 15.23 367 TYR A CA 1
ATOM 2789 C C . TYR A 1 367 ? 2.737 -46.433 -1.199 1.00 21.24 367 TYR A C 1
ATOM 2790 O O . TYR A 1 367 ? 2.278 -47.249 -0.398 1.00 21.00 367 TYR A O 1
ATOM 2799 N N . THR A 1 368 ? 2.079 -45.324 -1.576 1.00 17.84 368 THR A N 1
ATOM 2800 C CA . THR A 1 368 ? 0.775 -44.961 -1.051 1.00 17.85 368 THR A CA 1
ATOM 2801 C C . THR A 1 368 ? -0.343 -45.911 -1.464 1.00 22.06 368 THR A C 1
ATOM 2802 O O . THR A 1 368 ? -0.284 -46.499 -2.547 1.00 22.23 368 THR A O 1
ATOM 2806 N N . LEU A 1 369 ? -1.364 -46.041 -0.598 1.00 16.90 369 LEU A N 1
ATOM 2807 C CA . LEU A 1 369 ? -2.492 -46.920 -0.838 1.00 17.25 369 LEU A CA 1
ATOM 2808 C C . LEU A 1 369 ? -3.431 -46.348 -1.891 1.00 20.89 369 LEU A C 1
ATOM 2809 O O . LEU A 1 369 ? -3.532 -45.127 -2.052 1.00 20.25 369 LEU A O 1
ATOM 2814 N N . ARG A 1 370 ? -4.112 -47.241 -2.616 1.00 17.47 370 ARG A N 1
ATOM 2815 C CA . ARG A 1 370 ? -5.091 -46.895 -3.640 1.00 17.55 370 ARG A CA 1
ATOM 2816 C C . ARG A 1 370 ? -6.224 -46.117 -2.966 1.00 24.57 370 ARG A C 1
ATOM 2817 O O . ARG A 1 370 ? -6.707 -46.538 -1.915 1.00 25.44 370 ARG A O 1
ATOM 2825 N N . GLY A 1 371 ? -6.603 -44.991 -3.552 1.00 21.99 371 GLY A N 1
ATOM 2826 C CA . GLY A 1 371 ? -7.691 -44.156 -3.053 1.00 21.66 371 GLY A CA 1
ATOM 2827 C C . GLY A 1 371 ? -7.300 -43.090 -2.056 1.00 26.18 371 GLY A C 1
ATOM 2828 O O . GLY A 1 371 ? -8.157 -42.329 -1.614 1.00 26.96 371 GLY A O 1
ATOM 2829 N N . THR A 1 372 ? -6.021 -43.001 -1.705 1.00 22.40 372 THR A N 1
ATOM 2830 C CA . THR A 1 372 ? -5.555 -41.974 -0.773 1.00 21.96 372 THR A CA 1
ATOM 2831 C C . THR A 1 372 ? -5.259 -40.648 -1.485 1.00 25.44 372 THR A C 1
ATOM 2832 O O . THR A 1 372 ? -4.895 -40.627 -2.669 1.00 24.90 372 THR A O 1
ATOM 2836 N N . SER A 1 373 ? -5.385 -39.545 -0.743 1.00 21.02 373 SER A N 1
ATOM 2837 C CA . SER A 1 373 ? -5.129 -38.197 -1.254 1.00 19.52 373 SER A CA 1
ATOM 2838 C C . SER A 1 373 ? -3.696 -38.061 -1.758 1.00 22.80 373 SER A C 1
ATOM 2839 O O . SER A 1 373 ? -2.760 -38.491 -1.092 1.00 22.43 373 SER A O 1
ATOM 2842 N N . ILE A 1 374 ? -3.526 -37.433 -2.927 1.00 18.92 374 ILE A N 1
ATOM 2843 C CA . ILE A 1 374 ? -2.207 -37.189 -3.509 1.00 17.22 374 ILE A CA 1
ATOM 2844 C C . ILE A 1 374 ? -1.348 -36.316 -2.556 1.00 19.08 374 ILE A C 1
ATOM 2845 O O . ILE A 1 374 ? -0.115 -36.415 -2.565 1.00 17.31 374 ILE A O 1
ATOM 2850 N N . PHE A 1 375 ? -2.023 -35.498 -1.706 1.00 16.14 375 PHE A N 1
ATOM 2851 C CA . PHE A 1 375 ? -1.392 -34.596 -0.720 1.00 16.07 375 PHE A CA 1
ATOM 2852 C C . PHE A 1 375 ? -1.108 -35.289 0.614 1.00 22.71 375 PHE A C 1
ATOM 2853 O O . PHE A 1 375 ? -0.533 -34.674 1.508 1.00 22.95 375 PHE A O 1
ATOM 2861 N N . GLY A 1 376 ? -1.471 -36.566 0.705 1.00 20.31 376 GLY A N 1
ATOM 2862 C CA . GLY A 1 376 ? -1.310 -37.387 1.897 1.00 20.35 376 GLY A CA 1
ATOM 2863 C C . GLY A 1 376 ? 0.106 -37.820 2.210 1.00 24.14 376 GLY A C 1
ATOM 2864 O O . GLY A 1 376 ? 1.048 -37.513 1.474 1.00 24.37 376 GLY A O 1
ATOM 2865 N N . LEU A 1 377 ? 0.238 -38.586 3.299 1.00 19.44 377 LEU A N 1
ATOM 2866 C CA . LEU A 1 377 ? 1.505 -39.106 3.801 1.00 17.96 377 LEU A CA 1
ATOM 2867 C C . LEU A 1 377 ? 1.765 -40.540 3.344 1.00 19.96 377 LEU A C 1
ATOM 2868 O O . LEU A 1 377 ? 0.826 -41.324 3.135 1.00 20.14 377 LEU A O 1
ATOM 2873 N N . ALA A 1 378 ? 3.042 -40.914 3.247 1.00 15.90 378 ALA A N 1
ATOM 2874 C CA . ALA A 1 378 ? 3.410 -42.291 2.923 1.00 15.80 378 ALA A CA 1
ATOM 2875 C C . ALA A 1 378 ? 2.920 -43.179 4.110 1.00 23.80 378 ALA A C 1
ATOM 2876 O O . ALA A 1 378 ? 2.913 -42.686 5.253 1.00 23.81 378 ALA A O 1
ATOM 2878 N N . PRO A 1 379 ? 2.479 -44.451 3.882 1.00 20.79 379 PRO A N 1
ATOM 2879 C CA . PRO A 1 379 ? 1.983 -45.266 5.012 1.00 21.05 379 PRO A CA 1
ATOM 2880 C C . PRO A 1 379 ? 2.976 -45.543 6.150 1.00 26.44 379 PRO A C 1
ATOM 2881 O O . PRO A 1 379 ? 2.548 -45.885 7.240 1.00 27.26 379 PRO A O 1
ATOM 2885 N N . LEU A 1 380 ? 4.284 -45.405 5.901 1.00 23.79 380 LEU A N 1
ATOM 2886 C CA . LEU A 1 380 ? 5.325 -45.651 6.897 1.00 23.42 380 LEU A CA 1
ATOM 2887 C C . LEU A 1 380 ? 6.112 -44.396 7.172 1.00 28.56 380 LEU A C 1
ATOM 2888 O O . LEU A 1 380 ? 6.286 -43.572 6.275 1.00 29.21 380 LEU A O 1
ATOM 2893 N N . ASN A 1 381 ? 6.656 -44.282 8.395 1.00 23.77 381 ASN A N 1
ATOM 2894 C CA . ASN A 1 381 ? 7.518 -43.172 8.745 1.00 23.03 381 ASN A CA 1
ATOM 2895 C C . ASN A 1 381 ? 8.854 -43.352 8.029 1.00 26.76 381 ASN A C 1
ATOM 2896 O O . ASN A 1 381 ? 9.219 -44.471 7.655 1.00 25.95 381 ASN A O 1
ATOM 2901 N N . ALA A 1 382 ? 9.573 -42.251 7.816 1.00 24.15 382 ALA A N 1
ATOM 2902 C CA . ALA A 1 382 ? 10.894 -42.279 7.187 1.00 24.49 382 ALA A CA 1
ATOM 2903 C C . ALA A 1 382 ? 11.935 -42.883 8.168 1.00 30.85 382 ALA A C 1
ATOM 2904 O O . ALA A 1 382 ? 11.568 -43.287 9.274 1.00 30.97 382 ALA A O 1
ATOM 2906 N N . GLN A 1 383 ? 13.216 -42.956 7.763 1.00 27.65 383 GLN A N 1
ATOM 2907 C CA . GLN A 1 383 ? 14.317 -43.495 8.567 1.00 27.33 383 GLN A CA 1
ATOM 2908 C C . GLN A 1 383 ? 14.485 -42.769 9.917 1.00 30.68 383 GLN A C 1
ATOM 2909 O O . GLN A 1 383 ? 14.881 -43.392 10.908 1.00 31.15 383 GLN A O 1
ATOM 2915 N N . ASP A 1 384 ? 14.171 -41.464 9.952 1.00 25.40 384 ASP A N 1
ATOM 2916 C CA . ASP A 1 384 ? 14.272 -40.617 11.147 1.00 24.00 384 ASP A CA 1
ATOM 2917 C C . ASP A 1 384 ? 13.043 -40.725 12.092 1.00 28.65 384 ASP A C 1
ATOM 2918 O O . ASP A 1 384 ? 12.903 -39.902 13.001 1.00 28.32 384 ASP A O 1
ATOM 2923 N N . GLY A 1 385 ? 12.162 -41.712 11.840 1.00 24.66 385 GLY A N 1
ATOM 2924 C CA . GLY A 1 385 ? 10.947 -41.956 12.618 1.00 24.61 385 GLY A CA 1
ATOM 2925 C C . GLY A 1 385 ? 9.812 -40.960 12.427 1.00 30.91 385 GLY A C 1
ATOM 2926 O O . GLY A 1 385 ? 8.772 -41.061 13.092 1.00 32.10 385 GLY A O 1
ATOM 2927 N N . LYS A 1 386 ? 9.995 -39.990 11.521 1.00 26.07 386 LYS A N 1
ATOM 2928 C CA . LYS A 1 386 ? 8.994 -38.970 11.215 1.00 24.65 386 LYS A CA 1
ATOM 2929 C C . LYS A 1 386 ? 8.332 -39.279 9.887 1.00 27.26 386 LYS A C 1
ATOM 2930 O O . LYS A 1 386 ? 8.939 -39.904 9.012 1.00 28.16 386 LYS A O 1
ATOM 2936 N N . SER A 1 387 ? 7.094 -38.817 9.735 1.00 21.28 387 SER A N 1
ATOM 2937 C CA . SER A 1 387 ? 6.292 -38.973 8.530 1.00 20.88 387 SER A CA 1
ATOM 2938 C C . SER A 1 387 ? 6.925 -38.314 7.281 1.00 23.05 387 SER A C 1
ATOM 2939 O O . SER A 1 387 ? 7.832 -37.469 7.374 1.00 21.26 387 SER A O 1
ATOM 2942 N N . TYR A 1 388 ? 6.421 -38.705 6.116 1.00 18.08 388 TYR A N 1
ATOM 2943 C CA . TYR A 1 388 ? 6.827 -38.085 4.869 1.00 17.27 388 TYR A CA 1
ATOM 2944 C C . TYR A 1 388 ? 5.688 -38.058 3.907 1.00 19.98 388 TYR A C 1
ATOM 2945 O O . TYR A 1 388 ? 4.824 -38.938 3.951 1.00 18.85 388 TYR A O 1
ATOM 2954 N N . THR A 1 389 ? 5.594 -36.979 3.137 1.00 16.00 389 THR A N 1
ATOM 2955 C CA . THR A 1 389 ? 4.511 -36.864 2.161 1.00 15.89 389 THR A CA 1
ATOM 2956 C C . THR A 1 389 ? 4.820 -37.674 0.901 1.00 19.10 389 THR A C 1
ATOM 2957 O O . THR A 1 389 ? 5.993 -37.851 0.562 1.00 18.71 389 THR A O 1
ATOM 2961 N N . SER A 1 390 ? 3.774 -38.123 0.186 1.00 16.21 390 SER A N 1
ATOM 2962 C CA . SER A 1 390 ? 3.955 -38.808 -1.113 1.00 15.56 390 SER A CA 1
ATOM 2963 C C . SER A 1 390 ? 4.660 -37.822 -2.081 1.00 18.86 390 SER A C 1
ATOM 2964 O O . SER A 1 390 ? 5.706 -38.150 -2.620 1.00 19.67 390 SER A O 1
ATOM 2967 N N . ILE A 1 391 ? 4.158 -36.581 -2.179 1.00 15.09 391 ILE A N 1
ATOM 2968 C CA . ILE A 1 391 ? 4.751 -35.523 -2.998 1.00 14.39 391 ILE A CA 1
ATOM 2969 C C . ILE A 1 391 ? 5.984 -34.959 -2.333 1.00 18.49 391 ILE A C 1
ATOM 2970 O O . ILE A 1 391 ? 5.952 -34.586 -1.172 1.00 19.77 391 ILE A O 1
ATOM 2975 N N . LEU A 1 392 ? 7.060 -34.861 -3.107 1.00 15.54 392 LEU A N 1
ATOM 2976 C CA . LEU A 1 392 ? 8.331 -34.274 -2.739 1.00 14.54 392 LEU A CA 1
ATOM 2977 C C . LEU A 1 392 ? 8.895 -33.576 -3.981 1.00 18.44 392 LEU A C 1
ATOM 2978 O O . LEU A 1 392 ? 8.608 -33.989 -5.110 1.00 16.90 392 LEU A O 1
ATOM 2983 N N . TYR A 1 393 ? 9.615 -32.464 -3.763 1.00 15.17 393 TYR A N 1
ATOM 2984 C CA . TYR A 1 393 ? 10.270 -31.681 -4.807 1.00 14.98 393 TYR A CA 1
ATOM 2985 C C . TYR A 1 393 ? 11.751 -31.865 -4.645 1.00 19.37 393 TYR A C 1
ATOM 2986 O O . TYR A 1 393 ? 12.222 -32.020 -3.518 1.00 19.42 393 TYR A O 1
ATOM 2995 N N . GLY A 1 394 ? 12.486 -31.834 -5.747 1.00 15.78 394 GLY A N 1
ATOM 2996 C CA . GLY A 1 394 ? 13.937 -31.938 -5.668 1.00 16.47 394 GLY A CA 1
ATOM 2997 C C . GLY A 1 394 ? 14.560 -30.696 -5.046 1.00 21.26 394 GLY A C 1
ATOM 2998 O O . GLY A 1 394 ? 15.507 -30.792 -4.275 1.00 20.23 394 GLY A O 1
ATOM 2999 N N . ASN A 1 395 ? 14.000 -29.517 -5.352 1.00 18.96 395 ASN A N 1
ATOM 3000 C CA . ASN A 1 395 ? 14.495 -28.232 -4.875 1.00 17.87 395 ASN A CA 1
ATOM 3001 C C . ASN A 1 395 ? 13.349 -27.198 -4.737 1.00 21.71 395 ASN A C 1
ATOM 3002 O O . ASN A 1 395 ? 12.183 -27.526 -4.945 1.00 19.17 395 ASN A O 1
ATOM 3007 N N . GLY A 1 396 ? 13.697 -25.974 -4.348 1.00 19.12 396 GLY A N 1
ATOM 3008 C CA . GLY A 1 396 ? 12.728 -24.898 -4.215 1.00 19.74 396 GLY A CA 1
ATOM 3009 C C . GLY A 1 396 ? 12.451 -24.389 -2.813 1.00 26.05 396 GLY A C 1
ATOM 3010 O O . GLY A 1 396 ? 13.186 -24.697 -1.872 1.00 27.44 396 GLY A O 1
ATOM 3011 N N . PRO A 1 397 ? 11.373 -23.587 -2.658 1.00 20.68 397 PRO A N 1
ATOM 3012 C CA . PRO A 1 397 ? 11.088 -22.971 -1.339 1.00 20.06 397 PRO A CA 1
ATOM 3013 C C . PRO A 1 397 ? 10.546 -23.870 -0.225 1.00 23.32 397 PRO A C 1
ATOM 3014 O O . PRO A 1 397 ? 10.320 -23.390 0.882 1.00 23.45 397 PRO A O 1
ATOM 3018 N N . GLY A 1 398 ? 10.306 -25.141 -0.509 1.00 20.02 398 GLY A N 1
ATOM 3019 C CA . GLY A 1 398 ? 9.771 -26.066 0.486 1.00 19.21 398 GLY A CA 1
ATOM 3020 C C . GLY A 1 398 ? 10.838 -26.642 1.404 1.00 23.64 398 GLY A C 1
ATOM 3021 O O . GLY A 1 398 ? 10.530 -27.353 2.367 1.00 22.12 398 GLY A O 1
ATOM 3022 N N . TYR A 1 399 ? 12.108 -26.345 1.099 1.00 22.17 399 TYR A N 1
ATOM 3023 C CA . TYR A 1 399 ? 13.250 -26.806 1.862 1.00 22.78 399 TYR A CA 1
ATOM 3024 C C . TYR A 1 399 ? 13.157 -26.263 3.285 1.00 27.61 399 TYR A C 1
ATOM 3025 O O . TYR A 1 399 ? 13.028 -25.061 3.493 1.00 26.01 399 TYR A O 1
ATOM 3034 N N . VAL A 1 400 ? 13.154 -27.184 4.241 1.00 27.01 400 VAL A N 1
ATOM 3035 C CA . VAL A 1 400 ? 13.053 -26.916 5.667 1.00 28.86 400 VAL A CA 1
ATOM 3036 C C . VAL A 1 400 ? 14.289 -27.413 6.388 1.00 40.57 400 VAL A C 1
ATOM 3037 O O . VAL A 1 400 ? 14.934 -28.369 5.966 1.00 40.48 400 VAL A O 1
ATOM 3041 N N . LEU A 1 401 ? 14.696 -26.673 7.389 1.00 44.27 401 LEU A N 1
ATOM 3042 C CA . LEU A 1 401 ? 15.913 -26.967 8.127 1.00 46.84 401 LEU A CA 1
ATOM 3043 C C . LEU A 1 401 ? 15.859 -26.288 9.507 1.00 55.40 401 LEU A C 1
ATOM 3044 O O . LEU A 1 401 ? 16.677 -25.410 9.804 1.00 56.49 401 LEU A O 1
ATOM 3049 N N . ASN A 1 402 ? 14.878 -26.693 10.345 1.00 52.76 402 ASN A N 1
ATOM 3050 C CA . ASN A 1 402 ? 14.733 -26.195 11.709 1.00 53.33 402 ASN A CA 1
ATOM 3051 C C . ASN A 1 402 ? 15.967 -26.783 12.408 1.00 59.68 402 ASN A C 1
ATOM 3052 O O . ASN A 1 402 ? 15.873 -27.826 13.055 1.00 61.27 402 ASN A O 1
ATOM 3057 N N . SER A 1 403 ? 17.152 -26.157 12.169 1.00 55.23 403 SER A N 1
ATOM 3058 C CA . SER A 1 403 ? 18.485 -26.619 12.569 1.00 54.68 403 SER A CA 1
ATOM 3059 C C . SER A 1 403 ? 18.637 -27.976 11.869 1.00 57.47 403 SER A C 1
ATOM 3060 O O . SER A 1 403 ? 18.349 -28.065 10.678 1.00 58.41 403 SER A O 1
ATOM 3062 N N . GLY A 1 404 ? 18.965 -29.027 12.601 1.00 51.59 404 GLY A N 1
ATOM 3063 C CA . GLY A 1 404 ? 19.020 -30.354 12.018 1.00 49.82 404 GLY A CA 1
ATOM 3064 C C . GLY A 1 404 ? 17.740 -31.112 12.295 1.00 50.58 404 GLY A C 1
ATOM 3065 O O . GLY A 1 404 ? 17.794 -32.320 12.543 1.00 52.03 404 GLY A O 1
ATOM 3066 N N . ASN A 1 405 ? 16.578 -30.418 12.302 1.00 42.34 405 ASN A N 1
ATOM 3067 C CA . ASN A 1 405 ? 15.305 -31.070 12.617 1.00 40.84 405 ASN A CA 1
ATOM 3068 C C . ASN A 1 405 ? 14.286 -31.005 11.499 1.00 41.42 405 ASN A C 1
ATOM 3069 O O . ASN A 1 405 ? 13.731 -29.948 11.222 1.00 42.13 405 ASN A O 1
ATOM 3074 N N . ARG A 1 406 ? 14.055 -32.153 10.857 1.00 34.09 406 ARG A N 1
ATOM 3075 C CA . ARG A 1 406 ? 13.086 -32.325 9.787 1.00 31.47 406 ARG A CA 1
ATOM 3076 C C . ARG A 1 406 ? 11.687 -32.314 10.424 1.00 33.66 406 ARG A C 1
ATOM 3077 O O . ARG A 1 406 ? 11.447 -33.077 11.355 1.00 32.96 406 ARG A O 1
ATOM 3085 N N . PRO A 1 407 ? 10.749 -31.468 9.950 1.00 27.85 407 PRO A N 1
ATOM 3086 C CA . PRO A 1 407 ? 9.392 -31.478 10.529 1.00 26.52 407 PRO A CA 1
ATOM 3087 C C . PRO A 1 407 ? 8.697 -32.830 10.405 1.00 32.10 407 PRO A C 1
ATOM 3088 O O . PRO A 1 407 ? 8.983 -33.611 9.496 1.00 33.62 407 PRO A O 1
ATOM 3092 N N . ASN A 1 408 ? 7.770 -33.091 11.321 1.00 27.35 408 ASN A N 1
ATOM 3093 C CA . ASN A 1 408 ? 6.972 -34.293 11.352 1.00 26.60 408 ASN A CA 1
ATOM 3094 C C . ASN A 1 408 ? 5.526 -33.885 11.099 1.00 30.26 408 ASN A C 1
ATOM 3095 O O . ASN A 1 408 ? 4.698 -33.779 12.006 1.00 29.70 408 ASN A O 1
ATOM 3100 N N . VAL A 1 409 ? 5.262 -33.627 9.826 1.00 27.63 409 VAL A N 1
ATOM 3101 C CA . VAL A 1 409 ? 4.025 -33.138 9.245 1.00 26.98 409 VAL A CA 1
ATOM 3102 C C . VAL A 1 409 ? 2.841 -34.099 9.411 1.00 28.89 409 VAL A C 1
ATOM 3103 O O . VAL A 1 409 ? 3.016 -35.319 9.361 1.00 27.85 409 VAL A O 1
ATOM 3107 N N . THR A 1 410 ? 1.638 -33.544 9.630 1.00 25.42 410 THR A N 1
ATOM 3108 C CA . THR A 1 410 ? 0.412 -34.340 9.758 1.00 25.39 410 THR A CA 1
ATOM 3109 C C . THR A 1 410 ? -0.351 -34.322 8.430 1.00 30.41 410 THR A C 1
ATOM 3110 O O . THR A 1 410 ? -0.075 -33.471 7.574 1.00 30.23 410 THR A O 1
ATOM 3114 N N . ASP A 1 411 ? -1.340 -35.225 8.282 1.00 27.12 411 ASP A N 1
ATOM 3115 C CA . ASP A 1 411 ? -2.223 -35.291 7.111 1.00 26.44 411 ASP A CA 1
ATOM 3116 C C . ASP A 1 411 ? -2.960 -33.930 6.925 1.00 32.19 411 ASP A C 1
ATOM 3117 O O . ASP A 1 411 ? -3.061 -33.442 5.799 1.00 32.33 411 ASP A O 1
ATOM 3122 N N . ALA A 1 412 ? -3.423 -33.313 8.034 1.00 28.81 412 ALA A N 1
ATOM 3123 C CA . ALA A 1 412 ? -4.110 -32.017 8.038 1.00 28.54 412 ALA A CA 1
ATOM 3124 C C . ALA A 1 412 ? -3.221 -30.914 7.474 1.00 30.50 412 ALA A C 1
ATOM 3125 O O . ALA A 1 412 ? -3.687 -30.124 6.642 1.00 29.90 412 ALA A O 1
ATOM 3127 N N . GLU A 1 413 ? -1.947 -30.870 7.910 1.00 25.91 413 GLU A N 1
ATOM 3128 C CA . GLU A 1 413 ? -0.982 -29.874 7.432 1.00 25.54 413 GLU A CA 1
ATOM 3129 C C . GLU A 1 413 ? -0.608 -30.105 5.971 1.00 28.83 413 GLU A C 1
ATOM 3130 O O . GLU A 1 413 ? -0.484 -29.139 5.216 1.00 28.29 413 GLU A O 1
ATOM 3136 N N . SER A 1 414 ? -0.405 -31.383 5.581 1.00 24.02 414 SER A N 1
ATOM 3137 C CA . SER A 1 414 ? 0.041 -31.761 4.237 1.00 22.65 414 SER A CA 1
ATOM 3138 C C . SER A 1 414 ? -0.997 -31.529 3.159 1.00 26.09 414 SER A C 1
ATOM 3139 O O . SER A 1 414 ? -0.630 -31.336 2.000 1.00 24.96 414 SER A O 1
ATOM 3142 N N . GLY A 1 415 ? -2.271 -31.560 3.541 1.00 22.50 415 GLY A N 1
ATOM 3143 C CA . GLY A 1 415 ? -3.370 -31.348 2.613 1.00 22.36 415 GLY A CA 1
ATOM 3144 C C . GLY A 1 415 ? -3.815 -29.902 2.538 1.00 26.74 415 GLY A C 1
ATOM 3145 O O . GLY A 1 415 ? -4.765 -29.581 1.818 1.00 26.55 415 GLY A O 1
ATOM 3146 N N . ASP A 1 416 ? -3.139 -29.021 3.287 1.00 23.96 416 ASP A N 1
ATOM 3147 C CA . ASP A 1 416 ? -3.470 -27.600 3.318 1.00 24.09 416 ASP A CA 1
ATOM 3148 C C . ASP A 1 416 ? -3.158 -26.937 1.981 1.00 30.84 416 ASP A C 1
ATOM 3149 O O . ASP A 1 416 ? -2.149 -27.245 1.335 1.00 30.44 416 ASP A O 1
ATOM 3154 N N . VAL A 1 417 ? -4.049 -26.028 1.573 1.00 28.82 417 VAL A N 1
ATOM 3155 C CA . VAL A 1 417 ? -3.978 -25.273 0.324 1.00 28.16 417 VAL A CA 1
ATOM 3156 C C . VAL A 1 417 ? -2.613 -24.623 0.095 1.00 27.30 417 VAL A C 1
ATOM 3157 O O . VAL A 1 417 ? -2.119 -24.658 -1.027 1.00 27.23 417 VAL A O 1
ATOM 3161 N N . ASN A 1 418 ? -2.000 -24.056 1.147 1.00 22.20 418 ASN A N 1
ATOM 3162 C CA . ASN A 1 418 ? -0.706 -23.349 1.054 1.00 21.99 418 ASN A CA 1
ATOM 3163 C C . ASN A 1 418 ? 0.516 -24.164 1.485 1.00 23.27 418 ASN A C 1
ATOM 3164 O O . ASN A 1 418 ? 1.611 -23.593 1.571 1.00 22.20 418 ASN A O 1
ATOM 3169 N N . TYR A 1 419 ? 0.340 -25.478 1.742 1.00 16.48 419 TYR A N 1
ATOM 3170 C CA . TYR A 1 419 ? 1.449 -26.336 2.150 1.00 15.79 419 TYR A CA 1
ATOM 3171 C C . TYR A 1 419 ? 2.507 -26.487 1.046 1.00 19.53 419 TYR A C 1
ATOM 3172 O O . TYR A 1 419 ? 2.174 -26.772 -0.106 1.00 18.39 419 TYR A O 1
ATOM 3181 N N . LYS A 1 420 ? 3.769 -26.278 1.421 1.00 17.44 420 LYS A N 1
ATOM 3182 C CA . LYS A 1 420 ? 4.946 -26.449 0.558 1.00 17.13 420 LYS A CA 1
ATOM 3183 C C . LYS A 1 420 ? 5.617 -27.793 0.942 1.00 19.84 420 LYS A C 1
ATOM 3184 O O . LYS A 1 420 ? 6.093 -27.953 2.070 1.00 18.04 420 LYS A O 1
ATOM 3190 N N . GLN A 1 421 ? 5.614 -28.764 0.012 1.00 16.83 421 GLN A N 1
ATOM 3191 C CA . GLN A 1 421 ? 6.217 -30.081 0.250 1.00 16.98 421 GLN A CA 1
ATOM 3192 C C . GLN A 1 421 ? 7.727 -29.959 0.459 1.00 21.65 421 GLN A C 1
ATOM 3193 O O . GLN A 1 421 ? 8.345 -29.001 0.007 1.00 20.50 421 GLN A O 1
ATOM 3199 N N . GLN A 1 422 ? 8.309 -30.911 1.172 1.00 19.23 422 GLN A N 1
ATOM 3200 C CA . GLN A 1 422 ? 9.735 -30.875 1.441 1.00 19.53 422 GLN A CA 1
ATOM 3201 C C . GLN A 1 422 ? 10.596 -30.988 0.189 1.00 22.51 422 GLN A C 1
ATOM 3202 O O . GLN A 1 422 ? 10.181 -31.589 -0.799 1.00 22.38 422 GLN A O 1
ATOM 3208 N N . ALA A 1 423 ? 11.740 -30.324 0.206 1.00 18.08 423 ALA A N 1
ATOM 3209 C CA . ALA A 1 423 ? 12.673 -30.295 -0.915 1.00 16.68 423 ALA A CA 1
ATOM 3210 C C . ALA A 1 423 ? 14.084 -30.534 -0.401 1.00 22.10 423 ALA A C 1
ATOM 3211 O O . ALA A 1 423 ? 14.346 -30.295 0.778 1.00 21.95 423 ALA A O 1
ATOM 3213 N N . ALA A 1 424 ? 14.974 -31.053 -1.265 1.00 18.83 424 ALA A N 1
ATOM 3214 C CA . ALA A 1 424 ? 16.352 -31.384 -0.907 1.00 17.87 424 ALA A CA 1
ATOM 3215 C C . ALA A 1 424 ? 17.255 -30.179 -0.890 1.00 22.26 424 ALA A C 1
ATOM 3216 O O . ALA A 1 424 ? 18.239 -30.163 -0.151 1.00 23.55 424 ALA A O 1
ATOM 3218 N N . VAL A 1 425 ? 16.985 -29.212 -1.763 1.00 17.73 425 VAL A N 1
ATOM 3219 C CA . VAL A 1 425 ? 17.827 -28.034 -1.939 1.00 17.34 425 VAL A CA 1
ATOM 3220 C C . VAL A 1 425 ? 17.003 -26.737 -1.827 1.00 22.35 425 VAL A C 1
ATOM 3221 O O . VAL A 1 425 ? 15.965 -26.626 -2.486 1.00 21.46 425 VAL A O 1
ATOM 3225 N N . PRO A 1 426 ? 17.470 -25.726 -1.059 1.00 20.07 426 PRO A N 1
ATOM 3226 C CA . PRO A 1 426 ? 16.718 -24.449 -1.015 1.00 19.78 426 PRO A CA 1
ATOM 3227 C C . PRO A 1 426 ? 16.937 -23.568 -2.248 1.00 25.22 426 PRO A C 1
ATOM 3228 O O . PRO A 1 426 ? 18.068 -23.319 -2.651 1.00 24.27 426 PRO A O 1
ATOM 3232 N N . LEU A 1 427 ? 15.840 -23.056 -2.812 1.00 23.33 427 LEU A N 1
ATOM 3233 C CA . LEU A 1 427 ? 15.833 -22.096 -3.926 1.00 22.36 427 LEU A CA 1
ATOM 3234 C C . LEU A 1 427 ? 14.624 -21.188 -3.720 1.00 26.06 427 LEU A C 1
ATOM 3235 O O . LEU A 1 427 ? 13.638 -21.641 -3.166 1.00 26.12 427 LEU A O 1
ATOM 3240 N N . SER A 1 428 ? 14.677 -19.919 -4.135 1.00 23.26 428 SER A N 1
ATOM 3241 C CA . SER A 1 428 ? 13.503 -19.044 -3.954 1.00 22.66 428 SER A CA 1
ATOM 3242 C C . SER A 1 428 ? 12.345 -19.558 -4.822 1.00 24.47 428 SER A C 1
ATOM 3243 O O . SER A 1 428 ? 11.186 -19.358 -4.489 1.00 25.18 428 SER A O 1
ATOM 3246 N N . SER A 1 429 ? 12.678 -20.248 -5.909 1.00 19.47 429 SER A N 1
ATOM 3247 C CA . SER A 1 429 ? 11.715 -20.842 -6.825 1.00 19.10 429 SER A CA 1
ATOM 3248 C C . SER A 1 429 ? 12.224 -22.216 -7.258 1.00 19.31 429 SER A C 1
ATOM 3249 O O . SER A 1 429 ? 13.394 -22.349 -7.617 1.00 18.00 429 SER A O 1
ATOM 3252 N N . GLU A 1 430 ? 11.349 -23.234 -7.232 1.00 16.54 430 GLU A N 1
ATOM 3253 C CA . GLU A 1 430 ? 11.675 -24.599 -7.670 1.00 15.50 430 GLU A CA 1
ATOM 3254 C C . GLU A 1 430 ? 12.025 -24.560 -9.200 1.00 18.38 430 GLU A C 1
ATOM 3255 O O . GLU A 1 430 ? 11.531 -23.690 -9.917 1.00 15.91 430 GLU A O 1
ATOM 3261 N N . THR A 1 431 ? 12.923 -25.445 -9.676 1.00 14.55 431 THR A N 1
ATOM 3262 C CA . THR A 1 431 ? 13.330 -25.405 -11.077 1.00 13.64 431 THR A CA 1
ATOM 3263 C C . THR A 1 431 ? 12.559 -26.349 -11.997 1.00 20.49 431 THR A C 1
ATOM 3264 O O . THR A 1 431 ? 12.031 -27.378 -11.554 1.00 19.61 431 THR A O 1
ATOM 3268 N N . HIS A 1 432 ? 12.609 -26.051 -13.319 1.00 17.37 432 HIS A N 1
ATOM 3269 C CA . HIS A 1 432 ? 12.081 -26.936 -14.351 1.00 16.11 432 HIS A CA 1
ATOM 3270 C C . HIS A 1 432 ? 12.871 -28.260 -14.338 1.00 18.58 432 HIS A C 1
ATOM 3271 O O . HIS A 1 432 ? 13.941 -28.328 -13.746 1.00 16.63 432 HIS A O 1
ATOM 3278 N N . GLY A 1 433 ? 12.305 -29.299 -14.950 1.00 16.78 433 GLY A N 1
ATOM 3279 C CA . GLY A 1 433 ? 12.948 -30.594 -15.141 1.00 15.24 433 GLY A CA 1
ATOM 3280 C C . GLY A 1 433 ? 13.328 -30.644 -16.607 1.00 17.79 433 GLY A C 1
ATOM 3281 O O . GLY A 1 433 ? 12.694 -29.959 -17.421 1.00 16.72 433 GLY A O 1
ATOM 3282 N N . GLY A 1 434 ? 14.352 -31.417 -16.957 1.00 14.02 434 GLY A N 1
ATOM 3283 C CA . GLY A 1 434 ? 14.782 -31.503 -18.350 1.00 14.02 434 GLY A CA 1
ATOM 3284 C C . GLY A 1 434 ? 14.212 -32.685 -19.112 1.00 19.30 434 GLY A C 1
ATOM 3285 O O . GLY A 1 434 ? 14.580 -32.908 -20.275 1.00 20.25 434 GLY A O 1
ATOM 3286 N N . GLU A 1 435 ? 13.359 -33.488 -18.467 1.00 14.77 435 GLU A N 1
ATOM 3287 C CA . GLU A 1 435 ? 12.865 -34.692 -19.128 1.00 15.35 435 GLU A CA 1
ATOM 3288 C C . GLU A 1 435 ? 11.785 -34.477 -20.150 1.00 18.61 435 GLU A C 1
ATOM 3289 O O . GLU A 1 435 ? 11.128 -33.440 -20.136 1.00 17.90 435 GLU A O 1
ATOM 3295 N N . ASP A 1 436 ? 11.621 -35.462 -21.055 1.00 15.58 436 ASP A N 1
ATOM 3296 C CA . ASP A 1 436 ? 10.608 -35.433 -22.107 1.00 15.34 436 ASP A CA 1
ATOM 3297 C C . ASP A 1 436 ? 9.197 -35.246 -21.547 1.00 18.82 436 ASP A C 1
ATOM 3298 O O . ASP A 1 436 ? 8.919 -35.577 -20.378 1.00 18.18 436 ASP A O 1
ATOM 3303 N N . VAL A 1 437 ? 8.318 -34.678 -22.382 1.00 12.70 437 VAL A N 1
ATOM 3304 C CA . VAL A 1 437 ? 6.921 -34.460 -22.035 1.00 11.47 437 VAL A CA 1
ATOM 3305 C C . VAL A 1 437 ? 6.044 -35.189 -23.058 1.00 17.62 437 VAL A C 1
ATOM 3306 O O . VAL A 1 437 ? 6.526 -35.580 -24.131 1.00 18.36 437 VAL A O 1
ATOM 3310 N N . ALA A 1 438 ? 4.774 -35.383 -22.726 1.00 14.32 438 ALA A N 1
ATOM 3311 C CA . ALA A 1 438 ? 3.848 -36.077 -23.615 1.00 14.31 438 ALA A CA 1
ATOM 3312 C C . ALA A 1 438 ? 3.239 -35.095 -24.636 1.00 18.51 438 ALA A C 1
ATOM 3313 O O . ALA A 1 438 ? 3.196 -33.894 -24.404 1.00 17.23 438 ALA A O 1
ATOM 3315 N N . ILE A 1 439 ? 2.832 -35.618 -25.783 1.00 15.54 439 ILE A N 1
ATOM 3316 C CA . ILE A 1 439 ? 2.079 -34.914 -26.801 1.00 14.75 439 ILE A CA 1
ATOM 3317 C C . ILE A 1 439 ? 0.883 -35.821 -27.021 1.00 18.50 439 ILE A C 1
ATOM 3318 O O . ILE A 1 439 ? 1.069 -37.021 -27.239 1.00 17.80 439 ILE A O 1
ATOM 3323 N N . PHE A 1 440 ? -0.330 -35.275 -26.900 1.00 15.60 440 PHE A N 1
ATOM 3324 C CA . PHE A 1 440 ? -1.580 -35.994 -27.166 1.00 15.73 440 PHE A CA 1
ATOM 3325 C C . PHE A 1 440 ? -2.189 -35.301 -28.398 1.00 18.39 440 PHE A C 1
ATOM 3326 O O . PHE A 1 440 ? -2.115 -34.076 -28.496 1.00 16.63 440 PHE A O 1
ATOM 3334 N N . ALA A 1 441 ? -2.758 -36.065 -29.340 1.00 14.80 441 ALA A N 1
ATOM 3335 C CA . ALA A 1 441 ? -3.336 -35.460 -30.543 1.00 14.51 441 ALA A CA 1
ATOM 3336 C C . ALA A 1 441 ? -4.622 -36.133 -30.993 1.00 16.85 441 ALA A C 1
ATOM 3337 O O . ALA A 1 441 ? -4.776 -37.352 -30.852 1.00 15.02 441 ALA A O 1
ATOM 3339 N N . ARG A 1 442 ? -5.533 -35.323 -31.549 1.00 14.16 442 ARG A N 1
ATOM 3340 C CA . ARG A 1 442 ? -6.822 -35.766 -32.087 1.00 14.98 442 ARG A CA 1
ATOM 3341 C C . ARG A 1 442 ? -7.150 -34.916 -33.299 1.00 19.29 442 ARG A C 1
ATOM 3342 O O . ARG A 1 442 ? -6.923 -33.709 -33.269 1.00 19.50 442 ARG A O 1
ATOM 3350 N N . GLY A 1 443 ? -7.655 -35.544 -34.355 1.00 15.17 443 GLY A N 1
ATOM 3351 C CA . GLY A 1 443 ? -8.083 -34.800 -35.529 1.00 15.07 443 GLY A CA 1
ATOM 3352 C C . GLY A 1 443 ? -7.300 -35.018 -36.802 1.00 18.45 443 GLY A C 1
ATOM 3353 O O . GLY A 1 443 ? -6.483 -35.925 -36.875 1.00 19.38 443 GLY A O 1
ATOM 3354 N N . PRO A 1 444 ? -7.566 -34.231 -37.852 1.00 15.96 444 PRO A N 1
ATOM 3355 C CA . PRO A 1 444 ? -6.842 -34.430 -39.114 1.00 16.20 444 PRO A CA 1
ATOM 3356 C C . PRO A 1 444 ? -5.343 -34.306 -38.907 1.00 21.26 444 PRO A C 1
ATOM 3357 O O . PRO A 1 444 ? -4.891 -33.363 -38.268 1.00 21.55 444 PRO A O 1
ATOM 3361 N N . GLN A 1 445 ? -4.584 -35.314 -39.374 1.00 17.89 445 GLN A N 1
ATOM 3362 C CA . GLN A 1 445 ? -3.123 -35.404 -39.269 1.00 17.16 445 GLN A CA 1
ATOM 3363 C C . GLN A 1 445 ? -2.586 -35.681 -37.854 1.00 20.05 445 GLN A C 1
ATOM 3364 O O . GLN A 1 445 ? -1.370 -35.665 -37.652 1.00 18.64 445 GLN A O 1
ATOM 3370 N N . ALA A 1 446 ? -3.476 -35.992 -36.888 1.00 16.49 446 ALA A N 1
ATOM 3371 C CA . ALA A 1 446 ? -3.051 -36.314 -35.511 1.00 15.46 446 ALA A CA 1
ATOM 3372 C C . ALA A 1 446 ? -2.166 -37.565 -35.494 1.00 17.69 446 ALA A C 1
ATOM 3373 O O . ALA A 1 446 ? -1.277 -37.654 -34.666 1.00 16.98 446 ALA A O 1
ATOM 3375 N N . HIS A 1 447 ? -2.392 -38.514 -36.421 1.00 15.19 447 HIS A N 1
ATOM 3376 C CA . HIS A 1 447 ? -1.598 -39.749 -36.534 1.00 14.65 447 HIS A CA 1
ATOM 3377 C C . HIS A 1 447 ? -0.124 -39.466 -36.827 1.00 18.70 447 HIS A C 1
ATOM 3378 O O . HIS A 1 447 ? 0.694 -40.336 -36.575 1.00 19.30 447 HIS A O 1
ATOM 3385 N N . LEU A 1 448 ? 0.230 -38.236 -37.282 1.00 15.63 448 LEU A N 1
ATOM 3386 C CA . LEU A 1 448 ? 1.632 -37.858 -37.524 1.00 15.24 448 LEU A CA 1
ATOM 3387 C C . LEU A 1 448 ? 2.378 -37.609 -36.198 1.00 18.55 448 LEU A C 1
ATOM 3388 O O . LEU A 1 448 ? 3.612 -37.514 -36.181 1.00 17.27 448 LEU A O 1
ATOM 3393 N N . VAL A 1 449 ? 1.627 -37.501 -35.095 1.00 14.90 449 VAL A N 1
ATOM 3394 C CA . VAL A 1 449 ? 2.171 -37.293 -33.744 1.00 14.28 449 VAL A CA 1
ATOM 3395 C C . VAL A 1 449 ? 2.441 -38.692 -33.204 1.00 18.84 449 VAL A C 1
ATOM 3396 O O . VAL A 1 449 ? 1.524 -39.371 -32.743 1.00 20.35 449 VAL A O 1
ATOM 3400 N N . HIS A 1 450 ? 3.693 -39.154 -33.348 1.00 14.41 450 HIS A N 1
ATOM 3401 C CA . HIS A 1 450 ? 4.093 -40.515 -32.989 1.00 14.07 450 HIS A CA 1
ATOM 3402 C C . HIS A 1 450 ? 5.545 -40.525 -32.547 1.00 17.28 450 HIS A C 1
ATOM 3403 O O . HIS A 1 450 ? 6.270 -39.570 -32.835 1.00 15.11 450 HIS A O 1
ATOM 3410 N N . GLY A 1 451 ? 5.961 -41.646 -31.944 1.00 14.59 451 GLY A N 1
ATOM 3411 C CA . GLY A 1 451 ? 7.326 -41.902 -31.513 1.00 14.72 451 GLY A CA 1
ATOM 3412 C C . GLY A 1 451 ? 7.899 -40.889 -30.551 1.00 19.45 451 GLY A C 1
ATOM 3413 O O . GLY A 1 451 ? 7.206 -40.434 -29.641 1.00 19.04 451 GLY A O 1
ATOM 3414 N N . VAL A 1 452 ? 9.190 -40.553 -30.736 1.00 17.17 452 VAL A N 1
ATOM 3415 C CA . VAL A 1 452 ? 9.932 -39.590 -29.912 1.00 15.69 452 VAL A CA 1
ATOM 3416 C C . VAL A 1 452 ? 10.307 -38.492 -30.882 1.00 21.40 452 VAL A C 1
ATOM 3417 O O . VAL A 1 452 ? 10.966 -38.758 -31.895 1.00 21.92 452 VAL A O 1
ATOM 3421 N N . GLN A 1 453 ? 9.832 -37.272 -30.601 1.00 16.49 453 GLN A N 1
ATOM 3422 C CA . GLN A 1 453 ? 10.029 -36.123 -31.476 1.00 15.89 453 GLN A CA 1
ATOM 3423 C C . GLN A 1 453 ? 10.733 -34.960 -30.793 1.00 18.97 453 GLN A C 1
ATOM 3424 O O . GLN A 1 453 ? 10.655 -34.800 -29.576 1.00 19.09 453 GLN A O 1
ATOM 3430 N N . GLU A 1 454 ? 11.377 -34.122 -31.592 1.00 13.83 454 GLU A N 1
ATOM 3431 C CA . GLU A 1 454 ? 11.940 -32.852 -31.123 1.00 13.26 454 GLU A CA 1
ATOM 3432 C C . GLU A 1 454 ? 10.726 -31.944 -30.894 1.00 16.63 454 GLU A C 1
ATOM 3433 O O . GLU A 1 454 ? 9.743 -32.050 -31.645 1.00 16.57 454 GLU A O 1
ATOM 3439 N N . GLN A 1 455 ? 10.761 -31.107 -29.852 1.00 11.70 455 GLN A N 1
ATOM 3440 C CA . GLN A 1 455 ? 9.641 -30.226 -29.516 1.00 10.88 455 GLN A CA 1
ATOM 3441 C C . GLN A 1 455 ? 9.141 -29.342 -30.663 1.00 16.48 455 GLN A C 1
ATOM 3442 O O . GLN A 1 455 ? 7.936 -29.128 -30.766 1.00 15.64 455 GLN A O 1
ATOM 3448 N N . ASN A 1 456 ? 10.062 -28.821 -31.512 1.00 15.24 456 ASN A N 1
ATOM 3449 C CA . ASN A 1 456 ? 9.729 -27.952 -32.646 1.00 15.41 456 ASN A CA 1
ATOM 3450 C C . ASN A 1 456 ? 8.848 -28.641 -33.692 1.00 17.29 456 ASN A C 1
ATOM 3451 O O . ASN A 1 456 ? 8.275 -27.974 -34.553 1.00 14.04 456 ASN A O 1
ATOM 3456 N N . TYR A 1 457 ? 8.747 -29.975 -33.610 1.00 15.94 457 TYR A N 1
ATOM 3457 C CA . TYR A 1 457 ? 7.914 -30.784 -34.504 1.00 16.23 457 TYR A CA 1
ATOM 3458 C C . TYR A 1 457 ? 6.422 -30.444 -34.363 1.00 19.00 457 TYR A C 1
ATOM 3459 O O . TYR A 1 457 ? 5.714 -30.456 -35.365 1.00 19.88 457 TYR A O 1
ATOM 3468 N N . ILE A 1 458 ? 5.961 -30.100 -33.139 1.00 14.50 458 ILE A N 1
ATOM 3469 C CA . ILE A 1 458 ? 4.565 -29.718 -32.838 1.00 14.23 458 ILE A CA 1
ATOM 3470 C C . ILE A 1 458 ? 4.072 -28.599 -33.779 1.00 17.81 458 ILE A C 1
ATOM 3471 O O . ILE A 1 458 ? 2.966 -28.675 -34.314 1.00 17.59 458 ILE A O 1
ATOM 3476 N N . ALA A 1 459 ? 4.901 -27.568 -33.970 1.00 14.63 459 ALA A N 1
ATOM 3477 C CA . ALA A 1 459 ? 4.590 -26.427 -34.825 1.00 15.55 459 ALA A CA 1
ATOM 3478 C C . ALA A 1 459 ? 4.458 -26.838 -36.302 1.00 19.71 459 ALA A C 1
ATOM 3479 O O . ALA A 1 459 ? 3.528 -26.386 -36.979 1.00 18.89 459 ALA A O 1
ATOM 3481 N N . HIS A 1 460 ? 5.353 -27.729 -36.774 1.00 16.89 460 HIS A N 1
ATOM 3482 C CA . HIS A 1 460 ? 5.342 -28.251 -38.150 1.00 17.15 460 HIS A CA 1
ATOM 3483 C C . HIS A 1 460 ? 4.145 -29.134 -38.483 1.00 20.04 460 HIS A C 1
ATOM 3484 O O . HIS A 1 460 ? 3.635 -29.038 -39.588 1.00 21.02 460 HIS A O 1
ATOM 3491 N N . VAL A 1 461 ? 3.690 -29.970 -37.528 1.00 15.79 461 VAL A N 1
ATOM 3492 C CA . VAL A 1 461 ? 2.522 -30.846 -37.684 1.00 15.40 461 VAL A CA 1
ATOM 3493 C C . VAL A 1 461 ? 1.288 -29.987 -37.872 1.00 18.06 461 VAL A C 1
ATOM 3494 O O . VAL A 1 461 ? 0.479 -30.250 -38.762 1.00 16.67 461 VAL A O 1
ATOM 3498 N N . MET A 1 462 ? 1.154 -28.963 -37.017 1.00 14.65 462 MET A N 1
ATOM 3499 C CA . MET A 1 462 ? 0.025 -28.049 -37.052 1.00 14.41 462 MET A CA 1
ATOM 3500 C C . MET A 1 462 ? 0.014 -27.226 -38.330 1.00 17.38 462 MET A C 1
ATOM 3501 O O . MET A 1 462 ? -1.040 -27.086 -38.944 1.00 16.64 462 MET A O 1
ATOM 3506 N N . ALA A 1 463 ? 1.180 -26.734 -38.760 1.00 15.00 463 ALA A N 1
ATOM 3507 C CA . ALA A 1 463 ? 1.295 -25.953 -40.003 1.00 15.44 463 ALA A CA 1
ATOM 3508 C C . ALA A 1 463 ? 0.968 -26.832 -41.214 1.00 20.92 463 ALA A C 1
ATOM 3509 O O . ALA A 1 463 ? 0.213 -26.398 -42.077 1.00 20.71 463 ALA A O 1
ATOM 3511 N N . PHE A 1 464 ? 1.491 -28.079 -41.243 1.00 17.63 464 PHE A N 1
ATOM 3512 C CA . PHE A 1 464 ? 1.230 -29.033 -42.315 1.00 17.57 464 PHE A CA 1
ATOM 3513 C C . PHE A 1 464 ? -0.270 -29.353 -42.400 1.00 22.71 464 PHE A C 1
ATOM 3514 O O . PHE A 1 464 ? -0.847 -29.272 -43.490 1.00 23.09 464 PHE A O 1
ATOM 3522 N N . ALA A 1 465 ? -0.889 -29.707 -41.250 1.00 19.04 465 ALA A N 1
ATOM 3523 C CA . ALA A 1 465 ? -2.309 -30.052 -41.141 1.00 19.13 465 ALA A CA 1
ATOM 3524 C C . ALA A 1 465 ? -3.238 -28.930 -41.617 1.00 23.90 465 ALA A C 1
ATOM 3525 O O . ALA A 1 465 ? -4.290 -29.220 -42.166 1.00 22.89 465 ALA A O 1
ATOM 3527 N N . GLY A 1 466 ? -2.856 -27.674 -41.389 1.00 21.69 466 GLY A N 1
ATOM 3528 C CA . GLY A 1 466 ? -3.661 -26.523 -41.787 1.00 22.01 466 GLY A CA 1
ATOM 3529 C C . GLY A 1 466 ? -3.332 -25.991 -43.165 1.00 27.90 466 GLY A C 1
ATOM 3530 O O . GLY A 1 466 ? -3.939 -25.008 -43.600 1.00 28.93 466 GLY A O 1
ATOM 3531 N N . CYS A 1 467 ? -2.370 -26.635 -43.867 1.00 25.54 467 CYS A N 1
ATOM 3532 C CA . CYS A 1 467 ? -1.854 -26.230 -45.187 1.00 27.06 467 CYS A CA 1
ATOM 3533 C C . CYS A 1 467 ? -1.306 -24.790 -45.150 1.00 25.84 467 CYS A C 1
ATOM 3534 O O . CYS A 1 467 ? -1.460 -24.008 -46.086 1.00 24.92 467 CYS A O 1
ATOM 3537 N N . LEU A 1 468 ? -0.654 -24.466 -44.037 1.00 19.27 468 LEU A N 1
ATOM 3538 C CA . LEU A 1 468 ? -0.029 -23.182 -43.788 1.00 18.24 468 LEU A CA 1
ATOM 3539 C C . LEU A 1 468 ? 1.406 -23.264 -44.234 1.00 23.47 468 LEU A C 1
ATOM 3540 O O . LEU A 1 468 ? 1.962 -24.348 -44.310 1.00 24.23 468 LEU A O 1
ATOM 3545 N N . GLU A 1 469 ? 2.007 -22.114 -44.511 1.00 22.30 469 GLU A N 1
ATOM 3546 C CA . GLU A 1 469 ? 3.411 -21.950 -44.900 1.00 23.27 469 GLU A CA 1
ATOM 3547 C C . GLU A 1 469 ? 4.296 -22.665 -43.838 1.00 26.82 469 GLU A C 1
ATOM 3548 O O . GLU A 1 469 ? 3.971 -22.582 -42.653 1.00 25.73 469 GLU A O 1
ATOM 3554 N N . PRO A 1 470 ? 5.350 -23.437 -44.194 1.00 23.10 470 PRO A N 1
ATOM 3555 C CA . PRO A 1 470 ? 5.918 -23.675 -45.529 1.00 21.99 470 PRO A CA 1
ATOM 3556 C C . PRO A 1 470 ? 5.277 -24.858 -46.268 1.00 25.57 470 PRO A C 1
ATOM 3557 O O . PRO A 1 470 ? 5.857 -25.338 -47.243 1.00 26.29 470 PRO A O 1
ATOM 3561 N N . TYR A 1 471 ? 4.090 -25.317 -45.820 1.00 19.80 471 TYR A N 1
ATOM 3562 C CA . TYR A 1 471 ? 3.393 -26.473 -46.394 1.00 19.06 471 TYR A CA 1
ATOM 3563 C C . TYR A 1 471 ? 2.100 -26.136 -47.146 1.00 25.34 471 TYR A C 1
ATOM 3564 O O . TYR A 1 471 ? 1.154 -26.925 -47.091 1.00 24.43 471 TYR A O 1
ATOM 3573 N N . THR A 1 472 ? 2.057 -24.994 -47.864 1.00 23.49 472 THR A N 1
ATOM 3574 C CA . THR A 1 472 ? 0.876 -24.591 -48.667 1.00 23.94 472 THR A CA 1
ATOM 3575 C C . THR A 1 472 ? 0.607 -25.621 -49.767 1.00 28.49 472 THR A C 1
ATOM 3576 O O . THR A 1 472 ? -0.532 -25.799 -50.184 1.00 27.56 472 THR A O 1
ATOM 3580 N N . ASP A 1 473 ? 1.657 -26.336 -50.179 1.00 27.12 473 ASP A N 1
ATOM 3581 C CA . ASP A 1 473 ? 1.618 -27.441 -51.137 1.00 28.19 473 ASP A CA 1
ATOM 3582 C C . ASP A 1 473 ? 1.440 -28.782 -50.366 1.00 31.88 473 ASP A C 1
ATOM 3583 O O . ASP A 1 473 ? 2.072 -29.774 -50.720 1.00 30.52 473 ASP A O 1
ATOM 3588 N N . CYS A 1 474 ? 0.557 -28.802 -49.330 1.00 29.57 474 CYS A N 1
ATOM 3589 C CA . CYS A 1 474 ? 0.270 -29.942 -48.441 1.00 29.30 474 CYS A CA 1
ATOM 3590 C C . CYS A 1 474 ? -0.213 -31.198 -49.202 1.00 30.47 474 CYS A C 1
ATOM 3591 O O . CYS A 1 474 ? 0.098 -32.316 -48.806 1.00 29.78 474 CYS A O 1
ATOM 3594 N N . GLY A 1 475 ? -0.965 -30.997 -50.278 1.00 25.20 475 GLY A N 1
ATOM 3595 C CA . GLY A 1 475 ? -1.525 -32.083 -51.076 1.00 24.23 475 GLY A CA 1
ATOM 3596 C C . GLY A 1 475 ? -2.651 -32.810 -50.368 1.00 26.29 475 GLY A C 1
ATOM 3597 O O . GLY A 1 475 ? -2.979 -33.946 -50.714 1.00 25.27 475 GLY A O 1
ATOM 3598 N N . LEU A 1 476 ? -3.240 -32.169 -49.350 1.00 22.10 476 LEU A N 1
ATOM 3599 C CA . LEU A 1 476 ? -4.310 -32.771 -48.546 1.00 20.37 476 LEU A CA 1
ATOM 3600 C C . LEU A 1 476 ? -5.673 -32.385 -49.057 1.00 22.75 476 LEU A C 1
ATOM 3601 O O . LEU A 1 476 ? -5.869 -31.275 -49.548 1.00 21.16 476 LEU A O 1
ATOM 3606 N N . ALA A 1 477 ? -6.628 -33.303 -48.914 1.00 19.33 477 ALA A N 1
ATOM 3607 C CA . ALA A 1 477 ? -8.009 -33.054 -49.281 1.00 18.80 477 ALA A CA 1
ATOM 3608 C C . ALA A 1 477 ? -8.602 -32.133 -48.189 1.00 24.52 477 ALA A C 1
ATOM 3609 O O . ALA A 1 477 ? -8.131 -32.189 -47.041 1.00 25.81 477 ALA A O 1
ATOM 3611 N N . PRO A 1 478 ? -9.635 -31.303 -48.485 1.00 19.91 478 PRO A N 1
ATOM 3612 C CA . PRO A 1 478 ? -10.232 -30.477 -47.422 1.00 19.32 478 PRO A CA 1
ATOM 3613 C C . PRO A 1 478 ? -10.964 -31.346 -46.401 1.00 22.41 478 PRO A C 1
ATOM 3614 O O . PRO A 1 478 ? -11.325 -32.469 -46.749 1.00 21.44 478 PRO A O 1
ATOM 3618 N N . PRO A 1 479 ? -11.228 -30.877 -45.154 1.00 19.66 479 PRO A N 1
ATOM 3619 C CA . PRO A 1 479 ? -11.973 -31.723 -44.212 1.00 19.68 479 PRO A CA 1
ATOM 3620 C C . PRO A 1 479 ? -13.370 -32.106 -44.720 1.00 26.56 479 PRO A C 1
ATOM 3621 O O . PRO A 1 479 ? -14.003 -31.345 -45.470 1.00 25.29 479 PRO A O 1
ATOM 3625 N N . ALA A 1 480 ? -13.811 -33.318 -44.366 1.00 25.53 480 ALA A N 1
ATOM 3626 C CA . ALA A 1 480 ? -15.112 -33.859 -44.768 1.00 26.69 480 ALA A CA 1
ATOM 3627 C C . ALA A 1 480 ? -15.746 -34.619 -43.578 1.00 36.19 480 ALA A C 1
ATOM 3628 O O . ALA A 1 480 ? -15.827 -34.043 -42.496 1.00 36.07 480 ALA A O 1
ATOM 3630 N N . ASP A 1 481 ? -16.163 -35.896 -43.759 1.00 36.36 481 ASP A N 1
ATOM 3631 C CA . ASP A 1 481 ? -16.785 -36.732 -42.716 1.00 36.85 481 ASP A CA 1
ATOM 3632 C C . ASP A 1 481 ? -16.018 -38.010 -42.317 1.00 42.27 481 ASP A C 1
ATOM 3633 O O . ASP A 1 481 ? -16.585 -39.074 -42.031 1.00 42.64 481 ASP A O 1
ATOM 3638 N N . GLU A 1 482 ? -14.694 -37.850 -42.274 1.00 38.03 482 GLU A N 1
ATOM 3639 C CA . GLU A 1 482 ? -13.720 -38.833 -41.846 1.00 36.60 482 GLU A CA 1
ATOM 3640 C C . GLU A 1 482 ? -13.540 -38.572 -40.331 1.00 37.65 482 GLU A C 1
ATOM 3641 O O . GLU A 1 482 ? -13.236 -37.440 -39.938 1.00 39.41 482 GLU A O 1
ATOM 3647 N N . HIS A 1 483 ? -13.749 -39.599 -39.494 1.00 29.13 483 HIS A N 1
ATOM 3648 C CA . HIS A 1 483 ? -13.569 -39.570 -38.036 1.00 26.10 483 HIS A CA 1
ATOM 3649 C C . HIS A 1 483 ? -12.632 -40.739 -37.608 1.00 27.21 483 HIS A C 1
ATOM 3650 O O . HIS A 1 483 ? -12.235 -41.535 -38.461 1.00 26.64 483 HIS A O 1
ATOM 3657 N N . HIS A 1 484 ? -12.297 -40.839 -36.296 1.00 21.05 484 HIS A N 1
ATOM 3658 C CA . HIS A 1 484 ? -11.387 -41.841 -35.727 1.00 20.00 484 HIS A CA 1
ATOM 3659 C C . HIS A 1 484 ? -11.951 -43.223 -35.430 1.00 28.26 484 HIS A C 1
ATOM 3660 O O . HIS A 1 484 ? -11.160 -44.157 -35.293 1.00 27.62 484 HIS A O 1
ATOM 3667 N N . HIS A 1 485 ? -13.302 -43.355 -35.312 1.00 29.00 485 HIS A N 1
ATOM 3668 C CA . HIS A 1 485 ? -14.069 -44.568 -34.932 1.00 31.10 485 HIS A CA 1
ATOM 3669 C C . HIS A 1 485 ? -13.638 -44.913 -33.528 1.00 37.48 485 HIS A C 1
ATOM 3670 O O . HIS A 1 485 ? -13.446 -46.086 -33.208 1.00 39.38 485 HIS A O 1
ATOM 3677 N N . HIS A 1 486 ? -13.424 -43.863 -32.716 1.00 33.12 486 HIS A N 1
ATOM 3678 C CA . HIS A 1 486 ? -12.970 -43.858 -31.332 1.00 52.88 486 HIS A CA 1
ATOM 3679 C C . HIS A 1 486 ? -14.193 -43.574 -30.445 1.00 88.35 486 HIS A C 1
ATOM 3680 O O . HIS A 1 486 ? -14.080 -43.135 -29.300 1.00 55.51 486 HIS A O 1
ATOM 3687 N N . VAL B 1 1 ? 27.060 -24.764 -24.304 1.00 32.45 1 VAL B N 1
ATOM 3688 C CA . VAL B 1 1 ? 27.614 -24.778 -25.659 1.00 32.19 1 VAL B CA 1
ATOM 3689 C C . VAL B 1 1 ? 26.498 -24.513 -26.679 1.00 34.62 1 VAL B C 1
ATOM 3690 O O . VAL B 1 1 ? 25.520 -25.245 -26.679 1.00 35.23 1 VAL B O 1
ATOM 3694 N N . ILE B 1 2 ? 26.616 -23.469 -27.524 1.00 29.82 2 ILE B N 1
ATOM 3695 C CA . ILE B 1 2 ? 25.617 -23.204 -28.569 1.00 28.55 2 ILE B CA 1
ATOM 3696 C C . ILE B 1 2 ? 26.200 -23.786 -29.856 1.00 32.10 2 ILE B C 1
ATOM 3697 O O . ILE B 1 2 ? 27.157 -23.213 -30.369 1.00 32.49 2 ILE B O 1
ATOM 3702 N N . PRO B 1 3 ? 25.719 -24.942 -30.373 1.00 27.43 3 PRO B N 1
ATOM 3703 C CA . PRO B 1 3 ? 26.304 -25.463 -31.620 1.00 26.54 3 PRO B CA 1
ATOM 3704 C C . PRO B 1 3 ? 25.878 -24.588 -32.796 1.00 31.15 3 PRO B C 1
ATOM 3705 O O . PRO B 1 3 ? 24.688 -24.329 -32.987 1.00 30.89 3 PRO B O 1
ATOM 3709 N N . VAL B 1 4 ? 26.875 -24.120 -33.557 1.00 27.29 4 VAL B N 1
ATOM 3710 C CA . VAL B 1 4 ? 26.775 -23.206 -34.687 1.00 26.50 4 VAL B CA 1
ATOM 3711 C C . VAL B 1 4 ? 25.701 -23.540 -35.735 1.00 27.80 4 VAL B C 1
ATOM 3712 O O . VAL B 1 4 ? 24.987 -22.650 -36.159 1.00 29.49 4 VAL B O 1
ATOM 3716 N N . GLU B 1 5 ? 25.581 -24.810 -36.128 1.00 21.61 5 GLU B N 1
ATOM 3717 C CA . GLU B 1 5 ? 24.612 -25.308 -37.110 1.00 19.87 5 GLU B CA 1
ATOM 3718 C C . GLU B 1 5 ? 23.158 -25.082 -36.639 1.00 22.15 5 GLU B C 1
ATOM 3719 O O . GLU B 1 5 ? 22.291 -24.797 -37.470 1.00 23.33 5 GLU B O 1
ATOM 3721 N N . GLU B 1 6 ? 22.909 -25.178 -35.304 1.00 15.97 6 GLU B N 1
ATOM 3722 C CA . GLU B 1 6 ? 21.595 -24.988 -34.668 1.00 15.53 6 GLU B CA 1
ATOM 3723 C C . GLU B 1 6 ? 21.128 -23.513 -34.576 1.00 20.29 6 GLU B C 1
ATOM 3724 O O . GLU B 1 6 ? 19.975 -23.261 -34.240 1.00 19.11 6 GLU B O 1
ATOM 3730 N N . GLU B 1 7 ? 22.007 -22.541 -34.928 1.00 17.72 7 GLU B N 1
ATOM 3731 C CA . GLU B 1 7 ? 21.644 -21.115 -34.951 1.00 17.52 7 GLU B CA 1
ATOM 3732 C C . GLU B 1 7 ? 20.772 -20.779 -36.169 1.00 23.02 7 GLU B C 1
ATOM 3733 O O . GLU B 1 7 ? 20.084 -19.768 -36.181 1.00 22.91 7 GLU B O 1
ATOM 3739 N N . ASN B 1 8 ? 20.832 -21.617 -37.199 1.00 20.63 8 ASN B N 1
ATOM 3740 C CA . ASN B 1 8 ? 20.112 -21.416 -38.435 1.00 20.07 8 ASN B CA 1
ATOM 3741 C C . ASN B 1 8 ? 18.735 -22.087 -38.375 1.00 25.71 8 ASN B C 1
ATOM 3742 O O . ASN B 1 8 ? 18.664 -23.307 -38.205 1.00 25.45 8 ASN B O 1
ATOM 3747 N N . PRO B 1 9 ? 17.637 -21.332 -38.614 1.00 23.53 9 PRO B N 1
ATOM 3748 C CA . PRO B 1 9 ? 16.293 -21.956 -38.606 1.00 23.08 9 PRO B CA 1
ATOM 3749 C C . PRO B 1 9 ? 16.132 -23.077 -39.628 1.00 25.92 9 PRO B C 1
ATOM 3750 O O . PRO B 1 9 ? 15.330 -23.991 -39.391 1.00 26.07 9 PRO B O 1
ATOM 3754 N N . VAL B 1 10 ? 16.898 -23.018 -40.763 1.00 19.84 10 VAL B N 1
ATOM 3755 C CA . VAL B 1 10 ? 16.876 -24.027 -41.840 1.00 17.65 10 VAL B CA 1
ATOM 3756 C C . VAL B 1 10 ? 17.205 -25.410 -41.259 1.00 21.81 10 VAL B C 1
ATOM 3757 O O . VAL B 1 10 ? 16.588 -26.392 -41.671 1.00 21.50 10 VAL B O 1
ATOM 3761 N N . PHE B 1 11 ? 18.132 -25.478 -40.271 1.00 19.37 11 PHE B N 1
ATOM 3762 C CA . PHE B 1 11 ? 18.475 -26.736 -39.590 1.00 19.65 11 PHE B CA 1
ATOM 3763 C C . PHE B 1 11 ? 17.222 -27.385 -38.961 1.00 23.49 11 PHE B C 1
ATOM 3764 O O . PHE B 1 11 ? 16.948 -28.569 -39.178 1.00 23.16 11 PHE B O 1
ATOM 3772 N N . TRP B 1 12 ? 16.471 -26.594 -38.190 1.00 20.52 12 TRP B N 1
ATOM 3773 C CA . TRP B 1 12 ? 15.254 -27.030 -37.489 1.00 19.34 12 TRP B CA 1
ATOM 3774 C C . TRP B 1 12 ? 14.096 -27.323 -38.415 1.00 23.05 12 TRP B C 1
ATOM 3775 O O . TRP B 1 12 ? 13.372 -28.291 -38.190 1.00 22.87 12 TRP B O 1
ATOM 3786 N N . ASN B 1 13 ? 13.948 -26.517 -39.476 1.00 19.88 13 ASN B N 1
ATOM 3787 C CA . ASN B 1 13 ? 12.892 -26.689 -40.474 1.00 20.21 13 ASN B CA 1
ATOM 3788 C C . ASN B 1 13 ? 13.113 -27.931 -41.315 1.00 23.70 13 ASN B C 1
ATOM 3789 O O . ASN B 1 13 ? 12.149 -28.631 -41.641 1.00 23.51 13 ASN B O 1
ATOM 3794 N N . GLN B 1 14 ? 14.393 -28.243 -41.602 1.00 20.90 14 GLN B N 1
ATOM 3795 C CA . GLN B 1 14 ? 14.782 -29.426 -42.367 1.00 20.98 14 GLN B CA 1
ATOM 3796 C C . GLN B 1 14 ? 14.562 -30.704 -41.532 1.00 22.21 14 GLN B C 1
ATOM 3797 O O . GLN B 1 14 ? 14.009 -31.680 -42.045 1.00 21.09 14 GLN B O 1
ATOM 3803 N N . LYS B 1 15 ? 14.949 -30.667 -40.238 1.00 17.23 15 LYS B N 1
ATOM 3804 C CA . LYS B 1 15 ? 14.780 -31.778 -39.302 1.00 16.03 15 LYS B CA 1
ATOM 3805 C C . LYS B 1 15 ? 13.278 -32.147 -39.149 1.00 19.83 15 LYS B C 1
ATOM 3806 O O . LYS B 1 15 ? 12.912 -33.325 -39.205 1.00 18.29 15 LYS B O 1
ATOM 3812 N N . ALA B 1 16 ? 12.424 -31.131 -39.004 1.00 17.75 16 ALA B N 1
ATOM 3813 C CA . ALA B 1 16 ? 10.974 -31.295 -38.838 1.00 19.17 16 ALA B CA 1
ATOM 3814 C C . ALA B 1 16 ? 10.317 -31.828 -40.115 1.00 25.96 16 ALA B C 1
ATOM 3815 O O . ALA B 1 16 ? 9.482 -32.736 -40.031 1.00 26.01 16 ALA B O 1
ATOM 3817 N N . LYS B 1 17 ? 10.749 -31.300 -41.294 1.00 22.81 17 LYS B N 1
ATOM 3818 C CA . LYS B 1 17 ? 10.336 -31.739 -42.634 1.00 22.15 17 LYS B CA 1
ATOM 3819 C C . LYS B 1 17 ? 10.655 -33.234 -42.806 1.00 24.22 17 LYS B C 1
ATOM 3820 O O . LYS B 1 17 ? 9.802 -33.976 -43.292 1.00 24.16 17 LYS B O 1
ATOM 3826 N N . GLU B 1 18 ? 11.868 -33.671 -42.386 1.00 18.99 18 GLU B N 1
ATOM 3827 C CA . GLU B 1 18 ? 12.292 -35.072 -42.448 1.00 18.21 18 GLU B CA 1
ATOM 3828 C C . GLU B 1 18 ? 11.435 -35.931 -41.516 1.00 21.25 18 GLU B C 1
ATOM 3829 O O . GLU B 1 18 ? 11.040 -37.028 -41.909 1.00 20.94 18 GLU B O 1
ATOM 3835 N N . ALA B 1 19 ? 11.117 -35.427 -40.301 1.00 17.13 19 ALA B N 1
ATOM 3836 C CA . ALA B 1 19 ? 10.278 -36.155 -39.345 1.00 15.70 19 ALA B CA 1
ATOM 3837 C C . ALA B 1 19 ? 8.857 -36.306 -39.876 1.00 21.60 19 ALA B C 1
ATOM 3838 O O . ALA B 1 19 ? 8.264 -37.370 -39.713 1.00 21.74 19 ALA B O 1
ATOM 3840 N N . LEU B 1 20 ? 8.335 -35.271 -40.580 1.00 19.82 20 LEU B N 1
ATOM 3841 C CA . LEU B 1 20 ? 7.010 -35.312 -41.201 1.00 19.90 20 LEU B CA 1
ATOM 3842 C C . LEU B 1 20 ? 7.003 -36.366 -42.303 1.00 24.54 20 LEU B C 1
ATOM 3843 O O . LEU B 1 20 ? 6.015 -37.090 -42.441 1.00 24.29 20 LEU B O 1
ATOM 3848 N N . ASP B 1 21 ? 8.110 -36.467 -43.079 1.00 21.49 21 ASP B N 1
ATOM 3849 C CA . ASP B 1 21 ? 8.227 -37.454 -44.154 1.00 22.30 21 ASP B CA 1
ATOM 3850 C C . ASP B 1 21 ? 8.195 -38.856 -43.581 1.00 24.13 21 ASP B C 1
ATOM 3851 O O . ASP B 1 21 ? 7.513 -39.718 -44.134 1.00 25.95 21 ASP B O 1
ATOM 3856 N N . VAL B 1 22 ? 8.877 -39.080 -42.448 1.00 17.56 22 VAL B N 1
ATOM 3857 C CA . VAL B 1 22 ? 8.877 -40.387 -41.772 1.00 16.01 22 VAL B CA 1
ATOM 3858 C C . VAL B 1 22 ? 7.442 -40.695 -41.288 1.00 20.25 22 VAL B C 1
ATOM 3859 O O . VAL B 1 22 ? 6.908 -41.753 -41.617 1.00 20.52 22 VAL B O 1
ATOM 3863 N N . ALA B 1 23 ? 6.803 -39.742 -40.587 1.00 17.81 23 ALA B N 1
ATOM 3864 C CA . ALA B 1 23 ? 5.418 -39.910 -40.095 1.00 18.58 23 ALA B CA 1
ATOM 3865 C C . ALA B 1 23 ? 4.384 -40.184 -41.207 1.00 22.69 23 ALA B C 1
ATOM 3866 O O . ALA B 1 23 ? 3.557 -41.069 -41.032 1.00 23.50 23 ALA B O 1
ATOM 3868 N N . LYS B 1 24 ? 4.448 -39.465 -42.341 1.00 19.54 24 LYS B N 1
ATOM 3869 C CA . LYS B 1 24 ? 3.516 -39.648 -43.479 1.00 20.09 24 LYS B CA 1
ATOM 3870 C C . LYS B 1 24 ? 3.677 -41.000 -44.182 1.00 26.54 24 LYS B C 1
ATOM 3871 O O . LYS B 1 24 ? 2.692 -41.551 -44.666 1.00 27.76 24 LYS B O 1
ATOM 3877 N N . LYS B 1 25 ? 4.907 -41.530 -44.230 1.00 23.29 25 LYS B N 1
ATOM 3878 C CA . LYS B 1 25 ? 5.246 -42.814 -44.858 1.00 23.70 25 LYS B CA 1
ATOM 3879 C C . LYS B 1 25 ? 5.071 -44.020 -43.917 1.00 28.60 25 LYS B C 1
ATOM 3880 O O . LYS B 1 25 ? 5.107 -45.162 -44.386 1.00 27.18 25 LYS B O 1
ATOM 3886 N N . LEU B 1 26 ? 4.906 -43.778 -42.595 1.00 26.17 26 LEU B N 1
ATOM 3887 C CA . LEU B 1 26 ? 4.736 -44.818 -41.571 1.00 26.23 26 LEU B CA 1
ATOM 3888 C C . LEU B 1 26 ? 3.538 -45.692 -41.851 1.00 29.49 26 LEU B C 1
ATOM 3889 O O . LEU B 1 26 ? 2.434 -45.195 -41.995 1.00 29.63 26 LEU B O 1
ATOM 3894 N N . GLN B 1 27 ? 3.757 -46.981 -41.978 1.00 26.98 27 GLN B N 1
ATOM 3895 C CA . GLN B 1 27 ? 2.679 -47.897 -42.320 1.00 27.19 27 GLN B CA 1
ATOM 3896 C C . GLN B 1 27 ? 2.514 -48.955 -41.240 1.00 29.83 27 GLN B C 1
ATOM 3897 O O . GLN B 1 27 ? 3.492 -49.610 -40.905 1.00 29.75 27 GLN B O 1
ATOM 3899 N N . PRO B 1 28 ? 1.314 -49.158 -40.662 1.00 26.83 28 PRO B N 1
ATOM 3900 C CA . PRO B 1 28 ? 1.171 -50.249 -39.681 1.00 26.28 28 PRO B CA 1
ATOM 3901 C C . PRO B 1 28 ? 1.353 -51.622 -40.352 1.00 27.24 28 PRO B C 1
ATOM 3902 O O . PRO B 1 28 ? 1.062 -51.763 -41.533 1.00 27.38 28 PRO B O 1
ATOM 3906 N N . ILE B 1 29 ? 1.860 -52.614 -39.624 1.00 21.91 29 ILE B N 1
ATOM 3907 C CA . ILE B 1 29 ? 2.030 -53.987 -40.132 1.00 20.77 29 ILE B CA 1
ATOM 3908 C C . ILE B 1 29 ? 0.804 -54.747 -39.622 1.00 26.96 29 ILE B C 1
ATOM 3909 O O . ILE B 1 29 ? 0.610 -54.906 -38.406 1.00 27.32 29 ILE B O 1
ATOM 3914 N N . GLN B 1 30 ? -0.074 -55.118 -40.553 1.00 24.60 30 GLN B N 1
ATOM 3915 C CA . GLN B 1 30 ? -1.375 -55.710 -40.242 1.00 24.63 30 GLN B CA 1
ATOM 3916 C C . GLN B 1 30 ? -1.431 -57.235 -40.202 1.00 30.24 30 GLN B C 1
ATOM 3917 O O . GLN B 1 30 ? -2.494 -57.807 -40.346 1.00 32.90 30 GLN B O 1
ATOM 3923 N N . THR B 1 31 ? -0.313 -57.885 -39.934 1.00 25.69 31 THR B N 1
ATOM 3924 C CA . THR B 1 31 ? -0.230 -59.338 -39.828 1.00 23.76 31 THR B CA 1
ATOM 3925 C C . THR B 1 31 ? -0.026 -59.702 -38.356 1.00 22.84 31 THR B C 1
ATOM 3926 O O . THR B 1 31 ? 0.119 -58.817 -37.522 1.00 19.54 31 THR B O 1
ATOM 3930 N N . SER B 1 32 ? 0.014 -61.006 -38.047 1.00 18.31 32 SER B N 1
ATOM 3931 C CA . SER B 1 32 ? 0.361 -61.489 -36.716 1.00 16.74 32 SER B CA 1
ATOM 3932 C C . SER B 1 32 ? 1.893 -61.423 -36.621 1.00 18.65 32 SER B C 1
ATOM 3933 O O . SER B 1 32 ? 2.580 -61.197 -37.634 1.00 16.36 32 SER B O 1
ATOM 3936 N N . ALA B 1 33 ? 2.422 -61.616 -35.415 1.00 15.59 33 ALA B N 1
ATOM 3937 C CA . ALA B 1 33 ? 3.853 -61.650 -35.178 1.00 15.35 33 ALA B CA 1
ATOM 3938 C C . ALA B 1 33 ? 4.284 -63.068 -34.898 1.00 18.63 33 ALA B C 1
ATOM 3939 O O . ALA B 1 33 ? 3.661 -63.759 -34.076 1.00 18.82 33 ALA B O 1
ATOM 3941 N N . LYS B 1 34 ? 5.384 -63.483 -35.530 1.00 14.00 34 LYS B N 1
ATOM 3942 C CA . LYS B 1 34 ? 5.992 -64.777 -35.269 1.00 13.55 34 LYS B CA 1
ATOM 3943 C C . LYS B 1 34 ? 6.745 -64.681 -33.908 1.00 19.11 34 LYS B C 1
ATOM 3944 O O . LYS B 1 34 ? 6.630 -65.583 -33.063 1.00 18.26 34 LYS B O 1
ATOM 3950 N N . ASN B 1 35 ? 7.486 -63.568 -33.694 1.00 15.77 35 ASN B N 1
ATOM 3951 C CA . ASN B 1 35 ? 8.297 -63.379 -32.481 1.00 15.50 35 ASN B CA 1
ATOM 3952 C C . ASN B 1 35 ? 7.774 -62.247 -31.632 1.00 20.07 35 ASN B C 1
ATOM 3953 O O . ASN B 1 35 ? 7.314 -61.250 -32.183 1.00 21.01 35 ASN B O 1
ATOM 3958 N N . LEU B 1 36 ? 7.793 -62.423 -30.299 1.00 14.86 36 LEU B N 1
ATOM 3959 C CA . LEU B 1 36 ? 7.293 -61.435 -29.339 1.00 13.38 36 LEU B CA 1
ATOM 3960 C C . LEU B 1 36 ? 8.414 -61.114 -28.389 1.00 18.02 36 LEU B C 1
ATOM 3961 O O . LEU B 1 36 ? 8.972 -62.013 -27.759 1.00 17.50 36 LEU B O 1
ATOM 3966 N N . ILE B 1 37 ? 8.809 -59.845 -28.346 1.00 13.73 37 ILE B N 1
ATOM 3967 C CA . ILE B 1 37 ? 9.903 -59.420 -27.490 1.00 13.30 37 ILE B CA 1
ATOM 3968 C C . ILE B 1 37 ? 9.463 -58.280 -26.583 1.00 16.23 37 ILE B C 1
ATOM 3969 O O . ILE B 1 37 ? 8.938 -57.276 -27.060 1.00 14.97 37 ILE B O 1
ATOM 3974 N N . LEU B 1 38 ? 9.696 -58.432 -25.280 1.00 12.07 38 LEU B N 1
ATOM 3975 C CA . LEU B 1 38 ? 9.414 -57.377 -24.333 1.00 11.23 38 LEU B CA 1
ATOM 3976 C C . LEU B 1 38 ? 10.685 -56.983 -23.589 1.00 15.64 38 LEU B C 1
ATOM 3977 O O . LEU B 1 38 ? 11.273 -57.816 -22.896 1.00 13.68 38 LEU B O 1
ATOM 3982 N N . PHE B 1 39 ? 11.127 -55.706 -23.787 1.00 13.10 39 PHE B N 1
ATOM 3983 C CA . PHE B 1 39 ? 12.260 -55.101 -23.088 1.00 11.80 39 PHE B CA 1
ATOM 3984 C C . PHE B 1 39 ? 11.680 -54.277 -21.938 1.00 16.61 39 PHE B C 1
ATOM 3985 O O . PHE B 1 39 ? 10.864 -53.391 -22.175 1.00 17.36 39 PHE B O 1
ATOM 3993 N N . LEU B 1 40 ? 12.040 -54.615 -20.696 1.00 14.23 40 LEU B N 1
ATOM 3994 C CA . LEU B 1 40 ? 11.552 -53.918 -19.507 1.00 13.82 40 LEU B CA 1
ATOM 3995 C C . LEU B 1 40 ? 12.706 -53.202 -18.795 1.00 20.06 40 LEU B C 1
ATOM 3996 O O . LEU B 1 40 ? 13.608 -53.849 -18.245 1.00 19.69 40 LEU B O 1
ATOM 4001 N N . GLY B 1 41 ? 12.659 -51.875 -18.796 1.00 16.91 41 GLY B N 1
ATOM 4002 C CA . GLY B 1 41 ? 13.619 -51.068 -18.053 1.00 15.70 41 GLY B CA 1
ATOM 4003 C C . GLY B 1 41 ? 13.069 -50.921 -16.652 1.00 17.67 41 GLY B C 1
ATOM 4004 O O . GLY B 1 41 ? 12.119 -50.171 -16.442 1.00 15.77 41 GLY B O 1
ATOM 4005 N N . ASP B 1 42 ? 13.572 -51.710 -15.704 1.00 16.06 42 ASP B N 1
ATOM 4006 C CA . ASP B 1 42 ? 13.042 -51.656 -14.335 1.00 16.52 42 ASP B CA 1
ATOM 4007 C C . ASP B 1 42 ? 13.318 -50.306 -13.666 1.00 19.66 42 ASP B C 1
ATOM 4008 O O . ASP B 1 42 ? 14.471 -49.920 -13.489 1.00 18.61 42 ASP B O 1
ATOM 4013 N N . GLY B 1 43 ? 12.246 -49.587 -13.356 1.00 16.04 43 GLY B N 1
ATOM 4014 C CA . GLY B 1 43 ? 12.323 -48.259 -12.752 1.00 15.54 43 GLY B CA 1
ATOM 4015 C C . GLY B 1 43 ? 12.635 -47.146 -13.725 1.00 20.38 43 GLY B C 1
ATOM 4016 O O . GLY B 1 43 ? 12.846 -46.004 -13.302 1.00 20.61 43 GLY B O 1
ATOM 4017 N N . MET B 1 44 ? 12.661 -47.463 -15.043 1.00 17.59 44 MET B N 1
ATOM 4018 C CA . MET B 1 44 ? 13.005 -46.539 -16.121 1.00 17.49 44 MET B CA 1
ATOM 4019 C C . MET B 1 44 ? 11.851 -45.615 -16.580 1.00 21.46 44 MET B C 1
ATOM 4020 O O . MET B 1 44 ? 11.355 -45.698 -17.716 1.00 20.71 44 MET B O 1
ATOM 4025 N N . GLY B 1 45 ? 11.462 -44.706 -15.703 1.00 18.72 45 GLY B N 1
ATOM 4026 C CA . GLY B 1 45 ? 10.426 -43.734 -16.029 1.00 18.43 45 GLY B CA 1
ATOM 4027 C C . GLY B 1 45 ? 10.933 -42.728 -17.035 1.00 22.13 45 GLY B C 1
ATOM 4028 O O . GLY B 1 45 ? 12.116 -42.759 -17.422 1.00 21.29 45 GLY B O 1
ATOM 4029 N N . VAL B 1 46 ? 10.047 -41.822 -17.460 1.00 18.66 46 VAL B N 1
ATOM 4030 C CA . VAL B 1 46 ? 10.406 -40.758 -18.411 1.00 18.71 46 VAL B CA 1
ATOM 4031 C C . VAL B 1 46 ? 11.666 -39.919 -17.948 1.00 20.91 46 VAL B C 1
ATOM 4032 O O . VAL B 1 46 ? 12.575 -39.759 -18.765 1.00 19.65 46 VAL B O 1
ATOM 4036 N N . PRO B 1 47 ? 11.837 -39.500 -16.657 1.00 16.95 47 PRO B N 1
ATOM 4037 C CA . PRO B 1 47 ? 13.085 -38.786 -16.291 1.00 16.45 47 PRO B CA 1
ATOM 4038 C C . PRO B 1 47 ? 14.360 -39.597 -16.547 1.00 18.90 47 PRO B C 1
ATOM 4039 O O . PRO B 1 47 ? 15.336 -39.049 -17.060 1.00 18.39 47 PRO B O 1
ATOM 4043 N N . THR B 1 48 ? 14.326 -40.908 -16.256 1.00 14.28 48 THR B N 1
ATOM 4044 C CA . THR B 1 48 ? 15.439 -41.823 -16.495 1.00 12.66 48 THR B CA 1
ATOM 4045 C C . THR B 1 48 ? 15.744 -41.893 -17.991 1.00 15.83 48 THR B C 1
ATOM 4046 O O . THR B 1 48 ? 16.912 -41.809 -18.352 1.00 15.22 48 THR B O 1
ATOM 4050 N N . VAL B 1 49 ? 14.701 -42.002 -18.857 1.00 11.64 49 VAL B N 1
ATOM 4051 C CA . VAL B 1 49 ? 14.870 -42.065 -20.313 1.00 11.22 49 VAL B CA 1
ATOM 4052 C C . VAL B 1 49 ? 15.657 -40.848 -20.842 1.00 14.66 49 VAL B C 1
ATOM 4053 O O . VAL B 1 49 ? 16.636 -41.030 -21.559 1.00 13.73 49 VAL B O 1
ATOM 4057 N N . THR B 1 50 ? 15.238 -39.622 -20.476 1.00 11.99 50 THR B N 1
ATOM 4058 C CA . THR B 1 50 ? 15.928 -38.414 -20.924 1.00 11.67 50 THR B CA 1
ATOM 4059 C C . THR B 1 50 ? 17.354 -38.323 -20.416 1.00 14.86 50 THR B C 1
ATOM 4060 O O . THR B 1 50 ? 18.239 -38.050 -21.217 1.00 13.91 50 THR B O 1
ATOM 4064 N N . ALA B 1 51 ? 17.574 -38.552 -19.099 1.00 12.38 51 ALA B N 1
ATOM 4065 C CA . ALA B 1 51 ? 18.908 -38.509 -18.474 1.00 12.03 51 ALA B CA 1
ATOM 4066 C C . ALA B 1 51 ? 19.844 -39.553 -19.131 1.00 16.74 51 ALA B C 1
ATOM 4067 O O . ALA B 1 51 ? 21.010 -39.252 -19.355 1.00 16.38 51 ALA B O 1
ATOM 4069 N N . THR B 1 52 ? 19.304 -40.746 -19.498 1.00 13.86 52 THR B N 1
ATOM 4070 C CA . THR B 1 52 ? 20.030 -41.816 -20.185 1.00 13.93 52 THR B CA 1
ATOM 4071 C C . THR B 1 52 ? 20.376 -41.359 -21.593 1.00 20.75 52 THR B C 1
ATOM 4072 O O . THR B 1 52 ? 21.477 -41.664 -22.054 1.00 22.99 52 THR B O 1
ATOM 4076 N N . ARG B 1 53 ? 19.457 -40.626 -22.268 1.00 15.29 53 ARG B N 1
ATOM 4077 C CA . ARG B 1 53 ? 19.701 -40.113 -23.609 1.00 14.66 53 ARG B CA 1
ATOM 4078 C C . ARG B 1 53 ? 20.893 -39.158 -23.609 1.00 18.04 53 ARG B C 1
ATOM 4079 O O . ARG B 1 53 ? 21.752 -39.266 -24.481 1.00 18.58 53 ARG B O 1
ATOM 4087 N N . ILE B 1 54 ? 20.946 -38.244 -22.626 1.00 13.88 54 ILE B N 1
ATOM 4088 C CA . ILE B 1 54 ? 22.017 -37.265 -22.449 1.00 13.18 54 ILE B CA 1
ATOM 4089 C C . ILE B 1 54 ? 23.335 -37.998 -22.178 1.00 19.20 54 ILE B C 1
ATOM 4090 O O . ILE B 1 54 ? 24.331 -37.746 -22.868 1.00 19.26 54 ILE B O 1
ATOM 4095 N N . LEU B 1 55 ? 23.318 -38.945 -21.219 1.00 16.00 55 LEU B N 1
ATOM 4096 C CA . LEU B 1 55 ? 24.506 -39.721 -20.864 1.00 15.95 55 LEU B CA 1
ATOM 4097 C C . LEU B 1 55 ? 25.048 -40.525 -22.042 1.00 20.38 55 LEU B C 1
ATOM 4098 O O . LEU B 1 55 ? 26.220 -40.377 -22.353 1.00 21.86 55 LEU B O 1
ATOM 4103 N N . LYS B 1 56 ? 24.209 -41.335 -22.707 1.00 17.19 56 LYS B N 1
ATOM 4104 C CA . LYS B 1 56 ? 24.619 -42.140 -23.862 1.00 17.07 56 LYS B CA 1
ATOM 4105 C C . LYS B 1 56 ? 25.147 -41.267 -24.995 1.00 22.33 56 LYS B C 1
ATOM 4106 O O . LYS B 1 56 ? 26.156 -41.615 -25.600 1.00 23.71 56 LYS B O 1
ATOM 4112 N N . GLY B 1 57 ? 24.493 -40.139 -25.234 1.00 19.23 57 GLY B N 1
ATOM 4113 C CA . GLY B 1 57 ? 24.891 -39.166 -26.245 1.00 19.02 57 GLY B CA 1
ATOM 4114 C C . GLY B 1 57 ? 26.286 -38.612 -26.016 1.00 21.42 57 GLY B C 1
ATOM 4115 O O . GLY B 1 57 ? 27.108 -38.595 -26.938 1.00 21.10 57 GLY B O 1
ATOM 4116 N N . GLN B 1 58 ? 26.570 -38.202 -24.771 1.00 17.88 58 GLN B N 1
ATOM 4117 C CA . GLN B 1 58 ? 27.870 -37.653 -24.339 1.00 17.22 58 GLN B CA 1
ATOM 4118 C C . GLN B 1 58 ? 28.958 -38.696 -24.327 1.00 23.20 58 GLN B C 1
ATOM 4119 O O . GLN B 1 58 ? 30.076 -38.379 -24.715 1.00 24.88 58 GLN B O 1
ATOM 4125 N N . LEU B 1 59 ? 28.630 -39.959 -23.961 1.00 18.46 59 LEU B N 1
ATOM 4126 C CA . LEU B 1 59 ? 29.608 -41.044 -24.009 1.00 16.91 59 LEU B CA 1
ATOM 4127 C C . LEU B 1 59 ? 30.035 -41.308 -25.450 1.00 22.59 59 LEU B C 1
ATOM 4128 O O . LEU B 1 59 ? 31.159 -41.739 -25.672 1.00 25.31 59 LEU B O 1
ATOM 4133 N N . GLY B 1 60 ? 29.148 -41.049 -26.405 1.00 17.96 60 GLY B N 1
ATOM 4134 C CA . GLY B 1 60 ? 29.416 -41.250 -27.825 1.00 18.12 60 GLY B CA 1
ATOM 4135 C C . GLY B 1 60 ? 30.062 -40.064 -28.522 1.00 24.25 60 GLY B C 1
ATOM 4136 O O . GLY B 1 60 ? 30.164 -40.066 -29.743 1.00 23.85 60 GLY B O 1
ATOM 4137 N N . GLY B 1 61 ? 30.452 -39.043 -27.753 1.00 22.09 61 GLY B N 1
ATOM 4138 C CA . GLY B 1 61 ? 31.081 -37.835 -28.273 1.00 22.00 61 GLY B CA 1
ATOM 4139 C C . GLY B 1 61 ? 30.133 -36.736 -28.728 1.00 28.48 61 GLY B C 1
ATOM 4140 O O . GLY B 1 61 ? 30.578 -35.781 -29.371 1.00 29.83 61 GLY B O 1
ATOM 4141 N N . HIS B 1 62 ? 28.825 -36.832 -28.396 1.00 23.77 62 HIS B N 1
ATOM 4142 C CA . HIS B 1 62 ? 27.853 -35.803 -28.773 1.00 22.65 62 HIS B CA 1
ATOM 4143 C C . HIS B 1 62 ? 27.506 -34.904 -27.595 1.00 27.22 62 HIS B C 1
ATOM 4144 O O . HIS B 1 62 ? 27.950 -35.164 -26.471 1.00 27.76 62 HIS B O 1
ATOM 4151 N N . LEU B 1 63 ? 26.687 -33.850 -27.837 1.00 22.40 63 LEU B N 1
ATOM 4152 C CA . LEU B 1 63 ? 26.278 -32.931 -26.768 1.00 21.27 63 LEU B CA 1
ATOM 4153 C C . LEU B 1 63 ? 25.275 -33.582 -25.811 1.00 24.00 63 LEU B C 1
ATOM 4154 O O . LEU B 1 63 ? 25.239 -33.224 -24.632 1.00 23.78 63 LEU B O 1
ATOM 4159 N N . GLY B 1 64 ? 24.496 -34.546 -26.323 1.00 19.00 64 GLY B N 1
ATOM 4160 C CA . GLY B 1 64 ? 23.591 -35.342 -25.505 1.00 17.98 64 GLY B CA 1
ATOM 4161 C C . GLY B 1 64 ? 22.124 -35.407 -25.867 1.00 20.45 64 GLY B C 1
ATOM 4162 O O . GLY B 1 64 ? 21.691 -36.409 -26.441 1.00 19.48 64 GLY B O 1
ATOM 4163 N N . PRO B 1 65 ? 21.322 -34.375 -25.491 1.00 16.76 65 PRO B N 1
ATOM 4164 C CA . PRO B 1 65 ? 19.859 -34.453 -25.680 1.00 16.39 65 PRO B CA 1
ATOM 4165 C C . PRO B 1 65 ? 19.323 -34.600 -27.101 1.00 18.34 65 PRO B C 1
ATOM 4166 O O . PRO B 1 65 ? 18.194 -35.056 -27.278 1.00 17.64 65 PRO B O 1
ATOM 4170 N N . GLU B 1 66 ? 20.112 -34.210 -28.096 1.00 14.13 66 GLU B N 1
ATOM 4171 C CA . GLU B 1 66 ? 19.747 -34.302 -29.513 1.00 14.02 66 GLU B CA 1
ATOM 4172 C C . GLU B 1 66 ? 19.946 -35.698 -30.071 1.00 18.61 66 GLU B C 1
ATOM 4173 O O . GLU B 1 66 ? 19.400 -35.992 -31.125 1.00 17.62 66 GLU B O 1
ATOM 4179 N N . THR B 1 67 ? 20.792 -36.530 -29.410 1.00 17.29 67 THR B N 1
ATOM 4180 C CA . THR B 1 67 ? 21.188 -37.859 -29.883 1.00 17.67 67 THR B CA 1
ATOM 4181 C C . THR B 1 67 ? 20.161 -38.936 -29.568 1.00 22.10 67 THR B C 1
ATOM 4182 O O . THR B 1 67 ? 19.911 -39.221 -28.397 1.00 22.15 67 THR B O 1
ATOM 4186 N N . PRO B 1 68 ? 19.588 -39.580 -30.597 1.00 17.87 68 PRO B N 1
ATOM 4187 C CA . PRO B 1 68 ? 18.565 -40.605 -30.317 1.00 16.86 68 PRO B CA 1
ATOM 4188 C C . PRO B 1 68 ? 19.098 -41.874 -29.673 1.00 21.45 68 PRO B C 1
ATOM 4189 O O . PRO B 1 68 ? 20.205 -42.334 -29.973 1.00 22.03 68 PRO B O 1
ATOM 4193 N N . LEU B 1 69 ? 18.289 -42.433 -28.774 1.00 16.66 69 LEU B N 1
ATOM 4194 C CA . LEU B 1 69 ? 18.520 -43.722 -28.148 1.00 15.50 69 LEU B CA 1
ATOM 4195 C C . LEU B 1 69 ? 18.020 -44.760 -29.165 1.00 19.09 69 LEU B C 1
ATOM 4196 O O . LEU B 1 69 ? 17.284 -44.382 -30.094 1.00 18.90 69 LEU B O 1
ATOM 4201 N N . ALA B 1 70 ? 18.391 -46.062 -28.999 1.00 13.95 70 ALA B N 1
ATOM 4202 C CA . ALA B 1 70 ? 17.858 -47.114 -29.870 1.00 13.48 70 ALA B CA 1
ATOM 4203 C C . ALA B 1 70 ? 16.308 -47.112 -29.723 1.00 18.48 70 ALA B C 1
ATOM 4204 O O . ALA B 1 70 ? 15.597 -47.133 -30.730 1.00 18.05 70 ALA B O 1
ATOM 4206 N N . MET B 1 71 ? 15.803 -46.961 -28.480 1.00 15.52 71 MET B N 1
ATOM 4207 C CA . MET B 1 71 ? 14.368 -46.887 -28.191 1.00 16.36 71 MET B CA 1
ATOM 4208 C C . MET B 1 71 ? 13.642 -45.701 -28.838 1.00 21.75 71 MET B C 1
ATOM 4209 O O . MET B 1 71 ? 12.467 -45.834 -29.146 1.00 20.88 71 MET B O 1
ATOM 4214 N N . ASP B 1 72 ? 14.338 -44.557 -29.071 1.00 19.09 72 ASP B N 1
ATOM 4215 C CA . ASP B 1 72 ? 13.757 -43.352 -29.696 1.00 17.34 72 ASP B CA 1
ATOM 4216 C C . ASP B 1 72 ? 13.395 -43.569 -31.171 1.00 19.95 72 ASP B C 1
ATOM 4217 O O . ASP B 1 72 ? 12.686 -42.744 -31.747 1.00 19.63 72 ASP B O 1
ATOM 4222 N N . HIS B 1 73 ? 13.877 -44.664 -31.777 1.00 16.75 73 HIS B N 1
ATOM 4223 C CA . HIS B 1 73 ? 13.604 -44.989 -33.178 1.00 17.28 73 HIS B CA 1
ATOM 4224 C C . HIS B 1 73 ? 12.337 -45.812 -33.363 1.00 21.39 73 HIS B C 1
ATOM 4225 O O . HIS B 1 73 ? 11.948 -46.061 -34.505 1.00 22.49 73 HIS B O 1
ATOM 4232 N N . PHE B 1 74 ? 11.713 -46.259 -32.255 1.00 16.58 74 PHE B N 1
ATOM 4233 C CA . PHE B 1 74 ? 10.478 -47.060 -32.277 1.00 14.76 74 PHE B CA 1
ATOM 4234 C C . PHE B 1 74 ? 9.326 -46.204 -32.785 1.00 16.34 74 PHE B C 1
ATOM 4235 O O . PHE B 1 74 ? 9.194 -45.063 -32.357 1.00 14.70 74 PHE B O 1
ATOM 4243 N N . PRO B 1 75 ? 8.590 -46.654 -33.816 1.00 15.47 75 PRO B N 1
ATOM 4244 C CA . PRO B 1 75 ? 7.553 -45.773 -34.403 1.00 15.75 75 PRO B CA 1
ATOM 4245 C C . PRO B 1 75 ? 6.327 -45.439 -33.543 1.00 20.18 75 PRO B C 1
ATOM 4246 O O . PRO B 1 75 ? 5.805 -44.335 -33.664 1.00 20.00 75 PRO B O 1
ATOM 4250 N N . PHE B 1 76 ? 5.862 -46.386 -32.697 1.00 15.72 76 PHE B N 1
ATOM 4251 C CA . PHE B 1 76 ? 4.643 -46.229 -31.893 1.00 14.29 76 PHE B CA 1
ATOM 4252 C C . PHE B 1 76 ? 4.890 -46.061 -30.394 1.00 18.30 76 PHE B C 1
ATOM 4253 O O . PHE B 1 76 ? 5.654 -46.811 -29.795 1.00 16.92 76 PHE B O 1
ATOM 4261 N N . THR B 1 77 ? 4.259 -45.036 -29.813 1.00 17.53 77 THR B N 1
ATOM 4262 C CA . THR B 1 77 ? 4.389 -44.594 -28.415 1.00 18.14 77 THR B CA 1
ATOM 4263 C C . THR B 1 77 ? 3.026 -44.567 -27.714 1.00 20.08 77 THR B C 1
ATOM 4264 O O . THR B 1 77 ? 2.019 -44.238 -28.329 1.00 19.05 77 THR B O 1
ATOM 4268 N N . ALA B 1 78 ? 3.025 -44.832 -26.415 1.00 15.93 78 ALA B N 1
ATOM 4269 C CA . ALA B 1 78 ? 1.849 -44.725 -25.555 1.00 14.96 78 ALA B CA 1
ATOM 4270 C C . ALA B 1 78 ? 2.300 -44.493 -24.127 1.00 17.49 78 ALA B C 1
ATOM 4271 O O . ALA B 1 78 ? 3.477 -44.650 -23.816 1.00 17.66 78 ALA B O 1
ATOM 4273 N N . LEU B 1 79 ? 1.366 -44.085 -23.262 1.00 14.57 79 LEU B N 1
ATOM 4274 C CA . LEU B 1 79 ? 1.608 -43.949 -21.835 1.00 12.82 79 LEU B CA 1
ATOM 4275 C C . LEU B 1 79 ? 0.950 -45.136 -21.146 1.00 15.73 79 LEU B C 1
ATOM 4276 O O . LEU B 1 79 ? -0.090 -45.644 -21.601 1.00 15.58 79 LEU B O 1
ATOM 4281 N N . SER B 1 80 ? 1.613 -45.638 -20.104 1.00 11.93 80 SER B N 1
ATOM 4282 C CA . SER B 1 80 ? 1.162 -46.792 -19.333 1.00 11.39 80 SER B CA 1
ATOM 4283 C C . SER B 1 80 ? 0.849 -46.364 -17.888 1.00 13.80 80 SER B C 1
ATOM 4284 O O . SER B 1 80 ? 1.687 -45.737 -17.251 1.00 12.92 80 SER B O 1
ATOM 4287 N N . LYS B 1 81 ? -0.361 -46.675 -17.397 1.00 10.48 81 LYS B N 1
ATOM 4288 C CA . LYS B 1 81 ? -0.829 -46.359 -16.026 1.00 9.76 81 LYS B CA 1
ATOM 4289 C C . LYS B 1 81 ? -0.450 -47.552 -15.166 1.00 14.40 81 LYS B C 1
ATOM 4290 O O . LYS B 1 81 ? -0.979 -48.649 -15.372 1.00 14.17 81 LYS B O 1
ATOM 4296 N N . THR B 1 82 ? 0.504 -47.348 -14.239 1.00 10.95 82 THR B N 1
ATOM 4297 C CA . THR B 1 82 ? 1.184 -48.389 -13.458 1.00 11.78 82 THR B CA 1
ATOM 4298 C C . THR B 1 82 ? 0.589 -48.849 -12.119 1.00 18.87 82 THR B C 1
ATOM 4299 O O . THR B 1 82 ? 1.067 -49.843 -11.554 1.00 19.56 82 THR B O 1
ATOM 4303 N N . TYR B 1 83 ? -0.393 -48.131 -11.587 1.00 14.37 83 TYR B N 1
ATOM 4304 C CA . TYR B 1 83 ? -0.951 -48.454 -10.277 1.00 13.16 83 TYR B CA 1
ATOM 4305 C C . TYR B 1 83 ? -1.251 -49.922 -10.035 1.00 15.50 83 TYR B C 1
ATOM 4306 O O . TYR B 1 83 ? -1.760 -50.612 -10.910 1.00 16.85 83 TYR B O 1
ATOM 4315 N N . ASN B 1 84 ? -0.981 -50.386 -8.833 1.00 12.31 84 ASN B N 1
ATOM 4316 C CA . ASN B 1 84 ? -1.370 -51.734 -8.404 1.00 12.62 84 ASN B CA 1
ATOM 4317 C C . ASN B 1 84 ? -2.800 -51.582 -7.930 1.00 17.43 84 ASN B C 1
ATOM 4318 O O . ASN B 1 84 ? -3.213 -50.460 -7.592 1.00 15.21 84 ASN B O 1
ATOM 4323 N N . VAL B 1 85 ? -3.550 -52.698 -7.871 1.00 16.21 85 VAL B N 1
ATOM 4324 C CA . VAL B 1 85 ? -4.935 -52.672 -7.403 1.00 16.01 85 VAL B CA 1
ATOM 4325 C C . VAL B 1 85 ? -5.037 -52.002 -6.014 1.00 20.69 85 VAL B C 1
ATOM 4326 O O . VAL B 1 85 ? -5.859 -51.112 -5.849 1.00 19.40 85 VAL B O 1
ATOM 4330 N N . ASP B 1 86 ? -4.142 -52.368 -5.071 1.00 18.10 86 ASP B N 1
ATOM 4331 C CA . ASP B 1 86 ? -4.134 -51.869 -3.686 1.00 17.20 86 ASP B CA 1
ATOM 4332 C C . ASP B 1 86 ? -3.225 -50.662 -3.419 1.00 22.72 86 ASP B C 1
ATOM 4333 O O . ASP B 1 86 ? -3.370 -50.025 -2.370 1.00 21.85 86 ASP B O 1
ATOM 4338 N N . ARG B 1 87 ? -2.236 -50.390 -4.307 1.00 19.14 87 ARG B N 1
ATOM 4339 C CA . ARG B 1 87 ? -1.290 -49.290 -4.098 1.00 17.41 87 ARG B CA 1
ATOM 4340 C C . ARG B 1 87 ? -1.144 -48.445 -5.329 1.00 23.44 87 ARG B C 1
ATOM 4341 O O . ARG B 1 87 ? -0.821 -48.978 -6.393 1.00 25.58 87 ARG B O 1
ATOM 4349 N N . GLN B 1 88 ? -1.380 -47.122 -5.202 1.00 18.54 88 GLN B N 1
ATOM 4350 C CA . GLN B 1 88 ? -1.236 -46.202 -6.342 1.00 17.28 88 GLN B CA 1
ATOM 4351 C C . GLN B 1 88 ? 0.235 -45.895 -6.709 1.00 19.39 88 GLN B C 1
ATOM 4352 O O . GLN B 1 88 ? 0.500 -45.493 -7.836 1.00 19.14 88 GLN B O 1
ATOM 4358 N N . VAL B 1 89 ? 1.176 -46.085 -5.762 1.00 12.69 89 VAL B N 1
ATOM 4359 C CA . VAL B 1 89 ? 2.608 -46.016 -6.033 1.00 11.84 89 VAL B CA 1
ATOM 4360 C C . VAL B 1 89 ? 3.047 -47.515 -5.996 1.00 19.59 89 VAL B C 1
ATOM 4361 O O . VAL B 1 89 ? 2.981 -48.149 -4.933 1.00 20.48 89 VAL B O 1
ATOM 4365 N N . PRO B 1 90 ? 3.273 -48.140 -7.180 1.00 16.00 90 PRO B N 1
ATOM 4366 C CA . PRO B 1 90 ? 3.447 -49.602 -7.218 1.00 15.11 90 PRO B CA 1
ATOM 4367 C C . PRO B 1 90 ? 4.822 -50.178 -6.941 1.00 18.43 90 PRO B C 1
ATOM 4368 O O . PRO B 1 90 ? 5.814 -49.449 -6.893 1.00 16.21 90 PRO B O 1
ATOM 4372 N N . ASP B 1 91 ? 4.871 -51.514 -6.834 1.00 17.23 91 ASP B N 1
ATOM 4373 C CA . ASP B 1 91 ? 6.114 -52.285 -6.674 1.00 18.82 91 ASP B CA 1
ATOM 4374 C C . ASP B 1 91 ? 6.409 -53.068 -7.988 1.00 24.99 91 ASP B C 1
ATOM 4375 O O . ASP B 1 91 ? 5.617 -52.980 -8.931 1.00 26.64 91 ASP B O 1
ATOM 4380 N N . SER B 1 92 ? 7.534 -53.801 -8.046 1.00 18.68 92 SER B N 1
ATOM 4381 C CA . SER B 1 92 ? 7.939 -54.601 -9.196 1.00 17.38 92 SER B CA 1
ATOM 4382 C C . SER B 1 92 ? 7.103 -55.856 -9.395 1.00 19.09 92 SER B C 1
ATOM 4383 O O . SER B 1 92 ? 6.915 -56.266 -10.539 1.00 17.64 92 SER B O 1
ATOM 4386 N N . ALA B 1 93 ? 6.644 -56.487 -8.300 1.00 15.47 93 ALA B N 1
ATOM 4387 C CA . ALA B 1 93 ? 5.865 -57.722 -8.349 1.00 14.93 93 ALA B CA 1
ATOM 4388 C C . ALA B 1 93 ? 4.464 -57.516 -8.915 1.00 19.63 93 ALA B C 1
ATOM 4389 O O . ALA B 1 93 ? 4.104 -58.191 -9.878 1.00 17.47 93 ALA B O 1
ATOM 4391 N N . GLY B 1 94 ? 3.711 -56.575 -8.335 1.00 18.32 94 GLY B N 1
ATOM 4392 C CA . GLY B 1 94 ? 2.363 -56.232 -8.770 1.00 17.61 94 GLY B CA 1
ATOM 4393 C C . GLY B 1 94 ? 2.338 -55.769 -10.216 1.00 20.08 94 GLY B C 1
ATOM 4394 O O . GLY B 1 94 ? 1.441 -56.152 -10.978 1.00 20.15 94 GLY B O 1
ATOM 4395 N N . THR B 1 95 ? 3.326 -54.943 -10.616 1.00 15.09 95 THR B N 1
ATOM 4396 C CA . THR B 1 95 ? 3.433 -54.471 -12.005 1.00 14.44 95 THR B CA 1
ATOM 4397 C C . THR B 1 95 ? 3.745 -55.623 -12.959 1.00 17.60 95 THR B C 1
ATOM 4398 O O . THR B 1 95 ? 3.102 -55.712 -14.009 1.00 14.08 95 THR B O 1
ATOM 4402 N N . ALA B 1 96 ? 4.661 -56.550 -12.554 1.00 15.82 96 ALA B N 1
ATOM 4403 C CA . ALA B 1 96 ? 5.029 -57.744 -13.341 1.00 16.15 96 ALA B CA 1
ATOM 4404 C C . ALA B 1 96 ? 3.795 -58.557 -13.762 1.00 18.42 96 ALA B C 1
ATOM 4405 O O . ALA B 1 96 ? 3.675 -58.915 -14.935 1.00 18.41 96 ALA B O 1
ATOM 4407 N N . THR B 1 97 ? 2.839 -58.749 -12.846 1.00 13.51 97 THR B N 1
ATOM 4408 C CA . THR B 1 97 ? 1.590 -59.462 -13.136 1.00 13.32 97 THR B CA 1
ATOM 4409 C C . THR B 1 97 ? 0.793 -58.750 -14.230 1.00 16.89 97 THR B C 1
ATOM 4410 O O . THR B 1 97 ? 0.220 -59.422 -15.090 1.00 18.64 97 THR B O 1
ATOM 4414 N N . ALA B 1 98 ? 0.768 -57.402 -14.209 1.00 11.09 98 ALA B N 1
ATOM 4415 C CA . ALA B 1 98 ? 0.049 -56.636 -15.214 1.00 9.74 98 ALA B CA 1
ATOM 4416 C C . ALA B 1 98 ? 0.649 -56.755 -16.631 1.00 11.99 98 ALA B C 1
ATOM 4417 O O . ALA B 1 98 ? -0.018 -57.272 -17.503 1.00 10.95 98 ALA B O 1
ATOM 4419 N N . TYR B 1 99 ? 1.894 -56.347 -16.859 1.00 9.67 99 TYR B N 1
ATOM 4420 C CA . TYR B 1 99 ? 2.463 -56.420 -18.217 1.00 10.20 99 TYR B CA 1
ATOM 4421 C C . TYR B 1 99 ? 2.866 -57.829 -18.711 1.00 16.97 99 TYR B C 1
ATOM 4422 O O . TYR B 1 99 ? 3.075 -58.014 -19.920 1.00 15.04 99 TYR B O 1
ATOM 4431 N N . LEU B 1 100 ? 2.958 -58.816 -17.781 1.00 15.44 100 LEU B N 1
ATOM 4432 C CA . LEU B 1 100 ? 3.312 -60.206 -18.144 1.00 15.41 100 LEU B CA 1
ATOM 4433 C C . LEU B 1 100 ? 2.153 -61.187 -18.191 1.00 19.80 100 LEU B C 1
ATOM 4434 O O . LEU B 1 100 ? 2.198 -62.139 -18.978 1.00 19.35 100 LEU B O 1
ATOM 4439 N N . CYS B 1 101 ? 1.114 -60.944 -17.366 1.00 16.27 101 CYS B N 1
ATOM 4440 C CA . CYS B 1 101 ? -0.081 -61.791 -17.279 1.00 15.56 101 CYS B CA 1
ATOM 4441 C C . CYS B 1 101 ? -1.334 -61.130 -17.844 1.00 18.66 101 CYS B C 1
ATOM 4442 O O . CYS B 1 101 ? -2.231 -61.838 -18.284 1.00 20.20 101 CYS B O 1
ATOM 4445 N N . GLY B 1 102 ? -1.380 -59.804 -17.858 1.00 12.73 102 GLY B N 1
ATOM 4446 C CA . GLY B 1 102 ? -2.523 -59.076 -18.398 1.00 12.64 102 GLY B CA 1
ATOM 4447 C C . GLY B 1 102 ? -3.646 -58.844 -17.404 1.00 17.12 102 GLY B C 1
ATOM 4448 O O . GLY B 1 102 ? -4.785 -58.526 -17.788 1.00 15.53 102 GLY B O 1
ATOM 4449 N N . VAL B 1 103 ? -3.306 -58.974 -16.110 1.00 12.99 103 VAL B N 1
ATOM 4450 C CA . VAL B 1 103 ? -4.204 -58.797 -14.984 1.00 12.72 103 VAL B CA 1
ATOM 4451 C C . VAL B 1 103 ? -3.513 -57.921 -13.966 1.00 16.22 103 VAL B C 1
ATOM 4452 O O . VAL B 1 103 ? -2.388 -58.226 -13.587 1.00 16.31 103 VAL B O 1
ATOM 4456 N N . LYS B 1 104 ? -4.176 -56.850 -13.497 1.00 14.21 104 LYS B N 1
ATOM 4457 C CA . LYS B 1 104 ? -3.576 -56.016 -12.450 1.00 14.53 104 LYS B CA 1
ATOM 4458 C C . LYS B 1 104 ? -3.686 -56.735 -11.119 1.00 19.56 104 LYS B C 1
ATOM 4459 O O . LYS B 1 104 ? -4.558 -57.588 -10.936 1.00 18.74 104 LYS B O 1
ATOM 4465 N N . ALA B 1 105 ? -2.722 -56.502 -10.242 1.00 17.26 105 ALA B N 1
ATOM 4466 C CA . ALA B 1 105 ? -2.675 -57.260 -9.000 1.00 16.64 105 ALA B CA 1
ATOM 4467 C C . ALA B 1 105 ? -2.267 -56.424 -7.806 1.00 19.67 105 ALA B C 1
ATOM 4468 O O . ALA B 1 105 ? -2.080 -55.205 -7.913 1.00 17.19 105 ALA B O 1
ATOM 4470 N N . ASN B 1 106 ? -2.133 -57.097 -6.660 1.00 17.12 106 ASN B N 1
ATOM 4471 C CA . ASN B 1 106 ? -1.744 -56.476 -5.419 1.00 17.33 106 ASN B CA 1
ATOM 4472 C C . ASN B 1 106 ? -0.253 -56.450 -5.256 1.00 20.64 106 ASN B C 1
ATOM 4473 O O . ASN B 1 106 ? 0.441 -57.382 -5.661 1.00 21.74 106 ASN B O 1
ATOM 4478 N N . TYR B 1 107 ? 0.218 -55.355 -4.654 1.00 15.98 107 TYR B N 1
ATOM 4479 C CA . TYR B 1 107 ? 1.568 -55.020 -4.242 1.00 15.66 107 TYR B CA 1
ATOM 4480 C C . TYR B 1 107 ? 2.259 -56.246 -3.568 1.00 18.13 107 TYR B C 1
ATOM 4481 O O . TYR B 1 107 ? 1.661 -56.887 -2.689 1.00 16.88 107 TYR B O 1
ATOM 4490 N N . LYS B 1 108 ? 3.484 -56.585 -4.020 1.00 13.34 108 LYS B N 1
ATOM 4491 C CA . LYS B 1 108 ? 4.343 -57.683 -3.519 1.00 13.64 108 LYS B CA 1
ATOM 4492 C C . LYS B 1 108 ? 3.947 -59.131 -3.859 1.00 18.38 108 LYS B C 1
ATOM 4493 O O . LYS B 1 108 ? 4.601 -60.067 -3.385 1.00 17.35 108 LYS B O 1
ATOM 4499 N N . THR B 1 109 ? 2.920 -59.319 -4.709 1.00 15.67 109 THR B N 1
ATOM 4500 C CA . THR B 1 109 ? 2.470 -60.653 -5.136 1.00 15.51 109 THR B CA 1
ATOM 4501 C C . THR B 1 109 ? 2.797 -60.815 -6.625 1.00 19.87 109 THR B C 1
ATOM 4502 O O . THR B 1 109 ? 2.794 -59.810 -7.358 1.00 18.28 109 THR B O 1
ATOM 4506 N N . ILE B 1 110 ? 3.017 -62.071 -7.086 1.00 16.48 110 ILE B N 1
ATOM 4507 C CA . ILE B 1 110 ? 3.362 -62.384 -8.489 1.00 16.17 110 ILE B CA 1
ATOM 4508 C C . ILE B 1 110 ? 2.437 -63.459 -9.094 1.00 21.20 110 ILE B C 1
ATOM 4509 O O . ILE B 1 110 ? 2.229 -64.486 -8.461 1.00 22.49 110 ILE B O 1
ATOM 4514 N N . GLY B 1 111 ? 1.965 -63.249 -10.325 1.00 15.36 111 GLY B N 1
ATOM 4515 C CA . GLY B 1 111 ? 1.154 -64.221 -11.049 1.00 15.20 111 GLY B CA 1
ATOM 4516 C C . GLY B 1 111 ? -0.119 -64.688 -10.356 1.00 19.61 111 GLY B C 1
ATOM 4517 O O . GLY B 1 111 ? -0.586 -65.813 -10.572 1.00 18.35 111 GLY B O 1
ATOM 4518 N N . VAL B 1 112 ? -0.703 -63.812 -9.535 1.00 16.19 112 VAL B N 1
ATOM 4519 C CA . VAL B 1 112 ? -1.965 -64.070 -8.828 1.00 14.35 112 VAL B CA 1
ATOM 4520 C C . VAL B 1 112 ? -2.879 -62.857 -9.008 1.00 16.46 112 VAL B C 1
ATOM 4521 O O . VAL B 1 112 ? -2.385 -61.732 -9.113 1.00 13.88 112 VAL B O 1
ATOM 4525 N N . SER B 1 113 ? -4.203 -63.076 -9.046 1.00 15.15 113 SER B N 1
ATOM 4526 C CA . SER B 1 113 ? -5.172 -61.974 -9.156 1.00 15.69 113 SER B CA 1
ATOM 4527 C C . SER B 1 113 ? -5.189 -61.170 -7.836 1.00 19.75 113 SER B C 1
ATOM 4528 O O . SER B 1 113 ? -4.626 -61.623 -6.818 1.00 17.71 113 SER B O 1
ATOM 4531 N N . ALA B 1 114 ? -5.859 -60.003 -7.841 1.00 16.85 114 ALA B N 1
ATOM 4532 C CA . ALA B 1 114 ? -5.962 -59.188 -6.617 1.00 17.28 114 ALA B CA 1
ATOM 4533 C C . ALA B 1 114 ? -6.913 -59.807 -5.553 1.00 22.71 114 ALA B C 1
ATOM 4534 O O . ALA B 1 114 ? -7.071 -59.239 -4.480 1.00 25.88 114 ALA B O 1
ATOM 4536 N N . ALA B 1 115 ? -7.486 -60.993 -5.824 1.00 18.58 115 ALA B N 1
ATOM 4537 C CA . ALA B 1 115 ? -8.296 -61.759 -4.849 1.00 18.54 115 ALA B CA 1
ATOM 4538 C C . ALA B 1 115 ? -7.342 -62.364 -3.809 1.00 22.09 115 ALA B C 1
ATOM 4539 O O . ALA B 1 115 ? -7.738 -62.620 -2.666 1.00 21.57 115 ALA B O 1
ATOM 4541 N N . ALA B 1 116 ? -6.074 -62.565 -4.210 1.00 17.48 116 ALA B N 1
ATOM 4542 C CA . ALA B 1 116 ? -5.039 -63.083 -3.327 1.00 17.46 116 ALA B CA 1
ATOM 4543 C C . ALA B 1 116 ? -4.600 -62.000 -2.341 1.00 20.91 116 ALA B C 1
ATOM 4544 O O . ALA B 1 116 ? -4.864 -60.816 -2.559 1.00 20.94 116 ALA B O 1
ATOM 4546 N N . ARG B 1 117 ? -3.961 -62.404 -1.244 1.00 16.63 117 ARG B N 1
ATOM 4547 C CA . ARG B 1 117 ? -3.497 -61.456 -0.247 1.00 15.93 117 ARG B CA 1
ATOM 4548 C C . ARG B 1 117 ? -2.053 -61.699 0.024 1.00 20.70 117 ARG B C 1
ATOM 4549 O O . ARG B 1 117 ? -1.643 -62.849 0.164 1.00 20.34 117 ARG B O 1
ATOM 4557 N N . PHE B 1 118 ? -1.273 -60.614 0.107 1.00 19.27 118 PHE B N 1
ATOM 4558 C CA . PHE B 1 118 ? 0.161 -60.665 0.393 1.00 19.04 118 PHE B CA 1
ATOM 4559 C C . PHE B 1 118 ? 0.459 -61.504 1.636 1.00 25.37 118 PHE B C 1
ATOM 4560 O O . PHE B 1 118 ? -0.217 -61.352 2.669 1.00 25.65 118 PHE B O 1
ATOM 4568 N N . ASN B 1 119 ? 1.464 -62.395 1.529 1.00 22.61 119 ASN B N 1
ATOM 4569 C CA . ASN B 1 119 ? 1.945 -63.261 2.620 1.00 22.20 119 ASN B CA 1
ATOM 4570 C C . ASN B 1 119 ? 0.891 -64.205 3.235 1.00 26.83 119 ASN B C 1
ATOM 4571 O O . ASN B 1 119 ? 1.086 -64.690 4.341 1.00 27.26 119 ASN B O 1
ATOM 4576 N N . GLN B 1 120 ? -0.208 -64.472 2.518 1.00 24.06 120 GLN B N 1
ATOM 4577 C CA . GLN B 1 120 ? -1.267 -65.393 2.932 1.00 24.12 120 GLN B CA 1
ATOM 4578 C C . GLN B 1 120 ? -1.290 -66.520 1.909 1.00 30.47 120 GLN B C 1
ATOM 4579 O O . GLN B 1 120 ? -1.980 -66.426 0.891 1.00 29.68 120 GLN B O 1
ATOM 4585 N N . CYS B 1 121 ? -0.467 -67.558 2.156 1.00 30.73 121 CYS B N 1
ATOM 4586 C CA . CYS B 1 121 ? -0.288 -68.716 1.276 1.00 32.65 121 CYS B CA 1
ATOM 4587 C C . CYS B 1 121 ? -1.586 -69.332 0.767 1.00 36.43 121 CYS B C 1
ATOM 4588 O O . CYS B 1 121 ? -1.669 -69.630 -0.418 1.00 37.63 121 CYS B O 1
ATOM 4591 N N . ASN B 1 122 ? -2.612 -69.471 1.635 1.00 31.24 122 ASN B N 1
ATOM 4592 C CA . ASN B 1 122 ? -3.907 -70.052 1.253 1.00 30.11 122 ASN B CA 1
ATOM 4593 C C . ASN B 1 122 ? -4.666 -69.287 0.176 1.00 29.74 122 ASN B C 1
ATOM 4594 O O . ASN B 1 122 ? -5.404 -69.904 -0.583 1.00 28.27 122 ASN B O 1
ATOM 4599 N N . SER B 1 123 ? -4.470 -67.957 0.101 1.00 24.90 123 SER B N 1
ATOM 4600 C CA . SER B 1 123 ? -5.131 -67.087 -0.889 1.00 22.63 123 SER B CA 1
ATOM 4601 C C . SER B 1 123 ? -4.599 -67.286 -2.335 1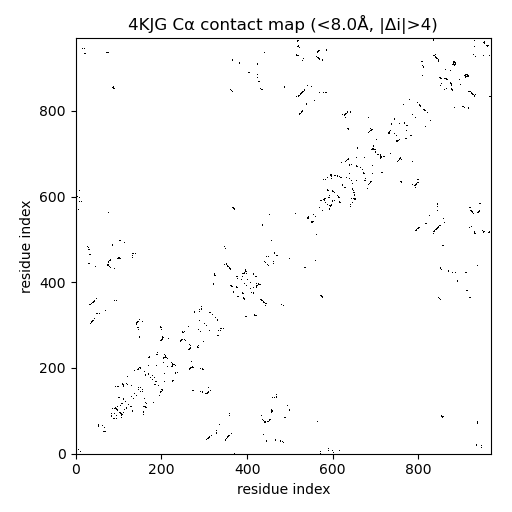.00 24.99 123 SER B C 1
ATOM 4602 O O . SER B 1 123 ? -5.213 -66.756 -3.279 1.00 22.78 123 SER B O 1
ATOM 4605 N N . THR B 1 124 ? -3.478 -68.070 -2.510 1.00 20.95 124 THR B N 1
ATOM 4606 C CA . THR B 1 124 ? -2.894 -68.364 -3.830 1.00 21.17 124 THR B CA 1
ATOM 4607 C C . THR B 1 124 ? -3.849 -69.176 -4.692 1.00 25.37 124 THR B C 1
ATOM 4608 O O . THR B 1 124 ? -4.104 -68.809 -5.844 1.00 24.49 124 THR B O 1
ATOM 4612 N N . PHE B 1 125 ? -4.336 -70.312 -4.124 1.00 21.94 125 PHE B N 1
ATOM 4613 C CA . PHE B 1 125 ? -5.111 -71.363 -4.784 1.00 20.78 125 PHE B CA 1
ATOM 4614 C C . PHE B 1 125 ? -6.443 -70.953 -5.355 1.00 23.84 125 PHE B C 1
ATOM 4615 O O . PHE B 1 125 ? -7.321 -70.473 -4.641 1.00 24.04 125 PHE B O 1
ATOM 4623 N N . GLY B 1 126 ? -6.540 -71.081 -6.670 1.00 20.07 126 GLY B N 1
ATOM 4624 C CA . GLY B 1 126 ? -7.696 -70.663 -7.453 1.00 19.47 126 GLY B CA 1
ATOM 4625 C C . GLY B 1 126 ? -7.539 -69.245 -7.985 1.00 24.55 126 GLY B C 1
ATOM 4626 O O . GLY B 1 126 ? -8.322 -68.812 -8.838 1.00 24.79 126 GLY B O 1
ATOM 4627 N N . ASN B 1 127 ? -6.509 -68.510 -7.492 1.00 19.72 127 ASN B N 1
ATOM 4628 C CA . ASN B 1 127 ? -6.267 -67.112 -7.876 1.00 19.09 127 ASN B CA 1
ATOM 4629 C C . ASN B 1 127 ? -5.062 -66.893 -8.787 1.00 21.45 127 ASN B C 1
ATOM 4630 O O . ASN B 1 127 ? -4.729 -65.756 -9.071 1.00 20.10 127 ASN B O 1
ATOM 4635 N N . GLU B 1 128 ? -4.425 -67.979 -9.255 1.00 18.12 128 GLU B N 1
ATOM 4636 C CA . GLU B 1 128 ? -3.284 -67.909 -10.158 1.00 17.66 128 GLU B CA 1
ATOM 4637 C C . GLU B 1 128 ? -3.718 -67.342 -11.508 1.00 20.84 128 GLU B C 1
ATOM 4638 O O . GLU B 1 128 ? -4.798 -67.679 -11.992 1.00 19.58 128 GLU B O 1
ATOM 4644 N N . VAL B 1 129 ? -2.856 -66.504 -12.118 1.00 17.60 129 VAL B N 1
ATOM 4645 C CA . VAL B 1 129 ? -3.064 -65.970 -13.475 1.00 17.36 129 VAL B CA 1
ATOM 4646 C C . VAL B 1 129 ? -1.875 -66.393 -14.330 1.00 22.53 129 VAL B C 1
ATOM 4647 O O . VAL B 1 129 ? -0.777 -66.539 -13.801 1.00 22.75 129 VAL B O 1
ATOM 4651 N N . PHE B 1 130 ? -2.104 -66.658 -15.620 1.00 18.68 130 PHE B N 1
ATOM 4652 C CA . PHE B 1 130 ? -1.073 -67.189 -16.494 1.00 17.85 130 PHE B CA 1
ATOM 4653 C C . PHE B 1 130 ? -0.463 -66.211 -17.451 1.00 20.04 130 PHE B C 1
ATOM 4654 O O . PHE B 1 130 ? -1.169 -65.454 -18.120 1.00 18.74 130 PHE B O 1
ATOM 4662 N N . SER B 1 131 ? 0.876 -66.241 -17.517 1.00 15.22 131 SER B N 1
ATOM 4663 C CA . SER B 1 131 ? 1.635 -65.322 -18.358 1.00 14.93 131 SER B CA 1
ATOM 4664 C C . SER B 1 131 ? 1.474 -65.576 -19.852 1.00 16.44 131 SER B C 1
ATOM 4665 O O . SER B 1 131 ? 1.079 -66.661 -20.275 1.00 14.99 131 SER B O 1
ATOM 4668 N N . VAL B 1 132 ? 1.769 -64.541 -20.634 1.00 13.85 132 VAL B N 1
ATOM 4669 C CA . VAL B 1 132 ? 1.816 -64.571 -22.103 1.00 13.96 132 VAL B CA 1
ATOM 4670 C C . VAL B 1 132 ? 2.933 -65.562 -22.470 1.00 17.98 132 VAL B C 1
ATOM 4671 O O . VAL B 1 132 ? 2.760 -66.329 -23.411 1.00 18.08 132 VAL B O 1
ATOM 4675 N N . MET B 1 133 ? 4.042 -65.598 -21.675 1.00 13.76 133 MET B N 1
ATOM 4676 C CA . MET B 1 133 ? 5.130 -66.536 -21.918 1.00 12.64 133 MET B CA 1
ATOM 4677 C C . MET B 1 133 ? 4.645 -67.997 -21.782 1.00 19.27 133 MET B C 1
ATOM 4678 O O . MET B 1 133 ? 4.932 -68.821 -22.657 1.00 18.93 133 MET B O 1
ATOM 4683 N N . HIS B 1 134 ? 3.865 -68.295 -20.719 1.00 16.45 134 HIS B N 1
ATOM 4684 C CA . HIS B 1 134 ? 3.267 -69.616 -20.500 1.00 15.42 134 HIS B CA 1
ATOM 4685 C C . HIS B 1 134 ? 2.393 -69.983 -21.719 1.00 19.11 134 HIS B C 1
ATOM 4686 O O . HIS B 1 134 ? 2.548 -71.068 -22.288 1.00 17.34 134 HIS B O 1
ATOM 4693 N N . ARG B 1 135 ? 1.513 -69.046 -22.130 1.00 16.53 135 ARG B N 1
ATOM 4694 C CA . ARG B 1 135 ? 0.626 -69.183 -23.277 1.00 16.89 135 ARG B CA 1
ATOM 4695 C C . ARG B 1 135 ? 1.371 -69.313 -24.616 1.00 22.26 135 ARG B C 1
ATOM 4696 O O . ARG B 1 135 ? 0.911 -70.073 -25.475 1.00 22.88 135 ARG B O 1
ATOM 4704 N N . ALA B 1 136 ? 2.545 -68.633 -24.765 1.00 18.03 136 ALA B N 1
ATOM 4705 C CA . ALA B 1 136 ? 3.411 -68.728 -25.962 1.00 17.31 136 ALA B CA 1
ATOM 4706 C C . ALA B 1 136 ? 3.970 -70.147 -26.063 1.00 17.91 136 ALA B C 1
ATOM 4707 O O . ALA B 1 136 ? 3.980 -70.728 -27.143 1.00 16.93 136 ALA B O 1
ATOM 4709 N N . LYS B 1 137 ? 4.402 -70.700 -24.916 1.00 13.97 137 LYS B N 1
ATOM 4710 C CA . LYS B 1 137 ? 4.905 -72.057 -24.814 1.00 14.16 137 LYS B CA 1
ATOM 4711 C C . LYS B 1 137 ? 3.818 -73.078 -25.244 1.00 19.68 137 LYS B C 1
ATOM 4712 O O . LYS B 1 137 ? 4.109 -73.941 -26.063 1.00 18.46 137 LYS B O 1
ATOM 4718 N N . LYS B 1 138 ? 2.576 -72.944 -24.717 1.00 17.03 138 LYS B N 1
ATOM 4719 C CA . LYS B 1 138 ? 1.432 -73.809 -25.052 1.00 16.28 138 LYS B CA 1
ATOM 4720 C C . LYS B 1 138 ? 1.165 -73.831 -26.550 1.00 20.39 138 LYS B C 1
ATOM 4721 O O . LYS B 1 138 ? 0.751 -74.856 -27.073 1.00 20.79 138 LYS B O 1
ATOM 4727 N N . ALA B 1 139 ? 1.419 -72.713 -27.236 1.00 16.84 139 ALA B N 1
ATOM 4728 C CA . ALA B 1 139 ? 1.220 -72.579 -28.677 1.00 16.54 139 ALA B CA 1
ATOM 4729 C C . ALA B 1 139 ? 2.384 -73.129 -29.496 1.00 22.65 139 ALA B C 1
ATOM 4730 O O . ALA B 1 139 ? 2.346 -73.070 -30.723 1.00 24.55 139 ALA B O 1
ATOM 4732 N N . GLY B 1 140 ? 3.424 -73.615 -28.824 1.00 18.05 140 GLY B N 1
ATOM 4733 C CA . GLY B 1 140 ? 4.576 -74.210 -29.489 1.00 17.45 140 GLY B CA 1
ATOM 4734 C C . GLY B 1 140 ? 5.765 -73.307 -29.709 1.00 21.79 140 GLY B C 1
ATOM 4735 O O . GLY B 1 140 ? 6.751 -73.715 -30.335 1.00 23.96 140 GLY B O 1
ATOM 4736 N N . LYS B 1 141 ? 5.704 -72.088 -29.209 1.00 16.21 141 LYS B N 1
ATOM 4737 C CA . LYS B 1 141 ? 6.821 -71.160 -29.378 1.00 15.68 141 LYS B CA 1
ATOM 4738 C C . LYS B 1 141 ? 7.927 -71.477 -28.376 1.00 19.57 141 LYS B C 1
ATOM 4739 O O . LYS B 1 141 ? 7.671 -72.104 -27.356 1.00 18.86 141 LYS B O 1
ATOM 4745 N N . SER B 1 142 ? 9.147 -71.052 -28.663 1.00 16.77 142 SER B N 1
ATOM 4746 C CA . SER B 1 142 ? 10.262 -71.187 -27.722 1.00 16.74 142 SER B CA 1
ATOM 4747 C C . SER B 1 142 ? 10.193 -69.968 -26.780 1.00 18.68 142 SER B C 1
ATOM 4748 O O . SER B 1 142 ? 9.668 -68.921 -27.182 1.00 18.15 142 SER B O 1
ATOM 4751 N N . VAL B 1 143 ? 10.585 -70.132 -25.514 1.00 12.65 143 VAL B N 1
ATOM 4752 C CA . VAL B 1 143 ? 10.474 -69.037 -24.543 1.00 12.43 143 VAL B CA 1
ATOM 4753 C C . VAL B 1 143 ? 11.786 -68.725 -23.822 1.00 14.27 143 VAL B C 1
ATOM 4754 O O . VAL B 1 143 ? 12.563 -69.630 -23.511 1.00 11.99 143 VAL B O 1
ATOM 4758 N N . GLY B 1 144 ? 12.019 -67.444 -23.578 1.00 12.79 144 GLY B N 1
ATOM 4759 C CA . GLY B 1 144 ? 13.254 -66.973 -22.957 1.00 13.38 144 GLY B CA 1
ATOM 4760 C C . GLY B 1 144 ? 13.083 -65.855 -21.948 1.00 18.18 144 GLY B C 1
ATOM 4761 O O . GLY B 1 144 ? 12.226 -64.989 -22.114 1.00 18.13 144 GLY B O 1
ATOM 4762 N N . VAL B 1 145 ? 13.910 -65.880 -20.900 1.00 15.67 145 VAL B N 1
ATOM 4763 C CA . VAL B 1 145 ? 13.944 -64.907 -19.802 1.00 16.10 145 VAL B CA 1
ATOM 4764 C C . VAL B 1 145 ? 15.393 -64.453 -19.624 1.00 19.01 145 VAL B C 1
ATOM 4765 O O . VAL B 1 145 ? 16.269 -65.272 -19.323 1.00 19.40 145 VAL B O 1
ATOM 4769 N N . VAL B 1 146 ? 15.643 -63.157 -19.826 1.00 13.83 146 VAL B N 1
ATOM 4770 C CA . VAL B 1 146 ? 16.967 -62.550 -19.700 1.00 12.86 146 VAL B CA 1
ATOM 4771 C C . VAL B 1 146 ? 16.862 -61.373 -18.714 1.00 18.85 146 VAL B C 1
ATOM 4772 O O . VAL B 1 146 ? 16.026 -60.485 -18.892 1.00 19.60 146 VAL B O 1
ATOM 4776 N N . THR B 1 147 ? 17.700 -61.371 -17.677 1.00 14.03 147 THR B N 1
ATOM 4777 C CA . THR B 1 147 ? 17.722 -60.303 -16.686 1.00 13.66 147 THR B CA 1
ATOM 4778 C C . THR B 1 147 ? 19.111 -60.066 -16.089 1.00 17.71 147 THR B C 1
ATOM 4779 O O . THR B 1 147 ? 19.972 -60.943 -16.168 1.00 18.19 147 THR B O 1
ATOM 4783 N N . THR B 1 148 ? 19.323 -58.876 -15.502 1.00 13.53 148 THR B N 1
ATOM 4784 C CA . THR B 1 148 ? 20.574 -58.517 -14.844 1.00 14.12 148 THR B CA 1
ATOM 4785 C C . THR B 1 148 ? 20.470 -58.744 -13.315 1.00 17.88 148 THR B C 1
ATOM 4786 O O . THR B 1 148 ? 21.456 -58.631 -12.584 1.00 17.13 148 THR B O 1
ATOM 4790 N N . THR B 1 149 ? 19.274 -59.071 -12.838 1.00 15.06 149 THR B N 1
ATOM 4791 C CA . THR B 1 149 ? 19.083 -59.386 -11.425 1.00 15.91 149 THR B CA 1
ATOM 4792 C C . THR B 1 149 ? 19.060 -60.904 -11.330 1.00 20.72 149 THR B C 1
ATOM 4793 O O . THR B 1 149 ? 19.213 -61.592 -12.352 1.00 20.85 149 THR B O 1
ATOM 4797 N N . ARG B 1 150 ? 18.805 -61.437 -10.126 1.00 17.24 150 ARG B N 1
ATOM 4798 C CA . ARG B 1 150 ? 18.606 -62.876 -9.966 1.00 15.75 150 ARG B CA 1
ATOM 4799 C C . ARG B 1 150 ? 17.376 -63.249 -10.839 1.00 18.95 150 ARG B C 1
ATOM 4800 O O . ARG B 1 150 ? 16.447 -62.451 -10.978 1.00 19.90 150 ARG B O 1
ATOM 4808 N N . VAL B 1 151 ? 17.385 -64.420 -11.451 1.00 14.06 151 VAL B N 1
ATOM 4809 C CA . VAL B 1 151 ? 16.273 -64.868 -12.310 1.00 12.33 151 VAL B CA 1
ATOM 4810 C C . VAL B 1 151 ? 14.987 -65.146 -11.504 1.00 16.81 151 VAL B C 1
ATOM 4811 O O . VAL B 1 151 ? 13.910 -65.317 -12.083 1.00 15.48 151 VAL B O 1
ATOM 4815 N N . GLN B 1 152 ? 15.110 -65.155 -10.161 1.00 14.08 152 GLN B N 1
ATOM 4816 C CA . GLN B 1 152 ? 14.018 -65.387 -9.213 1.00 13.98 152 GLN B CA 1
ATOM 4817 C C . GLN B 1 152 ? 13.427 -64.068 -8.719 1.00 20.45 152 GLN B C 1
ATOM 4818 O O . GLN B 1 152 ? 12.541 -64.087 -7.867 1.00 23.04 152 GLN B O 1
ATOM 4824 N N . HIS B 1 153 ? 13.901 -62.924 -9.246 1.00 18.41 153 HIS B N 1
ATOM 4825 C CA . HIS B 1 153 ? 13.388 -61.589 -8.875 1.00 18.98 153 HIS B CA 1
ATOM 4826 C C . HIS B 1 153 ? 11.982 -61.380 -9.422 1.00 22.33 153 HIS B C 1
ATOM 4827 O O . HIS B 1 153 ? 11.579 -62.102 -10.337 1.00 21.98 153 HIS B O 1
ATOM 4834 N N . ALA B 1 154 ? 11.239 -60.416 -8.848 1.00 18.23 154 ALA B N 1
ATOM 4835 C CA . ALA B 1 154 ? 9.829 -60.150 -9.185 1.00 18.02 154 ALA B CA 1
ATOM 4836 C C . ALA B 1 154 ? 9.495 -60.036 -10.676 1.00 20.69 154 ALA B C 1
ATOM 4837 O O . ALA B 1 154 ? 8.548 -60.684 -11.126 1.00 21.08 154 ALA B O 1
ATOM 4839 N N . SER B 1 155 ? 10.262 -59.230 -11.429 1.00 15.80 155 SER B N 1
ATOM 4840 C CA . SER B 1 155 ? 10.012 -59.040 -12.857 1.00 16.11 155 SER B CA 1
ATOM 4841 C C . SER B 1 155 ? 10.173 -60.339 -13.657 1.00 18.66 155 SER B C 1
ATOM 4842 O O . SER B 1 155 ? 9.169 -60.759 -14.221 1.00 17.51 155 SER B O 1
ATOM 4845 N N . PRO B 1 156 ? 11.354 -61.020 -13.696 1.00 15.86 156 PRO B N 1
ATOM 4846 C CA . PRO B 1 156 ? 11.437 -62.284 -14.443 1.00 15.47 156 PRO B CA 1
ATOM 4847 C C . PRO B 1 156 ? 10.485 -63.350 -13.896 1.00 20.70 156 PRO B C 1
ATOM 4848 O O . PRO B 1 156 ? 9.862 -64.056 -14.700 1.00 20.49 156 PRO B O 1
ATOM 4852 N N . ALA B 1 157 ? 10.278 -63.394 -12.542 1.00 16.85 157 ALA B N 1
ATOM 4853 C CA . ALA B 1 157 ? 9.344 -64.347 -11.913 1.00 15.65 157 ALA B CA 1
ATOM 4854 C C . ALA B 1 157 ? 7.922 -64.235 -12.450 1.00 18.48 157 ALA B C 1
ATOM 4855 O O . ALA B 1 157 ? 7.239 -65.244 -12.513 1.00 19.70 157 ALA B O 1
ATOM 4857 N N . GLY B 1 158 ? 7.523 -63.052 -12.892 1.00 15.49 158 GLY B N 1
ATOM 4858 C CA . GLY B 1 158 ? 6.192 -62.798 -13.446 1.00 17.02 158 GLY B CA 1
ATOM 4859 C C . GLY B 1 158 ? 5.864 -63.609 -14.690 1.00 22.32 158 GLY B C 1
ATOM 4860 O O . GLY B 1 158 ? 4.688 -63.808 -15.004 1.00 21.70 158 GLY B O 1
ATOM 4861 N N . THR B 1 159 ? 6.904 -64.081 -15.409 1.00 18.48 159 THR B N 1
ATOM 4862 C CA . THR B 1 159 ? 6.719 -64.886 -16.615 1.00 17.00 159 THR B CA 1
ATOM 4863 C C . THR B 1 159 ? 6.390 -66.341 -16.281 1.00 18.91 159 THR B C 1
ATOM 4864 O O . THR B 1 159 ? 5.869 -67.040 -17.142 1.00 17.26 159 THR B O 1
ATOM 4868 N N . TYR B 1 160 ? 6.695 -66.814 -15.053 1.00 15.33 160 TYR B N 1
ATOM 4869 C CA . TYR B 1 160 ? 6.476 -68.244 -14.721 1.00 15.21 160 TYR B CA 1
ATOM 4870 C C . TYR B 1 160 ? 5.850 -68.570 -13.365 1.00 20.78 160 TYR B C 1
ATOM 4871 O O . TYR B 1 160 ? 5.290 -69.654 -13.217 1.00 19.87 160 TYR B O 1
ATOM 4880 N N . ALA B 1 161 ? 6.053 -67.697 -12.358 1.00 18.23 161 ALA B N 1
ATOM 4881 C CA . ALA B 1 161 ? 5.643 -67.937 -10.970 1.00 17.83 161 ALA B CA 1
ATOM 4882 C C . ALA B 1 161 ? 4.288 -67.368 -10.541 1.00 18.73 161 ALA B C 1
ATOM 4883 O O . ALA B 1 161 ? 3.772 -66.429 -11.149 1.00 16.49 161 ALA B O 1
ATOM 4885 N N . HIS B 1 162 ? 3.739 -67.954 -9.460 1.00 14.98 162 HIS B N 1
ATOM 4886 C CA . HIS B 1 162 ? 2.503 -67.596 -8.759 1.00 15.31 162 HIS B CA 1
ATOM 4887 C C . HIS B 1 162 ? 2.874 -67.639 -7.294 1.00 20.28 162 HIS B C 1
ATOM 4888 O O . HIS B 1 162 ? 3.133 -68.719 -6.745 1.00 20.96 162 HIS B O 1
ATOM 4895 N N . THR B 1 163 ? 3.014 -66.468 -6.694 1.00 16.43 163 THR B N 1
ATOM 4896 C CA . THR B 1 163 ? 3.364 -66.330 -5.280 1.00 17.04 163 THR B CA 1
ATOM 4897 C C . THR B 1 163 ? 2.697 -65.106 -4.625 1.00 21.67 163 THR B C 1
ATOM 4898 O O . THR B 1 163 ? 2.564 -64.064 -5.256 1.00 20.63 163 THR B O 1
ATOM 4902 N N . VAL B 1 164 ? 2.312 -65.245 -3.356 1.00 18.75 164 VAL B N 1
ATOM 4903 C CA . VAL B 1 164 ? 1.707 -64.169 -2.565 1.00 18.66 164 VAL B CA 1
ATOM 4904 C C . VAL B 1 164 ? 2.804 -63.384 -1.829 1.00 23.27 164 VAL B C 1
ATOM 4905 O O . VAL B 1 164 ? 2.503 -62.409 -1.137 1.00 23.93 164 VAL B O 1
ATOM 4909 N N . ASN B 1 165 ? 4.076 -63.818 -1.963 1.00 17.91 165 ASN B N 1
ATOM 4910 C CA . ASN B 1 165 ? 5.189 -63.111 -1.347 1.00 17.22 165 ASN B CA 1
ATOM 4911 C C . ASN B 1 165 ? 6.427 -63.172 -2.251 1.00 20.01 165 ASN B C 1
ATOM 4912 O O . ASN B 1 165 ? 7.032 -64.234 -2.411 1.00 18.89 165 ASN B O 1
ATOM 4917 N N . ARG B 1 166 ? 6.804 -62.014 -2.835 1.00 16.29 166 ARG B N 1
ATOM 4918 C CA . ARG B 1 166 ? 7.941 -61.896 -3.748 1.00 16.23 166 ARG B CA 1
ATOM 4919 C C . ARG B 1 166 ? 9.295 -62.176 -3.104 1.00 20.91 166 ARG B C 1
ATOM 4920 O O . ARG B 1 166 ? 10.264 -62.383 -3.835 1.00 20.28 166 ARG B O 1
ATOM 4928 N N . ASP B 1 167 ? 9.370 -62.192 -1.759 1.00 17.90 167 ASP B N 1
ATOM 4929 C CA . ASP B 1 167 ? 10.618 -62.457 -1.029 1.00 19.19 167 ASP B CA 1
ATOM 4930 C C . ASP B 1 167 ? 10.949 -63.946 -0.896 1.00 20.72 167 ASP B C 1
ATOM 4931 O O . ASP B 1 167 ? 11.991 -64.267 -0.322 1.00 18.92 167 ASP B O 1
ATOM 4936 N N . TRP B 1 168 ? 10.072 -64.843 -1.398 1.00 17.78 168 TRP B N 1
ATOM 4937 C CA . TRP B 1 168 ? 10.236 -66.301 -1.295 1.00 18.72 168 TRP B CA 1
ATOM 4938 C C . TRP B 1 168 ? 11.096 -66.898 -2.423 1.00 23.46 168 TRP B C 1
ATOM 4939 O O . TRP B 1 168 ? 10.609 -67.729 -3.193 1.00 25.43 168 TRP B O 1
ATOM 4950 N N . TYR B 1 169 ? 12.378 -66.476 -2.505 1.00 19.47 169 TYR B N 1
ATOM 4951 C CA . TYR B 1 169 ? 13.342 -66.887 -3.539 1.00 19.00 169 TYR B CA 1
ATOM 4952 C C . TYR B 1 169 ? 13.676 -68.359 -3.466 1.00 23.37 169 TYR B C 1
ATOM 4953 O O . TYR B 1 169 ? 13.655 -69.040 -4.483 1.00 22.89 169 TYR B O 1
ATOM 4962 N N . SER B 1 170 ? 13.968 -68.853 -2.263 1.00 20.84 170 SER B N 1
ATOM 4963 C CA . SER B 1 170 ? 14.252 -70.257 -2.003 1.00 20.59 170 SER B CA 1
ATOM 4964 C C . SER B 1 170 ? 13.373 -70.666 -0.810 1.00 23.80 170 SER B C 1
ATOM 4965 O O . SER B 1 170 ? 12.668 -69.812 -0.247 1.00 21.16 170 SER B O 1
ATOM 4968 N N . ASP B 1 171 ? 13.404 -71.965 -0.449 1.00 20.55 171 ASP B N 1
ATOM 4969 C CA . ASP B 1 171 ? 12.676 -72.538 0.682 1.00 19.95 171 ASP B CA 1
ATOM 4970 C C . ASP B 1 171 ? 13.198 -71.992 2.004 1.00 23.23 171 ASP B C 1
ATOM 4971 O O . ASP B 1 171 ? 12.435 -71.926 2.965 1.00 23.65 171 ASP B O 1
ATOM 4976 N N . ALA B 1 172 ? 14.467 -71.546 2.038 1.00 20.13 172 ALA B N 1
ATOM 4977 C CA . ALA B 1 172 ? 15.100 -70.906 3.205 1.00 20.65 172 ALA B CA 1
ATOM 4978 C C . ALA B 1 172 ? 14.423 -69.567 3.582 1.00 29.04 172 ALA B C 1
ATOM 4979 O O . ALA B 1 172 ? 14.483 -69.152 4.740 1.00 32.32 172 ALA B O 1
ATOM 4981 N N . ASP B 1 173 ? 13.768 -68.906 2.615 1.00 24.61 173 ASP B N 1
ATOM 4982 C CA . ASP B 1 173 ? 13.080 -67.626 2.827 1.00 23.44 173 ASP B CA 1
ATOM 4983 C C . ASP B 1 173 ? 11.633 -67.810 3.281 1.00 27.94 173 ASP B C 1
ATOM 4984 O O . ASP B 1 173 ? 10.968 -66.825 3.611 1.00 28.89 173 ASP B O 1
ATOM 4989 N N . MET B 1 174 ? 11.141 -69.051 3.291 1.00 22.64 174 MET B N 1
ATOM 4990 C CA . MET B 1 174 ? 9.745 -69.314 3.610 1.00 22.48 174 MET B CA 1
ATOM 4991 C C . MET B 1 174 ? 9.437 -69.739 5.039 1.00 30.45 174 MET B C 1
ATOM 4992 O O . MET B 1 174 ? 10.157 -70.570 5.606 1.00 30.31 174 MET B O 1
ATOM 4997 N N . PRO B 1 175 ? 8.299 -69.259 5.595 1.00 29.04 175 PRO B N 1
ATOM 4998 C CA . PRO B 1 175 ? 7.874 -69.764 6.907 1.00 29.33 175 PRO B CA 1
ATOM 4999 C C . PRO B 1 175 ? 7.392 -71.211 6.731 1.00 34.93 175 PRO B C 1
ATOM 5000 O O . PRO B 1 175 ? 6.985 -71.593 5.628 1.00 35.68 175 PRO B O 1
ATOM 5004 N N . SER B 1 176 ? 7.477 -72.022 7.792 1.00 32.27 176 SER B N 1
ATOM 5005 C CA . SER B 1 176 ? 7.088 -73.440 7.769 1.00 31.75 176 SER B CA 1
ATOM 5006 C C . SER B 1 176 ? 5.626 -73.640 7.413 1.00 33.72 176 SER B C 1
ATOM 5007 O O . SER B 1 176 ? 5.311 -74.587 6.692 1.00 33.20 176 SER B O 1
ATOM 5010 N N . SER B 1 177 ? 4.743 -72.722 7.866 1.00 28.71 177 SER B N 1
ATOM 5011 C CA . SER B 1 177 ? 3.304 -72.772 7.582 1.00 28.85 177 SER B CA 1
ATOM 5012 C C . SER B 1 177 ? 3.010 -72.703 6.088 1.00 33.47 177 SER B C 1
ATOM 5013 O O . SER B 1 177 ? 2.121 -73.415 5.626 1.00 33.84 177 SER B O 1
ATOM 5016 N N . ALA B 1 178 ? 3.756 -71.855 5.340 1.00 30.52 178 ALA B N 1
ATOM 5017 C CA . ALA B 1 178 ? 3.594 -71.681 3.889 1.00 30.81 178 ALA B CA 1
ATOM 5018 C C . ALA B 1 178 ? 4.072 -72.933 3.146 1.00 32.74 178 ALA B C 1
ATOM 5019 O O . ALA B 1 178 ? 3.387 -73.389 2.230 1.00 30.00 178 ALA B O 1
ATOM 5021 N N . LEU B 1 179 ? 5.206 -73.517 3.587 1.00 29.83 179 LEU B N 1
ATOM 5022 C CA . LEU B 1 179 ? 5.738 -74.761 3.017 1.00 30.61 179 LEU B CA 1
ATOM 5023 C C . LEU B 1 179 ? 4.744 -75.906 3.200 1.00 35.32 179 LEU B C 1
ATOM 5024 O O . LEU B 1 179 ? 4.471 -76.621 2.240 1.00 36.10 179 LEU B O 1
ATOM 5029 N N . GLN B 1 180 ? 4.152 -76.022 4.401 1.00 31.30 180 GLN B N 1
ATOM 5030 C CA . GLN B 1 180 ? 3.147 -77.027 4.776 1.00 30.55 180 GLN B CA 1
ATOM 5031 C C . GLN B 1 180 ? 1.813 -76.831 4.049 1.00 34.47 180 GLN B C 1
ATOM 5032 O O . GLN B 1 180 ? 1.184 -77.822 3.688 1.00 34.01 180 GLN B O 1
ATOM 5038 N N . GLU B 1 181 ? 1.384 -75.562 3.821 1.00 31.04 181 GLU B N 1
ATOM 5039 C CA . GLU B 1 181 ? 0.130 -75.241 3.115 1.00 29.88 181 GLU B CA 1
ATOM 5040 C C . GLU B 1 181 ? 0.202 -75.484 1.597 1.00 33.00 181 GLU B C 1
ATOM 5041 O O . GLU B 1 181 ? -0.809 -75.329 0.903 1.00 32.89 181 GLU B O 1
ATOM 5047 N N . GLY B 1 182 ? 1.388 -75.843 1.099 1.00 29.88 182 GLY B N 1
ATOM 5048 C CA . GLY B 1 182 ? 1.609 -76.168 -0.311 1.00 30.47 182 GLY B CA 1
ATOM 5049 C C . GLY B 1 182 ? 2.241 -75.117 -1.204 1.00 36.28 182 GLY B C 1
ATOM 5050 O O . GLY B 1 182 ? 2.319 -75.327 -2.418 1.00 37.08 182 GLY B O 1
ATOM 5051 N N . CYS B 1 183 ? 2.702 -73.984 -0.630 1.00 32.48 183 CYS B N 1
ATOM 5052 C CA . CYS B 1 183 ? 3.355 -72.932 -1.409 1.00 32.34 183 CYS B CA 1
ATOM 5053 C C . CYS B 1 183 ? 4.759 -73.309 -1.802 1.00 28.94 183 CYS B C 1
ATOM 5054 O O . CYS B 1 183 ? 5.449 -73.985 -1.046 1.00 26.93 183 CYS B O 1
ATOM 5057 N N . LYS B 1 184 ? 5.161 -72.886 -3.010 1.00 22.19 184 LYS B N 1
ATOM 5058 C CA . LYS B 1 184 ? 6.476 -73.196 -3.569 1.00 19.81 184 LYS B CA 1
ATOM 5059 C C . LYS B 1 184 ? 7.332 -71.960 -3.699 1.00 20.13 184 LYS B C 1
ATOM 5060 O O . LYS B 1 184 ? 6.841 -70.898 -4.100 1.00 19.97 184 LYS B O 1
ATOM 5066 N N . ASP B 1 185 ? 8.615 -72.099 -3.390 1.00 15.07 185 ASP B N 1
ATOM 5067 C CA . ASP B 1 185 ? 9.571 -71.005 -3.531 1.00 15.39 185 ASP B CA 1
ATOM 5068 C C . ASP B 1 185 ? 9.789 -70.718 -5.027 1.00 18.30 185 ASP B C 1
ATOM 5069 O O . ASP B 1 185 ? 9.583 -71.612 -5.851 1.00 17.54 185 ASP B O 1
ATOM 5074 N N . ILE B 1 186 ? 10.139 -69.468 -5.365 1.00 15.49 186 ILE B N 1
ATOM 5075 C CA . ILE B 1 186 ? 10.308 -68.996 -6.748 1.00 16.09 186 ILE B CA 1
ATOM 5076 C C . ILE B 1 186 ? 11.306 -69.840 -7.561 1.00 19.55 186 ILE B C 1
ATOM 5077 O O . ILE B 1 186 ? 10.974 -70.233 -8.681 1.00 19.94 186 ILE B O 1
ATOM 5082 N N . ALA B 1 187 ? 12.471 -70.160 -6.973 1.00 13.81 187 ALA B N 1
ATOM 5083 C CA . ALA B 1 187 ? 13.502 -70.985 -7.604 1.00 14.40 187 ALA B CA 1
ATOM 5084 C C . ALA B 1 187 ? 12.952 -72.345 -8.082 1.00 20.50 187 ALA B C 1
ATOM 5085 O O . ALA B 1 187 ? 13.290 -72.778 -9.180 1.00 20.45 187 ALA B O 1
ATOM 5087 N N . THR B 1 188 ? 12.083 -72.981 -7.282 1.00 17.74 188 THR B N 1
ATOM 5088 C CA . THR B 1 188 ? 11.448 -74.267 -7.633 1.00 18.93 188 THR B CA 1
ATOM 5089 C C . THR B 1 188 ? 10.434 -74.06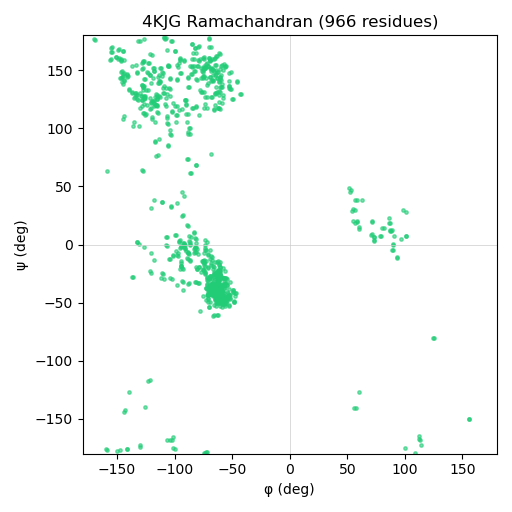5 -8.782 1.00 21.13 188 THR B C 1
ATOM 5090 O O . THR B 1 188 ? 10.381 -74.874 -9.710 1.00 19.83 188 THR B O 1
ATOM 5094 N N . GLN B 1 189 ? 9.642 -72.971 -8.713 1.00 16.54 189 GLN B N 1
ATOM 5095 C CA . GLN B 1 189 ? 8.642 -72.652 -9.728 1.00 15.54 189 GLN B CA 1
ATOM 5096 C C . GLN B 1 189 ? 9.298 -72.415 -11.088 1.00 18.81 189 GLN B C 1
ATOM 5097 O O . GLN B 1 189 ? 8.706 -72.746 -12.122 1.00 18.51 189 GLN B O 1
ATOM 5103 N N . LEU B 1 190 ? 10.543 -71.894 -11.065 1.00 14.30 190 LEU B N 1
ATOM 5104 C CA . LEU B 1 190 ? 11.380 -71.613 -12.238 1.00 13.70 190 LEU B CA 1
ATOM 5105 C C . LEU B 1 190 ? 11.605 -72.855 -13.088 1.00 18.87 190 LEU B C 1
ATOM 5106 O O . LEU B 1 190 ? 11.492 -72.788 -14.308 1.00 18.44 190 LEU B O 1
ATOM 5111 N N . ILE B 1 191 ? 11.901 -73.982 -12.438 1.00 16.68 191 ILE B N 1
ATOM 5112 C CA . ILE B 1 191 ? 12.206 -75.246 -13.111 1.00 16.58 191 ILE B CA 1
ATOM 5113 C C . ILE B 1 191 ? 10.972 -76.144 -13.259 1.00 22.34 191 ILE B C 1
ATOM 5114 O O . ILE B 1 191 ? 10.999 -77.061 -14.071 1.00 22.36 191 ILE B O 1
ATOM 5119 N N . SER B 1 192 ? 9.898 -75.906 -12.481 1.00 18.65 192 SER B N 1
ATOM 5120 C CA . SER B 1 192 ? 8.774 -76.832 -12.558 1.00 17.86 192 SER B CA 1
ATOM 5121 C C . SER B 1 192 ? 7.449 -76.407 -13.152 1.00 19.04 192 SER B C 1
ATOM 5122 O O . SER B 1 192 ? 6.742 -77.277 -13.651 1.00 18.95 192 SER B O 1
ATOM 5125 N N . ASN B 1 193 ? 7.070 -75.125 -13.080 1.00 14.56 193 ASN B N 1
ATOM 5126 C CA . ASN B 1 193 ? 5.763 -74.673 -13.597 1.00 13.25 193 ASN B CA 1
ATOM 5127 C C . ASN B 1 193 ? 5.608 -74.846 -15.089 1.00 17.74 193 ASN B C 1
ATOM 5128 O O . ASN B 1 193 ? 4.530 -75.210 -15.544 1.00 17.83 193 ASN B O 1
ATOM 5133 N N . MET B 1 194 ? 6.678 -74.584 -15.847 1.00 14.99 194 MET B N 1
ATOM 5134 C CA . MET B 1 194 ? 6.663 -74.663 -17.299 1.00 15.19 194 MET B CA 1
ATOM 5135 C C . MET B 1 194 ? 8.047 -74.921 -17.843 1.00 20.77 194 MET B C 1
ATOM 5136 O O . MET B 1 194 ? 9.050 -74.820 -17.117 1.00 20.21 194 MET B O 1
ATOM 5141 N N . ASP B 1 195 ? 8.094 -75.236 -19.142 1.00 18.09 195 ASP B N 1
ATOM 5142 C CA . ASP B 1 195 ? 9.320 -75.446 -19.896 1.00 17.06 195 ASP B CA 1
ATOM 5143 C C . ASP B 1 195 ? 9.825 -74.085 -20.348 1.00 19.95 195 ASP B C 1
ATOM 5144 O O . ASP B 1 195 ? 9.118 -73.396 -21.089 1.00 19.79 195 ASP B O 1
ATOM 5149 N N . ILE B 1 196 ? 11.026 -73.678 -19.884 1.00 15.63 196 ILE B N 1
ATOM 5150 C CA . ILE B 1 196 ? 11.659 -72.430 -20.302 1.00 14.93 196 ILE B CA 1
ATOM 5151 C C . ILE B 1 196 ? 12.933 -72.803 -21.055 1.00 20.36 196 ILE B C 1
ATOM 5152 O O . ILE B 1 196 ? 13.806 -73.473 -20.490 1.00 19.66 196 ILE B O 1
ATOM 5157 N N . ASP B 1 197 ? 13.018 -72.407 -22.344 1.00 17.44 197 ASP B N 1
ATOM 5158 C CA . ASP B 1 197 ? 14.152 -72.750 -23.213 1.00 16.59 197 ASP B CA 1
ATOM 5159 C C . ASP B 1 197 ? 15.435 -72.015 -22.838 1.00 22.33 197 ASP B C 1
ATOM 5160 O O . ASP B 1 197 ? 16.499 -72.632 -22.818 1.00 23.75 197 ASP B O 1
ATOM 5165 N N . VAL B 1 198 ? 15.340 -70.710 -22.545 1.00 16.32 198 VAL B N 1
ATOM 5166 C CA . VAL B 1 198 ? 16.477 -69.881 -22.196 1.00 14.83 198 VAL B CA 1
ATOM 5167 C C . VAL B 1 198 ? 16.216 -69.119 -20.889 1.00 19.13 198 VAL B C 1
ATOM 5168 O O . VAL B 1 198 ? 15.225 -68.381 -20.776 1.00 18.21 198 VAL B O 1
ATOM 5172 N N . ILE B 1 199 ? 17.129 -69.300 -19.899 1.00 14.71 199 ILE B N 1
ATOM 5173 C CA . ILE B 1 199 ? 17.107 -68.606 -18.604 1.00 12.63 199 ILE B CA 1
ATOM 5174 C C . ILE B 1 199 ? 18.483 -67.982 -18.456 1.00 16.14 199 ILE B C 1
ATOM 5175 O O . ILE B 1 199 ? 19.470 -68.712 -18.367 1.00 15.48 199 ILE B O 1
ATOM 5180 N N . LEU B 1 200 ? 18.570 -66.649 -18.469 1.00 13.67 200 LEU B N 1
ATOM 5181 C CA . LEU B 1 200 ? 19.867 -65.964 -18.339 1.00 13.36 200 LEU B CA 1
ATOM 5182 C C . LEU B 1 200 ? 19.805 -64.822 -17.348 1.00 17.60 200 LEU B C 1
ATOM 5183 O O . LEU B 1 200 ? 18.924 -63.972 -17.431 1.00 18.22 200 LEU B O 1
ATOM 5188 N N . GLY B 1 201 ? 20.754 -64.804 -16.432 1.00 14.71 201 GLY B N 1
ATOM 5189 C CA . GLY B 1 201 ? 20.846 -63.782 -15.395 1.00 14.91 201 GLY B CA 1
ATOM 5190 C C . GLY B 1 201 ? 21.605 -64.280 -14.182 1.00 18.98 201 GLY B C 1
ATOM 5191 O O . GLY B 1 201 ? 22.505 -65.107 -14.315 1.00 19.08 201 GLY B O 1
ATOM 5192 N N . GLY B 1 202 ? 21.265 -63.765 -13.013 1.00 15.09 202 GLY B N 1
ATOM 5193 C CA . GLY B 1 202 ? 21.918 -64.181 -11.782 1.00 15.02 202 GLY B CA 1
ATOM 5194 C C . GLY B 1 202 ? 21.055 -65.134 -10.995 1.00 19.08 202 GLY B C 1
ATOM 5195 O O . GLY B 1 202 ? 20.053 -65.634 -11.508 1.00 19.28 202 GLY B O 1
ATOM 5196 N N . GLY B 1 203 ? 21.446 -65.383 -9.757 1.00 16.84 203 GLY B N 1
ATOM 5197 C CA . GLY B 1 203 ? 20.642 -66.193 -8.847 1.00 17.29 203 GLY B CA 1
ATOM 5198 C C . GLY B 1 203 ? 21.042 -67.636 -8.625 1.00 20.51 203 GLY B C 1
ATOM 5199 O O . GLY B 1 203 ? 20.196 -68.451 -8.249 1.00 20.05 203 GLY B O 1
ATOM 5200 N N . ARG B 1 204 ? 22.335 -67.938 -8.764 1.00 16.39 204 ARG B N 1
ATOM 5201 C CA . ARG B 1 204 ? 22.887 -69.267 -8.522 1.00 16.00 204 ARG B CA 1
ATOM 5202 C C . ARG B 1 204 ? 22.548 -69.796 -7.126 1.00 20.28 204 ARG B C 1
ATOM 5203 O O . ARG B 1 204 ? 22.101 -70.919 -7.024 1.00 21.43 204 ARG B O 1
ATOM 5211 N N . LYS B 1 205 ? 22.752 -69.003 -6.064 1.00 17.26 205 LYS B N 1
ATOM 5212 C CA . LYS B 1 205 ? 22.589 -69.488 -4.688 1.00 18.10 205 LYS B CA 1
ATOM 5213 C C . LYS B 1 205 ? 21.260 -70.125 -4.278 1.00 21.79 205 LYS B C 1
ATOM 5214 O O . LYS B 1 205 ? 21.247 -71.011 -3.422 1.00 22.87 205 LYS B O 1
ATOM 5220 N N . PHE B 1 206 ? 20.166 -69.713 -4.908 1.00 16.60 206 PHE B N 1
ATOM 5221 C CA . PHE B 1 206 ? 18.821 -70.206 -4.615 1.00 16.75 206 PHE B CA 1
ATOM 5222 C C . PHE B 1 206 ? 18.515 -71.526 -5.318 1.00 19.93 206 PHE B C 1
ATOM 5223 O O . PHE B 1 206 ? 17.461 -72.102 -5.095 1.00 18.70 206 PHE B O 1
ATOM 5231 N N . MET B 1 207 ? 19.451 -72.018 -6.131 1.00 18.08 207 MET B N 1
ATOM 5232 C CA . MET B 1 207 ? 19.303 -73.246 -6.923 1.00 17.86 207 MET B CA 1
ATOM 5233 C C . MET B 1 207 ? 20.069 -74.438 -6.353 1.00 25.35 207 MET B C 1
ATOM 5234 O O . MET B 1 207 ? 19.877 -75.572 -6.814 1.00 27.77 207 MET B O 1
ATOM 5239 N N . PHE B 1 208 ? 20.960 -74.193 -5.389 1.00 21.65 208 PHE B N 1
ATOM 5240 C CA . PHE B 1 208 ? 21.848 -75.231 -4.854 1.00 20.96 208 PHE B CA 1
ATOM 5241 C C . PHE B 1 208 ? 21.675 -75.534 -3.373 1.00 25.12 208 PHE B C 1
ATOM 5242 O O . PHE B 1 208 ? 21.297 -74.628 -2.637 1.00 24.93 208 PHE B O 1
ATOM 5250 N N . PRO B 1 209 ? 21.918 -76.798 -2.908 1.00 23.04 209 PRO B N 1
ATOM 5251 C CA . PRO B 1 209 ? 21.787 -77.108 -1.448 1.00 23.06 209 PRO B CA 1
ATOM 5252 C C . PRO B 1 209 ? 22.650 -76.202 -0.536 1.00 25.65 209 PRO B C 1
ATOM 5253 O O . PRO B 1 209 ? 23.694 -75.688 -0.971 1.00 23.75 209 PRO B O 1
ATOM 5257 N N . LYS B 1 210 ? 22.221 -76.018 0.727 1.00 23.10 210 LYS B N 1
ATOM 5258 C CA . LYS B 1 210 ? 22.950 -75.195 1.708 1.00 23.37 210 LYS B CA 1
ATOM 5259 C C . LYS B 1 210 ? 24.440 -75.553 1.788 1.00 25.60 210 LYS B C 1
ATOM 5260 O O . LYS B 1 210 ? 24.785 -76.713 1.969 1.00 25.15 210 LYS B O 1
ATOM 5266 N N . GLY B 1 211 ? 25.292 -74.554 1.607 1.00 22.07 211 GLY B N 1
ATOM 5267 C CA . GLY B 1 211 ? 26.741 -74.712 1.683 1.00 21.65 211 GLY B CA 1
ATOM 5268 C C . GLY B 1 211 ? 27.471 -75.078 0.407 1.00 26.77 211 GLY B C 1
ATOM 5269 O O . GLY B 1 211 ? 28.706 -75.140 0.416 1.00 27.00 211 GLY B O 1
ATOM 5270 N N . THR B 1 212 ? 26.734 -75.330 -0.699 1.00 23.06 212 THR B N 1
ATOM 5271 C CA . THR B 1 212 ? 27.343 -75.665 -1.997 1.00 22.27 212 THR B CA 1
ATOM 5272 C C . THR B 1 212 ? 28.211 -74.473 -2.391 1.00 27.01 212 THR B C 1
ATOM 5273 O O . THR B 1 212 ? 27.681 -73.366 -2.510 1.00 23.83 212 THR B O 1
ATOM 5277 N N . PRO B 1 213 ? 29.544 -74.642 -2.513 1.00 26.28 213 PRO B N 1
ATOM 5278 C CA . PRO B 1 213 ? 30.383 -73.492 -2.875 1.00 25.87 213 PRO B CA 1
ATOM 5279 C C . PRO B 1 213 ? 30.010 -72.930 -4.248 1.00 29.52 213 PRO B C 1
ATOM 5280 O O . PRO B 1 213 ? 29.679 -73.669 -5.182 1.00 28.15 213 PRO B O 1
ATOM 5284 N N . ASP B 1 214 ? 30.035 -71.602 -4.343 1.00 25.77 214 ASP B N 1
ATOM 5285 C CA . ASP B 1 214 ? 29.769 -70.901 -5.576 1.00 24.27 214 ASP B CA 1
ATOM 5286 C C . ASP B 1 214 ? 30.970 -71.136 -6.515 1.00 27.87 214 ASP B C 1
ATOM 5287 O O . ASP B 1 214 ? 32.104 -71.103 -6.039 1.00 28.94 214 ASP B O 1
ATOM 5292 N N . PRO B 1 215 ? 30.764 -71.381 -7.838 1.00 22.88 215 PRO B N 1
ATOM 5293 C CA . PRO B 1 215 ? 31.917 -71.615 -8.724 1.00 22.04 215 PRO B CA 1
ATOM 5294 C C . PRO B 1 215 ? 32.862 -70.435 -8.832 1.00 27.38 215 PRO B C 1
ATOM 5295 O O . PRO B 1 215 ? 34.042 -70.654 -9.103 1.00 28.30 215 PRO B O 1
ATOM 5299 N N . GLU B 1 216 ? 32.360 -69.195 -8.639 1.00 24.92 216 GLU B N 1
ATOM 5300 C CA . GLU B 1 216 ? 33.201 -67.992 -8.741 1.00 25.01 216 GLU B CA 1
ATOM 5301 C C . GLU B 1 216 ? 33.790 -67.539 -7.406 1.00 31.00 216 GLU B C 1
ATOM 5302 O O . GLU B 1 216 ? 34.881 -66.972 -7.400 1.00 31.58 216 GLU B O 1
ATOM 5308 N N . TYR B 1 217 ? 33.067 -67.764 -6.290 1.00 27.65 217 TYR B N 1
ATOM 5309 C CA . TYR B 1 217 ? 33.467 -67.353 -4.941 1.00 27.56 217 TYR B CA 1
ATOM 5310 C C . TYR B 1 217 ? 33.395 -68.556 -3.987 1.00 30.41 217 TYR B C 1
ATOM 5311 O O . TYR B 1 217 ? 32.582 -68.535 -3.049 1.00 29.71 217 TYR B O 1
ATOM 5320 N N . PRO B 1 218 ? 34.219 -69.624 -4.201 1.00 27.44 218 PRO B N 1
ATOM 5321 C CA . PRO B 1 218 ? 34.131 -70.810 -3.311 1.00 27.28 218 PRO B CA 1
ATOM 5322 C C . PRO B 1 218 ? 34.437 -70.573 -1.826 1.00 33.69 218 PRO B C 1
ATOM 5323 O O . PRO B 1 218 ? 33.871 -71.266 -0.978 1.00 32.06 218 PRO B O 1
ATOM 5327 N N . GLY B 1 219 ? 35.314 -69.600 -1.539 1.00 33.39 219 GLY B N 1
ATOM 5328 C CA . GLY B 1 219 ? 35.739 -69.259 -0.188 1.00 34.45 219 GLY B CA 1
ATOM 5329 C C . GLY B 1 219 ? 34.808 -68.362 0.602 1.00 40.55 219 GLY B C 1
ATOM 5330 O O . GLY B 1 219 ? 35.054 -68.119 1.791 1.00 41.40 219 GLY B O 1
ATOM 5331 N N . ASP B 1 220 ? 33.743 -67.854 -0.036 1.00 36.58 220 ASP B N 1
ATOM 5332 C CA . ASP B 1 220 ? 32.809 -66.944 0.621 1.00 36.10 220 ASP B CA 1
ATOM 5333 C C . ASP B 1 220 ? 31.478 -67.645 0.937 1.00 42.59 220 ASP B C 1
ATOM 5334 O O . ASP B 1 220 ? 30.698 -67.953 0.026 1.00 44.04 220 ASP B O 1
ATOM 5339 N N . SER B 1 221 ? 31.225 -67.874 2.245 1.00 38.37 221 SER B N 1
ATOM 5340 C CA . SER B 1 221 ? 30.023 -68.531 2.777 1.00 38.49 221 SER B CA 1
ATOM 5341 C C . SER B 1 221 ? 28.732 -67.784 2.441 1.00 41.63 221 SER B C 1
ATOM 5342 O O . SER B 1 221 ? 27.649 -68.384 2.404 1.00 40.16 221 SER B O 1
ATOM 5345 N N . ASP B 1 222 ? 28.852 -66.465 2.219 1.00 38.64 222 ASP B N 1
ATOM 5346 C CA . ASP B 1 222 ? 27.724 -65.606 1.890 1.00 38.13 222 ASP B CA 1
ATOM 5347 C C . ASP B 1 222 ? 27.287 -65.785 0.436 1.00 37.64 222 ASP B C 1
ATOM 5348 O O . ASP B 1 222 ? 26.184 -65.376 0.090 1.00 36.73 222 ASP B O 1
ATOM 5353 N N . GLN B 1 223 ? 28.123 -66.440 -0.393 1.00 32.42 223 GLN B N 1
ATOM 5354 C CA . GLN B 1 223 ? 27.824 -66.709 -1.805 1.00 31.68 223 GLN B CA 1
ATOM 5355 C C . GLN B 1 223 ? 27.363 -68.157 -2.059 1.00 33.43 223 GLN B C 1
ATOM 5356 O O . GLN B 1 223 ? 26.904 -68.476 -3.158 1.00 32.73 223 GLN B O 1
ATOM 5362 N N . SER B 1 224 ? 27.469 -69.016 -1.032 1.00 27.61 224 SER B N 1
ATOM 5363 C CA . SER B 1 224 ? 27.118 -70.439 -1.089 1.00 25.32 224 SER B CA 1
ATOM 5364 C C . SER B 1 224 ? 25.645 -70.698 -1.310 1.00 27.11 224 SER B C 1
ATOM 5365 O O . SER B 1 224 ? 24.831 -69.835 -1.016 1.00 27.43 224 SER B O 1
ATOM 5368 N N . GLY B 1 225 ? 25.315 -71.900 -1.786 1.00 22.16 225 GLY B N 1
ATOM 5369 C CA . GLY B 1 225 ? 23.946 -72.374 -1.946 1.00 21.46 225 GLY B CA 1
ATOM 5370 C C . GLY B 1 225 ? 23.195 -72.183 -0.655 1.00 26.00 225 GLY B C 1
ATOM 5371 O O . GLY B 1 225 ? 23.797 -72.220 0.420 1.00 27.64 225 GLY B O 1
ATOM 5372 N N . VAL B 1 226 ? 21.894 -71.944 -0.750 1.00 22.68 226 VAL B N 1
ATOM 5373 C CA . VAL B 1 226 ? 21.052 -71.572 0.388 1.00 22.99 226 VAL B CA 1
ATOM 5374 C C . VAL B 1 226 ? 19.867 -72.538 0.679 1.00 25.80 226 VAL B C 1
ATOM 5375 O O . VAL B 1 226 ? 19.216 -72.405 1.718 1.00 23.61 226 VAL B O 1
ATOM 5379 N N . ARG B 1 227 ? 19.626 -73.525 -0.213 1.00 23.67 227 ARG B N 1
ATOM 5380 C CA . ARG B 1 227 ? 18.506 -74.473 -0.131 1.00 23.49 227 ARG B CA 1
ATOM 5381 C C . ARG B 1 227 ? 18.529 -75.385 1.072 1.00 29.48 227 ARG B C 1
ATOM 5382 O O . ARG B 1 227 ? 19.571 -75.950 1.419 1.00 31.38 227 ARG B O 1
ATOM 5390 N N . LEU B 1 228 ? 17.370 -75.540 1.693 1.00 25.64 228 LEU B N 1
ATOM 5391 C CA . LEU B 1 228 ? 17.179 -76.365 2.890 1.00 25.57 228 LEU B CA 1
ATOM 5392 C C . LEU B 1 228 ? 16.691 -77.789 2.542 1.00 29.16 228 LEU B C 1
ATOM 5393 O O . LEU B 1 228 ? 16.853 -78.711 3.355 1.00 29.54 228 LEU B O 1
ATOM 5398 N N . ASP B 1 229 ? 16.102 -77.966 1.330 1.00 21.91 229 ASP B N 1
ATOM 5399 C CA . ASP B 1 229 ? 15.556 -79.250 0.878 1.00 19.64 229 ASP B CA 1
ATOM 5400 C C . ASP B 1 229 ? 16.609 -80.121 0.195 1.00 22.38 229 ASP B C 1
ATOM 5401 O O . ASP B 1 229 ? 16.266 -81.190 -0.320 1.00 21.51 229 ASP B O 1
ATOM 5406 N N . SER B 1 230 ? 17.878 -79.649 0.153 1.00 19.98 230 SER B N 1
ATOM 5407 C CA . SER B 1 230 ? 19.010 -80.352 -0.469 1.00 20.99 230 SER B CA 1
ATOM 5408 C C . SER B 1 230 ? 18.856 -80.635 -1.985 1.00 23.36 230 SER B C 1
ATOM 5409 O O . SER B 1 230 ? 19.620 -81.422 -2.532 1.00 23.98 230 SER B O 1
ATOM 5412 N N . ARG B 1 231 ? 17.889 -80.006 -2.652 1.00 19.10 231 ARG B N 1
ATOM 5413 C CA . ARG B 1 231 ? 17.686 -80.186 -4.089 1.00 18.81 231 ARG B CA 1
ATOM 5414 C C . ARG B 1 231 ? 18.665 -79.328 -4.889 1.00 22.83 231 ARG B C 1
ATOM 5415 O O . ARG B 1 231 ? 18.967 -78.191 -4.513 1.00 21.77 231 ARG B O 1
ATOM 5423 N N . ASN B 1 232 ? 19.156 -79.891 -5.992 1.00 20.20 232 ASN B N 1
ATOM 5424 C CA . ASN B 1 232 ? 20.003 -79.180 -6.946 1.00 19.42 232 ASN B CA 1
ATOM 5425 C C . ASN B 1 232 ? 19.068 -78.863 -8.110 1.00 20.80 232 ASN B C 1
ATOM 5426 O O . ASN B 1 232 ? 18.846 -79.704 -8.988 1.00 20.07 232 ASN B O 1
ATOM 5431 N N . LEU B 1 233 ? 18.484 -77.668 -8.080 1.00 16.85 233 LEU B N 1
ATOM 5432 C CA . LEU B 1 233 ? 17.510 -77.231 -9.088 1.00 15.95 233 LEU B CA 1
ATOM 5433 C C . LEU B 1 233 ? 18.062 -77.058 -10.515 1.00 19.84 233 LEU B C 1
ATOM 5434 O O . LEU B 1 233 ? 17.308 -77.160 -11.489 1.00 18.73 233 LEU B O 1
ATOM 5439 N N . VAL B 1 234 ? 19.378 -76.836 -10.632 1.00 16.05 234 VAL B N 1
ATOM 5440 C CA . VAL B 1 234 ? 20.057 -76.736 -11.913 1.00 16.57 234 VAL B CA 1
ATOM 5441 C C . VAL B 1 234 ? 20.096 -78.150 -12.541 1.00 22.34 234 VAL B C 1
ATOM 5442 O O . VAL B 1 234 ? 19.653 -78.326 -13.694 1.00 21.92 234 VAL B O 1
ATOM 5446 N N . GLU B 1 235 ? 20.536 -79.159 -11.743 1.00 19.61 235 GLU B N 1
ATOM 5447 C CA . GLU B 1 235 ? 20.577 -80.554 -12.169 1.00 19.72 235 GLU B CA 1
ATOM 5448 C C . GLU B 1 235 ? 19.176 -81.031 -12.610 1.00 21.27 235 GLU B C 1
ATOM 5449 O O . GLU B 1 235 ? 19.037 -81.616 -13.681 1.00 20.23 235 GLU B O 1
ATOM 5451 N N . GLU B 1 236 ? 18.143 -80.739 -11.799 1.00 16.56 236 GLU B N 1
ATOM 5452 C CA . GLU B 1 236 ? 16.771 -81.113 -12.118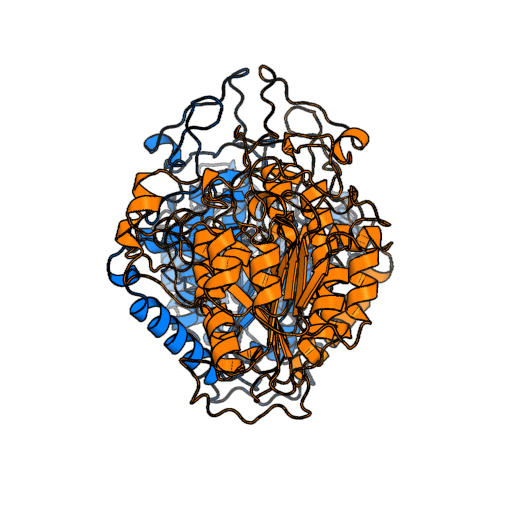 1.00 14.73 236 GLU B CA 1
ATOM 5453 C C . GLU B 1 236 ? 16.294 -80.460 -13.408 1.00 19.58 236 GLU B C 1
ATOM 5454 O O . GLU B 1 236 ? 15.583 -81.114 -14.167 1.00 20.79 236 GLU B O 1
ATOM 5460 N N . TRP B 1 237 ? 16.688 -79.192 -13.673 1.00 14.63 237 TRP B N 1
ATOM 5461 C CA . TRP B 1 237 ? 16.291 -78.502 -14.898 1.00 13.48 237 TRP B CA 1
ATOM 5462 C C . TRP B 1 237 ? 16.983 -79.120 -16.118 1.00 19.15 237 TRP B C 1
ATOM 5463 O O . TRP B 1 237 ? 16.333 -79.294 -17.149 1.00 19.65 237 TRP B O 1
ATOM 5474 N N . LEU B 1 238 ? 18.289 -79.468 -15.999 1.00 17.39 238 LEU B N 1
ATOM 5475 C CA . LEU B 1 238 ? 19.062 -80.095 -17.087 1.00 16.00 238 LEU B CA 1
ATOM 5476 C C . LEU B 1 238 ? 18.464 -81.431 -17.533 1.00 17.75 238 LEU B C 1
ATOM 5477 O O . LEU B 1 238 ? 18.365 -81.701 -18.723 1.00 16.63 238 LEU B O 1
ATOM 5482 N N . ALA B 1 239 ? 18.018 -82.227 -16.567 1.00 14.54 239 ALA B N 1
ATOM 5483 C CA . ALA B 1 239 ? 17.436 -83.562 -16.742 1.00 12.63 239 ALA B CA 1
ATOM 5484 C C . ALA B 1 239 ? 16.062 -83.578 -17.428 1.00 16.41 239 ALA B C 1
ATOM 5485 O O . ALA B 1 239 ? 15.644 -84.639 -17.901 1.00 15.68 239 ALA B O 1
ATOM 5487 N N . LYS B 1 240 ? 15.361 -82.419 -17.481 1.00 13.38 240 LYS B N 1
ATOM 5488 C CA . LYS B 1 240 ? 14.009 -82.303 -18.071 1.00 12.59 240 LYS B CA 1
ATOM 5489 C C . LYS B 1 240 ? 13.939 -82.645 -19.563 1.00 18.64 240 LYS B C 1
ATOM 5490 O O . LYS B 1 240 ? 12.933 -83.183 -20.009 1.00 18.62 240 LYS B O 1
ATOM 5496 N N . TYR B 1 241 ? 14.968 -82.286 -20.339 1.00 15.29 241 TYR B N 1
ATOM 5497 C CA . TYR B 1 241 ? 14.992 -82.476 -21.792 1.00 14.49 241 TYR B CA 1
ATOM 5498 C C . TYR B 1 241 ? 16.386 -82.757 -22.260 1.00 19.32 241 TYR B C 1
ATOM 5499 O O . TYR B 1 241 ? 17.356 -82.364 -21.607 1.00 19.69 241 TYR B O 1
ATOM 5508 N N . GLN B 1 242 ? 16.488 -83.346 -23.447 1.00 16.99 242 GLN B N 1
ATOM 5509 C CA . GLN B 1 242 ? 17.765 -83.568 -24.115 1.00 17.46 242 GLN B CA 1
ATOM 5510 C C . GLN B 1 242 ? 18.190 -82.227 -24.713 1.00 20.63 242 GLN B C 1
ATOM 5511 O O . GLN B 1 242 ? 17.328 -81.465 -25.154 1.00 20.94 242 GLN B O 1
ATOM 5517 N N . GLY B 1 243 ? 19.491 -81.935 -24.700 1.00 16.85 243 GLY B N 1
ATOM 5518 C CA . GLY B 1 243 ? 20.048 -80.714 -25.284 1.00 14.90 243 GLY B CA 1
ATOM 5519 C C . GLY B 1 243 ? 20.135 -79.503 -24.383 1.00 17.29 243 GLY B C 1
ATOM 5520 O O . GLY B 1 243 ? 20.354 -78.392 -24.868 1.00 16.90 243 GLY B O 1
ATOM 5521 N N . THR B 1 244 ? 19.951 -79.692 -23.084 1.00 14.54 244 THR B N 1
ATOM 5522 C CA . THR B 1 244 ? 20.018 -78.621 -22.077 1.00 14.62 244 THR B CA 1
ATOM 5523 C C . THR B 1 244 ? 21.464 -78.398 -21.722 1.00 20.70 244 THR B C 1
ATOM 5524 O O . THR B 1 244 ? 22.262 -79.336 -21.785 1.00 21.14 244 THR B O 1
ATOM 5528 N N . ARG B 1 245 ? 21.809 -77.156 -21.365 1.00 16.61 245 ARG B N 1
ATOM 5529 C CA . ARG B 1 245 ? 23.158 -76.784 -20.972 1.00 15.80 245 ARG B CA 1
ATOM 5530 C C . ARG B 1 245 ? 23.120 -75.736 -19.866 1.00 19.09 245 ARG B C 1
ATOM 5531 O O . ARG B 1 245 ? 22.288 -74.840 -19.916 1.00 21.32 245 ARG B O 1
ATOM 5539 N N . TYR B 1 246 ? 24.035 -75.847 -18.887 1.00 13.82 246 TYR B N 1
ATOM 5540 C CA . TYR B 1 246 ? 24.207 -74.904 -17.796 1.00 13.14 246 TYR B CA 1
ATOM 5541 C C . TYR B 1 246 ? 25.568 -74.240 -17.882 1.00 19.00 246 TYR B C 1
ATOM 5542 O O . TYR B 1 246 ? 26.592 -74.932 -17.990 1.00 19.77 246 TYR B O 1
ATOM 5551 N N . VAL B 1 247 ? 25.571 -72.885 -17.824 1.00 14.79 247 VAL B N 1
ATOM 5552 C CA . VAL B 1 247 ? 26.774 -72.061 -17.859 1.00 14.76 247 VAL B CA 1
ATOM 5553 C C . VAL B 1 247 ? 26.755 -71.097 -16.661 1.00 20.89 247 VAL B C 1
ATOM 5554 O O . VAL B 1 247 ? 25.672 -70.759 -16.162 1.00 20.29 247 VAL B O 1
ATOM 5558 N N . TRP B 1 248 ? 27.944 -70.696 -16.172 1.00 16.90 248 TRP B N 1
ATOM 5559 C CA . TRP B 1 248 ? 28.044 -69.777 -15.050 1.00 16.53 248 TRP B CA 1
ATOM 5560 C C . TRP B 1 248 ? 29.035 -68.647 -15.317 1.00 20.43 248 TRP B C 1
ATOM 5561 O O . TRP B 1 248 ? 29.254 -67.800 -14.441 1.00 22.58 248 TRP B O 1
ATOM 5572 N N . ASN B 1 249 ? 29.626 -68.623 -16.520 1.00 14.66 249 ASN B N 1
ATOM 5573 C CA . ASN B 1 249 ? 30.545 -67.557 -16.928 1.00 13.78 249 ASN B CA 1
ATOM 5574 C C . ASN B 1 249 ? 30.401 -67.237 -18.418 1.00 17.38 249 ASN B C 1
ATOM 5575 O O . ASN B 1 249 ? 29.802 -68.024 -19.154 1.00 16.03 249 ASN B O 1
ATOM 5580 N N . ARG B 1 250 ? 30.991 -66.095 -18.861 1.00 16.22 250 ARG B N 1
ATOM 5581 C CA . ARG B 1 250 ? 30.961 -65.588 -20.235 1.00 16.30 250 ARG B CA 1
ATOM 5582 C C . ARG B 1 250 ? 31.562 -66.552 -21.289 1.00 20.87 250 ARG B C 1
ATOM 5583 O O . ARG B 1 250 ? 30.945 -66.762 -22.335 1.00 21.12 250 ARG B O 1
ATOM 5591 N N . GLU B 1 251 ? 32.749 -67.130 -21.034 1.00 18.21 251 GLU B N 1
ATOM 5592 C CA . GLU B 1 251 ? 33.414 -68.063 -21.968 1.00 18.04 251 GLU B CA 1
ATOM 5593 C C . GLU B 1 251 ? 32.521 -69.290 -22.248 1.00 22.50 251 GLU B C 1
ATOM 5594 O O . GLU B 1 251 ? 32.340 -69.679 -23.413 1.00 21.12 251 GLU B O 1
ATOM 5600 N N . GLN B 1 252 ? 31.905 -69.846 -21.181 1.00 19.17 252 GLN B N 1
ATOM 5601 C CA . GLN B 1 252 ? 30.986 -70.993 -21.297 1.00 18.46 252 GLN B CA 1
ATOM 5602 C C . GLN B 1 252 ? 29.736 -70.592 -22.090 1.00 20.80 252 GLN B C 1
ATOM 5603 O O . GLN B 1 252 ? 29.259 -71.379 -22.904 1.00 19.33 252 GLN B O 1
ATOM 5609 N N . LEU B 1 253 ? 29.243 -69.345 -21.875 1.00 17.13 253 LEU B N 1
ATOM 5610 C CA . LEU B 1 253 ? 28.080 -68.817 -22.595 1.00 17.24 253 LEU B CA 1
ATOM 5611 C C . LEU B 1 253 ? 28.331 -68.721 -24.111 1.00 21.93 253 LEU B C 1
ATOM 5612 O O . LEU B 1 253 ? 27.514 -69.190 -24.896 1.00 20.92 253 LEU B O 1
ATOM 5617 N N . MET B 1 254 ? 29.462 -68.119 -24.505 1.00 21.26 254 MET B N 1
ATOM 5618 C CA . MET B 1 254 ? 29.850 -67.971 -25.911 1.00 21.64 254 MET B CA 1
ATOM 5619 C C . MET B 1 254 ? 30.005 -69.335 -26.585 1.00 22.58 254 MET B C 1
ATOM 5620 O O . MET B 1 254 ? 29.536 -69.508 -27.710 1.00 22.37 254 MET B O 1
ATOM 5625 N N . GLN B 1 255 ? 30.626 -70.306 -25.887 1.00 17.43 255 GLN B N 1
ATOM 5626 C CA . GLN B 1 255 ? 30.808 -71.656 -26.407 1.00 17.14 255 GLN B CA 1
ATOM 5627 C C . GLN B 1 255 ? 29.438 -72.350 -26.582 1.00 21.51 255 GLN B C 1
ATOM 5628 O O . GLN B 1 255 ? 29.191 -72.963 -27.640 1.00 22.40 255 GLN B O 1
ATOM 5630 N N . ALA B 1 256 ? 28.525 -72.169 -25.595 1.00 16.14 256 ALA B N 1
ATOM 5631 C CA . ALA B 1 256 ? 27.181 -72.755 -25.620 1.00 15.94 256 ALA B CA 1
ATOM 5632 C C . ALA B 1 256 ? 26.366 -72.221 -26.789 1.00 20.37 256 ALA B C 1
ATOM 5633 O O . ALA B 1 256 ? 25.706 -72.991 -27.491 1.00 20.65 256 ALA B O 1
ATOM 5635 N N . SER B 1 257 ? 26.459 -70.913 -27.025 1.00 16.89 257 SER B N 1
ATOM 5636 C CA . SER B 1 257 ? 25.799 -70.205 -28.122 1.00 17.47 257 SER B CA 1
ATOM 5637 C C . SER B 1 257 ? 26.121 -70.803 -29.504 1.00 22.87 257 SER B C 1
ATOM 5638 O O . SER B 1 257 ? 25.273 -70.784 -30.388 1.00 22.65 257 SER B O 1
ATOM 5641 N N . GLN B 1 258 ? 27.348 -71.305 -29.690 1.00 21.84 258 GLN B N 1
ATOM 5642 C CA . GLN B 1 258 ? 27.809 -71.871 -30.968 1.00 22.99 258 GLN B CA 1
ATOM 5643 C C . GLN B 1 258 ? 27.637 -73.384 -31.055 1.00 29.34 258 GLN B C 1
ATOM 5644 O O . GLN B 1 258 ? 27.743 -73.922 -32.149 1.00 30.25 258 GLN B O 1
ATOM 5650 N N . ASP B 1 259 ? 27.417 -74.061 -29.914 1.00 26.19 259 ASP B N 1
ATOM 5651 C CA . ASP B 1 259 ? 27.260 -75.507 -29.843 1.00 27.20 259 ASP B CA 1
ATOM 5652 C C . ASP B 1 259 ? 25.914 -75.963 -30.444 1.00 36.62 259 ASP B C 1
ATOM 5653 O O . ASP B 1 259 ? 24.858 -75.571 -29.944 1.00 36.02 259 ASP B O 1
ATOM 5658 N N . PRO B 1 260 ? 25.940 -76.778 -31.527 1.00 37.26 260 PRO B N 1
ATOM 5659 C CA . PRO B 1 260 ? 24.667 -77.226 -32.143 1.00 37.51 260 PRO B CA 1
ATOM 5660 C C . PRO B 1 260 ? 23.875 -78.238 -31.304 1.00 35.44 260 PRO B C 1
ATOM 5661 O O . PRO B 1 260 ? 22.665 -78.357 -31.484 1.00 34.58 260 PRO B O 1
ATOM 5665 N N . ALA B 1 261 ? 24.543 -78.920 -30.354 1.00 27.62 261 ALA B N 1
ATOM 5666 C CA . ALA B 1 261 ? 23.903 -79.871 -29.444 1.00 25.31 261 ALA B CA 1
ATOM 5667 C C . ALA B 1 261 ? 23.074 -79.157 -28.350 1.00 27.38 261 ALA B C 1
ATOM 5668 O O . ALA B 1 261 ? 22.240 -79.792 -27.697 1.00 28.77 261 ALA B O 1
ATOM 5670 N N . VAL B 1 262 ? 23.293 -77.838 -28.160 1.00 19.40 262 VAL B N 1
ATOM 5671 C CA . VAL B 1 262 ? 22.598 -77.041 -27.156 1.00 16.61 262 VAL B CA 1
ATOM 5672 C C . VAL B 1 262 ? 21.342 -76.460 -27.775 1.00 20.10 262 VAL B C 1
ATOM 5673 O O . VAL B 1 262 ? 21.427 -75.751 -28.772 1.00 19.02 262 VAL B O 1
ATOM 5677 N N . THR B 1 263 ? 20.174 -76.778 -27.189 1.00 16.92 263 THR B N 1
ATOM 5678 C CA . THR B 1 263 ? 18.875 -76.265 -27.636 1.00 17.03 263 THR B CA 1
ATOM 5679 C C . THR B 1 263 ? 18.162 -75.510 -26.521 1.00 21.36 263 THR B C 1
ATOM 5680 O O . THR B 1 263 ? 17.313 -74.679 -26.818 1.00 21.78 263 THR B O 1
ATOM 5684 N N . ARG B 1 264 ? 18.512 -75.798 -25.246 1.00 17.10 264 ARG B N 1
ATOM 5685 C CA . ARG B 1 264 ? 18.000 -75.125 -24.050 1.00 17.13 264 ARG B CA 1
ATOM 5686 C C . ARG B 1 264 ? 19.185 -74.691 -23.226 1.00 18.81 264 ARG B C 1
ATOM 5687 O O . ARG B 1 264 ? 20.142 -75.443 -23.082 1.00 18.38 264 ARG B O 1
ATOM 5695 N N . LEU B 1 265 ? 19.138 -73.478 -22.700 1.00 14.83 265 LEU B N 1
ATOM 5696 C CA . LEU B 1 265 ? 20.268 -72.947 -21.962 1.00 14.73 265 LEU B CA 1
ATOM 5697 C C . LEU B 1 265 ? 19.884 -72.219 -20.695 1.00 18.53 265 LEU B C 1
ATOM 5698 O O . LEU B 1 265 ? 19.029 -71.329 -20.721 1.00 19.79 265 LEU B O 1
ATOM 5703 N N . MET B 1 266 ? 20.547 -72.576 -19.595 1.00 14.48 266 MET B N 1
ATOM 5704 C CA . MET B 1 266 ? 20.433 -71.877 -18.320 1.00 14.79 266 MET B CA 1
ATOM 5705 C C . MET B 1 266 ? 21.815 -71.296 -18.000 1.00 18.91 266 MET B C 1
ATOM 5706 O O . MET B 1 266 ? 22.788 -72.043 -17.888 1.00 17.93 266 MET B O 1
ATOM 5711 N N . GLY B 1 267 ? 21.878 -69.978 -17.867 1.00 15.66 267 GLY B N 1
ATOM 5712 C CA . GLY B 1 267 ? 23.104 -69.270 -17.529 1.00 15.09 267 GLY B CA 1
ATOM 5713 C C . GLY B 1 267 ? 22.919 -68.400 -16.318 1.00 17.87 267 GLY B C 1
ATOM 5714 O O . GLY B 1 267 ? 22.168 -67.432 -16.385 1.00 18.34 267 GLY B O 1
ATOM 5715 N N . LEU B 1 268 ? 23.565 -68.757 -15.193 1.00 14.30 268 LEU B N 1
ATOM 5716 C CA . LEU B 1 268 ? 23.451 -67.996 -13.943 1.00 13.43 268 LEU B CA 1
ATOM 5717 C C . LEU B 1 268 ? 24.821 -67.529 -13.607 1.00 16.83 268 LEU B C 1
ATOM 5718 O O . LEU B 1 268 ? 25.706 -68.340 -13.305 1.00 17.89 268 LEU B O 1
ATOM 5723 N N . PHE B 1 269 ? 25.012 -66.209 -13.741 1.00 11.03 269 PHE B N 1
ATOM 5724 C CA . PHE B 1 269 ? 26.286 -65.539 -13.714 1.00 10.58 269 PHE B CA 1
ATOM 5725 C C . PHE B 1 269 ? 26.765 -64.942 -12.399 1.00 17.96 269 PHE B C 1
ATOM 5726 O O . PHE B 1 269 ? 27.892 -64.453 -12.343 1.00 16.69 269 PHE B O 1
ATOM 5734 N N . GLU B 1 270 ? 25.944 -65.021 -11.334 1.00 15.44 270 GLU B N 1
ATOM 5735 C CA . GLU B 1 270 ? 26.309 -64.504 -10.014 1.00 14.70 270 GLU B CA 1
ATOM 5736 C C . GLU B 1 270 ? 25.524 -65.220 -8.940 1.00 17.02 270 GLU B C 1
ATOM 5737 O O . GLU B 1 270 ? 24.458 -65.752 -9.235 1.00 14.79 270 GLU B O 1
ATOM 5743 N N . PRO B 1 271 ? 25.993 -65.214 -7.676 1.00 16.07 271 PRO B N 1
ATOM 5744 C CA . PRO B 1 271 ? 25.192 -65.827 -6.591 1.00 16.25 271 PRO B CA 1
ATOM 5745 C C . PRO B 1 271 ? 23.785 -65.203 -6.514 1.00 21.50 271 PRO B C 1
ATOM 5746 O O . PRO B 1 271 ? 22.789 -65.939 -6.421 1.00 19.68 271 PRO B O 1
ATOM 5750 N N . THR B 1 272 ? 23.704 -63.851 -6.570 1.00 18.22 272 THR B N 1
ATOM 5751 C CA . THR B 1 272 ? 22.418 -63.117 -6.603 1.00 18.59 272 THR B CA 1
ATOM 5752 C C . THR B 1 272 ? 22.365 -62.259 -7.881 1.00 20.70 272 THR B C 1
ATOM 5753 O O . THR B 1 272 ? 22.459 -62.818 -8.974 1.00 19.68 272 THR B O 1
ATOM 5757 N N . GLU B 1 273 ? 22.309 -60.918 -7.748 1.00 16.62 273 GLU B N 1
ATOM 5758 C CA . GLU B 1 273 ? 22.269 -59.990 -8.875 1.00 15.70 273 GLU B CA 1
ATOM 5759 C C . GLU B 1 273 ? 23.574 -60.002 -9.611 1.00 18.63 273 GLU B C 1
ATOM 5760 O O . GLU B 1 273 ? 24.617 -60.207 -9.002 1.00 18.04 273 GLU B O 1
ATOM 5766 N N . MET B 1 274 ? 23.527 -59.713 -10.919 1.00 16.32 274 MET B N 1
ATOM 5767 C CA . MET B 1 274 ? 24.737 -59.574 -11.712 1.00 16.06 274 MET B CA 1
ATOM 5768 C C . MET B 1 274 ? 25.383 -58.238 -11.336 1.00 19.16 274 MET B C 1
ATOM 5769 O O . MET B 1 274 ? 24.701 -57.318 -10.851 1.00 17.20 274 MET B O 1
ATOM 5774 N N . LYS B 1 275 ? 26.706 -58.161 -11.468 1.00 15.12 275 LYS B N 1
ATOM 5775 C CA . LYS B 1 275 ? 27.429 -56.938 -11.130 1.00 13.95 275 LYS B CA 1
ATOM 5776 C C . LYS B 1 275 ? 26.882 -55.786 -11.979 1.00 19.07 275 LYS B C 1
ATOM 5777 O O . LYS B 1 275 ? 26.432 -56.006 -13.113 1.00 19.53 275 LYS B O 1
ATOM 5783 N N . TYR B 1 276 ? 26.938 -54.564 -11.454 1.00 14.78 276 TYR B N 1
ATOM 5784 C CA . TYR B 1 276 ? 26.587 -53.384 -12.241 1.00 13.62 276 TYR B CA 1
ATOM 5785 C C . TYR B 1 276 ? 27.565 -53.390 -13.415 1.00 19.36 276 TYR B C 1
ATOM 5786 O O . TYR B 1 276 ? 28.720 -53.793 -13.228 1.00 18.67 276 TYR B O 1
ATOM 5795 N N . ASP B 1 277 ? 27.104 -53.020 -14.621 1.00 18.11 277 ASP B N 1
ATOM 5796 C CA . ASP B 1 277 ? 27.935 -53.034 -15.827 1.00 19.25 277 ASP B CA 1
ATOM 5797 C C . ASP B 1 277 ? 29.295 -52.344 -15.673 1.00 26.43 277 ASP B C 1
ATOM 5798 O O . ASP B 1 277 ? 30.284 -52.871 -16.158 1.00 28.17 277 ASP B O 1
ATOM 5803 N N . VAL B 1 278 ? 29.359 -51.227 -14.955 1.00 22.62 278 VAL B N 1
ATOM 5804 C CA . VAL B 1 278 ? 30.616 -50.506 -14.699 1.00 22.65 278 VAL B CA 1
ATOM 5805 C C . VAL B 1 278 ? 31.613 -51.294 -13.822 1.00 27.19 278 VAL B C 1
ATOM 5806 O O . VAL B 1 278 ? 32.806 -50.974 -13.817 1.00 28.32 278 VAL B O 1
ATOM 5810 N N . ASN B 1 279 ? 31.122 -52.310 -13.081 1.00 22.48 279 ASN B N 1
ATOM 5811 C CA . ASN B 1 279 ? 31.926 -53.163 -12.205 1.00 21.52 279 ASN B CA 1
ATOM 5812 C C . ASN B 1 279 ? 32.134 -54.556 -12.785 1.00 25.11 279 ASN B C 1
ATOM 5813 O O . ASN B 1 279 ? 32.796 -55.400 -12.172 1.00 25.02 279 ASN B O 1
ATOM 5818 N N . ARG B 1 280 ? 31.547 -54.801 -13.958 1.00 20.97 280 ARG B N 1
ATOM 5819 C CA . ARG B 1 280 ? 31.580 -56.075 -14.668 1.00 20.44 280 ARG B CA 1
ATOM 5820 C C . ARG B 1 280 ? 33.027 -56.497 -15.016 1.00 24.10 280 ARG B C 1
ATOM 5821 O O . ARG B 1 280 ? 33.818 -55.687 -15.499 1.00 24.52 280 ARG B O 1
ATOM 5829 N N . ASN B 1 281 ? 33.362 -57.768 -14.805 1.00 18.71 281 ASN B N 1
ATOM 5830 C CA . ASN B 1 281 ? 34.625 -58.300 -15.252 1.00 17.39 281 ASN B CA 1
ATOM 5831 C C . ASN B 1 281 ? 34.325 -58.789 -16.674 1.00 21.70 281 ASN B C 1
ATOM 5832 O O . ASN B 1 281 ? 33.625 -59.782 -16.861 1.00 21.05 281 ASN B O 1
ATOM 5837 N N . ALA B 1 282 ? 34.801 -58.044 -17.672 1.00 19.41 282 ALA B N 1
ATOM 5838 C CA . ALA B 1 282 ? 34.579 -58.320 -19.099 1.00 18.91 282 ALA B CA 1
ATOM 5839 C C . ALA B 1 282 ? 35.053 -59.687 -19.609 1.00 23.72 282 ALA B C 1
ATOM 5840 O O . ALA B 1 282 ? 34.548 -60.150 -20.623 1.00 22.69 282 ALA B O 1
ATOM 5842 N N . SER B 1 283 ? 35.973 -60.358 -18.905 1.00 23.11 283 SER B N 1
ATOM 5843 C CA . SER B 1 283 ? 36.379 -61.704 -19.313 1.00 24.50 283 SER B CA 1
ATOM 5844 C C . SER B 1 283 ? 35.455 -62.785 -18.700 1.00 27.73 283 SER B C 1
ATOM 5845 O O . SER B 1 283 ? 35.192 -63.805 -19.335 1.00 25.67 283 SER B O 1
ATOM 5848 N N . ALA B 1 284 ? 34.954 -62.536 -17.489 1.00 24.27 284 ALA B N 1
ATOM 5849 C CA . ALA B 1 284 ? 34.134 -63.475 -16.737 1.00 23.91 284 ALA B CA 1
ATOM 5850 C C . ALA B 1 284 ? 32.621 -63.259 -16.818 1.00 26.82 284 ALA B C 1
ATOM 5851 O O . ALA B 1 284 ? 31.882 -64.241 -16.738 1.00 26.82 284 ALA B O 1
ATOM 5853 N N . ASP B 1 285 ? 32.160 -61.994 -16.891 1.00 21.48 285 ASP B N 1
ATOM 5854 C CA . ASP B 1 285 ? 30.732 -61.641 -16.856 1.00 20.90 285 ASP B CA 1
ATOM 5855 C C . ASP B 1 285 ? 30.174 -61.176 -18.204 1.00 24.74 285 ASP B C 1
ATOM 5856 O O . ASP B 1 285 ? 30.708 -60.210 -18.758 1.00 24.67 285 ASP B O 1
ATOM 5861 N N . PRO B 1 286 ? 29.075 -61.787 -18.731 1.00 20.65 286 PRO B N 1
ATOM 5862 C CA . PRO B 1 286 ? 28.510 -61.291 -20.000 1.00 19.94 286 PRO B CA 1
ATOM 5863 C C . PRO B 1 286 ? 27.728 -59.989 -19.787 1.00 21.83 286 PRO B C 1
ATOM 5864 O O . PRO B 1 286 ? 27.216 -59.758 -18.689 1.00 23.09 286 PRO B O 1
ATOM 5868 N N . SER B 1 287 ? 27.652 -59.132 -20.808 1.00 15.93 287 SER B N 1
ATOM 5869 C CA . SER B 1 287 ? 26.880 -57.884 -20.720 1.00 15.58 287 SER B CA 1
ATOM 5870 C C . SER B 1 287 ? 25.420 -58.228 -20.996 1.00 20.29 287 SER B C 1
ATOM 5871 O O . SER B 1 287 ? 25.135 -59.333 -21.494 1.00 20.01 287 SER B O 1
ATOM 5874 N N . LEU B 1 288 ? 24.496 -57.272 -20.749 1.00 16.66 288 LEU B N 1
ATOM 5875 C CA . LEU B 1 288 ? 23.084 -57.541 -21.046 1.00 16.52 288 LEU B CA 1
ATOM 5876 C C . LEU B 1 288 ? 22.889 -57.727 -22.566 1.00 20.97 288 LEU B C 1
ATOM 5877 O O . LEU B 1 288 ? 22.118 -58.602 -22.968 1.00 22.08 288 LEU B O 1
ATOM 5882 N N . ALA B 1 289 ? 23.617 -56.937 -23.397 1.00 15.33 289 ALA B N 1
ATOM 5883 C CA . ALA B 1 289 ? 23.531 -57.060 -24.853 1.00 14.70 289 ALA B CA 1
ATOM 5884 C C . ALA B 1 289 ? 24.004 -58.447 -25.351 1.00 19.72 289 ALA B C 1
ATOM 5885 O O . ALA B 1 289 ? 23.387 -59.010 -26.254 1.00 20.23 289 ALA B O 1
ATOM 5887 N N . GLU B 1 290 ? 25.048 -59.006 -24.721 1.00 14.41 290 GLU B N 1
ATOM 5888 C CA . GLU B 1 290 ? 25.592 -60.322 -25.055 1.00 13.33 290 GLU B CA 1
ATOM 5889 C C . GLU B 1 290 ? 24.604 -61.414 -24.710 1.00 17.07 290 GLU B C 1
ATOM 5890 O O . GLU B 1 290 ? 24.393 -62.316 -25.514 1.00 17.32 290 GLU B O 1
ATOM 5896 N N . MET B 1 291 ? 23.965 -61.311 -23.535 1.00 14.40 291 MET B N 1
ATOM 5897 C CA . MET B 1 291 ? 22.954 -62.270 -23.096 1.00 13.85 291 MET B CA 1
ATOM 5898 C C . MET B 1 291 ? 21.760 -62.263 -24.052 1.00 16.76 291 MET B C 1
ATOM 5899 O O . MET B 1 291 ? 21.281 -63.321 -24.443 1.00 15.79 291 MET B O 1
ATOM 5904 N N . THR B 1 292 ? 21.339 -61.067 -24.474 1.00 14.97 292 THR B N 1
ATOM 5905 C CA . THR B 1 292 ? 20.247 -60.818 -25.421 1.00 15.46 292 THR B CA 1
ATOM 5906 C C . THR B 1 292 ? 20.598 -61.467 -26.770 1.00 17.96 292 THR B C 1
ATOM 5907 O O . THR B 1 292 ? 19.762 -62.161 -27.344 1.00 17.43 292 THR B O 1
ATOM 5911 N N . GLU B 1 293 ? 21.843 -61.313 -27.223 1.00 15.34 293 GLU B N 1
ATOM 5912 C CA . GLU B 1 293 ? 22.272 -61.914 -28.495 1.00 15.68 293 GLU B CA 1
ATOM 5913 C C . GLU B 1 293 ? 22.171 -63.435 -28.460 1.00 18.74 293 GLU B C 1
ATOM 5914 O O . GLU B 1 293 ? 21.577 -64.025 -29.380 1.00 17.24 293 GLU B O 1
ATOM 5920 N N . VAL B 1 294 ? 22.712 -64.063 -27.380 1.00 14.18 294 VAL B N 1
ATOM 5921 C CA . VAL B 1 294 ? 22.690 -65.524 -27.221 1.00 13.59 294 VAL B CA 1
ATOM 5922 C C . VAL B 1 294 ? 21.237 -66.030 -27.146 1.00 20.13 294 VAL B C 1
ATOM 5923 O O . VAL B 1 294 ? 20.894 -66.952 -27.868 1.00 20.96 294 VAL B O 1
ATOM 5927 N N . ALA B 1 295 ? 20.376 -65.379 -26.340 1.00 17.64 295 ALA B N 1
ATOM 5928 C CA . ALA B 1 295 ? 18.960 -65.720 -26.232 1.00 15.92 295 ALA B CA 1
ATOM 5929 C C . ALA B 1 295 ? 18.281 -65.663 -27.605 1.00 18.63 295 ALA B C 1
ATOM 5930 O O . ALA B 1 295 ? 17.675 -66.653 -27.986 1.00 20.25 295 ALA B O 1
ATOM 5932 N N . VAL B 1 296 ? 18.395 -64.553 -28.349 1.00 13.79 296 VAL B N 1
ATOM 5933 C CA . VAL B 1 296 ? 17.777 -64.437 -29.679 1.00 14.81 296 VAL B CA 1
ATOM 5934 C C . VAL B 1 296 ? 18.269 -65.548 -30.622 1.00 19.79 296 VAL B C 1
ATOM 5935 O O . VAL B 1 296 ? 17.448 -66.194 -31.256 1.00 19.54 296 VAL B O 1
ATOM 5939 N N . ARG B 1 297 ? 19.589 -65.795 -30.677 1.00 17.93 297 ARG B N 1
ATOM 5940 C CA . ARG B 1 297 ? 20.178 -66.842 -31.538 1.00 18.27 297 ARG B CA 1
ATOM 5941 C C . ARG B 1 297 ? 19.601 -68.228 -31.242 1.00 23.20 297 ARG B C 1
ATOM 5942 O O . ARG B 1 297 ? 19.223 -68.941 -32.179 1.00 24.33 297 ARG B O 1
ATOM 5950 N N . LEU B 1 298 ? 19.480 -68.587 -29.953 1.00 19.11 298 LEU B N 1
ATOM 5951 C CA . LEU B 1 298 ? 18.938 -69.884 -29.565 1.00 20.67 298 LEU B CA 1
ATOM 5952 C C . LEU B 1 298 ? 17.446 -70.012 -29.802 1.00 23.38 298 LEU B C 1
ATOM 5953 O O . LEU B 1 298 ? 16.985 -71.059 -30.269 1.00 24.21 298 LEU B O 1
ATOM 5958 N N . LEU B 1 299 ? 16.687 -68.965 -29.448 1.00 17.38 299 LEU B N 1
ATOM 5959 C CA . LEU B 1 299 ? 15.226 -68.954 -29.567 1.00 15.27 299 LEU B CA 1
ATOM 5960 C C . LEU B 1 299 ? 14.746 -68.904 -31.006 1.00 19.90 299 LEU B C 1
ATOM 5961 O O . LEU B 1 299 ? 13.680 -69.434 -31.307 1.00 20.73 299 LEU B O 1
ATOM 5966 N N . SER B 1 300 ? 15.548 -68.296 -31.890 1.00 16.87 300 SER B N 1
ATOM 5967 C CA . SER B 1 300 ? 15.317 -68.125 -33.332 1.00 17.49 300 SER B CA 1
ATOM 5968 C C . SER B 1 300 ? 15.203 -69.423 -34.102 1.00 22.49 300 SER B C 1
ATOM 5969 O O . SER B 1 300 ? 14.653 -69.430 -35.197 1.00 22.51 300 SER B O 1
ATOM 5972 N N . ARG B 1 301 ? 15.788 -70.489 -33.569 1.00 21.18 301 ARG B N 1
ATOM 5973 C CA . ARG B 1 301 ? 15.831 -71.804 -34.198 1.00 22.40 301 ARG B CA 1
ATOM 5974 C C . ARG B 1 301 ? 14.461 -72.462 -34.376 1.00 27.59 301 ARG B C 1
ATOM 5975 O O . ARG B 1 301 ? 14.283 -73.246 -35.319 1.00 27.61 301 ARG B O 1
ATOM 5983 N N . ASN B 1 302 ? 13.495 -72.136 -33.495 1.00 22.95 302 ASN B N 1
ATOM 5984 C CA . ASN B 1 302 ? 12.144 -72.678 -33.553 1.00 22.08 302 ASN B CA 1
ATOM 5985 C C . ASN B 1 302 ? 11.403 -72.024 -34.732 1.00 26.57 302 ASN B C 1
ATOM 5986 O O . ASN B 1 302 ? 11.254 -70.791 -34.761 1.00 25.71 302 ASN B O 1
ATOM 5991 N N . PRO B 1 303 ? 10.930 -72.838 -35.711 1.00 23.27 303 PRO B N 1
ATOM 5992 C CA . PRO B 1 303 ? 10.204 -72.255 -36.863 1.00 23.02 303 PRO B CA 1
ATOM 5993 C C . PRO B 1 303 ? 8.859 -71.622 -36.491 1.00 26.39 303 PRO B C 1
ATOM 5994 O O . PRO B 1 303 ? 8.371 -70.749 -37.211 1.00 24.86 303 PRO B O 1
ATOM 5998 N N . GLN B 1 304 ? 8.293 -72.034 -35.333 1.00 22.93 304 GLN B N 1
ATOM 5999 C CA . GLN B 1 304 ? 7.038 -71.522 -34.760 1.00 21.92 304 GLN B CA 1
ATOM 6000 C C . GLN B 1 304 ? 7.199 -70.115 -34.113 1.00 22.76 304 GLN B C 1
ATOM 6001 O O . GLN B 1 304 ? 6.197 -69.475 -33.797 1.00 23.61 304 GLN B O 1
ATOM 6007 N N . GLY B 1 305 ? 8.438 -69.677 -33.876 1.00 16.59 305 GLY B N 1
ATOM 6008 C CA . GLY B 1 305 ? 8.727 -68.377 -33.277 1.00 15.48 305 GLY B CA 1
ATOM 6009 C C . GLY B 1 305 ? 9.050 -68.455 -31.797 1.00 18.25 305 GLY B C 1
ATOM 6010 O O . GLY B 1 305 ? 9.122 -69.555 -31.233 1.00 18.16 305 GLY B O 1
ATOM 6011 N N . PHE B 1 306 ? 9.234 -67.291 -31.150 1.00 13.37 306 PHE B N 1
ATOM 6012 C CA . PHE B 1 306 ? 9.574 -67.233 -29.724 1.00 12.76 306 PHE B CA 1
ATOM 6013 C C . PHE B 1 306 ? 8.996 -66.032 -28.989 1.00 17.49 306 PHE B C 1
ATOM 6014 O O . PHE B 1 306 ? 8.653 -65.027 -29.610 1.00 16.71 306 PHE B O 1
ATOM 6022 N N . TYR B 1 307 ? 8.884 -66.150 -27.660 1.00 14.55 307 TYR B N 1
ATOM 6023 C CA . TYR B 1 307 ? 8.533 -65.052 -26.769 1.00 13.63 307 TYR B CA 1
ATOM 6024 C C . TYR B 1 307 ? 9.805 -64.814 -25.948 1.00 17.10 307 TYR B C 1
ATOM 6025 O O . TYR B 1 307 ? 10.323 -65.754 -25.346 1.00 15.34 307 TYR B O 1
ATOM 6034 N N . LEU B 1 308 ? 10.293 -63.571 -25.913 1.00 13.70 308 LEU B N 1
ATOM 6035 C CA . LEU B 1 308 ? 11.488 -63.240 -25.145 1.00 12.54 308 LEU B CA 1
ATOM 6036 C C . LEU B 1 308 ? 11.258 -62.050 -24.228 1.00 16.17 308 LEU B C 1
ATOM 6037 O O . LEU B 1 308 ? 10.806 -60.998 -24.681 1.00 17.35 308 LEU B O 1
ATOM 6042 N N . PHE B 1 309 ? 11.580 -62.218 -22.943 1.00 12.94 309 PHE B N 1
ATOM 6043 C CA . PHE B 1 309 ? 11.518 -61.137 -21.954 1.00 12.23 309 PHE B CA 1
ATOM 6044 C C . PHE B 1 309 ? 12.960 -60.721 -21.587 1.00 14.57 309 PHE B C 1
ATOM 6045 O O . PHE B 1 309 ? 13.724 -61.569 -21.133 1.00 13.89 309 PHE B O 1
ATOM 6053 N N . VAL B 1 310 ? 13.326 -59.443 -21.805 1.00 10.42 310 VAL B N 1
ATOM 6054 C CA . VAL B 1 310 ? 14.648 -58.884 -21.473 1.00 11.43 310 VAL B CA 1
ATOM 6055 C C . VAL B 1 310 ? 14.475 -57.758 -20.453 1.00 18.62 310 VAL B C 1
ATOM 6056 O O . VAL B 1 310 ? 13.777 -56.775 -20.726 1.00 19.16 310 VAL B O 1
ATOM 6060 N N . GLU B 1 311 ? 15.153 -57.877 -19.306 1.00 15.11 311 GLU B N 1
ATOM 6061 C CA . GLU B 1 311 ? 15.033 -56.905 -18.229 1.00 14.47 311 GLU B CA 1
ATOM 6062 C C . GLU B 1 311 ? 16.319 -56.192 -17.809 1.00 18.72 311 GLU B C 1
ATOM 6063 O O . GLU B 1 311 ? 17.261 -56.843 -17.372 1.00 20.14 311 GLU B O 1
ATOM 6069 N N . GLY B 1 312 ? 16.311 -54.864 -17.871 1.00 13.41 312 GLY B N 1
ATOM 6070 C CA . GLY B 1 312 ? 17.386 -54.024 -17.348 1.00 13.38 312 GLY B CA 1
ATOM 6071 C C . GLY B 1 312 ? 17.006 -53.793 -15.893 1.00 17.53 312 GLY B C 1
ATOM 6072 O O . GLY B 1 312 ? 16.450 -52.745 -15.545 1.00 16.05 312 GLY B O 1
ATOM 6073 N N . GLY B 1 313 ? 17.179 -54.833 -15.075 1.00 12.45 313 GLY B N 1
ATOM 6074 C CA . GLY B 1 313 ? 16.710 -54.837 -13.699 1.00 12.44 313 GLY B CA 1
ATOM 6075 C C . GLY B 1 313 ? 17.476 -54.027 -12.684 1.00 17.11 313 GLY B C 1
ATOM 6076 O O . GLY B 1 313 ? 16.955 -53.785 -11.590 1.00 18.10 313 GLY B O 1
ATOM 6077 N N . ARG B 1 314 ? 18.734 -53.651 -13.007 1.00 12.20 314 ARG B N 1
ATOM 6078 C CA . ARG B 1 314 ? 19.581 -52.901 -12.084 1.00 11.67 314 ARG B CA 1
ATOM 6079 C C . ARG B 1 314 ? 19.474 -51.384 -12.178 1.00 15.86 314 ARG B C 1
ATOM 6080 O O . ARG B 1 314 ? 20.014 -50.685 -11.326 1.00 16.49 314 ARG B O 1
ATOM 6088 N N . ILE B 1 315 ? 18.704 -50.886 -13.164 1.00 12.23 315 ILE B N 1
ATOM 6089 C CA . ILE B 1 315 ? 18.366 -49.469 -13.299 1.00 12.88 315 ILE B CA 1
ATOM 6090 C C . ILE B 1 315 ? 17.635 -49.094 -11.982 1.00 18.29 315 ILE B C 1
ATOM 6091 O O . ILE B 1 315 ? 18.025 -48.152 -11.285 1.00 17.47 315 ILE B O 1
ATOM 6096 N N . ASP B 1 316 ? 16.623 -49.909 -11.628 1.00 16.84 316 ASP B N 1
ATOM 6097 C CA . ASP B 1 316 ? 15.830 -49.798 -10.407 1.00 16.51 316 ASP B CA 1
ATOM 6098 C C . ASP B 1 316 ? 16.723 -49.742 -9.145 1.00 22.35 316 ASP B C 1
ATOM 6099 O O . ASP B 1 316 ? 16.605 -48.802 -8.347 1.00 24.37 316 ASP B O 1
ATOM 6104 N N . GLN B 1 317 ? 17.639 -50.710 -9.006 1.00 18.16 317 GLN B N 1
ATOM 6105 C CA . GLN B 1 317 ? 18.563 -50.842 -7.861 1.00 18.01 317 GLN B CA 1
ATOM 6106 C C . GLN B 1 317 ? 19.539 -49.681 -7.682 1.00 24.47 317 GLN B C 1
ATOM 6107 O O . GLN B 1 317 ? 19.813 -49.310 -6.536 1.00 24.62 317 GLN B O 1
ATOM 6113 N N . GLY B 1 318 ? 20.008 -49.101 -8.800 1.00 20.78 318 GLY B N 1
ATOM 6114 C CA . GLY B 1 318 ? 20.852 -47.909 -8.808 1.00 19.56 318 GLY B CA 1
ATOM 6115 C C . GLY B 1 318 ? 20.075 -46.741 -8.204 1.00 21.87 318 GLY B C 1
ATOM 6116 O O . GLY B 1 318 ? 20.572 -46.068 -7.295 1.00 21.98 318 GLY B O 1
ATOM 6117 N N . HIS B 1 319 ? 18.809 -46.540 -8.656 1.00 15.96 319 HIS B N 1
ATOM 6118 C CA . HIS B 1 319 ? 17.910 -45.506 -8.129 1.00 14.48 319 HIS B CA 1
ATOM 6119 C C . HIS B 1 319 ? 17.555 -45.771 -6.661 1.00 17.79 319 HIS B C 1
ATOM 6120 O O . HIS B 1 319 ? 17.526 -44.818 -5.886 1.00 17.00 319 HIS B O 1
ATOM 6127 N N . HIS B 1 320 ? 17.321 -47.047 -6.268 1.00 13.04 320 HIS B N 1
ATOM 6128 C CA . HIS B 1 320 ? 17.058 -47.381 -4.855 1.00 13.28 320 HIS B CA 1
ATOM 6129 C C . HIS B 1 320 ? 18.225 -46.981 -3.947 1.00 19.06 320 HIS B C 1
ATOM 6130 O O . HIS B 1 320 ? 17.990 -46.483 -2.850 1.00 19.89 320 HIS B O 1
ATOM 6137 N N . ALA B 1 321 ? 19.469 -47.119 -4.448 1.00 15.60 321 ALA B N 1
ATOM 6138 C CA . ALA B 1 321 ? 20.712 -46.757 -3.748 1.00 14.70 321 ALA B CA 1
ATOM 6139 C C . ALA B 1 321 ? 21.023 -45.250 -3.838 1.00 20.50 321 ALA B C 1
ATOM 6140 O O . ALA B 1 321 ? 22.102 -44.815 -3.401 1.00 20.35 321 ALA B O 1
ATOM 6142 N N . GLY B 1 322 ? 20.099 -44.481 -4.428 1.00 16.77 322 GLY B N 1
ATOM 6143 C CA . GLY B 1 322 ? 20.263 -43.046 -4.657 1.00 16.62 322 GLY B CA 1
ATOM 6144 C C . GLY B 1 322 ? 21.504 -42.705 -5.470 1.00 20.94 322 GLY B C 1
ATOM 6145 O O . GLY B 1 322 ? 21.980 -41.575 -5.413 1.00 21.09 322 GLY B O 1
ATOM 6146 N N . THR B 1 323 ? 22.065 -43.696 -6.198 1.00 17.51 323 THR B N 1
ATOM 6147 C CA . THR B 1 323 ? 23.301 -43.556 -6.981 1.00 17.59 323 THR B CA 1
ATOM 6148 C C . THR B 1 323 ? 22.989 -43.492 -8.473 1.00 20.47 323 THR B C 1
ATOM 6149 O O . THR B 1 323 ? 23.048 -44.507 -9.168 1.00 20.55 323 THR B O 1
ATOM 6153 N N . ALA B 1 324 ? 22.678 -42.293 -8.962 1.00 15.81 324 ALA B N 1
ATOM 6154 C CA . ALA B 1 324 ? 22.274 -42.074 -10.343 1.00 16.50 324 ALA B CA 1
ATOM 6155 C C . ALA B 1 324 ? 23.267 -42.564 -11.387 1.00 19.80 324 ALA B C 1
ATOM 6156 O O . ALA B 1 324 ? 22.837 -42.965 -12.474 1.00 18.17 324 ALA B O 1
ATOM 6158 N N . TYR B 1 325 ? 24.584 -42.592 -11.049 1.00 15.95 325 TYR B N 1
ATOM 6159 C CA . TYR B 1 325 ? 25.601 -43.068 -11.976 1.00 15.37 325 TYR B CA 1
ATOM 6160 C C . TYR B 1 325 ? 25.335 -44.528 -12.328 1.00 16.88 325 TYR B C 1
ATOM 6161 O O . TYR B 1 325 ? 25.442 -44.910 -13.493 1.00 16.03 325 TYR B O 1
ATOM 6170 N N . LEU B 1 326 ? 24.968 -45.333 -11.321 1.00 12.99 326 LEU B N 1
ATOM 6171 C CA . LEU B 1 326 ? 24.689 -46.758 -11.500 1.00 12.70 326 LEU B CA 1
ATOM 6172 C C . LEU B 1 326 ? 23.388 -46.964 -12.258 1.00 17.70 326 LEU B C 1
ATOM 6173 O O . LEU B 1 326 ? 23.358 -47.733 -13.217 1.00 17.93 326 LEU B O 1
ATOM 6178 N N . ALA B 1 327 ? 22.331 -46.245 -11.860 1.00 14.26 327 ALA B N 1
ATOM 6179 C CA . ALA B 1 327 ? 21.023 -46.334 -12.498 1.00 13.90 327 ALA B CA 1
ATOM 6180 C C . ALA B 1 327 ? 21.106 -46.013 -13.997 1.00 19.09 327 ALA B C 1
ATOM 6181 O O . ALA B 1 327 ? 20.645 -46.809 -14.810 1.00 19.12 327 ALA B O 1
ATOM 6183 N N . LEU B 1 328 ? 21.773 -44.902 -14.348 1.00 15.60 328 LEU B N 1
ATOM 6184 C CA . LEU B 1 328 ? 21.892 -44.423 -15.727 1.00 14.47 328 LEU B CA 1
ATOM 6185 C C . LEU B 1 328 ? 22.822 -45.245 -16.601 1.00 17.48 328 LEU B C 1
ATOM 6186 O O . LEU B 1 328 ? 22.504 -45.452 -17.780 1.00 15.58 328 LEU B O 1
ATOM 6191 N N . THR B 1 329 ? 23.953 -45.737 -16.032 1.00 13.90 329 THR B N 1
ATOM 6192 C CA . THR B 1 329 ? 24.883 -46.584 -16.797 1.00 13.59 329 THR B CA 1
ATOM 6193 C C . THR B 1 329 ? 24.216 -47.930 -17.142 1.00 18.73 329 THR B C 1
ATOM 6194 O O . THR B 1 329 ? 24.474 -48.485 -18.215 1.00 19.08 329 THR B O 1
ATOM 6198 N N . GLU B 1 330 ? 23.332 -48.437 -16.248 1.00 14.75 330 GLU B N 1
ATOM 6199 C CA . GLU B 1 330 ? 22.583 -49.683 -16.472 1.00 13.35 330 GLU B CA 1
ATOM 6200 C C . GLU B 1 330 ? 21.596 -49.473 -17.619 1.00 17.02 330 GLU B C 1
ATOM 6201 O O . GLU B 1 330 ? 21.469 -50.346 -18.477 1.00 17.52 330 GLU B O 1
ATOM 6207 N N . ALA B 1 331 ? 20.952 -48.285 -17.661 1.00 11.64 331 ALA B N 1
ATOM 6208 C CA . ALA B 1 331 ? 19.990 -47.897 -18.695 1.00 12.42 331 ALA B CA 1
ATOM 6209 C C . ALA B 1 331 ? 20.688 -47.730 -20.045 1.00 17.84 331 ALA B C 1
ATOM 6210 O O . ALA B 1 331 ? 20.117 -48.117 -21.064 1.00 20.03 331 ALA B O 1
ATOM 6212 N N . VAL B 1 332 ? 21.945 -47.230 -20.047 1.00 11.47 332 VAL B N 1
ATOM 6213 C CA . VAL B 1 332 ? 22.746 -47.126 -21.264 1.00 11.43 332 VAL B CA 1
ATOM 6214 C C . VAL B 1 332 ? 22.897 -48.552 -21.859 1.00 19.30 332 VAL B C 1
ATOM 6215 O O . VAL B 1 332 ? 22.561 -48.756 -23.032 1.00 20.51 332 VAL B O 1
ATOM 6219 N N . MET B 1 333 ? 23.311 -49.538 -21.026 1.00 15.69 333 MET B N 1
ATOM 6220 C CA . MET B 1 333 ? 23.475 -50.928 -21.441 1.00 15.21 333 MET B CA 1
ATOM 6221 C C . MET B 1 333 ? 22.128 -51.560 -21.880 1.00 17.57 333 MET B C 1
ATOM 6222 O O . MET B 1 333 ? 22.091 -52.320 -22.857 1.00 17.01 333 MET B O 1
ATOM 6227 N N . PHE B 1 334 ? 21.030 -51.181 -21.212 1.00 12.74 334 PHE B N 1
ATOM 6228 C CA . PHE B 1 334 ? 19.687 -51.624 -21.552 1.00 12.82 334 PHE B CA 1
ATOM 6229 C C . PHE B 1 334 ? 19.350 -51.176 -22.996 1.00 17.10 334 PHE B C 1
ATOM 6230 O O . PHE B 1 334 ? 18.939 -51.995 -23.825 1.00 16.08 334 PHE B O 1
ATOM 6238 N N . ASP B 1 335 ? 19.620 -49.913 -23.304 1.00 15.18 335 ASP B N 1
ATOM 6239 C CA . ASP B 1 335 ? 19.418 -49.359 -24.644 1.00 16.12 335 ASP B CA 1
ATOM 6240 C C . ASP B 1 335 ? 20.256 -50.076 -25.707 1.00 19.32 335 ASP B C 1
ATOM 6241 O O . ASP B 1 335 ? 19.768 -50.277 -26.823 1.00 19.21 335 ASP B O 1
ATOM 6246 N N . SER B 1 336 ? 21.473 -50.515 -25.345 1.00 15.82 336 SER B N 1
ATOM 6247 C CA . SER B 1 336 ? 22.351 -51.252 -26.272 1.00 16.56 336 SER B CA 1
ATOM 6248 C C . SER B 1 336 ? 21.830 -52.663 -26.534 1.00 18.31 336 SER B C 1
ATOM 6249 O O . SER B 1 336 ? 21.992 -53.182 -27.640 1.00 17.37 336 SER B O 1
ATOM 6252 N N . ALA B 1 337 ? 21.153 -53.251 -25.541 1.00 14.51 337 ALA B N 1
ATOM 6253 C CA . ALA B 1 337 ? 20.537 -54.576 -25.693 1.00 14.58 337 ALA B CA 1
ATOM 6254 C C . ALA B 1 337 ? 19.348 -54.472 -26.660 1.00 20.32 337 ALA B C 1
ATOM 6255 O O . ALA B 1 337 ? 19.140 -55.383 -27.462 1.00 22.29 337 ALA B O 1
ATOM 6257 N N . ILE B 1 338 ? 18.605 -53.336 -26.629 1.00 15.55 338 ILE B N 1
ATOM 6258 C CA . ILE B 1 338 ? 17.482 -53.064 -27.542 1.00 14.30 338 ILE B CA 1
ATOM 6259 C C . ILE B 1 338 ? 18.034 -53.033 -28.986 1.00 18.75 338 ILE B C 1
ATOM 6260 O O . ILE B 1 338 ? 17.514 -53.718 -29.866 1.00 18.96 338 ILE B O 1
ATOM 6265 N N . GLU B 1 339 ? 19.113 -52.282 -29.185 1.00 16.06 339 GLU B N 1
ATOM 6266 C CA . GLU B 1 339 ? 19.832 -52.157 -30.453 1.00 16.85 339 GLU B CA 1
ATOM 6267 C C . GLU B 1 339 ? 20.282 -53.547 -31.000 1.00 21.50 339 GLU B C 1
ATOM 6268 O O . GLU B 1 339 ? 20.021 -53.835 -32.167 1.00 21.54 339 GLU B O 1
ATOM 6274 N N . LYS B 1 340 ? 20.917 -54.395 -30.162 1.00 17.47 340 LYS B N 1
ATOM 6275 C CA . LYS B 1 340 ? 21.386 -55.731 -30.552 1.00 18.39 340 LYS B CA 1
ATOM 6276 C C . LYS B 1 340 ? 20.249 -56.617 -31.058 1.00 24.36 340 LYS B C 1
ATOM 6277 O O . LYS B 1 340 ? 20.392 -57.211 -32.120 1.00 25.16 340 LYS B O 1
ATOM 6283 N N . ALA B 1 341 ? 19.119 -56.677 -30.326 1.00 21.21 341 ALA B N 1
ATOM 6284 C CA . ALA B 1 341 ? 17.929 -57.451 -30.733 1.00 20.39 341 ALA B CA 1
ATOM 6285 C C . ALA B 1 341 ? 17.354 -56.923 -32.053 1.00 22.35 341 ALA B C 1
ATOM 6286 O O . ALA B 1 341 ? 16.885 -57.710 -32.873 1.00 22.80 341 ALA B O 1
ATOM 6288 N N . SER B 1 342 ? 17.432 -55.607 -32.265 1.00 17.86 342 SER B N 1
ATOM 6289 C CA . SER B 1 342 ? 16.959 -54.959 -33.489 1.00 18.40 342 SER B CA 1
ATOM 6290 C C . SER B 1 342 ? 17.793 -55.429 -34.705 1.00 21.21 342 SER B C 1
ATOM 6291 O O . SER B 1 342 ? 17.230 -55.672 -35.774 1.00 21.41 342 SER B O 1
ATOM 6294 N N . GLN B 1 343 ? 19.118 -55.593 -34.516 1.00 16.44 343 GLN B N 1
ATOM 6295 C CA . GLN B 1 343 ? 20.050 -56.078 -35.537 1.00 16.69 343 GLN B CA 1
ATOM 6296 C C . GLN B 1 343 ? 19.796 -57.546 -35.880 1.00 21.93 343 GLN B C 1
ATOM 6297 O O . GLN B 1 343 ? 20.078 -57.962 -37.002 1.00 23.31 343 GLN B O 1
ATOM 6303 N N . LEU B 1 344 ? 19.275 -58.327 -34.919 1.00 17.19 344 LEU B N 1
ATOM 6304 C CA . LEU B 1 344 ? 19.055 -59.763 -35.063 1.00 17.17 344 LEU B CA 1
ATOM 6305 C C . LEU B 1 344 ? 17.637 -60.167 -35.434 1.00 22.13 344 LEU B C 1
ATOM 6306 O O . LEU B 1 344 ? 17.388 -61.347 -35.689 1.00 21.84 344 LEU B O 1
ATOM 6311 N N . THR B 1 345 ? 16.690 -59.218 -35.417 1.00 19.14 345 THR B N 1
ATOM 6312 C CA . THR B 1 345 ? 15.299 -59.553 -35.712 1.00 18.74 345 THR B CA 1
ATOM 6313 C C . THR B 1 345 ? 14.758 -58.646 -36.794 1.00 21.45 345 THR B C 1
ATOM 6314 O O . THR B 1 345 ? 15.254 -57.534 -36.965 1.00 22.07 345 THR B O 1
ATOM 6318 N N . ASN B 1 346 ? 13.714 -59.101 -37.477 1.00 16.19 346 ASN B N 1
ATOM 6319 C CA . ASN B 1 346 ? 13.067 -58.352 -38.537 1.00 16.35 346 ASN B CA 1
ATOM 6320 C C . ASN B 1 346 ? 11.697 -57.815 -38.076 1.00 19.22 346 ASN B C 1
ATOM 6321 O O . ASN B 1 346 ? 10.876 -58.588 -37.591 1.00 17.96 346 ASN B O 1
ATOM 6326 N N . GLU B 1 347 ? 11.430 -56.510 -38.264 1.00 17.86 347 GLU B N 1
ATOM 6327 C CA . GLU B 1 347 ? 10.143 -55.910 -37.860 1.00 18.45 347 GLU B CA 1
ATOM 6328 C C . GLU B 1 347 ? 8.928 -56.462 -38.593 1.00 23.91 347 GLU B C 1
ATOM 6329 O O . GLU B 1 347 ? 7.826 -56.409 -38.051 1.00 26.31 347 GLU B O 1
ATOM 6335 N N . LYS B 1 348 ? 9.123 -57.031 -39.792 1.00 19.99 348 LYS B N 1
ATOM 6336 C CA . LYS B 1 348 ? 8.059 -57.695 -40.566 1.00 19.65 348 LYS B CA 1
ATOM 6337 C C . LYS B 1 348 ? 7.454 -58.890 -39.811 1.00 22.10 348 LYS B C 1
ATOM 6338 O O . LYS B 1 348 ? 6.282 -59.196 -40.034 1.00 22.04 348 LYS B O 1
ATOM 6344 N N . ASP B 1 349 ? 8.239 -59.579 -38.940 1.00 17.45 349 ASP B N 1
ATOM 6345 C CA . ASP B 1 349 ? 7.713 -60.752 -38.220 1.00 16.94 349 ASP B CA 1
ATOM 6346 C C . ASP B 1 349 ? 7.883 -60.681 -36.697 1.00 18.38 349 ASP B C 1
ATOM 6347 O O . ASP B 1 349 ? 7.482 -61.619 -35.991 1.00 17.38 349 ASP B O 1
ATOM 6352 N N . THR B 1 350 ? 8.522 -59.611 -36.204 1.00 13.90 350 THR B N 1
ATOM 6353 C CA . THR B 1 350 ? 8.800 -59.471 -34.763 1.00 14.14 350 THR B CA 1
ATOM 6354 C C . THR B 1 350 ? 8.118 -58.257 -34.118 1.00 17.13 350 THR B C 1
ATOM 6355 O O . THR B 1 350 ? 8.398 -57.120 -34.498 1.00 17.45 350 THR B O 1
ATOM 6359 N N . LEU B 1 351 ? 7.290 -58.492 -33.094 1.00 13.20 351 LEU B N 1
ATOM 6360 C CA . LEU B 1 351 ? 6.712 -57.402 -32.307 1.00 13.10 351 LEU B CA 1
ATOM 6361 C C . LEU B 1 351 ? 7.653 -57.191 -31.102 1.00 16.55 351 LEU B C 1
ATOM 6362 O O . LEU B 1 351 ? 7.811 -58.104 -30.300 1.00 17.59 351 LEU B O 1
ATOM 6367 N N . THR B 1 352 ? 8.284 -56.016 -31.004 1.00 13.06 352 THR B N 1
ATOM 6368 C CA . THR B 1 352 ? 9.157 -55.644 -29.891 1.00 13.06 352 THR B CA 1
ATOM 6369 C C . THR B 1 352 ? 8.509 -54.477 -29.157 1.00 17.16 352 THR B C 1
ATOM 6370 O O . THR B 1 352 ? 8.236 -53.449 -29.786 1.00 14.25 352 THR B O 1
ATOM 6374 N N . LEU B 1 353 ? 8.301 -54.621 -27.827 1.00 15.17 353 LEU B N 1
ATOM 6375 C CA . LEU B 1 353 ? 7.809 -53.522 -27.002 1.00 16.39 353 LEU B CA 1
ATOM 6376 C C . LEU B 1 353 ? 8.917 -53.139 -26.040 1.00 17.88 353 LEU B C 1
ATOM 6377 O O . LEU B 1 353 ? 9.642 -54.024 -25.554 1.00 15.88 353 LEU B O 1
ATOM 6382 N N . ILE B 1 354 ? 9.005 -51.840 -25.714 1.00 12.56 354 ILE B N 1
ATOM 6383 C CA . ILE B 1 354 ? 9.905 -51.316 -24.694 1.00 12.41 354 ILE B CA 1
ATOM 6384 C C . ILE B 1 354 ? 9.014 -50.546 -23.723 1.00 15.06 354 ILE B C 1
ATOM 6385 O O . ILE B 1 354 ? 8.188 -49.743 -24.145 1.00 10.98 354 ILE B O 1
ATOM 6390 N N . THR B 1 355 ? 9.201 -50.780 -22.427 1.00 13.96 355 THR B N 1
ATOM 6391 C CA . THR B 1 355 ? 8.480 -50.091 -21.367 1.00 13.48 355 THR B CA 1
ATOM 6392 C C . THR B 1 355 ? 9.249 -50.190 -20.041 1.00 16.97 355 THR B C 1
ATOM 6393 O O . THR B 1 355 ? 10.379 -50.699 -19.983 1.00 16.87 355 THR B O 1
ATOM 6397 N N . ALA B 1 356 ? 8.629 -49.654 -18.986 1.00 12.74 356 ALA B N 1
ATOM 6398 C CA . ALA B 1 356 ? 9.141 -49.668 -17.630 1.00 11.81 356 ALA B CA 1
ATOM 6399 C C . ALA B 1 356 ? 7.999 -50.227 -16.808 1.00 15.34 356 ALA B C 1
ATOM 6400 O O . ALA B 1 356 ? 6.846 -50.184 -17.239 1.00 12.81 356 ALA B O 1
ATOM 6402 N N . ASP B 1 357 ? 8.308 -50.796 -15.651 1.00 13.06 357 ASP B N 1
ATOM 6403 C CA . ASP B 1 357 ? 7.241 -51.288 -14.784 1.00 12.38 357 ASP B CA 1
ATOM 6404 C C . ASP B 1 357 ? 6.646 -50.115 -13.962 1.00 15.17 357 ASP B C 1
ATOM 6405 O O . ASP B 1 357 ? 5.460 -50.103 -13.661 1.00 16.26 357 ASP B O 1
ATOM 6410 N N . HIS B 1 358 ? 7.483 -49.134 -13.628 1.00 9.98 358 HIS B N 1
ATOM 6411 C CA . HIS B 1 358 ? 7.155 -47.938 -12.859 1.00 10.12 358 HIS B CA 1
ATOM 6412 C C . HIS B 1 358 ? 8.336 -46.976 -12.953 1.00 15.61 358 HIS B C 1
ATOM 6413 O O . HIS B 1 358 ? 9.393 -47.321 -13.476 1.00 14.34 358 HIS B O 1
ATOM 6420 N N . SER B 1 359 ? 8.167 -45.792 -12.379 1.00 13.77 359 SER B N 1
ATOM 6421 C CA . SER B 1 359 ? 9.176 -44.754 -12.333 1.00 12.81 359 SER B CA 1
ATOM 6422 C C . SER B 1 359 ? 9.825 -44.665 -10.917 1.00 16.18 359 SER B C 1
ATOM 6423 O O . SER B 1 359 ? 9.631 -45.555 -10.085 1.00 14.10 359 SER B O 1
ATOM 6426 N N . HIS B 1 360 ? 10.593 -43.592 -10.664 1.00 14.52 360 HIS B N 1
ATOM 6427 C CA . HIS B 1 360 ? 11.223 -43.312 -9.371 1.00 15.83 360 HIS B CA 1
ATOM 6428 C C . HIS B 1 360 ? 10.920 -41.861 -8.943 1.00 19.89 360 HIS B C 1
ATOM 6429 O O . HIS B 1 360 ? 10.123 -41.176 -9.588 1.00 20.37 360 HIS B O 1
ATOM 6436 N N . VAL B 1 361 ? 11.543 -41.399 -7.860 1.00 15.56 361 VAL B N 1
ATOM 6437 C CA . VAL B 1 361 ? 11.391 -40.016 -7.418 1.00 16.14 361 VAL B CA 1
ATOM 6438 C C . VAL B 1 361 ? 12.671 -39.247 -7.818 1.00 21.61 361 VAL B C 1
ATOM 6439 O O . VAL B 1 361 ? 13.108 -38.311 -7.139 1.00 22.07 361 VAL B O 1
ATOM 6443 N N . PHE B 1 362 ? 13.259 -39.683 -8.949 1.00 16.92 362 PHE B N 1
ATOM 6444 C CA . PHE B 1 362 ? 14.462 -39.137 -9.571 1.00 15.72 362 PHE B CA 1
ATOM 6445 C C . PHE B 1 362 ? 14.072 -38.007 -10.527 1.00 19.15 362 PHE B C 1
ATOM 6446 O O . PHE B 1 362 ? 13.166 -38.158 -11.380 1.00 16.22 362 PHE B O 1
ATOM 6454 N N . ALA B 1 363 ? 14.820 -36.918 -10.456 1.00 16.41 363 ALA B N 1
ATOM 6455 C CA . ALA B 1 363 ? 14.638 -35.817 -11.410 1.00 16.80 363 ALA B CA 1
ATOM 6456 C C . ALA B 1 363 ? 15.946 -35.069 -11.622 1.00 17.36 363 ALA B C 1
ATOM 6457 O O . ALA B 1 363 ? 16.874 -35.209 -10.820 1.00 15.71 363 ALA B O 1
ATOM 6459 N N . PHE B 1 364 ? 16.025 -34.313 -12.717 1.00 13.74 364 PHE B N 1
ATOM 6460 C CA . PHE B 1 364 ? 17.162 -33.472 -13.056 1.00 13.65 364 PHE B CA 1
ATOM 6461 C C . PHE B 1 364 ? 16.668 -32.087 -13.520 1.00 17.86 364 PHE B C 1
ATOM 6462 O O . PHE B 1 364 ? 15.789 -31.994 -14.396 1.00 15.88 364 PHE B O 1
ATOM 6470 N N . GLY B 1 365 ? 17.213 -31.040 -12.888 1.00 14.54 365 GLY B N 1
ATOM 6471 C CA . GLY B 1 365 ? 16.870 -29.650 -13.169 1.00 13.67 365 GLY B CA 1
ATOM 6472 C C . GLY B 1 365 ? 18.052 -28.721 -13.056 1.00 18.54 365 GLY B C 1
ATOM 6473 O O . GLY B 1 365 ? 19.166 -29.081 -13.453 1.00 18.59 365 GLY B O 1
ATOM 6474 N N . GLY B 1 366 ? 17.795 -27.511 -12.574 1.00 16.07 366 GLY B N 1
ATOM 6475 C CA . GLY B 1 366 ? 18.837 -26.514 -12.341 1.00 16.35 366 GLY B CA 1
ATOM 6476 C C . GLY B 1 366 ? 19.307 -25.707 -13.525 1.00 20.34 366 GLY B C 1
ATOM 6477 O O . GLY B 1 366 ? 20.339 -25.047 -13.428 1.00 20.73 366 GLY B O 1
ATOM 6478 N N . TYR B 1 367 ? 18.555 -25.729 -14.643 1.00 17.56 367 TYR B N 1
ATOM 6479 C CA . TYR B 1 367 ? 18.868 -24.943 -15.859 1.00 16.60 367 TYR B CA 1
ATOM 6480 C C . TYR B 1 367 ? 20.308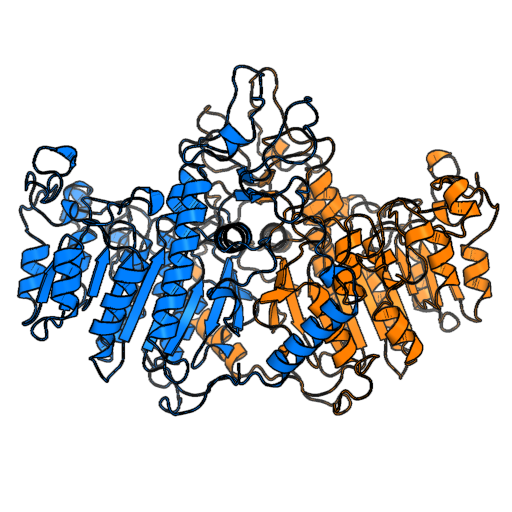 -25.127 -16.348 1.00 20.42 367 TYR B C 1
ATOM 6481 O O . TYR B 1 367 ? 21.018 -24.153 -16.633 1.00 20.32 367 TYR B O 1
ATOM 6490 N N . THR B 1 368 ? 20.726 -26.381 -16.454 1.00 15.57 368 THR B N 1
ATOM 6491 C CA . THR B 1 368 ? 22.078 -26.724 -16.891 1.00 15.75 368 THR B CA 1
ATOM 6492 C C . THR B 1 368 ? 22.347 -26.405 -18.359 1.00 20.30 368 THR B C 1
ATOM 6493 O O . THR B 1 368 ? 21.426 -26.426 -19.177 1.00 19.87 368 THR B O 1
ATOM 6497 N N . LEU B 1 369 ? 23.612 -26.086 -18.682 1.00 16.36 369 LEU B N 1
ATOM 6498 C CA . LEU B 1 369 ? 24.014 -25.742 -20.049 1.00 15.69 369 LEU B CA 1
ATOM 6499 C C . LEU B 1 369 ? 24.041 -26.968 -20.959 1.00 19.75 369 LEU B C 1
ATOM 6500 O O . LEU B 1 369 ? 24.253 -28.092 -20.489 1.00 18.97 369 LEU B O 1
ATOM 6505 N N . ARG B 1 370 ? 23.841 -26.737 -22.265 1.00 15.84 370 ARG B N 1
ATOM 6506 C CA . ARG B 1 370 ? 23.873 -27.770 -23.285 1.00 15.77 370 ARG B CA 1
ATOM 6507 C C . ARG B 1 370 ? 25.267 -28.373 -23.333 1.00 21.43 370 ARG B C 1
ATOM 6508 O O . ARG B 1 370 ? 26.244 -27.627 -23.357 1.00 22.39 370 ARG B O 1
ATOM 6516 N N . GLY B 1 371 ? 25.345 -29.698 -23.318 1.00 18.81 371 GLY B N 1
ATOM 6517 C CA . GLY B 1 371 ? 26.612 -30.415 -23.385 1.00 18.67 371 GLY B CA 1
ATOM 6518 C C . GLY B 1 371 ? 27.273 -30.704 -22.058 1.00 22.12 371 GLY B C 1
ATOM 6519 O O . GLY B 1 371 ? 28.343 -31.313 -22.029 1.00 22.74 371 GLY B O 1
ATOM 6520 N N . THR B 1 372 ? 26.659 -30.293 -20.953 1.00 18.21 372 THR B N 1
ATOM 6521 C CA . THR B 1 372 ? 27.244 -30.555 -19.628 1.00 18.09 372 THR B CA 1
ATOM 6522 C C . THR B 1 372 ? 26.827 -31.945 -19.096 1.00 20.46 372 THR B C 1
ATOM 6523 O O . THR B 1 372 ? 25.761 -32.474 -19.447 1.00 20.96 372 THR B O 1
ATOM 6527 N N . SER B 1 373 ? 27.668 -32.513 -18.245 1.00 14.72 373 SER B N 1
ATOM 6528 C CA . SER B 1 373 ? 27.467 -33.822 -17.635 1.00 14.92 373 SER B CA 1
ATOM 6529 C C . SER B 1 373 ? 26.178 -33.851 -16.832 1.00 20.01 373 SER B C 1
ATOM 6530 O O . SER B 1 373 ? 25.900 -32.920 -16.055 1.00 20.11 373 SER B O 1
ATOM 6533 N N . ILE B 1 374 ? 25.403 -34.932 -16.997 1.00 15.83 374 ILE B N 1
ATOM 6534 C CA . ILE B 1 374 ? 24.146 -35.121 -16.261 1.00 15.04 374 ILE B CA 1
ATOM 6535 C C . ILE B 1 374 ? 24.421 -35.169 -14.728 1.00 19.11 374 ILE B C 1
ATOM 6536 O O . ILE B 1 374 ? 23.549 -34.794 -13.941 1.00 18.63 374 ILE B O 1
ATOM 6541 N N . PHE B 1 375 ? 25.664 -35.577 -14.333 1.00 14.52 375 PHE B N 1
ATOM 6542 C CA . PHE B 1 375 ? 26.122 -35.680 -12.937 1.00 14.43 375 PHE B CA 1
ATOM 6543 C C . PHE B 1 375 ? 26.694 -34.368 -12.403 1.00 21.11 375 PHE B C 1
ATOM 6544 O O . PHE B 1 375 ? 27.094 -34.303 -11.238 1.00 21.01 375 PHE B O 1
ATOM 6552 N N . GLY B 1 376 ? 26.692 -33.338 -13.250 1.00 17.43 376 GLY B N 1
ATOM 6553 C CA . GLY B 1 376 ? 27.225 -32.023 -12.941 1.00 16.27 376 GLY B CA 1
ATOM 6554 C C . GLY B 1 376 ? 26.367 -31.181 -12.022 1.00 21.01 376 GLY B C 1
ATOM 6555 O O . GLY B 1 376 ? 25.283 -31.586 -11.596 1.00 20.82 376 GLY B O 1
ATOM 6556 N N . LEU B 1 377 ? 26.854 -29.966 -11.755 1.00 17.71 377 LEU B N 1
ATOM 6557 C CA . LEU B 1 377 ? 26.224 -29.003 -10.881 1.00 16.37 377 LEU B CA 1
ATOM 6558 C C . LEU B 1 377 ? 25.404 -27.977 -11.661 1.00 20.62 377 LEU B C 1
ATOM 6559 O O . LEU B 1 377 ? 25.714 -27.664 -12.821 1.00 20.74 377 LEU B O 1
ATOM 6564 N N . ALA B 1 378 ? 24.400 -27.396 -11.006 1.00 17.59 378 ALA B N 1
ATOM 6565 C CA . ALA B 1 378 ? 23.619 -26.332 -11.636 1.00 18.99 378 ALA B CA 1
ATOM 6566 C C . ALA B 1 378 ? 24.571 -25.117 -11.806 1.00 25.70 378 ALA B C 1
ATOM 6567 O O . ALA B 1 378 ? 25.468 -24.949 -10.971 1.00 24.27 378 ALA B O 1
ATOM 6569 N N . PRO B 1 379 ? 24.438 -24.292 -12.877 1.00 24.54 379 PRO B N 1
ATOM 6570 C CA . PRO B 1 379 ? 25.388 -23.161 -13.054 1.00 24.59 379 PRO B CA 1
ATOM 6571 C C . PRO B 1 379 ? 25.421 -22.116 -11.930 1.00 28.02 379 PRO B C 1
ATOM 6572 O O . PRO B 1 379 ? 26.398 -21.384 -11.832 1.00 28.08 379 PRO B O 1
ATOM 6576 N N . LEU B 1 380 ? 24.376 -22.047 -11.088 1.00 23.49 380 LEU B N 1
ATOM 6577 C CA . LEU B 1 380 ? 24.282 -21.087 -9.981 1.00 22.15 380 LEU B CA 1
ATOM 6578 C C . LEU B 1 380 ? 24.194 -21.797 -8.650 1.00 25.42 380 LEU B C 1
ATOM 6579 O O . LEU B 1 380 ? 23.652 -22.896 -8.572 1.00 23.65 380 LEU B O 1
ATOM 6584 N N . ASN B 1 381 ? 24.678 -21.146 -7.588 1.00 24.24 381 ASN B N 1
ATOM 6585 C CA . ASN B 1 381 ? 24.573 -21.685 -6.237 1.00 24.62 381 ASN B CA 1
ATOM 6586 C C . ASN B 1 381 ? 23.129 -21.584 -5.778 1.00 27.14 381 ASN B C 1
ATOM 6587 O O . ASN B 1 381 ? 22.371 -20.760 -6.291 1.00 26.41 381 ASN B O 1
ATOM 6592 N N . ALA B 1 382 ? 22.739 -22.444 -4.825 1.00 22.56 382 ALA B N 1
ATOM 6593 C CA . ALA B 1 382 ? 21.396 -22.439 -4.254 1.00 20.89 382 ALA B CA 1
ATOM 6594 C C . ALA B 1 382 ? 21.216 -21.213 -3.336 1.00 24.80 382 ALA B C 1
ATOM 6595 O O . ALA B 1 382 ? 22.133 -20.406 -3.221 1.00 24.42 382 ALA B O 1
ATOM 6597 N N . GLN B 1 383 ? 20.038 -21.072 -2.698 1.00 22.66 383 GLN B N 1
ATOM 6598 C CA . GLN B 1 383 ? 19.690 -19.977 -1.783 1.00 23.65 383 GLN B CA 1
ATOM 6599 C C . GLN B 1 383 ? 20.670 -19.840 -0.600 1.00 26.50 383 GLN B C 1
ATOM 6600 O O . GLN B 1 383 ? 20.911 -18.732 -0.135 1.00 26.87 383 GLN B O 1
ATOM 6606 N N . ASP B 1 384 ? 21.231 -20.964 -0.129 1.00 22.12 384 ASP B N 1
ATOM 6607 C CA . ASP B 1 384 ? 22.191 -21.031 0.973 1.00 21.06 384 ASP B CA 1
ATOM 6608 C C . ASP B 1 384 ? 23.664 -20.737 0.551 1.00 25.48 384 ASP B C 1
ATOM 6609 O O . ASP B 1 384 ? 24.587 -20.967 1.334 1.00 24.76 384 ASP B O 1
ATOM 6614 N N . GLY B 1 385 ? 23.862 -20.266 -0.689 1.00 22.76 385 GLY B N 1
ATOM 6615 C CA . GLY B 1 385 ? 25.176 -19.943 -1.251 1.00 22.19 385 GLY B CA 1
ATOM 6616 C C . GLY B 1 385 ? 26.061 -21.124 -1.622 1.00 28.11 385 GLY B C 1
ATOM 6617 O O . GLY B 1 385 ? 27.213 -20.941 -2.041 1.00 28.07 385 GLY B O 1
ATOM 6618 N N . LYS B 1 386 ? 25.531 -22.355 -1.479 1.00 24.46 386 LYS B N 1
ATOM 6619 C CA . LYS B 1 386 ? 26.246 -23.586 -1.815 1.00 23.01 386 LYS B CA 1
ATOM 6620 C C . LYS B 1 386 ? 25.695 -24.161 -3.108 1.00 25.64 386 LYS B C 1
ATOM 6621 O O . LYS B 1 386 ? 24.531 -23.948 -3.453 1.00 22.80 386 LYS B O 1
ATOM 6627 N N . SER B 1 387 ? 26.541 -24.918 -3.811 1.00 23.59 387 SER B N 1
ATOM 6628 C CA . SER B 1 387 ? 26.219 -25.580 -5.071 1.00 22.28 387 SER B CA 1
ATOM 6629 C C . SER B 1 387 ? 25.079 -26.610 -4.941 1.00 24.51 387 SER B C 1
ATOM 6630 O O . SER B 1 387 ? 24.709 -27.047 -3.839 1.00 23.86 387 SER B O 1
ATOM 6633 N N . TYR B 1 388 ? 24.534 -26.999 -6.084 1.00 19.38 388 TYR B N 1
ATOM 6634 C CA . TYR B 1 388 ? 23.534 -28.056 -6.135 1.00 17.75 388 TYR B CA 1
ATOM 6635 C C . TYR B 1 388 ? 23.659 -28.830 -7.418 1.00 19.26 388 TYR B C 1
ATOM 6636 O O . TYR B 1 388 ? 24.075 -28.278 -8.443 1.00 16.90 388 TYR B O 1
ATOM 6645 N N . THR B 1 389 ? 23.433 -30.133 -7.334 1.00 15.90 389 THR B N 1
ATOM 6646 C CA . THR B 1 389 ? 23.542 -30.970 -8.527 1.00 16.26 389 THR B CA 1
ATOM 6647 C C . THR B 1 389 ? 22.264 -30.867 -9.374 1.00 19.01 389 THR B C 1
ATOM 6648 O O . THR B 1 389 ? 21.187 -30.616 -8.822 1.00 18.29 389 THR B O 1
ATOM 6652 N N . SER B 1 390 ? 22.378 -31.100 -10.697 1.00 14.11 390 SER B N 1
ATOM 6653 C CA . SER B 1 390 ? 21.208 -31.137 -11.580 1.00 13.94 390 SER B CA 1
ATOM 6654 C C . SER B 1 390 ? 20.282 -32.286 -11.093 1.00 17.37 390 SER B C 1
ATOM 6655 O O . SER B 1 390 ? 19.117 -32.043 -10.797 1.00 15.95 390 SER B O 1
ATOM 6658 N N . ILE B 1 391 ? 20.854 -33.495 -10.883 1.00 14.05 391 ILE B N 1
ATOM 6659 C CA . ILE B 1 391 ? 20.122 -34.649 -10.347 1.00 13.34 391 ILE B CA 1
ATOM 6660 C C . ILE B 1 391 ? 19.873 -34.491 -8.843 1.00 20.21 391 ILE B C 1
ATOM 6661 O O . ILE B 1 391 ? 20.792 -34.214 -8.070 1.00 21.25 391 ILE B O 1
ATOM 6666 N N . LEU B 1 392 ? 18.623 -34.706 -8.446 1.00 15.76 392 LEU B N 1
ATOM 6667 C CA . LEU B 1 392 ? 18.155 -34.714 -7.078 1.00 14.18 392 LEU B CA 1
ATOM 6668 C C . LEU B 1 392 ? 17.078 -35.792 -6.973 1.00 18.32 392 LEU B C 1
ATOM 6669 O O . LEU B 1 392 ? 16.394 -36.081 -7.964 1.00 18.09 392 LEU B O 1
ATOM 6674 N N . TYR B 1 393 ? 16.993 -36.434 -5.801 1.00 15.31 393 TYR B N 1
ATOM 6675 C CA . TYR B 1 393 ? 16.009 -37.463 -5.483 1.00 15.65 393 TYR B CA 1
ATOM 6676 C C . TYR B 1 393 ? 15.064 -36.882 -4.462 1.00 20.59 393 TYR B C 1
ATOM 6677 O O . TYR B 1 393 ? 15.488 -36.074 -3.640 1.00 20.71 393 TYR B O 1
ATOM 6686 N N . GLY B 1 394 ? 13.805 -37.299 -4.493 1.00 17.94 394 GLY B N 1
ATOM 6687 C CA . GLY B 1 394 ? 12.842 -36.848 -3.497 1.00 18.00 394 GLY B CA 1
ATOM 6688 C C . GLY B 1 394 ? 13.151 -37.438 -2.130 1.00 22.20 394 GLY B C 1
ATOM 6689 O O . GLY B 1 394 ? 13.063 -36.758 -1.112 1.00 21.93 394 GLY B O 1
ATOM 6690 N N . ASN B 1 395 ? 13.551 -38.703 -2.104 1.00 20.68 395 ASN B N 1
ATOM 6691 C CA . ASN B 1 395 ? 13.861 -39.416 -0.866 1.00 21.59 395 ASN B CA 1
ATOM 6692 C C . ASN B 1 395 ? 14.989 -40.458 -1.049 1.00 25.00 395 ASN B C 1
ATOM 6693 O O . ASN B 1 395 ? 15.576 -40.544 -2.124 1.00 25.07 395 ASN B O 1
ATOM 6698 N N . GLY B 1 396 ? 15.302 -41.202 0.006 1.00 21.79 396 GLY B N 1
ATOM 6699 C CA . GLY B 1 396 ? 16.310 -42.249 -0.059 1.00 21.44 396 GLY B CA 1
ATOM 6700 C C . GLY B 1 396 ? 17.574 -42.031 0.737 1.00 24.25 396 GLY B C 1
ATOM 6701 O O . GLY B 1 396 ? 17.630 -41.132 1.577 1.00 23.33 396 GLY B O 1
ATOM 6702 N N . PRO B 1 397 ? 18.606 -42.877 0.482 1.00 21.70 397 PRO B N 1
ATOM 6703 C CA . PRO B 1 397 ? 19.854 -42.801 1.277 1.00 20.43 397 PRO B CA 1
ATOM 6704 C C . PRO B 1 397 ? 20.775 -41.625 0.996 1.00 23.82 397 PRO B C 1
ATOM 6705 O O . PRO B 1 397 ? 21.812 -41.513 1.642 1.00 24.09 397 PRO B O 1
ATOM 6709 N N . GLY B 1 398 ? 20.393 -40.763 0.058 1.00 20.21 398 GLY B N 1
ATOM 6710 C CA . GLY B 1 398 ? 21.177 -39.590 -0.308 1.00 19.35 398 GLY B CA 1
ATOM 6711 C C . GLY B 1 398 ? 20.965 -38.393 0.596 1.00 21.83 398 GLY B C 1
ATOM 6712 O O . GLY B 1 398 ? 21.685 -37.389 0.478 1.00 18.45 398 GLY B O 1
ATOM 6713 N N . TYR B 1 399 ? 19.980 -38.503 1.511 1.00 21.18 399 TYR B N 1
ATOM 6714 C CA . TYR B 1 399 ? 19.632 -37.466 2.499 1.00 23.27 399 TYR B CA 1
ATOM 6715 C C . TYR B 1 399 ? 20.781 -37.165 3.421 1.00 31.35 399 TYR B C 1
ATOM 6716 O O . TYR B 1 399 ? 21.367 -38.083 3.990 1.00 32.62 399 TYR B O 1
ATOM 6725 N N . VAL B 1 400 ? 21.074 -35.880 3.584 1.00 30.89 400 VAL B N 1
ATOM 6726 C CA . VAL B 1 400 ? 22.128 -35.372 4.448 1.00 32.58 400 VAL B CA 1
ATOM 6727 C C . VAL B 1 400 ? 21.643 -34.170 5.263 1.00 40.05 400 VAL B C 1
ATOM 6728 O O . VAL B 1 400 ? 21.488 -33.064 4.759 1.00 40.36 400 VAL B O 1
ATOM 6732 N N . LEU B 1 401 ? 21.339 -34.431 6.521 1.00 39.65 401 LEU B N 1
ATOM 6733 C CA . LEU B 1 401 ? 20.868 -33.449 7.485 1.00 40.47 401 LEU B CA 1
ATOM 6734 C C . LEU B 1 401 ? 22.065 -32.630 7.967 1.00 45.96 401 LEU B C 1
ATOM 6735 O O . LEU B 1 401 ? 22.051 -31.403 7.825 1.00 44.86 401 LEU B O 1
ATOM 6740 N N . ASN B 1 402 ? 23.106 -33.326 8.523 1.00 43.80 402 ASN B N 1
ATOM 6741 C CA . ASN B 1 402 ? 24.382 -32.765 8.984 1.00 44.25 402 ASN B CA 1
ATOM 6742 C C . ASN B 1 402 ? 24.189 -31.587 9.965 1.00 48.67 402 ASN B C 1
ATOM 6743 O O . ASN B 1 402 ? 24.825 -30.541 9.805 1.00 48.99 402 ASN B O 1
ATOM 6748 N N . SER B 1 403 ? 23.268 -31.747 10.950 1.00 44.73 403 SER B N 1
ATOM 6749 C CA . SER B 1 403 ? 22.897 -30.719 11.937 1.00 44.50 403 SER B CA 1
ATOM 6750 C C . SER B 1 403 ? 22.474 -29.383 11.273 1.00 48.43 403 SER B C 1
ATOM 6751 O O . SER B 1 403 ? 22.627 -28.296 11.846 1.00 48.77 403 SER B O 1
ATOM 6754 N N . GLY B 1 404 ? 21.936 -29.496 10.061 1.00 43.86 404 GLY B N 1
ATOM 6755 C CA . GLY B 1 404 ? 21.503 -28.359 9.262 1.00 42.40 404 GLY B CA 1
ATOM 6756 C C . GLY B 1 404 ? 22.612 -27.744 8.434 1.00 44.17 404 GLY B C 1
ATOM 6757 O O . GLY B 1 404 ? 22.527 -26.573 8.064 1.00 45.62 404 GLY B O 1
ATOM 6758 N N . ASN B 1 405 ? 23.662 -28.517 8.136 1.00 37.89 405 ASN B N 1
ATOM 6759 C CA . ASN B 1 405 ? 24.772 -28.036 7.316 1.00 36.49 405 ASN B CA 1
ATOM 6760 C C . ASN B 1 405 ? 24.803 -28.794 5.993 1.00 37.22 405 ASN B C 1
ATOM 6761 O O . ASN B 1 405 ? 25.432 -29.849 5.899 1.00 36.77 405 ASN B O 1
ATOM 6766 N N . ARG B 1 406 ? 24.104 -28.256 4.973 1.00 30.45 406 ARG B N 1
ATOM 6767 C CA . ARG B 1 406 ? 24.019 -28.863 3.645 1.00 27.99 406 ARG B CA 1
ATOM 6768 C C . ARG B 1 406 ? 25.391 -28.889 3.002 1.00 29.83 406 ARG B C 1
ATOM 6769 O O . ARG B 1 406 ? 26.043 -27.842 2.965 1.00 28.46 406 ARG B O 1
ATOM 6777 N N . PRO B 1 407 ? 25.845 -30.055 2.466 1.00 25.96 407 PRO B N 1
ATOM 6778 C CA . PRO B 1 407 ? 27.168 -30.094 1.813 1.00 25.39 407 PRO B CA 1
ATOM 6779 C C . PRO B 1 407 ? 27.283 -29.117 0.654 1.00 29.87 407 PRO B C 1
ATOM 6780 O O . PRO B 1 407 ? 26.265 -28.728 0.079 1.00 31.55 407 PRO B O 1
ATOM 6784 N N . ASN B 1 408 ? 28.511 -28.686 0.353 1.00 25.46 408 ASN B N 1
ATOM 6785 C CA . ASN B 1 408 ? 28.809 -27.833 -0.787 1.00 24.97 408 ASN B CA 1
ATOM 6786 C C . ASN B 1 408 ? 29.704 -28.642 -1.716 1.00 29.24 408 ASN B C 1
ATOM 6787 O O . ASN B 1 408 ? 30.929 -28.462 -1.775 1.00 29.60 408 ASN B O 1
ATOM 6792 N N . VAL B 1 409 ? 29.050 -29.569 -2.415 1.00 24.24 409 VAL B N 1
ATOM 6793 C CA . VAL B 1 409 ? 29.610 -30.568 -3.307 1.00 22.85 409 VAL B CA 1
ATOM 6794 C C . VAL B 1 409 ? 30.325 -29.965 -4.529 1.00 24.67 409 VAL B C 1
ATOM 6795 O O . VAL B 1 409 ? 29.891 -28.940 -5.062 1.00 23.89 409 VAL B O 1
ATOM 6799 N N . THR B 1 410 ? 31.436 -30.595 -4.955 1.00 19.94 410 THR B N 1
ATOM 6800 C CA . THR B 1 410 ? 32.189 -30.150 -6.132 1.00 19.17 410 THR B CA 1
ATOM 6801 C C . THR B 1 410 ? 31.809 -31.012 -7.326 1.00 25.27 410 THR B C 1
ATOM 6802 O O . THR B 1 410 ? 31.225 -32.090 -7.144 1.00 24.23 410 THR B O 1
ATOM 6806 N N . ASP B 1 411 ? 32.195 -30.571 -8.541 1.00 24.69 411 ASP B N 1
ATOM 6807 C CA . ASP B 1 411 ? 32.000 -31.312 -9.782 1.00 26.07 411 ASP B CA 1
ATOM 6808 C C . ASP B 1 411 ? 32.674 -32.703 -9.689 1.00 29.73 411 ASP B C 1
ATOM 6809 O O . ASP B 1 411 ? 32.067 -33.698 -10.091 1.00 31.34 411 ASP B O 1
ATOM 6814 N N . ALA B 1 412 ? 33.888 -32.766 -9.106 1.00 24.70 412 ALA B N 1
ATOM 6815 C CA . ALA B 1 412 ? 34.662 -34.004 -8.917 1.00 23.61 412 ALA B CA 1
ATOM 6816 C C . ALA B 1 412 ? 33.908 -35.002 -8.046 1.00 25.94 412 ALA B C 1
ATOM 6817 O O . ALA B 1 412 ? 33.832 -36.179 -8.396 1.00 24.72 412 ALA B O 1
ATOM 6819 N N . GLU B 1 413 ? 33.330 -34.526 -6.925 1.00 22.39 413 GLU B N 1
ATOM 6820 C CA . GLU B 1 413 ? 32.557 -35.360 -6.011 1.00 21.87 413 GLU B CA 1
ATOM 6821 C C . GLU B 1 413 ? 31.249 -35.822 -6.645 1.00 24.66 413 GLU B C 1
ATOM 6822 O O . GLU B 1 413 ? 30.863 -36.972 -6.470 1.00 25.70 413 GLU B O 1
ATOM 6828 N N . SER B 1 414 ? 30.558 -34.919 -7.352 1.00 21.29 414 SER B N 1
ATOM 6829 C CA . SER B 1 414 ? 29.248 -35.179 -7.950 1.00 20.95 414 SER B CA 1
ATOM 6830 C C . SER B 1 414 ? 29.273 -36.156 -9.113 1.00 24.08 414 SER B C 1
ATOM 6831 O O . SER B 1 414 ? 28.262 -36.823 -9.367 1.00 23.37 414 SER B O 1
ATOM 6834 N N . GLY B 1 415 ? 30.406 -36.221 -9.804 1.00 19.43 415 GLY B N 1
ATOM 6835 C CA . GLY B 1 415 ? 30.572 -37.122 -10.939 1.00 20.05 415 GLY B CA 1
ATOM 6836 C C . GLY B 1 415 ? 31.147 -38.472 -10.548 1.00 25.19 415 GLY B C 1
ATOM 6837 O O . GLY B 1 415 ? 31.356 -39.329 -11.406 1.00 24.36 415 GLY B O 1
ATOM 6838 N N . ASP B 1 416 ? 31.412 -38.673 -9.243 1.00 22.84 416 ASP B N 1
ATOM 6839 C CA . ASP B 1 416 ? 31.979 -39.910 -8.732 1.00 22.09 416 ASP B CA 1
ATOM 6840 C C . ASP B 1 416 ? 31.004 -41.070 -8.879 1.00 28.33 416 ASP B C 1
ATOM 6841 O O . ASP B 1 416 ? 29.791 -40.913 -8.680 1.00 28.30 416 ASP B O 1
ATOM 6846 N N . VAL B 1 417 ? 31.549 -42.236 -9.247 1.00 25.44 417 VAL B N 1
ATOM 6847 C CA . VAL B 1 417 ? 30.818 -43.487 -9.456 1.00 25.44 417 VAL B CA 1
ATOM 6848 C C . VAL B 1 417 ? 29.868 -43.836 -8.299 1.00 27.69 417 VAL B C 1
ATOM 6849 O O . VAL B 1 417 ? 28.743 -44.261 -8.557 1.00 27.14 417 VAL B O 1
ATOM 6853 N N . ASN B 1 418 ? 30.303 -43.621 -7.039 1.00 23.82 418 ASN B N 1
ATOM 6854 C CA . ASN B 1 418 ? 29.511 -43.939 -5.847 1.00 23.22 418 ASN B CA 1
ATOM 6855 C C . ASN B 1 418 ? 28.771 -42.770 -5.209 1.00 23.67 418 ASN B C 1
ATOM 6856 O O . ASN B 1 418 ? 28.199 -42.943 -4.129 1.00 22.76 418 ASN B O 1
ATOM 6861 N N . TYR B 1 419 ? 28.755 -41.600 -5.869 1.00 19.05 419 TYR B N 1
ATOM 6862 C CA . TYR B 1 419 ? 28.063 -40.422 -5.340 1.00 18.64 419 TYR B CA 1
ATOM 6863 C C . TYR B 1 419 ? 26.554 -40.610 -5.239 1.00 21.87 419 TYR B C 1
ATOM 6864 O O . TYR B 1 419 ? 25.917 -41.034 -6.209 1.00 22.21 419 TYR B O 1
ATOM 6873 N N . LYS B 1 420 ? 26.002 -40.297 -4.061 1.00 16.38 420 LYS B N 1
ATOM 6874 C CA . LYS B 1 420 ? 24.566 -40.317 -3.773 1.00 15.71 420 LYS B CA 1
ATOM 6875 C C . LYS B 1 420 ? 24.053 -38.856 -3.796 1.00 20.79 420 LYS B C 1
ATOM 6876 O O . LYS B 1 420 ? 24.474 -38.026 -2.973 1.00 20.89 420 LYS B O 1
ATOM 6882 N N . GLN B 1 421 ? 23.179 -38.526 -4.765 1.00 15.04 421 GLN B N 1
ATOM 6883 C CA . GLN B 1 421 ? 22.633 -37.170 -4.884 1.00 13.57 421 GLN B CA 1
ATOM 6884 C C . GLN B 1 421 ? 21.775 -36.821 -3.664 1.00 18.71 421 GLN B C 1
ATOM 6885 O O . GLN B 1 421 ? 21.265 -37.703 -2.971 1.00 16.59 421 GLN B O 1
ATOM 6891 N N . GLN B 1 422 ? 21.652 -35.532 -3.369 1.00 17.38 422 GLN B N 1
ATOM 6892 C CA . GLN B 1 422 ? 20.871 -35.118 -2.211 1.00 17.31 422 GLN B CA 1
ATOM 6893 C C . GLN B 1 422 ? 19.393 -35.459 -2.321 1.00 21.48 422 GLN B C 1
ATOM 6894 O O . GLN B 1 422 ? 18.857 -35.546 -3.432 1.00 20.62 422 GLN B O 1
ATOM 6900 N N . ALA B 1 423 ? 18.753 -35.693 -1.161 1.00 19.08 423 ALA B N 1
ATOM 6901 C CA . ALA B 1 423 ? 17.330 -36.049 -1.038 1.00 18.19 423 ALA B CA 1
ATOM 6902 C C . ALA B 1 423 ? 16.648 -35.285 0.104 1.00 23.97 423 ALA B C 1
ATOM 6903 O O . ALA B 1 423 ? 17.320 -34.844 1.048 1.00 24.73 423 ALA B O 1
ATOM 6905 N N . ALA B 1 424 ? 15.324 -35.085 -0.007 1.00 20.87 424 ALA B N 1
ATOM 6906 C CA . ALA B 1 424 ? 14.510 -34.340 0.967 1.00 20.44 424 ALA B CA 1
ATOM 6907 C C . ALA B 1 424 ? 14.162 -35.144 2.199 1.00 22.58 424 ALA B C 1
ATOM 6908 O O . ALA B 1 424 ? 13.972 -34.567 3.268 1.00 21.65 424 ALA B O 1
ATOM 6910 N N . VAL B 1 425 ? 13.981 -36.459 2.034 1.00 18.05 425 VAL B N 1
ATOM 6911 C CA . VAL B 1 425 ? 13.537 -37.349 3.104 1.00 18.33 425 VAL B CA 1
ATOM 6912 C C . VAL B 1 425 ? 14.449 -38.591 3.233 1.00 24.43 425 VAL B C 1
ATOM 6913 O O . VAL B 1 425 ? 14.694 -39.245 2.216 1.00 24.22 425 VAL B O 1
ATOM 6917 N N . PRO B 1 426 ? 14.935 -38.938 4.466 1.00 20.83 426 PRO B N 1
ATOM 6918 C CA . PRO B 1 426 ? 15.804 -40.125 4.604 1.00 19.75 426 PRO B CA 1
ATOM 6919 C C . PRO B 1 426 ? 15.065 -41.457 4.565 1.00 22.60 426 PRO B C 1
ATOM 6920 O O . PRO B 1 426 ? 14.085 -41.648 5.277 1.00 21.26 426 PRO B O 1
ATOM 6924 N N . LEU B 1 427 ? 15.553 -42.389 3.748 1.00 20.88 427 LEU B N 1
ATOM 6925 C CA . LEU B 1 427 ? 15.028 -43.758 3.659 1.00 21.59 427 LEU B CA 1
ATOM 6926 C C . LEU B 1 427 ? 16.214 -44.682 3.381 1.00 26.75 427 LEU B C 1
ATOM 6927 O O . LEU B 1 427 ? 17.170 -44.242 2.756 1.00 25.21 427 LEU B O 1
ATOM 6932 N N . SER B 1 428 ? 16.181 -45.949 3.840 1.00 25.02 428 SER B N 1
ATOM 6933 C CA . SER B 1 428 ? 17.284 -46.879 3.561 1.00 25.29 428 SER B CA 1
ATOM 6934 C C . SER B 1 428 ? 17.392 -47.105 2.049 1.00 27.62 428 SER B C 1
ATOM 6935 O O . SER B 1 428 ? 18.477 -47.354 1.523 1.00 27.90 428 SER B O 1
ATOM 6938 N N . SER B 1 429 ? 16.254 -47.011 1.362 1.00 21.70 429 SER B N 1
ATOM 6939 C CA . SER B 1 429 ? 16.139 -47.198 -0.076 1.00 20.40 429 SER B CA 1
ATOM 6940 C C . SER B 1 429 ? 15.167 -46.149 -0.630 1.00 23.28 429 SER B C 1
ATOM 6941 O O . SER B 1 429 ? 14.090 -45.947 -0.063 1.00 21.83 429 SER B O 1
ATOM 6944 N N . GLU B 1 430 ? 15.556 -45.475 -1.740 1.00 18.94 430 GLU B N 1
ATOM 6945 C CA . GLU B 1 430 ? 14.719 -44.483 -2.424 1.00 17.31 430 GLU B CA 1
ATOM 6946 C C . GLU B 1 430 ? 13.434 -45.195 -2.952 1.00 21.10 430 GLU B C 1
ATOM 6947 O O . GLU B 1 430 ? 13.474 -46.397 -3.219 1.00 20.39 430 GLU B O 1
ATOM 6953 N N . THR B 1 431 ? 12.290 -44.490 -3.018 1.00 16.69 431 THR B N 1
ATOM 6954 C CA . THR B 1 431 ? 11.040 -45.136 -3.434 1.00 16.42 431 THR B CA 1
ATOM 6955 C C . THR B 1 431 ? 10.715 -44.987 -4.912 1.00 17.83 431 THR B C 1
ATOM 6956 O O . THR B 1 431 ? 11.143 -44.036 -5.552 1.00 17.77 431 THR B O 1
ATOM 6960 N N . HIS B 1 432 ? 9.850 -45.870 -5.410 1.00 13.23 432 HIS B N 1
ATOM 6961 C CA . HIS B 1 432 ? 9.290 -45.782 -6.755 1.00 12.45 432 HIS B CA 1
ATOM 6962 C C . HIS B 1 432 ? 8.442 -44.505 -6.866 1.00 16.03 432 HIS B C 1
ATOM 6963 O O . HIS B 1 432 ? 8.081 -43.902 -5.847 1.00 15.48 432 HIS B O 1
ATOM 6970 N N . GLY B 1 433 ? 8.164 -44.090 -8.097 1.00 12.86 433 GLY B N 1
ATOM 6971 C CA . GLY B 1 433 ? 7.287 -42.959 -8.386 1.00 12.55 433 GLY B CA 1
ATOM 6972 C C . GLY B 1 433 ? 6.005 -43.566 -8.902 1.00 18.01 433 GLY B C 1
ATOM 6973 O O . GLY B 1 433 ? 6.047 -44.692 -9.410 1.00 18.47 433 GLY B O 1
ATOM 6974 N N . GLY B 1 434 ? 4.875 -42.865 -8.753 1.00 13.73 434 GLY B N 1
ATOM 6975 C CA . GLY B 1 434 ? 3.591 -43.384 -9.211 1.00 12.34 434 GLY B CA 1
ATOM 6976 C C . GLY B 1 434 ? 3.183 -42.939 -10.601 1.00 15.50 434 GLY B C 1
ATOM 6977 O O . GLY B 1 434 ? 2.103 -43.310 -11.080 1.00 12.88 434 GLY B O 1
ATOM 6978 N N . GLU B 1 435 ? 4.014 -42.111 -11.256 1.00 13.71 435 GLU B N 1
ATOM 6979 C CA . GLU B 1 435 ? 3.613 -41.589 -12.562 1.00 14.38 435 GLU B CA 1
ATOM 6980 C C . GLU B 1 435 ? 3.685 -42.544 -13.724 1.00 17.37 435 GLU B C 1
ATOM 6981 O O . GLU B 1 435 ? 4.401 -43.544 -13.658 1.00 14.48 435 GLU B O 1
ATOM 6987 N N . ASP B 1 436 ? 2.927 -42.221 -14.803 1.00 15.40 436 ASP B N 1
ATOM 6988 C CA . ASP B 1 436 ? 2.886 -43.014 -16.029 1.00 14.90 436 ASP B CA 1
ATOM 6989 C C . ASP B 1 436 ? 4.279 -43.210 -16.639 1.00 18.21 436 ASP B C 1
ATOM 6990 O O . ASP B 1 436 ? 5.211 -42.403 -16.426 1.00 16.40 436 ASP B O 1
ATOM 6995 N N . VAL B 1 437 ? 4.420 -44.323 -17.369 1.00 13.78 437 VAL B N 1
ATOM 6996 C CA . VAL B 1 437 ? 5.666 -44.644 -18.058 1.00 13.64 437 VAL B CA 1
ATOM 6997 C C . VAL B 1 437 ? 5.379 -44.748 -19.566 1.00 18.40 437 VAL B C 1
ATOM 6998 O O . VAL B 1 437 ? 4.215 -44.859 -19.977 1.00 16.78 437 VAL B O 1
ATOM 7002 N N . ALA B 1 438 ? 6.431 -44.687 -20.383 1.00 15.57 438 ALA B N 1
ATOM 7003 C CA . ALA B 1 438 ? 6.281 -44.798 -21.825 1.00 14.41 438 ALA B CA 1
ATOM 7004 C C . ALA B 1 438 ? 6.205 -46.272 -22.271 1.00 17.96 438 ALA B C 1
ATOM 7005 O O . ALA B 1 438 ? 6.677 -47.169 -21.566 1.00 19.62 438 ALA B O 1
ATOM 7007 N N . ILE B 1 439 ? 5.560 -46.509 -23.400 1.00 12.26 439 ILE B N 1
ATOM 7008 C CA . ILE B 1 439 ? 5.538 -47.796 -24.078 1.00 12.85 439 ILE B CA 1
ATOM 7009 C C . ILE B 1 439 ? 5.988 -47.436 -25.485 1.00 18.17 439 ILE B C 1
ATOM 7010 O O . ILE B 1 439 ? 5.413 -46.518 -26.082 1.00 18.20 439 ILE B O 1
ATOM 7015 N N . PHE B 1 440 ? 7.017 -48.116 -25.996 1.00 15.00 440 PHE B N 1
ATOM 7016 C CA . PHE B 1 440 ? 7.513 -47.945 -27.370 1.00 15.76 440 PHE B CA 1
ATOM 7017 C C . PHE B 1 440 ? 7.242 -49.289 -28.072 1.00 19.83 440 PHE B C 1
ATOM 7018 O O . PHE B 1 440 ? 7.414 -50.339 -27.456 1.00 17.31 440 PHE B O 1
ATOM 7026 N N . ALA B 1 441 ? 6.796 -49.268 -29.334 1.00 17.00 441 ALA B N 1
ATOM 7027 C CA . ALA B 1 441 ? 6.506 -50.515 -30.049 1.00 16.39 441 ALA B CA 1
ATOM 7028 C C . ALA B 1 441 ? 6.914 -50.484 -31.513 1.00 18.16 441 ALA B C 1
ATOM 7029 O O . ALA B 1 441 ? 6.826 -49.446 -32.161 1.00 15.45 441 ALA B O 1
ATOM 7031 N N . ARG B 1 442 ? 7.336 -51.652 -32.035 1.00 15.51 442 ARG B N 1
ATOM 7032 C CA . ARG B 1 442 ? 7.742 -51.849 -33.426 1.00 14.45 442 ARG B CA 1
ATOM 7033 C C . ARG B 1 442 ? 7.324 -53.239 -33.840 1.00 18.71 442 ARG B C 1
ATOM 7034 O O . ARG B 1 442 ? 7.463 -54.165 -33.061 1.00 19.38 442 ARG B O 1
ATOM 7042 N N . GLY B 1 443 ? 6.824 -53.372 -35.061 1.00 16.10 443 GLY B N 1
ATOM 7043 C CA . GLY B 1 443 ? 6.478 -54.656 -35.659 1.00 15.92 443 GLY B CA 1
ATOM 7044 C C . GLY B 1 443 ? 5.007 -54.919 -35.893 1.00 19.50 443 GLY B C 1
ATOM 7045 O O . GLY B 1 443 ? 4.203 -53.982 -35.867 1.00 18.28 443 GLY B O 1
ATOM 7046 N N . PRO B 1 444 ? 4.627 -56.200 -36.143 1.00 17.04 444 PRO B N 1
ATOM 7047 C CA . PRO B 1 444 ? 3.200 -56.511 -36.376 1.00 16.92 444 PRO B CA 1
ATOM 7048 C C . PRO B 1 444 ? 2.350 -56.173 -35.155 1.00 19.50 444 PRO B C 1
ATOM 7049 O O . PRO B 1 444 ? 2.718 -56.521 -34.035 1.00 18.72 444 PRO B O 1
ATOM 7053 N N . GLN B 1 445 ? 1.269 -55.408 -35.374 1.00 15.13 445 GLN B N 1
ATOM 7054 C CA . GLN B 1 445 ? 0.328 -54.945 -34.337 1.00 14.50 445 GLN B CA 1
ATOM 7055 C C . GLN B 1 445 ? 0.887 -53.867 -33.376 1.00 20.94 445 GLN B C 1
ATOM 7056 O O . GLN B 1 445 ? 0.216 -53.498 -32.406 1.00 21.28 445 GLN B O 1
ATOM 7062 N N . ALA B 1 446 ? 2.088 -53.328 -33.663 1.00 17.37 446 ALA B N 1
ATOM 7063 C CA . ALA B 1 446 ? 2.678 -52.272 -32.830 1.00 16.91 446 ALA B CA 1
ATOM 7064 C C . ALA B 1 446 ? 1.787 -51.013 -32.834 1.00 18.89 446 ALA B C 1
ATOM 7065 O O . ALA B 1 446 ? 1.725 -50.324 -31.834 1.00 17.51 446 ALA B O 1
ATOM 7067 N N . HIS B 1 447 ? 1.076 -50.750 -33.940 1.00 15.30 447 HIS B N 1
ATOM 7068 C CA . HIS B 1 447 ? 0.170 -49.604 -34.062 1.00 16.06 447 HIS B CA 1
ATOM 7069 C C . HIS B 1 447 ? -0.982 -49.646 -33.044 1.00 18.67 447 HIS B C 1
ATOM 7070 O O . HIS B 1 447 ? -1.571 -48.609 -32.784 1.00 18.42 447 HIS B O 1
ATOM 7077 N N . LEU B 1 448 ? -1.265 -50.818 -32.431 1.00 14.64 448 LEU B N 1
ATOM 7078 C CA . LEU B 1 448 ? -2.296 -50.929 -31.378 1.00 14.11 448 LEU B CA 1
ATOM 7079 C C . LEU B 1 448 ? -1.827 -50.279 -30.054 1.00 17.58 448 LEU B C 1
ATOM 7080 O O . LEU B 1 448 ? -2.633 -50.071 -29.152 1.00 14.98 448 LEU B O 1
ATOM 7085 N N . VAL B 1 449 ? -0.506 -49.990 -29.949 1.00 14.58 449 VAL B N 1
ATOM 7086 C CA . VAL B 1 449 ? 0.102 -49.350 -28.795 1.00 15.16 449 VAL B CA 1
ATOM 7087 C C . VAL B 1 449 ? -0.043 -47.846 -29.047 1.00 19.55 449 VAL B C 1
ATOM 7088 O O . VAL B 1 449 ? 0.752 -47.265 -29.780 1.00 21.55 449 VAL B O 1
ATOM 7092 N N . HIS B 1 450 ? -1.100 -47.240 -28.492 1.00 13.93 450 HIS B N 1
ATOM 7093 C CA . HIS B 1 450 ? -1.445 -45.835 -28.704 1.00 12.72 450 HIS B CA 1
ATOM 7094 C C . HIS B 1 450 ? -2.120 -45.265 -27.467 1.00 14.71 450 HIS B C 1
ATOM 7095 O O . HIS B 1 450 ? -2.588 -46.029 -26.616 1.00 12.78 450 HIS B O 1
ATOM 7102 N N . GLY B 1 451 ? -2.257 -43.935 -27.444 1.00 12.65 451 GLY B N 1
ATOM 7103 C CA . GLY B 1 451 ? -2.938 -43.185 -26.392 1.00 12.71 451 GLY B CA 1
ATOM 7104 C C . GLY B 1 451 ? -2.419 -43.411 -24.986 1.00 18.52 451 GLY B C 1
ATOM 7105 O O . GLY B 1 451 ? -1.212 -43.516 -24.777 1.00 19.87 451 GLY B O 1
ATOM 7106 N N . VAL B 1 452 ? -3.338 -43.473 -24.012 1.00 14.78 452 VAL B N 1
ATOM 7107 C CA . VAL B 1 452 ? -3.060 -43.701 -22.590 1.00 13.73 452 VAL B CA 1
ATOM 7108 C C . VAL B 1 452 ? -3.724 -45.024 -22.271 1.00 20.25 452 VAL B C 1
ATOM 7109 O O . VAL B 1 452 ? -4.933 -45.171 -22.458 1.00 21.42 452 VAL B O 1
ATOM 7113 N N . GLN B 1 453 ? -2.922 -45.997 -21.832 1.00 16.97 453 GLN B N 1
ATOM 7114 C CA . GLN B 1 453 ? -3.386 -47.356 -21.560 1.00 16.03 453 GLN B CA 1
ATOM 7115 C C . GLN B 1 453 ? -3.101 -47.805 -20.138 1.00 18.72 453 GLN B C 1
ATOM 7116 O O . GLN B 1 453 ? -2.182 -47.302 -19.490 1.00 18.69 453 GLN B O 1
ATOM 7122 N N . GLU B 1 454 ? -3.883 -48.783 -19.663 1.00 13.95 454 GLU B N 1
ATOM 7123 C CA . GLU B 1 454 ? -3.651 -49.452 -18.390 1.00 13.02 454 GLU B CA 1
ATOM 7124 C C . GLU B 1 454 ? -2.442 -50.371 -18.661 1.00 17.45 454 GLU B C 1
ATOM 7125 O O . GLU B 1 454 ? -2.305 -50.879 -19.785 1.00 16.55 454 GLU B O 1
ATOM 7131 N N . GLN B 1 455 ? -1.551 -50.564 -17.674 1.00 14.59 455 GLN B N 1
ATOM 7132 C CA . GLN B 1 455 ? -0.337 -51.374 -17.882 1.00 13.96 455 GLN B CA 1
ATOM 7133 C C . GLN B 1 455 ? -0.580 -52.792 -18.357 1.00 18.45 455 GLN B C 1
ATOM 7134 O O . GLN B 1 455 ? 0.174 -53.281 -19.211 1.00 18.92 455 GLN B O 1
ATOM 7140 N N . ASN B 1 456 ? -1.656 -53.433 -17.853 1.00 14.91 456 ASN B N 1
ATOM 7141 C CA . ASN B 1 456 ? -2.018 -54.803 -18.220 1.00 15.15 456 ASN B CA 1
ATOM 7142 C C . ASN B 1 456 ? -2.315 -54.970 -19.711 1.00 16.74 456 ASN B C 1
ATOM 7143 O O . ASN B 1 456 ? -2.352 -56.101 -20.196 1.00 15.73 456 ASN B O 1
ATOM 7148 N N . TYR B 1 457 ? -2.526 -53.849 -20.423 1.00 12.31 457 TYR B N 1
ATOM 7149 C CA . TYR B 1 457 ? -2.767 -53.824 -21.864 1.00 13.10 457 TYR B CA 1
ATOM 7150 C C . TYR B 1 457 ? -1.567 -54.374 -22.664 1.00 16.62 457 TYR B C 1
ATOM 7151 O O . TYR B 1 457 ? -1.775 -55.038 -23.672 1.00 16.39 457 TYR B O 1
ATOM 7160 N N . ILE B 1 458 ? -0.328 -54.126 -22.201 1.00 14.21 458 ILE B N 1
ATOM 7161 C CA . ILE B 1 458 ? 0.921 -54.612 -22.826 1.00 13.72 458 ILE B CA 1
ATOM 7162 C C . ILE B 1 458 ? 0.869 -56.136 -23.072 1.00 15.74 458 ILE B C 1
ATOM 7163 O O . ILE B 1 458 ? 1.234 -56.597 -24.149 1.00 15.18 458 ILE B O 1
ATOM 7168 N N . ALA B 1 459 ? 0.433 -56.904 -22.062 1.00 12.10 459 ALA B N 1
ATOM 7169 C CA . ALA B 1 459 ? 0.328 -58.359 -22.137 1.00 12.55 459 ALA B CA 1
ATOM 7170 C C . ALA B 1 459 ? -0.719 -58.795 -23.190 1.00 16.93 459 ALA B C 1
ATOM 7171 O O . ALA B 1 459 ? -0.453 -59.726 -23.946 1.00 16.25 459 ALA B O 1
ATOM 7173 N N . HIS B 1 460 ? -1.880 -58.096 -23.252 1.00 12.59 460 HIS B N 1
ATOM 7174 C CA . HIS B 1 460 ? -2.947 -58.369 -24.210 1.00 13.43 460 HIS B CA 1
ATOM 7175 C C . HIS B 1 460 ? -2.571 -58.079 -25.672 1.00 20.40 460 HIS B C 1
ATOM 7176 O O . HIS B 1 460 ? -2.964 -58.849 -26.540 1.00 20.23 460 HIS B O 1
ATOM 7183 N N . VAL B 1 461 ? -1.804 -57.000 -25.934 1.00 17.45 461 VAL B N 1
ATOM 7184 C CA . VAL B 1 461 ? -1.324 -56.626 -27.270 1.00 17.63 461 VAL B CA 1
ATOM 7185 C C . VAL B 1 461 ? -0.390 -57.718 -27.786 1.00 20.18 461 VAL B C 1
ATOM 7186 O O . VAL B 1 461 ? -0.508 -58.156 -28.935 1.00 17.44 461 VAL B O 1
ATOM 7190 N N . MET B 1 462 ? 0.536 -58.149 -26.924 1.00 16.26 462 MET B N 1
ATOM 7191 C CA . MET B 1 462 ? 1.488 -59.185 -27.272 1.00 15.63 462 MET B CA 1
ATOM 7192 C C . MET B 1 462 ? 0.804 -60.524 -27.510 1.00 19.46 462 MET B C 1
ATOM 7193 O O . MET B 1 462 ? 1.131 -61.198 -28.489 1.00 20.15 462 MET B O 1
ATOM 7198 N N . ALA B 1 463 ? -0.178 -60.892 -26.653 1.00 14.37 463 ALA B N 1
ATOM 7199 C CA . ALA B 1 463 ? -0.918 -62.139 -26.815 1.00 13.76 463 ALA B CA 1
ATOM 7200 C C . ALA B 1 463 ? -1.742 -62.101 -28.109 1.00 16.70 463 ALA B C 1
ATOM 7201 O O . ALA B 1 463 ? -1.740 -63.081 -28.848 1.00 14.83 463 ALA B O 1
ATOM 7203 N N . PHE B 1 464 ? -2.412 -60.959 -28.392 1.00 14.74 464 PHE B N 1
ATOM 7204 C CA . PHE B 1 464 ? -3.213 -60.777 -29.597 1.00 15.60 464 PHE B CA 1
ATOM 7205 C C . PHE B 1 464 ? -2.329 -60.895 -30.853 1.00 22.40 464 PHE B C 1
ATOM 7206 O O . PHE B 1 464 ? -2.669 -61.656 -31.757 1.00 24.21 464 PHE B O 1
ATOM 7214 N N . ALA B 1 465 ? -1.193 -60.165 -30.885 1.00 17.89 465 ALA B N 1
ATOM 7215 C CA . ALA B 1 465 ? -0.237 -60.153 -31.992 1.00 16.98 465 ALA B CA 1
ATOM 7216 C C . ALA B 1 465 ? 0.334 -61.521 -32.330 1.00 22.04 465 ALA B C 1
ATOM 7217 O O . ALA B 1 465 ? 0.593 -61.794 -33.506 1.00 21.30 465 ALA B O 1
ATOM 7219 N N . GLY B 1 466 ? 0.530 -62.359 -31.311 1.00 19.74 466 GLY B N 1
ATOM 7220 C CA . GLY B 1 466 ? 1.075 -63.702 -31.490 1.00 19.81 466 GLY B CA 1
ATOM 7221 C C . GLY B 1 466 ? 0.023 -64.775 -31.697 1.00 25.63 466 GLY B C 1
ATOM 7222 O O . GLY B 1 466 ? 0.367 -65.954 -31.850 1.00 24.53 466 GLY B O 1
ATOM 7223 N N . CYS B 1 467 ? -1.269 -64.378 -31.692 1.00 24.69 467 CYS B N 1
ATOM 7224 C CA . CYS B 1 467 ? -2.433 -65.268 -31.806 1.00 26.99 467 CYS B CA 1
ATOM 7225 C C . CYS B 1 467 ? -2.432 -66.312 -30.681 1.00 27.45 467 CYS B C 1
ATOM 7226 O O . CYS B 1 467 ? -2.789 -67.477 -30.868 1.00 28.08 467 CYS B O 1
ATOM 7229 N N . LEU B 1 468 ? -2.021 -65.860 -29.496 1.00 20.44 468 LEU B N 1
ATOM 7230 C CA . LEU B 1 468 ? -1.973 -66.665 -28.283 1.00 19.08 468 LEU B CA 1
ATOM 7231 C C . LEU B 1 468 ? -3.292 -66.501 -27.548 1.00 22.64 468 LEU B C 1
ATOM 7232 O O . LEU B 1 468 ? -3.985 -65.502 -27.748 1.00 20.63 468 LEU B O 1
ATOM 7237 N N . GLU B 1 469 ? -3.614 -67.463 -26.685 1.00 20.67 469 GLU B N 1
ATOM 7238 C CA . GLU B 1 469 ? -4.788 -67.475 -25.816 1.00 21.50 469 GLU B CA 1
ATOM 7239 C C . GLU B 1 469 ? -4.831 -66.146 -25.023 1.00 24.69 469 GLU B C 1
ATOM 7240 O O . GLU B 1 469 ? -3.766 -65.696 -24.601 1.00 24.83 469 GLU B O 1
ATOM 7246 N N . PRO B 1 470 ? -5.984 -65.449 -24.857 1.00 19.39 470 PRO B N 1
ATOM 7247 C CA . PRO B 1 470 ? -7.353 -65.802 -25.268 1.00 18.36 470 PRO B CA 1
ATOM 7248 C C . PRO B 1 470 ? -7.707 -65.342 -26.691 1.00 22.42 470 PRO B C 1
ATOM 7249 O O . PRO B 1 470 ? -8.879 -65.318 -27.035 1.00 21.57 470 PRO B O 1
ATOM 7253 N N . TYR B 1 471 ? -6.707 -64.995 -27.509 1.00 19.28 471 TYR B N 1
ATOM 7254 C CA . TYR B 1 471 ? -6.907 -64.491 -28.876 1.00 18.89 471 TYR B CA 1
ATOM 7255 C C . TYR B 1 471 ? -6.456 -65.451 -29.994 1.00 25.35 471 TYR B C 1
ATOM 7256 O O . TYR B 1 471 ? -5.969 -64.983 -31.019 1.00 23.49 471 TYR B O 1
ATOM 7265 N N . THR B 1 472 ? -6.641 -66.784 -29.814 1.00 25.53 472 THR B N 1
ATOM 7266 C CA . THR B 1 472 ? -6.295 -67.798 -30.832 1.00 26.75 472 THR B CA 1
ATOM 7267 C C . THR B 1 472 ? -7.119 -67.570 -32.097 1.00 34.03 472 THR B C 1
ATOM 7268 O O . THR B 1 472 ? -6.664 -67.896 -33.198 1.00 35.48 472 THR B O 1
ATOM 7272 N N . ASP B 1 473 ? -8.301 -66.954 -31.939 1.00 30.49 473 ASP B N 1
ATOM 7273 C CA . ASP B 1 473 ? -9.174 -66.555 -33.035 1.00 31.71 473 ASP B CA 1
ATOM 7274 C C . ASP B 1 473 ? -8.869 -65.068 -33.409 1.00 36.31 473 ASP B C 1
ATOM 7275 O O . ASP B 1 473 ? -9.794 -64.279 -33.600 1.00 37.14 473 ASP B O 1
ATOM 7277 N N . CYS B 1 474 ? -7.563 -64.708 -33.513 1.00 32.36 474 CYS B N 1
ATOM 7278 C CA . CYS B 1 474 ? -7.031 -63.371 -33.834 1.00 31.23 474 CYS B CA 1
ATOM 7279 C C . CYS B 1 474 ? -7.540 -62.827 -35.180 1.00 34.12 474 CYS B C 1
ATOM 7280 O O . CYS B 1 474 ? -7.755 -61.624 -35.312 1.00 34.84 474 CYS B O 1
ATOM 7283 N N . GLY B 1 475 ? -7.733 -63.711 -36.159 1.00 28.63 475 GLY B N 1
ATOM 7284 C CA . GLY B 1 475 ? -8.187 -63.330 -37.490 1.00 27.83 475 GLY B CA 1
ATOM 7285 C C . GLY B 1 475 ? -7.121 -62.590 -38.280 1.00 31.05 475 GLY B C 1
ATOM 7286 O O . GLY B 1 475 ? -7.437 -61.884 -39.241 1.00 31.31 475 GLY B O 1
ATOM 7287 N N . LEU B 1 476 ? -5.850 -62.745 -37.882 1.00 25.31 476 LEU B N 1
ATOM 7288 C CA . LEU B 1 476 ? -4.729 -62.066 -38.530 1.00 24.16 476 LEU B CA 1
ATOM 7289 C C . LEU B 1 476 ? -4.082 -62.917 -39.566 1.00 28.70 476 LEU B C 1
ATOM 7290 O O . LEU B 1 476 ? -4.008 -64.130 -39.406 1.00 29.26 476 LEU B O 1
ATOM 7295 N N . ALA B 1 477 ? -3.570 -62.278 -40.621 1.00 26.61 477 ALA B N 1
ATOM 7296 C CA . ALA B 1 477 ? -2.833 -62.952 -41.679 1.00 27.16 477 ALA B CA 1
ATOM 7297 C C . ALA B 1 477 ? -1.451 -63.309 -41.104 1.00 32.79 477 ALA B C 1
ATOM 7298 O O . ALA B 1 477 ? -0.984 -62.602 -40.207 1.00 30.99 477 ALA B O 1
ATOM 7300 N N . PRO B 1 478 ? -0.776 -64.380 -41.583 1.00 31.76 478 PRO B N 1
ATOM 7301 C CA . PRO B 1 478 ? 0.561 -64.703 -41.036 1.00 30.94 478 PRO B CA 1
ATOM 7302 C C . PRO B 1 478 ? 1.587 -63.657 -41.460 1.00 33.70 478 PRO B C 1
ATOM 7303 O O . PRO B 1 478 ? 1.339 -62.974 -42.451 1.00 32.62 478 PRO B O 1
ATOM 7307 N N . PRO B 1 479 ? 2.730 -63.502 -40.741 1.00 31.79 479 PRO B N 1
ATOM 7308 C CA . PRO B 1 479 ? 3.737 -62.492 -41.154 1.00 32.37 479 PRO B CA 1
ATOM 7309 C C . PRO B 1 479 ? 4.176 -62.592 -42.613 1.00 40.95 479 PRO B C 1
ATOM 7310 O O . PRO B 1 479 ? 4.309 -63.689 -43.159 1.00 39.60 479 PRO B O 1
ATOM 7314 N N . ALA B 1 480 ? 4.350 -61.427 -43.244 1.00 42.82 480 ALA B N 1
ATOM 7315 C CA . ALA B 1 480 ? 4.697 -61.285 -44.657 1.00 45.11 480 ALA B CA 1
ATOM 7316 C C . ALA B 1 480 ? 5.953 -60.427 -44.854 1.00 54.85 480 ALA B C 1
ATOM 7317 O O . ALA B 1 480 ? 6.910 -60.576 -44.090 1.00 54.90 480 ALA B O 1
ATOM 7319 N N . ASP B 1 481 ? 5.958 -59.555 -45.888 1.00 55.47 481 ASP B N 1
ATOM 7320 C CA . ASP B 1 481 ? 7.099 -58.719 -46.259 1.00 56.99 481 ASP B CA 1
ATOM 7321 C C . ASP B 1 481 ? 6.803 -57.210 -46.220 1.00 64.36 481 ASP B C 1
ATOM 7322 O O . ASP B 1 481 ? 7.399 -56.446 -46.986 1.00 65.09 481 ASP B O 1
ATOM 7324 N N . GLU B 1 482 ? 5.906 -56.783 -45.307 1.00 62.01 482 GLU B N 1
ATOM 7325 C CA . GLU B 1 482 ? 5.526 -55.381 -45.117 1.00 62.00 482 GLU B CA 1
ATOM 7326 C C . GLU B 1 482 ? 6.240 -54.768 -43.887 1.00 65.53 482 GLU B C 1
ATOM 7327 O O . GLU B 1 482 ? 6.104 -55.281 -42.773 1.00 65.89 482 GLU B O 1
ATOM 7329 N N . HIS B 1 483 ? 7.012 -53.684 -44.103 1.00 60.10 483 HIS B N 1
ATOM 7330 C CA . HIS B 1 483 ? 7.755 -52.971 -43.058 1.00 58.69 483 HIS B CA 1
ATOM 7331 C C . HIS B 1 483 ? 7.091 -51.614 -42.718 1.00 61.17 483 HIS B C 1
ATOM 7332 O O . HIS B 1 483 ? 6.186 -51.176 -43.439 1.00 60.54 483 HIS B O 1
ATOM 7334 N N . HIS B 1 484 ? 7.516 -50.968 -41.604 1.00 56.64 484 HIS B N 1
ATOM 7335 C CA . HIS B 1 484 ? 6.985 -49.666 -41.163 1.00 52.66 484 HIS B CA 1
ATOM 7336 C C . HIS B 1 484 ? 7.436 -48.557 -42.091 1.00 78.31 484 HIS B C 1
ATOM 7337 O O . HIS B 1 484 ? 6.633 -48.075 -42.873 1.00 41.85 484 HIS B O 1
#

Organism: Rattus norvegicus (NCBI:txid10116)

GO terms:
  GO:0000287 magnesium ion binding (F, IDA)
  GO:0008270 zinc ion binding (F, IDA)
  GO:0004035 alkaline phosphatase activity (F, IDA)
  GO:0016311 dephosphorylation (P, IDA)
  GO:0005886 plasma membrane (C, EXP)
  GO:0005515 protein binding (F, IPI)
  GO:0042803 protein homodimerization activity (F, IPI)
  GO:0009897 external side of plasma membrane (C, IDA)
  GO:0004035 alkaline phosphatase activity (F, TAS)

InterPro domains:
  IPR001952 Alkaline phosphatase [PF00245] (53-488)
  IPR001952 Alkaline phosphatase [PR00113] (53-73)
  IPR001952 Alkaline phosphatase [PR00113] (109-124)
  IPR001952 Alkaline phosphatase [PR00113] (156-176)
  IPR001952 Alkaline phosphatase [PR00113] (215-225)
  IPR001952 Alkaline phosphatase [PR00113] (307-336)
  IPR001952 Alkaline phosphatase [PTHR11596] (6-494)
  IPR001952 Alkaline phosphatase [SM00098] (54-489)
  IPR001952 Alkaline phosphatase [cd16012] (54-487)
  IPR017850 Alkaline-phosphatase-like, core domain superfamily [G3DSA:3.40.720.10] (21-504)
  IPR017850 Alkaline-phosphatase-like, core domain superfamily [SSF53649] (22-493)
  IPR018299 Alkaline phosphatase, active site [PS00123] (109-117)